Protein AF-0000000074121408 (afdb_homodimer)

Nearest PDB structures (foldseek):
  2aj8-assembly1_A  TM=9.398E-01  e=2.317E-75  Sus scrofa
  4a5s-assembly1_B  TM=9.335E-01  e=4.468E-75  Homo sapiens
  3qbj-assembly1_B  TM=9.316E-01  e=4.468E-75  Homo sapiens
  4g1f-assembly4_D  TM=9.341E-01  e=7.287E-74  Homo sapiens
  1u8e-assembly1_B  TM=9.246E-01  e=4.452E-74  Homo sapiens

InterPro domains:
  IPR001375 Peptidase S9, prolyl oligopeptidase, catalytic domain [PF00326] (550-747)
  IPR002469 Dipeptidylpeptidase IV, N-terminal domain [PF00930] (106-460)
  IPR029058 Alpha/Beta hydrolase fold [G3DSA:3.40.50.1820] (516-751)
  IPR029058 Alpha/Beta hydrolase fold [SSF53474] (517-737)
  IPR050278 Serine protease S9B/DPPIV [PTHR11731] (12-753)

Secondary structure (DSSP, 8-state):
-------PEEPPGGGGTTTTT-------EESSSSEEEEE-TTS-EEEEEEETTEEEEEE----HHHHSSS--EEEEEE-TTSSEEEEEEEE--SSSGGG-EEEEEEEEEETTEEEEE---TT--SSSEEEEEE-SSTT-EEEEETTEEEEEETTTTEEEE-----BTTTEEESB--HHIIIII-S-SB-EEE-TTSSEEEEEEEE-TT--EEEEEE-TT-SSPEEEEEE-PPTTSPPPEEEEEEEETTTTEEEE---STTTSTT-GGGTT-EEEEEEEEETTTEEEEEEEETTSSEEEEEEEETTTTEEEE-GGG-EE-SSS------GGG-B-BS-TTEEEEEEEETTEEEEEEEEE-SSTT-EEEEE---SS--EEEEEEEETTTTEEEEEE-B-SSSTT-B-TT-BEEEEEETTSS----EESSTTHHHHSTTSBSBEEEEE-TTSSEEEEEE-BBBTBPPEEEEEEE-TTS-EEEEEEEE--HHHHHHHHTEE--EEEEEE-TT-SSS--EEEEEE-TT--TTS-EEEEEEE---TT------SB---HHHHHHHHH--EEEEEE-TT-SSS-HHHHGGGTT-TTTSHHHHHHHHHHHHHHH-TTEEEEEEEEEEETHHHHHHHHHHHH-TT-S-SEEEEES----GGGS-HHHHHHHH--GGG-HHHHHHH-SS--HHHHTTSEEEEEEETT-SSS-THHHHHHHHHHHHTT--EEEEEETT--TTS-SSTTHHHHHHHHHHHHHHHHHT-/-------PEEPPGGGTTTTTT-------EESSSSEEEEE-TTS-EEEEEEETTEEEEEEE--HHHHTSSS--EEEEEE-TTS-EEEEEEEE--SSSGGG-EEEEEEEEEETTEEEEE---TT--SSSEEEEEE-SSTT-EEEEETTEEEEEETTTTEEEE-----BTTTEEESB--HHIIIII-S-SB-EEE-TTSSEEEEEEEE-TT--EEEEEE-TT-SSPEEEEEE-PPTTSPPPEEEEEEEETTTTEEEE---SSSS-TT-GGGTT-EEEEEEEEETTTEEEEEEEETTSSEEEEEEEETTTTEEEE-GGG-EE-SSS-S--SSGGG-B-BS-TTEEEEEEEETTEEEEEEEEE-SSTT-EEEEE---SS--EEEEEEEETTTTEEEEEE-B-TTSTT-B-TT-BEEEEEETTSS----EESSTTHHHHSTTSBSBEEEEE-TTSSEEEEEE-BBBTBPPEEEEEEE-TTS-EEEEEEEE--HHHHHHHHTEE--EEEEEE-TT-SSS--EEEEEE-TT--TTS-EEEEEEE---TT------SB---HHHHHHHHH--EEEEEE-TT-SSS-HHHHGGGTT-TTTSHHHHHHHHHHHHHHH-TTEEEEEEEEEEETHHHHHHHHHHHH-TT-S-SEEEEES----GGGS-HHHHHHHH--GGG-HHHHHHH-SS--HHHHTTSEEEEEEETT-SSS-THHHHHHHHHHHHTT--EEEEEETT--TTS-SSTTHHHHHHHHHHHHHHHHHT-

Structure (mmCIF, N/CA/C/O backbone):
data_AF-0000000074121408-model_v1
#
loop_
_entity.id
_entity.type
_entity.pdbx_description
1 polymer 'Uncharacterized protein'
#
loop_
_atom_site.group_PDB
_atom_site.id
_atom_site.type_symbol
_atom_site.label_atom_id
_atom_site.label_alt_id
_atom_site.label_comp_id
_atom_site.label_asym_id
_atom_site.label_entity_id
_atom_site.label_seq_id
_atom_site.pdbx_PDB_ins_code
_atom_site.Cartn_x
_atom_site.Cartn_y
_atom_site.Cartn_z
_atom_site.occupancy
_atom_site.B_iso_or_equiv
_atom_site.auth_seq_id
_atom_site.auth_comp_id
_atom_site.auth_asym_id
_atom_site.auth_atom_id
_atom_site.pdbx_PDB_model_num
ATOM 1 N N . GLU A 1 1 ? 37.719 24.562 45.062 1 24.34 1 GLU A N 1
ATOM 2 C CA . GLU A 1 1 ? 37.188 23.328 44.5 1 24.34 1 GLU A CA 1
ATOM 3 C C . GLU A 1 1 ? 36.594 23.562 43.094 1 24.34 1 GLU A C 1
ATOM 5 O O . GLU A 1 1 ? 35.656 24.328 42.969 1 24.34 1 GLU A O 1
ATOM 10 N N . HIS A 1 2 ? 37.406 23.656 42.094 1 28.25 2 HIS A N 1
ATOM 11 C CA . HIS A 1 2 ? 37.094 23.812 40.656 1 28.25 2 HIS A CA 1
ATOM 12 C C . HIS A 1 2 ? 36.094 22.75 40.219 1 28.25 2 HIS A C 1
ATOM 14 O O . HIS A 1 2 ? 36.375 21.547 40.312 1 28.25 2 HIS A O 1
ATOM 20 N N . LEU A 1 3 ? 34.812 22.922 40.531 1 31.55 3 LEU A N 1
ATOM 21 C CA . LEU A 1 3 ? 33.812 22 40 1 31.55 3 LEU A CA 1
ATOM 22 C C . LEU A 1 3 ? 34.125 21.609 38.562 1 31.55 3 LEU A C 1
ATOM 24 O O . LEU A 1 3 ? 34.25 22.469 37.688 1 31.55 3 LEU A O 1
ATOM 28 N N . ALA A 1 4 ? 34.75 20.516 38.438 1 38.69 4 ALA A N 1
ATOM 29 C CA . ALA A 1 4 ? 35.062 19.859 37.156 1 38.69 4 ALA A CA 1
ATOM 30 C C . ALA A 1 4 ? 33.875 20 36.188 1 38.69 4 ALA A C 1
ATOM 32 O O . ALA A 1 4 ? 32.75 19.656 36.531 1 38.69 4 ALA A O 1
ATOM 33 N N . MET A 1 5 ? 33.781 21.062 35.406 1 41.41 5 MET A N 1
ATOM 34 C CA . MET A 1 5 ? 32.75 21.156 34.375 1 41.41 5 MET A CA 1
ATOM 35 C C . MET A 1 5 ? 32.469 19.781 33.781 1 41.41 5 MET A C 1
ATOM 37 O O . MET A 1 5 ? 33.406 19.062 33.375 1 41.41 5 MET A O 1
ATOM 41 N N . PRO A 1 6 ? 31.391 19.172 34.125 1 53.12 6 PRO A N 1
ATOM 42 C CA . PRO A 1 6 ? 31.141 17.812 33.625 1 53.12 6 PRO A CA 1
ATOM 43 C C . PRO A 1 6 ? 31.453 17.688 32.125 1 53.12 6 PRO A C 1
ATOM 45 O O . PRO A 1 6 ? 31.344 18.672 31.391 1 53.12 6 PRO A O 1
ATOM 48 N N . SER A 1 7 ? 32.281 16.75 31.656 1 73.5 7 SER A N 1
ATOM 49 C CA . SER A 1 7 ? 32.625 16.406 30.281 1 73.5 7 SER A CA 1
ATOM 50 C C . SER A 1 7 ? 31.406 16.25 29.406 1 73.5 7 SER A C 1
ATOM 52 O O . SER A 1 7 ? 30.438 15.594 29.797 1 73.5 7 SER A O 1
ATOM 54 N N . LYS A 1 8 ? 31.109 17.078 28.312 1 87.56 8 LYS A N 1
ATOM 55 C CA . LYS A 1 8 ? 30 17.047 27.375 1 87.56 8 LYS A CA 1
ATOM 56 C C . LYS A 1 8 ? 29.891 15.695 26.688 1 87.56 8 LYS A C 1
ATOM 58 O O . LYS A 1 8 ? 30.891 15 26.5 1 87.56 8 LYS A O 1
ATOM 63 N N . GLN A 1 9 ? 28.719 15.312 26.578 1 92.19 9 GLN A N 1
ATOM 64 C CA . GLN A 1 9 ? 28.422 14.07 25.875 1 92.19 9 GLN A CA 1
ATOM 65 C C . GLN A 1 9 ? 27.875 14.336 24.484 1 92.19 9 GLN A C 1
ATOM 67 O O . GLN A 1 9 ? 27.328 15.414 24.219 1 92.19 9 GLN A O 1
ATOM 72 N N . TRP A 1 10 ? 28.141 13.398 23.625 1 91.5 10 TRP A N 1
ATOM 73 C CA . TRP A 1 10 ? 27.594 13.484 22.281 1 91.5 10 TRP A CA 1
ATOM 74 C C . TRP A 1 10 ? 26.094 13.211 22.297 1 91.5 10 TRP A C 1
ATOM 76 O O . TRP A 1 10 ? 25.609 12.398 23.078 1 91.5 10 TRP A O 1
ATOM 86 N N . MET A 1 11 ? 25.406 13.922 21.375 1 93.75 11 MET A N 1
ATOM 87 C CA . MET A 1 11 ? 23.984 13.656 21.219 1 93.75 11 MET A CA 1
ATOM 88 C C . MET A 1 11 ? 23.75 12.219 20.766 1 93.75 11 MET A C 1
ATOM 90 O O . MET A 1 11 ? 24.453 11.719 19.891 1 93.75 11 MET A O 1
ATOM 94 N N . GLU A 1 12 ? 22.812 11.555 21.359 1 94.44 12 GLU A N 1
ATOM 95 C CA . GLU A 1 12 ? 22.406 10.219 20.953 1 94.44 12 GLU A CA 1
ATOM 96 C C . GLU A 1 12 ? 21.141 10.273 20.094 1 94.44 12 GLU A C 1
ATOM 98 O O . GLU A 1 12 ? 20.375 11.234 20.156 1 94.44 12 GLU A O 1
ATOM 103 N N . PHE A 1 13 ? 20.969 9.227 19.328 1 94.19 13 PHE A N 1
ATOM 104 C CA . PHE A 1 13 ? 19.844 9.164 18.406 1 94.19 13 PHE A CA 1
ATOM 105 C C . PHE A 1 13 ? 18.531 9.383 19.125 1 94.19 13 PHE A C 1
ATOM 107 O O . PHE A 1 13 ? 17.656 10.109 18.641 1 94.19 13 PHE A O 1
ATOM 114 N N . ASN A 1 14 ? 18.375 8.883 20.266 1 93.56 14 ASN A N 1
ATOM 115 C CA . ASN A 1 14 ? 17.109 8.938 20.984 1 93.56 14 ASN A CA 1
ATOM 116 C C . ASN A 1 14 ? 16.891 10.289 21.656 1 93.56 14 ASN A C 1
ATOM 118 O O . ASN A 1 14 ? 15.781 10.609 22.078 1 93.56 14 ASN A O 1
ATOM 122 N N . ASP A 1 15 ? 17.906 11.117 21.688 1 93.38 15 ASP A N 1
ATOM 123 C CA . ASP A 1 15 ? 17.812 12.375 22.438 1 93.38 15 ASP A CA 1
ATOM 124 C C . ASP A 1 15 ? 16.797 13.312 21.797 1 93.38 15 ASP A C 1
ATOM 126 O O . ASP A 1 15 ? 16.031 13.977 22.516 1 93.38 15 ASP A O 1
ATOM 130 N N . PHE A 1 16 ? 16.766 13.398 20.469 1 91.19 16 PHE A N 1
ATOM 131 C CA . PHE A 1 16 ? 15.844 14.328 19.828 1 91.19 16 PHE A CA 1
ATOM 132 C C . PHE A 1 16 ? 14.445 13.742 19.766 1 91.19 16 PHE A C 1
ATOM 134 O O . PHE A 1 16 ? 13.477 14.469 19.516 1 91.19 16 PHE A O 1
ATOM 141 N N . LEU A 1 17 ? 14.297 12.438 20.094 1 91.25 17 LEU A N 1
ATOM 142 C CA . LEU A 1 17 ? 13.016 11.75 20 1 91.25 17 LEU A CA 1
ATOM 143 C C . LEU A 1 17 ? 12.312 11.711 21.344 1 91.25 17 LEU A C 1
ATOM 145 O O . LEU A 1 17 ? 11.078 11.672 21.406 1 91.25 17 LEU A O 1
ATOM 149 N N . GLU A 1 18 ? 13.039 11.57 22.484 1 87.81 18 GLU A N 1
ATOM 150 C CA . GLU A 1 18 ? 12.469 11.266 23.781 1 87.81 18 GLU A CA 1
ATOM 151 C C . GLU A 1 18 ? 12.305 12.523 24.625 1 87.81 18 GLU A C 1
ATOM 153 O O . GLU A 1 18 ? 12.328 12.461 25.859 1 87.81 18 GLU A O 1
ATOM 158 N N . GLY A 1 19 ? 12.219 13.641 24.078 1 86.12 19 GLY A N 1
ATOM 159 C CA . GLY A 1 19 ? 11.898 14.852 24.812 1 86.12 19 GLY A CA 1
ATOM 160 C C . GLY A 1 19 ? 13.062 15.383 25.625 1 86.12 19 GLY A C 1
ATOM 161 O O . GLY A 1 19 ? 12.883 16.25 26.484 1 86.12 19 GLY A O 1
ATOM 162 N N . THR A 1 20 ? 14.281 14.867 25.438 1 90.19 20 THR A N 1
ATOM 163 C CA . THR A 1 20 ? 15.477 15.328 26.141 1 90.19 20 THR A CA 1
ATOM 164 C C . THR A 1 20 ? 15.641 16.844 26.016 1 90.19 20 THR A C 1
ATOM 166 O O . THR A 1 20 ? 16.062 17.5 26.953 1 90.19 20 THR A O 1
ATOM 169 N N . PHE A 1 21 ? 15.242 17.375 24.938 1 94.38 21 PHE A N 1
ATOM 170 C CA . PHE A 1 21 ? 15.438 18.781 24.672 1 94.38 21 PHE A CA 1
ATOM 171 C C . PHE A 1 21 ? 14.102 19.516 24.562 1 94.38 21 PHE A C 1
ATOM 173 O O . PHE A 1 21 ? 14.016 20.562 23.922 1 94.38 21 PHE A O 1
ATOM 180 N N . GLN A 1 22 ? 13.086 18.922 25.078 1 92.94 22 GLN A N 1
ATOM 181 C CA . GLN A 1 22 ? 11.766 19.531 24.984 1 92.94 22 GLN A CA 1
ATOM 182 C C . GLN A 1 22 ? 11.695 20.828 25.781 1 92.94 22 GLN A C 1
ATOM 184 O O . GLN A 1 22 ? 12.016 20.844 26.984 1 92.94 22 GLN A O 1
ATOM 189 N N . ALA A 1 23 ? 11.352 21.875 25.094 1 94.62 23 ALA A N 1
ATOM 190 C CA . ALA A 1 23 ? 11.148 23.156 25.75 1 94.62 23 ALA A CA 1
ATOM 191 C C . ALA A 1 23 ? 9.703 23.312 26.219 1 94.62 23 ALA A C 1
ATOM 193 O O . ALA A 1 23 ? 8.781 22.781 25.594 1 94.62 23 ALA A O 1
ATOM 194 N N . ARG A 1 24 ? 9.539 24 27.281 1 92.31 24 ARG A N 1
ATOM 195 C CA . ARG A 1 24 ? 8.203 24.312 27.797 1 92.31 24 ARG A CA 1
ATOM 196 C C . ARG A 1 24 ? 7.863 25.781 27.578 1 92.31 24 ARG A C 1
ATOM 198 O O . ARG A 1 24 ? 8.75 26.641 27.578 1 92.31 24 ARG A O 1
ATOM 205 N N . SER A 1 25 ? 6.691 26.047 27.219 1 93.5 25 SER A N 1
ATOM 206 C CA . SER A 1 25 ? 6.102 27.391 27.156 1 93.5 25 SER A CA 1
ATOM 207 C C . SER A 1 25 ? 4.887 27.5 28.078 1 93.5 25 SER A C 1
ATOM 209 O O . SER A 1 25 ? 4.395 26.484 28.578 1 93.5 25 SER A O 1
ATOM 211 N N . PHE A 1 26 ? 4.551 28.672 28.359 1 92.81 26 PHE A N 1
ATOM 212 C CA . PHE A 1 26 ? 3.447 28.875 29.281 1 92.81 26 PHE A CA 1
ATOM 213 C C . PHE A 1 26 ? 2.312 29.641 28.609 1 92.81 26 PHE A C 1
ATOM 215 O O . PHE A 1 26 ? 2.441 30.828 28.328 1 92.81 26 PHE A O 1
ATOM 222 N N . TYR A 1 27 ? 1.289 28.984 28.359 1 91.56 27 TYR A N 1
ATOM 223 C CA . TYR A 1 27 ? 0.065 29.578 27.844 1 91.56 27 TYR A CA 1
ATOM 224 C C . TYR A 1 27 ? -1.08 29.438 28.844 1 91.56 27 TYR A C 1
ATOM 226 O O . TYR A 1 27 ? -1.818 28.453 28.812 1 91.56 27 TYR A O 1
ATOM 234 N N . PRO A 1 28 ? -1.26 30.406 29.656 1 90.31 28 PRO A N 1
ATOM 235 C CA . PRO A 1 28 ? -2.326 30.297 30.656 1 90.31 28 PRO A CA 1
ATOM 236 C C . PRO A 1 28 ? -3.721 30.422 30.047 1 90.31 28 PRO A C 1
ATOM 238 O O . PRO A 1 28 ? -3.891 31.078 29.016 1 90.31 28 PRO A O 1
ATOM 241 N N . TYR A 1 29 ? -4.66 29.781 30.734 1 90.5 29 TYR A N 1
ATOM 242 C CA . TYR A 1 29 ? -6.07 29.984 30.422 1 90.5 29 TYR A CA 1
ATOM 243 C C . TYR A 1 29 ? -6.629 31.172 31.188 1 90.5 29 TYR A C 1
ATOM 245 O O . TYR A 1 29 ? -7.027 31.047 32.344 1 90.5 29 TYR A O 1
ATOM 253 N N . TRP A 1 30 ? -6.684 32.312 30.438 1 92.31 30 TRP A N 1
ATOM 254 C CA . TRP A 1 30 ? -7.117 33.531 31.094 1 92.31 30 TRP A CA 1
ATOM 255 C C . TRP A 1 30 ? -8.625 33.531 31.328 1 92.31 30 TRP A C 1
ATOM 257 O O . TRP A 1 30 ? -9.398 33.344 30.391 1 92.31 30 TRP A O 1
ATOM 267 N N . VAL A 1 31 ? -9.031 33.75 32.562 1 88.94 31 VAL A N 1
ATOM 268 C CA . VAL A 1 31 ? -10.453 33.75 32.906 1 88.94 31 VAL A CA 1
ATOM 269 C C . VAL A 1 31 ? -10.906 35.188 33.219 1 88.94 31 VAL A C 1
ATOM 271 O O . VAL A 1 31 ? -12.102 35.469 33.281 1 88.94 31 VAL A O 1
ATOM 274 N N . SER A 1 32 ? -9.977 36.031 33.5 1 89.5 32 SER A N 1
ATOM 275 C CA . SER A 1 32 ? -10.219 37.469 33.688 1 89.5 32 SER A CA 1
ATOM 276 C C . SER A 1 32 ? -8.984 38.281 33.312 1 89.5 32 SER A C 1
ATOM 278 O O . SER A 1 32 ? -8.07 37.781 32.688 1 89.5 32 SER A O 1
ATOM 280 N N . GLY A 1 33 ? -9.055 39.531 33.656 1 91.12 33 GLY A N 1
ATOM 281 C CA . GLY A 1 33 ? -7.914 40.406 33.375 1 91.12 33 GLY A CA 1
ATOM 282 C C . GLY A 1 33 ? -6.723 40.094 34.281 1 91.12 33 GLY A C 1
ATOM 283 O O . GLY A 1 33 ? -5.586 40.406 33.938 1 91.12 33 GLY A O 1
ATOM 284 N N . ASN A 1 34 ? -6.961 39.438 35.375 1 92.38 34 ASN A N 1
ATOM 285 C CA . ASN A 1 34 ? -5.859 39.188 36.281 1 92.38 34 ASN A CA 1
ATOM 286 C C . ASN A 1 34 ? -5.93 37.812 36.906 1 92.38 34 ASN A C 1
ATOM 288 O O . ASN A 1 34 ? -5.352 37.562 37.938 1 92.38 34 ASN A O 1
ATOM 292 N N . GLU A 1 35 ? -6.707 36.938 36.281 1 89.62 35 GLU A N 1
ATOM 293 C CA . GLU A 1 35 ? -6.793 35.562 36.719 1 89.62 35 GLU A CA 1
ATOM 294 C C . GLU A 1 35 ? -6.555 34.594 35.562 1 89.62 35 GLU A C 1
ATOM 296 O O . GLU A 1 35 ? -7.012 34.844 34.438 1 89.62 35 GLU A O 1
ATOM 301 N N . TYR A 1 36 ? -5.836 33.531 35.844 1 89.81 36 TYR A N 1
ATOM 302 C CA . TYR A 1 36 ? -5.688 32.469 34.875 1 89.81 36 TYR A CA 1
ATOM 303 C C . TYR A 1 36 ? -5.703 31.078 35.531 1 89.81 36 TYR A C 1
ATOM 305 O O . TYR A 1 36 ? -5.543 30.969 36.75 1 89.81 36 TYR A O 1
ATOM 313 N N . VAL A 1 37 ? -6.051 30.094 34.719 1 84.44 37 VAL A N 1
ATOM 314 C CA . VAL A 1 37 ? -6.09 28.703 35.125 1 84.44 37 VAL A CA 1
ATOM 315 C C . VAL A 1 37 ? -5.074 27.891 34.344 1 84.44 37 VAL A C 1
ATOM 317 O O . VAL A 1 37 ? -4.82 28.172 33.156 1 84.44 37 VAL A O 1
ATOM 320 N N . TYR A 1 38 ? -4.418 26.953 34.938 1 81.62 38 TYR A N 1
ATOM 321 C CA . TYR A 1 38 ? -3.496 26.062 34.25 1 81.62 38 TYR A CA 1
ATOM 322 C C . TYR A 1 38 ? -3.475 24.688 34.906 1 81.62 38 TYR A C 1
ATOM 324 O O . TYR A 1 38 ? -3.893 24.531 36.062 1 81.62 38 TYR A O 1
ATOM 332 N N . MET A 1 39 ? -3.168 23.734 34.156 1 77.56 39 MET A N 1
ATOM 333 C CA . MET A 1 39 ? -2.959 22.375 34.656 1 77.56 39 MET A CA 1
ATOM 334 C C . MET A 1 39 ? -1.482 22.125 34.938 1 77.56 39 MET A C 1
ATOM 336 O O . MET A 1 39 ? -0.632 22.375 34.094 1 77.56 39 MET A O 1
ATOM 340 N N . ASN A 1 40 ? -1.21 21.625 36.062 1 70.56 40 ASN A N 1
ATOM 341 C CA . ASN A 1 40 ? 0.19 21.391 36.406 1 70.56 40 ASN A CA 1
ATOM 342 C C . ASN A 1 40 ? 0.618 19.969 36.031 1 70.56 40 ASN A C 1
ATOM 344 O O . ASN A 1 40 ? -0.13 19.25 35.375 1 70.56 40 ASN A O 1
ATOM 348 N N . SER A 1 41 ? 1.855 19.641 36.281 1 68 41 SER A N 1
ATOM 349 C CA . SER A 1 41 ? 2.461 18.375 35.875 1 68 41 SER A CA 1
ATOM 350 C C . SER A 1 41 ? 1.767 17.188 36.531 1 68 41 SER A C 1
ATOM 352 O O . SER A 1 41 ? 1.831 16.078 36.031 1 68 41 SER A O 1
ATOM 354 N N . THR A 1 42 ? 1.067 17.344 37.688 1 64.56 42 THR A N 1
ATOM 355 C CA . THR A 1 42 ? 0.358 16.266 38.344 1 64.56 42 THR A CA 1
ATOM 356 C C . THR A 1 42 ? -1.09 16.188 37.875 1 64.56 42 THR A C 1
ATOM 358 O O . THR A 1 42 ? -1.92 15.531 38.5 1 64.56 42 THR A O 1
ATOM 361 N N . ALA A 1 43 ? -1.378 17.047 36.812 1 68.5 43 ALA A N 1
ATOM 362 C CA . ALA A 1 43 ? -2.703 17.078 36.188 1 68.5 43 ALA A CA 1
ATOM 363 C C . ALA A 1 43 ? -3.719 17.75 37.094 1 68.5 43 ALA A C 1
ATOM 365 O O . ALA A 1 43 ? -4.914 17.453 37.031 1 68.5 43 ALA A O 1
ATOM 366 N N . ALA A 1 44 ? -3.166 18.531 38 1 72.06 44 ALA A N 1
ATOM 367 C CA . ALA A 1 44 ? -4.059 19.344 38.812 1 72.06 44 ALA A CA 1
ATOM 368 C C . ALA A 1 44 ? -4.359 20.672 38.156 1 72.06 44 ALA A C 1
ATOM 370 O O . ALA A 1 44 ? -3.473 21.297 37.562 1 72.06 44 ALA A O 1
ATOM 371 N N . ILE A 1 45 ? -5.605 21.094 38.156 1 78.12 45 ILE A N 1
ATOM 372 C CA . ILE A 1 45 ? -6.016 22.375 37.594 1 78.12 45 ILE A CA 1
ATOM 373 C C . ILE A 1 45 ? -5.984 23.438 38.688 1 78.12 45 ILE A C 1
ATOM 375 O O . ILE A 1 45 ? -6.656 23.312 39.719 1 78.12 45 ILE A O 1
ATOM 379 N N . ASN A 1 46 ? -5.18 24.469 38.531 1 79.31 46 ASN A N 1
ATOM 380 C CA . ASN A 1 46 ? -5 25.562 39.469 1 79.31 46 ASN A CA 1
ATOM 381 C C . ASN A 1 46 ? -5.457 26.891 38.906 1 79.31 46 ASN A C 1
ATOM 383 O O . ASN A 1 46 ? -5.258 27.172 37.719 1 79.31 46 ASN A O 1
ATOM 387 N N . LYS A 1 47 ? -6.125 27.594 39.719 1 85.12 47 LYS A N 1
ATOM 388 C CA . LYS A 1 47 ? -6.465 28.969 39.375 1 85.12 47 LYS A CA 1
ATOM 389 C C . LYS A 1 47 ? -5.574 29.953 40.125 1 85.12 47 LYS A C 1
ATOM 391 O O . LYS A 1 47 ? -5.289 29.75 41.312 1 85.12 47 LYS A O 1
ATOM 396 N N . VAL A 1 48 ? -5.102 30.969 39.469 1 85.69 48 VAL A N 1
ATOM 397 C CA . VAL A 1 48 ? -4.176 31.953 40 1 85.69 48 VAL A CA 1
ATOM 398 C C . VAL A 1 48 ? -4.754 33.344 39.875 1 85.69 48 VAL A C 1
ATOM 400 O O . VAL A 1 48 ? -5.332 33.688 38.844 1 85.69 48 VAL A O 1
ATOM 403 N N . LEU A 1 49 ? -4.707 34.094 40.938 1 88.19 49 LEU A N 1
ATOM 404 C CA . LEU A 1 49 ? -5.047 35.5 40.906 1 88.19 49 LEU A CA 1
ATOM 405 C C . LEU A 1 49 ? -3.789 36.375 40.969 1 88.19 49 LEU A C 1
ATOM 407 O O . LEU A 1 49 ? -2.936 36.188 41.844 1 88.19 49 LEU A O 1
ATOM 411 N N . LEU A 1 50 ? -3.695 37.25 40 1 89.56 50 LEU A N 1
ATOM 412 C CA . LEU A 1 50 ? -2.551 38.156 39.938 1 89.56 50 LEU A CA 1
ATOM 413 C C . LEU A 1 50 ? -2.895 39.5 40.562 1 89.56 50 LEU A C 1
ATOM 415 O O . LEU A 1 50 ? -3.969 40.062 40.312 1 89.56 50 LEU A O 1
ATOM 419 N N . SER A 1 51 ? -2.227 39.812 41.531 1 83.94 51 SER A N 1
ATOM 420 C CA . SER A 1 51 ? -2.307 41.156 42.094 1 83.94 51 SER A CA 1
ATOM 421 C C . SER A 1 51 ? -0.944 41.844 42.094 1 83.94 51 SER A C 1
ATOM 423 O O . SER A 1 51 ? -0.154 41.688 43.031 1 83.94 51 SER A O 1
ATOM 425 N N . GLY A 1 52 ? -0.832 42.562 41.25 1 70.56 52 GLY A N 1
ATOM 426 C CA . GLY A 1 52 ? 0.515 43.094 41.094 1 70.56 52 GLY A CA 1
ATOM 427 C C . GLY A 1 52 ? 1.534 42.031 40.75 1 70.56 52 GLY A C 1
ATOM 428 O O . GLY A 1 52 ? 1.357 41.281 39.781 1 70.56 52 GLY A O 1
ATOM 429 N N . ASN A 1 53 ? 2.451 41.938 41.625 1 67.5 53 ASN A N 1
ATOM 430 C CA . ASN A 1 53 ? 3.51 40.969 41.375 1 67.5 53 ASN A CA 1
ATOM 431 C C . ASN A 1 53 ? 3.283 39.688 42.188 1 67.5 53 ASN A C 1
ATOM 433 O O . ASN A 1 53 ? 4.172 38.844 42.281 1 67.5 53 ASN A O 1
ATOM 437 N N . LYS A 1 54 ? 2.094 39.688 42.719 1 71.94 54 LYS A N 1
ATOM 438 C CA . LYS A 1 54 ? 1.816 38.531 43.594 1 71.94 54 LYS A CA 1
ATOM 439 C C . LYS A 1 54 ? 0.812 37.594 42.938 1 71.94 54 LYS A C 1
ATOM 441 O O . LYS A 1 54 ? -0.112 38.031 42.25 1 71.94 54 LYS A O 1
ATOM 446 N N . GLU A 1 55 ? 1.116 36.25 43.031 1 71 55 GLU A N 1
ATOM 447 C CA . GLU A 1 55 ? 0.225 35.188 42.594 1 71 55 GLU A CA 1
ATOM 448 C C . GLU A 1 55 ? -0.449 34.5 43.781 1 71 55 GLU A C 1
ATOM 450 O O . GLU A 1 55 ? 0.214 34.125 44.75 1 71 55 GLU A O 1
ATOM 455 N N . LEU A 1 56 ? -1.822 34.625 43.812 1 64.38 56 LEU A N 1
ATOM 456 C CA . LEU A 1 56 ? -2.59 33.906 44.812 1 64.38 56 LEU A CA 1
ATOM 457 C C . LEU A 1 56 ? -3.207 32.656 44.219 1 64.38 56 LEU A C 1
ATOM 459 O O . LEU A 1 56 ? -3.943 32.719 43.219 1 64.38 56 LEU A O 1
ATOM 463 N N . MET A 1 57 ? -2.764 31.453 44.719 1 60.34 57 MET A N 1
ATOM 464 C CA . MET A 1 57 ? -3.293 30.188 44.219 1 60.34 57 MET A CA 1
ATOM 465 C C . MET A 1 57 ? -4.695 29.938 44.781 1 60.34 57 MET A C 1
ATOM 467 O O . MET A 1 57 ? -4.926 30.047 45.969 1 60.34 57 MET A O 1
ATOM 471 N N . LEU A 1 58 ? -5.633 29.969 44 1 54.84 58 LEU A N 1
ATOM 472 C CA . LEU A 1 58 ? -6.992 29.578 44.375 1 54.84 58 LEU A CA 1
ATOM 473 C C . LEU A 1 58 ? -7.27 28.141 43.969 1 54.84 58 LEU A C 1
ATOM 475 O O . LEU A 1 58 ? -6.738 27.656 42.969 1 54.84 58 LEU A O 1
ATOM 479 N N . ILE A 1 59 ? -7.461 27.172 44.969 1 51.75 59 ILE A N 1
ATOM 480 C CA . ILE A 1 59 ? -7.426 25.719 44.844 1 51.75 59 ILE A CA 1
ATOM 481 C C . ILE A 1 59 ? -8.453 25.281 43.781 1 51.75 59 ILE A C 1
ATOM 483 O O . ILE A 1 59 ? -9.625 25.641 43.875 1 51.75 59 ILE A O 1
ATOM 487 N N . ILE A 1 60 ? -8.305 25 42.469 1 53.28 60 ILE A N 1
ATOM 488 C CA . ILE A 1 60 ? -8.93 24.047 41.594 1 53.28 60 ILE A CA 1
ATOM 489 C C . ILE A 1 60 ? -8.367 22.656 41.844 1 53.28 60 ILE A C 1
ATOM 491 O O . ILE A 1 60 ? -7.168 22.406 41.656 1 53.28 60 ILE A O 1
ATOM 495 N N . THR A 1 61 ? -8.75 21.609 42.875 1 49.94 61 THR A N 1
ATOM 496 C CA . THR A 1 61 ? -8.141 20.328 43.188 1 49.94 61 THR A CA 1
ATOM 497 C C . THR A 1 61 ? -8.609 19.25 42.219 1 49.94 61 THR A C 1
ATOM 499 O O . THR A 1 61 ? -9.805 18.953 42.125 1 49.94 61 THR A O 1
ATOM 502 N N . LEU A 1 62 ? -8.516 19.109 41.031 1 50.03 62 LEU A N 1
ATOM 503 C CA . LEU A 1 62 ? -8.859 17.906 40.281 1 50.03 62 LEU A CA 1
ATOM 504 C C . LEU A 1 62 ? -7.953 16.734 40.688 1 50.03 62 LEU A C 1
ATOM 506 O O . LEU A 1 62 ? -7.078 16.344 39.906 1 50.03 62 LEU A O 1
ATOM 510 N N . TYR A 1 63 ? -7.258 16.734 41.812 1 43.38 63 TYR A N 1
ATOM 511 C CA . TYR A 1 63 ? -6.41 15.578 42.062 1 43.38 63 TYR A CA 1
ATOM 512 C C . TYR A 1 63 ? -7.195 14.281 41.875 1 43.38 63 TYR A C 1
ATOM 514 O O . TYR A 1 63 ? -6.699 13.32 41.281 1 43.38 63 TYR A O 1
ATOM 522 N N . GLN A 1 64 ? -8.086 14.211 42.875 1 43.38 64 GLN A N 1
ATOM 523 C CA . GLN A 1 64 ? -8.633 12.922 43.25 1 43.38 64 GLN A CA 1
ATOM 524 C C . GLN A 1 64 ? -9.367 12.25 42.094 1 43.38 64 GLN A C 1
ATOM 526 O O . GLN A 1 64 ? -9.789 11.102 42.219 1 43.38 64 GLN A O 1
ATOM 531 N N . LEU A 1 65 ? -9.789 13.008 41.25 1 43.91 65 LEU A N 1
ATOM 532 C CA . LEU A 1 65 ? -10.57 12.289 40.25 1 43.91 65 LEU A CA 1
ATOM 533 C C . LEU A 1 65 ? -9.688 11.352 39.438 1 43.91 65 LEU A C 1
ATOM 535 O O . LEU A 1 65 ? -10.18 10.375 38.844 1 43.91 65 LEU A O 1
ATOM 539 N N . ILE A 1 66 ? -8.453 11.742 39.281 1 44.97 66 ILE A N 1
ATOM 540 C CA . ILE A 1 66 ? -7.578 10.938 38.438 1 44.97 66 ILE A CA 1
ATOM 541 C C . ILE A 1 66 ? -7.145 9.68 39.188 1 44.97 66 ILE A C 1
ATOM 543 O O . ILE A 1 66 ? -6.523 8.789 38.625 1 44.97 66 ILE A O 1
ATOM 547 N N . THR A 1 67 ? -7.004 9.844 40.438 1 41.75 67 THR A N 1
ATOM 548 C CA . THR A 1 67 ? -6.457 8.648 41.094 1 41.75 67 THR A CA 1
ATOM 549 C C . THR A 1 67 ? -7.34 7.434 40.812 1 41.75 67 THR A C 1
ATOM 551 O O . THR A 1 67 ? -6.973 6.305 41.125 1 41.75 67 THR A O 1
ATOM 554 N N . SER A 1 68 ? -8.68 7.68 41.062 1 40.88 68 SER A N 1
ATOM 555 C CA . SER A 1 68 ? -9.25 6.363 40.812 1 40.88 68 SER A CA 1
ATOM 556 C C . SER A 1 68 ? -8.906 5.875 39.406 1 40.88 68 SER A C 1
ATOM 558 O O . SER A 1 68 ? -8.164 6.535 38.656 1 40.88 68 SER A O 1
ATOM 560 N N . ASN A 1 69 ? -10.125 5.484 38.625 1 41.66 69 ASN A N 1
ATOM 561 C CA . ASN A 1 69 ? -10.055 4.645 37.406 1 41.66 69 ASN A CA 1
ATOM 562 C C . ASN A 1 69 ? -9.156 5.258 36.344 1 41.66 69 ASN A C 1
ATOM 564 O O . ASN A 1 69 ? -8.758 6.418 36.469 1 41.66 69 ASN A O 1
ATOM 568 N N . THR A 1 70 ? -9.648 5.176 34.875 1 49.5 70 THR A N 1
ATOM 569 C CA . THR A 1 70 ? -9.305 4.742 33.531 1 49.5 70 THR A CA 1
ATOM 570 C C . THR A 1 70 ? -8.641 5.875 32.75 1 49.5 70 THR A C 1
ATOM 572 O O . THR A 1 70 ? -7.531 5.715 32.219 1 49.5 70 THR A O 1
ATOM 575 N N . GLU A 1 71 ? -9.312 6.824 32.031 1 62.62 71 GLU A N 1
ATOM 576 C CA . GLU A 1 71 ? -8.875 7.531 30.844 1 62.62 71 GLU A CA 1
ATOM 577 C C . GLU A 1 71 ? -8.336 8.922 31.188 1 62.62 71 GLU A C 1
ATOM 579 O O . GLU A 1 71 ? -9.008 9.695 31.859 1 62.62 71 GLU A O 1
ATOM 584 N N . LYS A 1 72 ? -7.07 9.383 31.188 1 70.38 72 LYS A N 1
ATOM 585 C CA . LYS A 1 72 ? -6.449 10.695 31.328 1 70.38 72 LYS A CA 1
ATOM 586 C C . LYS A 1 72 ? -7.129 11.727 30.422 1 70.38 72 LYS A C 1
ATOM 588 O O . LYS A 1 72 ? -7.305 11.5 29.234 1 70.38 72 LYS A O 1
ATOM 593 N N . PRO A 1 73 ? -7.523 12.961 31.156 1 78.69 73 PRO A N 1
ATOM 594 C CA . PRO A 1 73 ? -8.117 14 30.328 1 78.69 73 PRO A CA 1
ATOM 595 C C . PRO A 1 73 ? -7.133 14.594 29.328 1 78.69 73 PRO A C 1
ATOM 597 O O . PRO A 1 73 ? -5.945 14.734 29.625 1 78.69 73 PRO A O 1
ATOM 600 N N . PHE A 1 74 ? -7.598 14.906 28.172 1 79.69 74 PHE A N 1
ATOM 601 C CA . PHE A 1 74 ? -6.723 15.531 27.188 1 79.69 74 PHE A CA 1
ATOM 602 C C . PHE A 1 74 ? -6.945 17.031 27.141 1 79.69 74 PHE A C 1
ATOM 604 O O . PHE A 1 74 ? -6.109 17.781 26.625 1 79.69 74 PHE A O 1
ATOM 611 N N . SER A 1 75 ? -8.094 17.516 27.719 1 85.38 75 SER A N 1
ATOM 612 C CA . SER A 1 75 ? -8.398 18.938 27.719 1 85.38 75 SER A CA 1
ATOM 613 C C . SER A 1 75 ? -9.508 19.266 28.703 1 85.38 75 SER A C 1
ATOM 615 O O . SER A 1 75 ? -10.078 18.375 29.328 1 85.38 75 SER A O 1
ATOM 617 N N . TRP A 1 76 ? -9.727 20.531 28.984 1 86.25 76 TRP A N 1
ATOM 618 C CA . TRP A 1 76 ? -10.773 21.047 29.859 1 86.25 76 TRP A CA 1
ATOM 619 C C . TRP A 1 76 ? -11.156 22.469 29.484 1 86.25 76 TRP A C 1
ATOM 621 O O . TRP A 1 76 ? -10.398 23.156 28.797 1 86.25 76 TRP A O 1
ATOM 631 N N . LYS A 1 77 ? -12.367 22.906 29.906 1 89.88 77 LYS A N 1
ATOM 632 C CA . LYS A 1 77 ? -12.859 24.266 29.719 1 89.88 77 LYS A CA 1
ATOM 633 C C . LYS A 1 77 ? -13.703 24.719 30.906 1 89.88 77 LYS A C 1
ATOM 635 O O . LYS A 1 77 ? -14.469 23.938 31.469 1 89.88 77 LYS A O 1
ATOM 640 N N . ILE A 1 78 ? -13.5 25.938 31.25 1 89.44 78 ILE A N 1
ATOM 641 C CA . ILE A 1 78 ? -14.273 26.516 32.344 1 89.44 78 ILE A CA 1
ATOM 642 C C . ILE A 1 78 ? -15.359 27.438 31.781 1 89.44 78 ILE A C 1
ATOM 644 O O . ILE A 1 78 ? -15.125 28.156 30.812 1 89.44 78 ILE A O 1
ATOM 648 N N . SER A 1 79 ? -16.547 27.375 32.5 1 92.31 79 SER A N 1
ATOM 649 C CA . SER A 1 79 ? -17.625 28.25 32.062 1 92.31 79 SER A CA 1
ATOM 650 C C . SER A 1 79 ? -17.297 29.719 32.312 1 92.31 79 SER A C 1
ATOM 652 O O . SER A 1 79 ? -16.438 30.031 33.156 1 92.31 79 SER A O 1
ATOM 654 N N . ALA A 1 80 ? -17.984 30.625 31.609 1 92.19 80 ALA A N 1
ATOM 655 C CA . ALA A 1 80 ? -17.688 32.062 31.688 1 92.19 80 ALA A CA 1
ATOM 656 C C . ALA A 1 80 ? -17.859 32.594 33.094 1 92.19 80 ALA A C 1
ATOM 658 O O . ALA A 1 80 ? -17.109 33.469 33.531 1 92.19 80 ALA A O 1
ATOM 659 N N . ASP A 1 81 ? -18.844 32.125 33.844 1 90.81 81 ASP A N 1
ATOM 660 C CA . ASP A 1 81 ? -19.078 32.562 35.188 1 90.81 81 ASP A CA 1
ATOM 661 C C . ASP A 1 81 ? -18.203 31.797 36.188 1 90.81 81 ASP A C 1
ATOM 663 O O . ASP A 1 81 ? -18.297 32.031 37.406 1 90.81 81 ASP A O 1
ATOM 667 N N . GLN A 1 82 ? -17.438 30.781 35.688 1 88.31 82 GLN A N 1
ATOM 668 C CA . GLN A 1 82 ? -16.469 29.984 36.438 1 88.31 82 GLN A CA 1
ATOM 669 C C . GLN A 1 82 ? -17.156 29.078 37.438 1 88.31 82 GLN A C 1
ATOM 671 O O . GLN A 1 82 ? -16.562 28.703 38.469 1 88.31 82 GLN A O 1
ATOM 676 N N . ASN A 1 83 ? -18.391 28.766 37.156 1 89.25 83 ASN A N 1
ATOM 677 C CA . ASN A 1 83 ? -19.125 27.906 38.094 1 89.25 83 ASN A CA 1
ATOM 678 C C . ASN A 1 83 ? -19.047 26.438 37.688 1 89.25 83 ASN A C 1
ATOM 680 O O . ASN A 1 83 ? -19.359 25.562 38.469 1 89.25 83 ASN A O 1
ATOM 684 N N . TYR A 1 84 ? -18.688 26.234 36.469 1 89.44 84 TYR A N 1
ATOM 685 C CA . TYR A 1 84 ? -18.656 24.859 35.969 1 89.44 84 TYR A CA 1
ATOM 686 C C . TYR A 1 84 ? -17.375 24.578 35.188 1 89.44 84 TYR A C 1
ATOM 688 O O . TYR A 1 84 ? -16.812 25.484 34.562 1 89.44 84 TYR A O 1
ATOM 696 N N . LEU A 1 85 ? -16.922 23.312 35.281 1 88.19 85 LEU A N 1
ATOM 697 C CA . LEU A 1 85 ? -15.734 22.844 34.562 1 88.19 85 LEU A CA 1
ATOM 698 C C . LEU A 1 85 ? -16.062 21.609 33.719 1 88.19 85 LEU A C 1
ATOM 700 O O . LEU A 1 85 ? -16.594 20.625 34.219 1 88.19 85 LEU A O 1
ATOM 704 N N . ALA A 1 86 ? -15.859 21.719 32.406 1 90 86 ALA A N 1
ATOM 705 C CA . ALA A 1 86 ? -15.969 20.578 31.516 1 90 86 ALA A CA 1
ATOM 706 C C . ALA A 1 86 ? -14.617 19.891 31.328 1 90 86 ALA A C 1
ATOM 708 O O . ALA A 1 86 ? -13.625 20.547 31.016 1 90 86 ALA A O 1
ATOM 709 N N . ILE A 1 87 ? -14.555 18.594 31.484 1 86.44 87 ILE A N 1
ATOM 710 C CA . ILE A 1 87 ? -13.344 17.812 31.312 1 86.44 87 ILE A CA 1
ATOM 711 C C . ILE A 1 87 ? -13.531 16.828 30.141 1 86.44 87 ILE A C 1
ATOM 713 O O . ILE A 1 87 ? -14.547 16.125 30.078 1 86.44 87 ILE A O 1
ATOM 717 N N . PHE A 1 88 ? -12.578 16.75 29.266 1 87.5 88 PHE A N 1
ATOM 718 C CA . PHE A 1 88 ? -12.688 15.953 28.047 1 87.5 88 PHE A CA 1
ATOM 719 C C . PHE A 1 88 ? -11.719 14.781 28.078 1 87.5 88 PHE A C 1
ATOM 721 O O . PHE A 1 88 ? -10.57 14.93 28.516 1 87.5 88 PHE A O 1
ATOM 728 N N . TYR A 1 89 ? -12.172 13.578 27.578 1 83.56 89 TYR A N 1
ATOM 729 C CA . TYR A 1 89 ? -11.375 12.359 27.516 1 83.56 89 TYR A CA 1
ATOM 730 C C . TYR A 1 89 ? -11.352 11.805 26.094 1 83.56 89 TYR A C 1
ATOM 732 O O . TYR A 1 89 ? -12.398 11.609 25.469 1 83.56 89 TYR A O 1
ATOM 740 N N . MET A 1 90 ? -10.086 11.68 25.625 1 77 90 MET A N 1
ATOM 741 C CA . MET A 1 90 ? -9.977 11.289 24.234 1 77 90 MET A CA 1
ATOM 742 C C . MET A 1 90 ? -10.383 9.828 24.031 1 77 90 MET A C 1
ATOM 744 O O . MET A 1 90 ? -10.008 8.961 24.828 1 77 90 MET A O 1
ATOM 748 N N . LYS A 1 91 ? -11.375 9.547 23.234 1 67.88 91 LYS A N 1
ATOM 749 C CA . LYS A 1 91 ? -11.656 8.219 22.688 1 67.88 91 LYS A CA 1
ATOM 750 C C . LYS A 1 91 ? -11.523 8.211 21.172 1 67.88 91 LYS A C 1
ATOM 752 O O . LYS A 1 91 ? -12.117 9.047 20.484 1 67.88 91 LYS A O 1
ATOM 757 N N . THR A 1 92 ? -10.328 7.906 20.688 1 61.28 92 THR A N 1
ATOM 758 C CA . THR A 1 92 ? -10.102 7.996 19.25 1 61.28 92 THR A CA 1
ATOM 759 C C . THR A 1 92 ? -10.984 7.008 18.5 1 61.28 92 THR A C 1
ATOM 761 O O . THR A 1 92 ? -10.711 5.805 18.484 1 61.28 92 THR A O 1
ATOM 764 N N . ASP A 1 93 ? -12.297 7.484 18.375 1 64.75 93 ASP A N 1
ATOM 765 C CA . ASP A 1 93 ? -13.164 6.723 17.484 1 64.75 93 ASP A CA 1
ATOM 766 C C . ASP A 1 93 ? -13.5 7.527 16.219 1 64.75 93 ASP A C 1
ATOM 768 O O . ASP A 1 93 ? -13.305 8.742 16.188 1 64.75 93 ASP A O 1
ATOM 772 N N . GLY A 1 94 ? -13.617 6.953 14.984 1 65.69 94 GLY A N 1
ATOM 773 C CA . GLY A 1 94 ? -14.016 7.516 13.703 1 65.69 94 GLY A CA 1
ATOM 774 C C . GLY A 1 94 ? -13.172 7.023 12.547 1 65.69 94 GLY A C 1
ATOM 775 O O . GLY A 1 94 ? -12.156 6.355 12.75 1 65.69 94 GLY A O 1
ATOM 776 N N . TYR A 1 95 ? -13.719 7.453 11.352 1 77.25 95 TYR A N 1
ATOM 777 C CA . TYR A 1 95 ? -13.062 6.969 10.141 1 77.25 95 TYR A CA 1
ATOM 778 C C . TYR A 1 95 ? -11.906 7.875 9.75 1 77.25 95 TYR A C 1
ATOM 780 O O . TYR A 1 95 ? -11.078 7.512 8.906 1 77.25 95 TYR A O 1
ATOM 788 N N . ALA A 1 96 ? -11.898 9.141 10.438 1 84.25 96 ALA A N 1
ATOM 789 C CA . ALA A 1 96 ? -10.844 10.102 10.141 1 84.25 96 ALA A CA 1
ATOM 790 C C . ALA A 1 96 ? -10.57 11.008 11.336 1 84.25 96 ALA A C 1
ATOM 792 O O . ALA A 1 96 ? -11.406 11.125 12.242 1 84.25 96 ALA A O 1
ATOM 793 N N . ASP A 1 97 ? -9.516 11.688 11.32 1 81.12 97 ASP A N 1
ATOM 794 C CA . ASP A 1 97 ? -9.102 12.523 12.445 1 81.12 97 ASP A CA 1
ATOM 795 C C . ASP A 1 97 ? -10.047 13.711 12.633 1 81.12 97 ASP A C 1
ATOM 797 O O . ASP A 1 97 ? -10.305 14.133 13.758 1 81.12 97 ASP A O 1
ATOM 801 N N . TYR A 1 98 ? -10.578 14.195 11.562 1 87.31 98 TYR A N 1
ATOM 802 C CA . TYR A 1 98 ? -11.367 15.422 11.648 1 87.31 98 TYR A CA 1
ATOM 803 C C . TYR A 1 98 ? -12.766 15.125 12.188 1 87.31 98 TYR A C 1
ATOM 805 O O . TYR A 1 98 ? -13.523 16.047 12.492 1 87.31 98 TYR A O 1
ATOM 813 N N . VAL A 1 99 ? -13.133 13.844 12.406 1 88.94 99 VAL A N 1
ATOM 814 C CA . VAL A 1 99 ? -14.445 13.508 12.953 1 88.94 99 VAL A CA 1
ATOM 815 C C . VAL A 1 99 ? -14.281 12.734 14.258 1 88.94 99 VAL A C 1
ATOM 817 O O . VAL A 1 99 ? -15.148 11.945 14.633 1 88.94 99 VAL A O 1
ATOM 820 N N . ARG A 1 100 ? -13.195 12.914 14.898 1 85.75 100 ARG A N 1
ATOM 821 C CA . ARG A 1 100 ? -12.945 12.227 16.156 1 85.75 100 ARG A CA 1
ATOM 822 C C . ARG A 1 100 ? -13.945 12.656 17.234 1 85.75 100 ARG A C 1
ATOM 824 O O . ARG A 1 100 ? -14.484 13.766 17.172 1 85.75 100 ARG A O 1
ATOM 831 N N . THR A 1 101 ? -14.164 11.75 18.188 1 90.94 101 THR A N 1
ATOM 832 C CA . THR A 1 101 ? -15.102 12.008 19.266 1 90.94 101 THR A CA 1
ATOM 833 C C . THR A 1 101 ? -14.406 11.922 20.625 1 90.94 101 THR A C 1
ATOM 835 O O . THR A 1 101 ? -13.25 11.492 20.703 1 90.94 101 THR A O 1
ATOM 838 N N . PHE A 1 102 ? -15 12.461 21.594 1 89.88 102 PHE A N 1
ATOM 839 C CA . PHE A 1 102 ? -14.469 12.422 22.938 1 89.88 102 PHE A CA 1
ATOM 840 C C . PHE A 1 102 ? -15.602 12.297 23.969 1 89.88 102 PHE A C 1
ATOM 842 O O . PHE A 1 102 ? -16.766 12.453 23.625 1 89.88 102 PHE A O 1
ATOM 849 N N . SER A 1 103 ? -15.219 11.93 25.156 1 90.5 103 SER A N 1
ATOM 850 C CA . SER A 1 103 ? -16.125 11.93 26.281 1 90.5 103 SER A CA 1
ATOM 851 C C . SER A 1 103 ? -15.977 13.203 27.109 1 90.5 103 SER A C 1
ATOM 853 O O . SER A 1 103 ? -14.938 13.859 27.062 1 90.5 103 SER A O 1
ATOM 855 N N . CYS A 1 104 ? -17.016 13.594 27.828 1 90.69 104 CYS A N 1
ATOM 856 C CA . CYS A 1 104 ? -17.031 14.859 28.562 1 90.69 104 CYS A CA 1
ATOM 857 C C . CYS A 1 104 ? -17.75 14.711 29.891 1 90.69 104 CYS A C 1
ATOM 859 O O . CYS A 1 104 ? -18.844 14.141 29.953 1 90.69 104 CYS A O 1
ATOM 861 N N . ASP A 1 105 ? -17.141 15.148 30.922 1 87.19 105 ASP A N 1
ATOM 862 C CA . ASP A 1 105 ? -17.781 15.32 32.219 1 87.19 105 ASP A CA 1
ATOM 863 C C . ASP A 1 105 ? -17.844 16.797 32.625 1 87.19 105 ASP A C 1
ATOM 865 O O . ASP A 1 105 ? -16.906 17.547 32.375 1 87.19 105 ASP A O 1
ATOM 869 N N . ILE A 1 106 ? -18.969 17.203 33.188 1 89.75 106 ILE A N 1
ATOM 870 C CA . ILE A 1 106 ? -19.125 18.578 33.656 1 89.75 106 ILE A CA 1
ATOM 871 C C . ILE A 1 106 ? -19.219 18.578 35.188 1 89.75 106 ILE A C 1
ATOM 873 O O . ILE A 1 106 ? -19.984 17.812 35.781 1 89.75 106 ILE A O 1
ATOM 877 N N . TYR A 1 107 ? -18.453 19.406 35.781 1 85.94 107 TYR A N 1
ATOM 878 C CA . TYR A 1 107 ? -18.406 19.516 37.219 1 85.94 107 TYR A CA 1
ATOM 879 C C . TYR A 1 107 ? -18.828 20.906 37.688 1 85.94 107 TYR A C 1
ATOM 881 O O . TYR A 1 107 ? -18.531 21.906 37.031 1 85.94 107 TYR A O 1
ATOM 889 N N . ASN A 1 108 ? -19.484 20.922 38.844 1 87.19 108 ASN A N 1
ATOM 890 C CA . ASN A 1 108 ? -19.766 22.203 39.5 1 87.19 108 ASN A CA 1
ATOM 891 C C . ASN A 1 108 ? -18.578 22.672 40.344 1 87.19 108 ASN A C 1
ATOM 893 O O . ASN A 1 108 ? -17.891 21.859 40.969 1 87.19 108 ASN A O 1
ATOM 897 N N . LEU A 1 109 ? -18.422 24 40.188 1 82 109 LEU A N 1
ATOM 898 C CA . LEU A 1 109 ? -17.375 24.609 40.969 1 82 109 LEU A CA 1
ATOM 899 C C . LEU A 1 109 ? -17.969 25.5 42.062 1 82 109 LEU A C 1
ATOM 901 O O . LEU A 1 109 ? -18.953 26.203 41.844 1 82 109 LEU A O 1
ATOM 905 N N . LEU A 1 110 ? -17.562 25.25 43.312 1 74.19 110 LEU A N 1
ATOM 906 C CA . LEU A 1 110 ? -17.938 26.141 44.406 1 74.19 110 LEU A CA 1
ATOM 907 C C . LEU A 1 110 ? -16.703 26.781 45.031 1 74.19 110 LEU A C 1
ATOM 909 O O . LEU A 1 110 ? -15.828 26.078 45.531 1 74.19 110 LEU A O 1
ATOM 913 N N . ASN A 1 111 ? -16.734 28 45 1 65.31 111 ASN A N 1
ATOM 914 C CA . ASN A 1 111 ? -15.609 28.766 45.531 1 65.31 111 ASN A CA 1
ATOM 915 C C . ASN A 1 111 ? -14.281 28.297 44.938 1 65.31 111 ASN A C 1
ATOM 917 O O . ASN A 1 111 ? -13.297 28.172 45.656 1 65.31 111 ASN A O 1
ATOM 921 N N . GLY A 1 112 ? -14.43 27.875 43.719 1 64 112 GLY A N 1
ATOM 922 C CA . GLY A 1 112 ? -13.203 27.484 43 1 64 112 GLY A CA 1
ATOM 923 C C . GLY A 1 112 ? -12.836 26.031 43.219 1 64 112 GLY A C 1
ATOM 924 O O . GLY A 1 112 ? -11.836 25.562 42.656 1 64 112 GLY A O 1
ATOM 925 N N . PHE A 1 113 ? -13.648 25.359 43.969 1 67.44 113 PHE A N 1
ATOM 926 C CA . PHE A 1 113 ? -13.344 23.969 44.25 1 67.44 113 PHE A CA 1
ATOM 927 C C . PHE A 1 113 ? -14.305 23.047 43.5 1 67.44 113 PHE A C 1
ATOM 929 O O . PHE A 1 113 ? -15.5 23.328 43.406 1 67.44 113 PHE A O 1
ATOM 936 N N . LEU A 1 114 ? -13.617 22 42.969 1 71.06 114 LEU A N 1
ATOM 937 C CA . LEU A 1 114 ? -14.43 20.984 42.312 1 71.06 114 LEU A CA 1
ATOM 938 C C . LEU A 1 114 ? -15.359 20.312 43.312 1 71.06 114 LEU A C 1
ATOM 940 O O . LEU A 1 114 ? -14.93 19.906 44.406 1 71.06 114 LEU A O 1
ATOM 944 N N . ARG A 1 115 ? -16.562 20.25 42.938 1 73.12 115 ARG A N 1
ATOM 945 C CA . ARG A 1 115 ? -17.516 19.641 43.844 1 73.12 115 ARG A CA 1
ATOM 946 C C . ARG A 1 115 ? -18.078 18.344 43.281 1 73.12 115 ARG A C 1
ATOM 948 O O . ARG A 1 115 ? -17.438 17.297 43.406 1 73.12 115 ARG A O 1
ATOM 955 N N . THR A 1 116 ? -19.281 18.453 42.594 1 77.25 116 THR A N 1
ATOM 956 C CA . THR A 1 116 ? -19.969 17.25 42.156 1 77.25 116 THR A CA 1
ATOM 957 C C . THR A 1 116 ? -20.109 17.234 40.625 1 77.25 116 THR A C 1
ATOM 959 O O . THR A 1 116 ? -20.172 18.297 40 1 77.25 116 THR A O 1
ATOM 962 N N . LYS A 1 117 ? -19.953 16.031 40.156 1 84.19 117 LYS A N 1
ATOM 963 C CA . LYS A 1 117 ? -20.266 15.836 38.75 1 84.19 117 LYS A CA 1
ATOM 964 C C . LYS A 1 117 ? -21.734 16.188 38.438 1 84.19 117 LYS A C 1
ATOM 966 O O . LYS A 1 117 ? -22.625 15.758 39.156 1 84.19 117 LYS A O 1
ATOM 971 N N . GLN A 1 118 ? -21.875 17.109 37.531 1 84.06 118 GLN A N 1
ATOM 972 C CA . GLN A 1 118 ? -23.219 17.531 37.125 1 84.06 118 GLN A CA 1
ATOM 973 C C . GLN A 1 118 ? -23.844 16.484 36.188 1 84.06 118 GLN A C 1
ATOM 975 O O . GLN A 1 118 ? -23.266 16.125 35.156 1 84.06 118 GLN A O 1
ATOM 980 N N . ILE A 1 119 ? -24.953 16.031 36.594 1 86 119 ILE A N 1
ATOM 981 C CA . ILE A 1 119 ? -25.688 15.094 35.75 1 86 119 ILE A CA 1
ATOM 982 C C . ILE A 1 119 ? -26.719 15.844 34.906 1 86 119 ILE A C 1
ATOM 984 O O . ILE A 1 119 ? -27.625 16.469 35.469 1 86 119 ILE A O 1
ATOM 988 N N . LEU A 1 120 ? -26.469 15.844 33.688 1 88.62 120 LEU A N 1
ATOM 989 C CA . LEU A 1 120 ? -27.391 16.516 32.781 1 88.62 120 LEU A CA 1
ATOM 990 C C . LEU A 1 120 ? -28.25 15.5 32.031 1 88.62 120 LEU A C 1
ATOM 992 O O . LEU A 1 120 ? -27.734 14.562 31.422 1 88.62 120 LEU A O 1
ATOM 996 N N . PRO A 1 121 ? -29.531 15.734 32.125 1 83.56 121 PRO A N 1
ATOM 997 C CA . PRO A 1 121 ? -30.422 14.812 31.406 1 83.56 121 PRO A CA 1
ATOM 998 C C . PRO A 1 121 ? -30.156 14.812 29.891 1 83.56 121 PRO A C 1
ATOM 1000 O O . PRO A 1 121 ? -29.922 15.867 29.312 1 83.56 121 PRO A O 1
ATOM 1003 N N . ASP A 1 122 ? -30.062 13.68 29.203 1 87.5 122 ASP A N 1
ATOM 1004 C CA . ASP A 1 122 ? -30 13.445 27.766 1 87.5 122 ASP A CA 1
ATOM 1005 C C . ASP A 1 122 ? -28.656 13.875 27.203 1 87.5 122 ASP A C 1
ATOM 1007 O O . ASP A 1 122 ? -28.469 13.883 25.984 1 87.5 122 ASP A O 1
ATOM 1011 N N . PHE A 1 123 ? -27.75 14.422 28.031 1 91.25 123 PHE A N 1
ATOM 1012 C CA . PHE A 1 123 ? -26.422 14.766 27.562 1 91.25 123 PHE A CA 1
ATOM 1013 C C . PHE A 1 123 ? -25.609 13.508 27.266 1 91.25 123 PHE A C 1
ATOM 1015 O O . PHE A 1 123 ? -25.438 12.656 28.156 1 91.25 123 PHE A O 1
ATOM 1022 N N . PRO A 1 124 ? -25.203 13.391 25.984 1 88.69 124 PRO A N 1
ATOM 1023 C CA . PRO A 1 124 ? -24.359 12.227 25.703 1 88.69 124 PRO A CA 1
ATOM 1024 C C . PRO A 1 124 ? -22.969 12.344 26.312 1 88.69 124 PRO A C 1
ATOM 1026 O O . PRO A 1 124 ? -22.234 13.289 26 1 88.69 124 PRO A O 1
ATOM 1029 N N . THR A 1 125 ? -22.609 11.555 27.25 1 82.62 125 THR A N 1
ATOM 1030 C CA . THR A 1 125 ? -21.312 11.648 27.891 1 82.62 125 THR A CA 1
ATOM 1031 C C . THR A 1 125 ? -20.234 11 27.031 1 82.62 125 THR A C 1
ATOM 1033 O O . THR A 1 125 ? -19.047 11.18 27.266 1 82.62 125 THR A O 1
ATOM 1036 N N . GLU A 1 126 ? -20.688 10.398 25.969 1 87.69 126 GLU A N 1
ATOM 1037 C CA . GLU A 1 126 ? -19.75 9.773 25.062 1 87.69 126 GLU A CA 1
ATOM 1038 C C . GLU A 1 126 ? -20.016 10.203 23.609 1 87.69 126 GLU A C 1
ATOM 1040 O O . GLU A 1 126 ? -21.125 10.617 23.281 1 87.69 126 GLU A O 1
ATOM 1045 N N . ASN A 1 127 ? -18.953 10.156 22.781 1 90.31 127 ASN A N 1
ATOM 1046 C CA . ASN A 1 127 ? -19 10.344 21.328 1 90.31 127 ASN A CA 1
ATOM 1047 C C . ASN A 1 127 ? -19.375 11.781 20.969 1 90.31 127 ASN A C 1
ATOM 1049 O O . ASN A 1 127 ? -20.047 12.016 19.953 1 90.31 127 ASN A O 1
ATOM 1053 N N . LEU A 1 128 ? -19 12.742 21.859 1 92.88 128 LEU A N 1
ATOM 1054 C CA . LEU A 1 128 ? -19.141 14.156 21.516 1 92.88 128 LEU A CA 1
ATOM 1055 C C . LEU A 1 128 ? -18.109 14.555 20.453 1 92.88 128 LEU A C 1
ATOM 1057 O O . LEU A 1 128 ? -17 14.023 20.438 1 92.88 128 LEU A O 1
ATOM 1061 N N . GLN A 1 129 ? -18.547 15.391 19.656 1 93.88 129 GLN A N 1
ATOM 1062 C CA . GLN A 1 129 ? -17.641 15.82 18.609 1 93.88 129 GLN A CA 1
ATOM 1063 C C . GLN A 1 129 ? 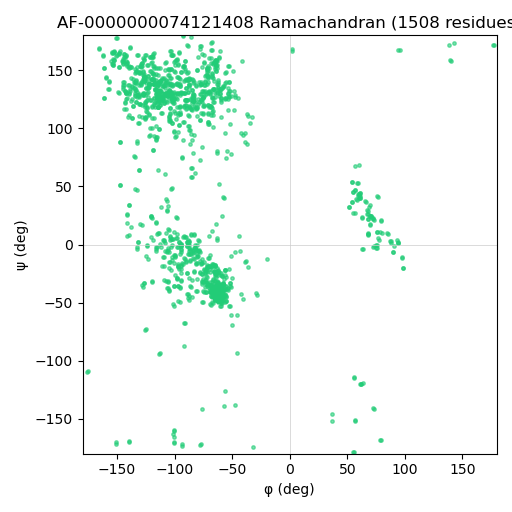-17.109 17.219 18.891 1 93.88 129 GLN A C 1
ATOM 1065 O O . GLN A 1 129 ? -15.938 17.516 18.594 1 93.88 129 GLN A O 1
ATOM 1070 N N . LYS A 1 130 ? -17.969 18.125 19.391 1 95 130 LYS A N 1
ATOM 1071 C CA . LYS A 1 130 ? -17.562 19.484 19.797 1 95 130 LYS A CA 1
ATOM 1072 C C . LYS A 1 130 ? -18.297 19.906 21.062 1 95 130 LYS A C 1
ATOM 1074 O O . LYS A 1 130 ? -19.359 19.375 21.375 1 95 130 LYS A O 1
ATOM 1079 N N . PHE A 1 131 ? -17.703 20.828 21.781 1 95.38 131 PHE A N 1
ATOM 1080 C CA . PHE A 1 131 ? -18.281 21.422 22.984 1 95.38 131 PHE A CA 1
ATOM 1081 C C . PHE A 1 131 ? -17.828 22.859 23.156 1 95.38 131 PHE A C 1
ATOM 1083 O O . PHE A 1 131 ? -16.641 23.156 23.062 1 95.38 131 PHE A O 1
ATOM 1090 N N . GLN A 1 132 ? -18.812 23.828 23.422 1 96.12 132 GLN A N 1
ATOM 1091 C CA . GLN A 1 132 ? -18.469 25.219 23.641 1 96.12 132 GLN A CA 1
ATOM 1092 C C . GLN A 1 132 ? -19.359 25.844 24.734 1 96.12 132 GLN A C 1
ATOM 1094 O O . GLN A 1 132 ? -20.578 25.828 24.625 1 96.12 132 GLN A O 1
ATOM 1099 N N . TRP A 1 133 ? -18.688 26.422 25.75 1 96 133 TRP A N 1
ATOM 1100 C CA . TRP A 1 133 ? -19.422 27.25 26.688 1 96 133 TRP A CA 1
ATOM 1101 C C . TRP A 1 133 ? -19.859 28.562 26.047 1 96 133 TRP A C 1
ATOM 1103 O O . TRP A 1 133 ? -19.172 29.094 25.156 1 96 133 TRP A O 1
ATOM 1113 N N . SER A 1 134 ? -21.016 29.062 26.531 1 96.69 134 SER A N 1
ATOM 1114 C CA . SER A 1 134 ? -21.391 30.406 26.141 1 96.69 134 SER A CA 1
ATOM 1115 C C . SER A 1 134 ? -20.438 31.438 26.75 1 96.69 134 SER A C 1
ATOM 1117 O O . SER A 1 134 ? -19.781 31.188 27.766 1 96.69 134 SER A O 1
ATOM 1119 N N . PRO A 1 135 ? -20.344 32.656 26.078 1 93.94 135 PRO A N 1
ATOM 1120 C CA . PRO A 1 135 ? -19.422 33.688 26.578 1 93.94 135 PRO A CA 1
ATOM 1121 C C . PRO A 1 135 ? -19.875 34.281 27.891 1 93.94 135 PRO A C 1
ATOM 1123 O O . PRO A 1 135 ? -19.094 34.969 28.562 1 93.94 135 PRO A O 1
ATOM 1126 N N . THR A 1 136 ? -21.172 34.156 28.219 1 94.44 136 THR A N 1
ATOM 1127 C CA . THR A 1 136 ? -21.703 34.562 29.5 1 94.44 136 THR A CA 1
ATOM 1128 C C . THR A 1 136 ? -22.453 33.438 30.188 1 94.44 136 THR A C 1
ATOM 1130 O O . THR A 1 136 ? -23.109 32.625 29.516 1 94.44 136 THR A O 1
ATOM 1133 N N . GLY A 1 137 ? -22.281 33.406 31.422 1 94.31 137 GLY A N 1
ATOM 1134 C CA . GLY A 1 137 ? -22.984 32.375 32.156 1 94.31 137 GLY A CA 1
ATOM 1135 C C . GLY A 1 137 ? -22.391 31 31.938 1 94.31 137 GLY A C 1
ATOM 1136 O O . GLY A 1 137 ? -21.172 30.812 32.031 1 94.31 137 GLY A O 1
ATOM 1137 N N . HIS A 1 138 ? -23.406 29.969 31.844 1 95.31 138 HIS A N 1
ATOM 1138 C CA . HIS A 1 138 ? -22.938 28.609 31.688 1 95.31 138 HIS A CA 1
ATOM 1139 C C . HIS A 1 138 ? -23.812 27.812 30.734 1 95.31 138 HIS A C 1
ATOM 1141 O O . HIS A 1 138 ? -23.891 26.594 30.828 1 95.31 138 HIS A O 1
ATOM 1147 N N . ASP A 1 139 ? -24.5 28.531 29.812 1 96 139 ASP A N 1
ATOM 1148 C CA . ASP A 1 139 ? -25.078 27.812 28.688 1 96 139 ASP A CA 1
ATOM 1149 C C . ASP A 1 139 ? -23.984 27.203 27.797 1 96 139 ASP A C 1
ATOM 1151 O O . ASP A 1 139 ? -22.812 27.609 27.875 1 96 139 ASP A O 1
ATOM 1155 N N . PHE A 1 140 ? -24.328 26.172 27.062 1 96.69 140 PHE A N 1
ATOM 1156 C CA . PHE A 1 140 ? -23.312 25.625 26.172 1 96.69 140 PHE A CA 1
ATOM 1157 C C . PHE A 1 140 ? -23.938 24.938 24.969 1 96.69 140 PHE A C 1
ATOM 1159 O O . PHE A 1 140 ? -25.109 24.578 25 1 96.69 140 PHE A O 1
ATOM 1166 N N . SER A 1 141 ? -23.219 24.844 23.922 1 97.5 141 SER A N 1
ATOM 1167 C CA . SER A 1 141 ? -23.562 24.109 22.703 1 97.5 141 SER A CA 1
ATOM 1168 C C . SER A 1 141 ? -22.609 22.922 22.5 1 97.5 141 SER A C 1
ATOM 1170 O O . SER A 1 141 ? -21.5 22.922 23.031 1 97.5 141 SER A O 1
ATOM 1172 N N . TYR A 1 142 ? -23.062 21.938 21.875 1 96.62 142 TYR A N 1
ATOM 1173 C CA . TYR A 1 142 ? -22.219 20.812 21.516 1 96.62 142 TYR A CA 1
ATOM 1174 C C . TYR A 1 142 ? -22.719 20.141 20.234 1 96.62 142 TYR A C 1
ATOM 1176 O O . TYR A 1 142 ? -23.797 20.453 19.75 1 96.62 142 TYR A O 1
ATOM 1184 N N . VAL A 1 143 ? -21.844 19.375 19.656 1 97 143 VAL A N 1
ATOM 1185 C CA . VAL A 1 143 ? -22.188 18.594 18.469 1 97 143 VAL A CA 1
ATOM 1186 C C . VAL A 1 143 ? -22.141 17.094 18.781 1 97 143 VAL A C 1
ATOM 1188 O O . VAL A 1 143 ? -21.172 16.625 19.375 1 97 143 VAL A O 1
ATOM 1191 N N . TYR A 1 144 ? -23.203 16.469 18.453 1 95.94 144 TYR A N 1
ATOM 1192 C CA . TYR A 1 144 ? -23.344 15.023 18.609 1 95.94 144 TYR A CA 1
ATOM 1193 C C . TYR A 1 144 ? -24.016 14.398 17.391 1 95.94 144 TYR A C 1
ATOM 1195 O O . TYR A 1 144 ? -25.062 14.852 16.953 1 95.94 144 TYR A O 1
ATOM 1203 N N . GLU A 1 145 ? -23.328 13.375 16.797 1 95.06 145 GLU A N 1
ATOM 1204 C CA . GLU A 1 145 ? -23.797 12.727 15.578 1 95.06 145 GLU A CA 1
ATOM 1205 C C . GLU A 1 145 ? -24.062 13.742 14.477 1 95.06 145 GLU A C 1
ATOM 1207 O O . GLU A 1 145 ? -25.109 13.695 13.82 1 95.06 145 GLU A O 1
ATOM 1212 N N . PHE A 1 146 ? -23.266 14.695 14.445 1 96.75 146 PHE A N 1
ATOM 1213 C CA . PHE A 1 146 ? -23.203 15.711 13.406 1 96.75 146 PHE A CA 1
ATOM 1214 C C . PHE A 1 146 ? -24.406 16.656 13.508 1 96.75 146 PHE A C 1
ATOM 1216 O O . PHE A 1 146 ? -24.797 17.266 12.516 1 96.75 146 PHE A O 1
ATOM 1223 N N . ASN A 1 147 ? -25.016 16.75 14.664 1 98.25 147 ASN A N 1
ATOM 1224 C CA . ASN A 1 147 ? -26.094 17.688 14.945 1 98.25 147 ASN A CA 1
ATOM 1225 C C . ASN A 1 147 ? -25.719 18.641 16.078 1 98.25 147 ASN A C 1
ATOM 1227 O O . ASN A 1 147 ? -25.016 18.266 17 1 98.25 147 ASN A O 1
ATOM 1231 N N . VAL A 1 148 ? -26.25 19.844 15.969 1 98.38 148 VAL A N 1
ATOM 1232 C CA . VAL A 1 148 ? -25.984 20.875 16.969 1 98.38 148 VAL A CA 1
ATOM 1233 C C . VAL A 1 148 ? -27.047 20.797 18.078 1 98.38 148 VAL A C 1
ATOM 1235 O O . VAL A 1 148 ? -28.234 20.656 17.797 1 98.38 148 VAL A O 1
ATOM 1238 N N . TYR A 1 149 ? -26.609 20.859 19.297 1 97.81 149 TYR A N 1
ATOM 1239 C CA . TYR A 1 149 ? -27.469 20.891 20.484 1 97.81 149 TYR A CA 1
ATOM 1240 C C . TYR A 1 149 ? -27.141 22.078 21.375 1 97.81 149 TYR A C 1
ATOM 1242 O O . TYR A 1 149 ? -26.047 22.656 21.266 1 97.81 149 TYR A O 1
ATOM 1250 N N . LEU A 1 150 ? -28.156 22.438 22.25 1 96.75 150 LEU A N 1
ATOM 1251 C CA . LEU A 1 150 ? -28 23.594 23.141 1 96.75 150 LEU A CA 1
ATOM 1252 C C . LEU A 1 150 ? -28.562 23.297 24.516 1 96.75 150 LEU A C 1
ATOM 1254 O O . LEU A 1 150 ? -29.656 22.719 24.641 1 96.75 150 LEU A O 1
ATOM 1258 N N . TYR A 1 151 ? -27.828 23.547 25.531 1 95.19 151 TYR A N 1
ATOM 1259 C CA . TYR A 1 151 ? -28.328 23.641 26.891 1 95.19 151 TYR A CA 1
ATOM 1260 C C . TYR A 1 151 ? -28.406 25.094 27.344 1 95.19 151 TYR A C 1
ATOM 1262 O O . TYR A 1 151 ? -27.453 25.859 27.188 1 95.19 151 TYR A O 1
ATOM 1270 N N . LYS A 1 152 ? -29.5 25.438 27.875 1 93.25 152 LYS A N 1
ATOM 1271 C CA . LYS A 1 152 ? -29.672 26.797 28.375 1 93.25 152 LYS A CA 1
ATOM 1272 C C . LYS A 1 152 ? -30.406 26.812 29.703 1 93.25 152 LYS A C 1
ATOM 1274 O O . LYS A 1 152 ? -30.781 25.75 30.219 1 93.25 152 LYS A O 1
ATOM 1279 N N . ASN A 1 153 ? -30.438 27.938 30.375 1 88.5 153 ASN A N 1
ATOM 1280 C CA . ASN A 1 153 ? -31.141 28.156 31.625 1 88.5 153 ASN A CA 1
ATOM 1281 C C . ASN A 1 153 ? -30.656 27.203 32.719 1 88.5 153 ASN A C 1
ATOM 1283 O O . ASN A 1 153 ? -31.469 26.484 33.312 1 88.5 153 ASN A O 1
ATOM 1287 N N . THR A 1 154 ? -29.391 27.172 32.938 1 83.19 154 THR A N 1
ATOM 1288 C CA . THR A 1 154 ? -28.75 26.344 33.938 1 83.19 154 THR A CA 1
ATOM 1289 C C . THR A 1 154 ? -29.078 24.859 33.719 1 83.19 154 THR A C 1
ATOM 1291 O O . THR A 1 154 ? -29.5 24.172 34.625 1 83.19 154 THR A O 1
ATOM 1294 N N . PHE A 1 155 ? -29.109 24.5 32.469 1 85.44 155 PHE A N 1
ATOM 1295 C CA . PHE A 1 155 ? -29.188 23.125 32 1 85.44 155 PHE A CA 1
ATOM 1296 C C . PHE A 1 155 ? -30.625 22.594 32.062 1 85.44 155 PHE A C 1
ATOM 1298 O O . PHE A 1 155 ? -30.859 21.406 31.938 1 85.44 155 PHE A O 1
ATOM 1305 N N . LEU A 1 156 ? -31.578 23.484 32.312 1 84.94 156 LEU A N 1
ATOM 1306 C CA . LEU A 1 156 ? -32.969 23.047 32.438 1 84.94 156 LEU A CA 1
ATOM 1307 C C . LEU A 1 156 ? -33.562 22.797 31.047 1 84.94 156 LEU A C 1
ATOM 1309 O O . LEU A 1 156 ? -34.531 22.062 30.906 1 84.94 156 LEU A O 1
ATOM 1313 N N . ASN A 1 157 ? -32.969 23.453 30.109 1 89.94 157 ASN A N 1
ATOM 1314 C CA . ASN A 1 157 ? -33.5 23.312 28.75 1 89.94 157 ASN A CA 1
ATOM 1315 C C . ASN A 1 157 ? -32.469 22.688 27.812 1 89.94 157 ASN A C 1
ATOM 1317 O O . ASN A 1 157 ? -31.375 23.25 27.641 1 89.94 157 ASN A O 1
ATOM 1321 N N . HIS A 1 158 ? -32.844 21.609 27.297 1 94 158 HIS A N 1
ATOM 1322 C CA . HIS A 1 158 ? -32.031 20.906 26.312 1 94 158 HIS A CA 1
ATOM 1323 C C . HIS A 1 158 ? -32.719 20.891 24.953 1 94 158 HIS A C 1
ATOM 1325 O O . HIS A 1 158 ? -33.844 20.422 24.828 1 94 158 HIS A O 1
ATOM 1331 N N . HIS A 1 159 ? -32.062 21.391 23.953 1 95.94 159 HIS A N 1
ATOM 1332 C CA . HIS A 1 159 ? -32.688 21.516 22.641 1 95.94 159 HIS A CA 1
ATOM 1333 C C . HIS A 1 159 ? -31.781 20.953 21.547 1 95.94 159 HIS A C 1
ATOM 1335 O O . HIS A 1 159 ? -30.578 21.25 21.5 1 95.94 159 HIS A O 1
ATOM 1341 N N . GLN A 1 160 ? -32.344 20.094 20.734 1 96.88 160 GLN A N 1
ATOM 1342 C CA . GLN A 1 160 ? -31.703 19.734 19.484 1 96.88 160 GLN A CA 1
ATOM 1343 C C . GLN A 1 160 ? -31.984 20.75 18.391 1 96.88 160 GLN A C 1
ATOM 1345 O O . GLN A 1 160 ? -33.156 20.969 18.031 1 96.88 160 GLN A O 1
ATOM 1350 N N . ILE A 1 161 ? -31.016 21.375 17.891 1 98.19 161 ILE A N 1
ATOM 1351 C CA . ILE A 1 161 ? -31.172 22.484 16.969 1 98.19 161 ILE A CA 1
ATOM 1352 C C . ILE A 1 161 ? -31.25 21.969 15.531 1 98.19 161 ILE A C 1
ATOM 1354 O O . ILE A 1 161 ? -32.031 22.469 14.727 1 98.19 161 ILE A O 1
ATOM 1358 N N . THR A 1 162 ? -30.391 20.984 15.164 1 98.25 162 THR A N 1
ATOM 1359 C CA . THR A 1 162 ? -30.422 20.375 13.844 1 98.25 162 THR A CA 1
ATOM 1360 C C . THR A 1 162 ? -30.672 18.875 13.953 1 98.25 162 THR A C 1
ATOM 1362 O O . THR A 1 162 ? -30.375 18.25 14.984 1 98.25 162 THR A O 1
ATOM 1365 N N . ASN A 1 163 ? -31.203 18.234 12.891 1 97.75 163 ASN A N 1
ATOM 1366 C CA . ASN A 1 163 ? -31.547 16.812 12.922 1 97.75 163 ASN A CA 1
ATOM 1367 C C . ASN A 1 163 ? -31.188 16.109 11.609 1 97.75 163 ASN A C 1
ATOM 1369 O O . ASN A 1 163 ? -31.609 14.984 11.375 1 97.75 163 ASN A O 1
ATOM 1373 N N . ASP A 1 164 ? -30.516 16.797 10.758 1 97.62 164 ASP A N 1
ATOM 1374 C CA . ASP A 1 164 ? -30.203 16.25 9.445 1 97.62 164 ASP A CA 1
ATOM 1375 C C . ASP A 1 164 ? -28.734 15.828 9.352 1 97.62 164 ASP A C 1
ATOM 1377 O O . ASP A 1 164 ? -28.234 15.57 8.266 1 97.62 164 ASP A O 1
ATOM 1381 N N . GLY A 1 165 ? -28.062 15.766 10.469 1 97.69 165 GLY A N 1
ATOM 1382 C CA . GLY A 1 165 ? -26.656 15.383 10.477 1 97.69 165 GLY A CA 1
ATOM 1383 C C . GLY A 1 165 ? -26.406 14.016 9.859 1 97.69 165 GLY A C 1
ATOM 1384 O O . GLY A 1 165 ? -27.203 13.094 10.039 1 97.69 165 GLY A O 1
ATOM 1385 N N . ASP A 1 166 ? -25.359 13.961 9.023 1 96.31 166 ASP A N 1
ATOM 1386 C CA . ASP A 1 166 ? -24.922 12.727 8.375 1 96.31 166 ASP A CA 1
ATOM 1387 C C . ASP A 1 166 ? -23.406 12.555 8.453 1 96.31 166 ASP A C 1
ATOM 1389 O O . ASP A 1 166 ? -22.672 13.523 8.289 1 96.31 166 ASP A O 1
ATOM 1393 N N . GLU A 1 167 ? -22.984 11.367 8.688 1 92.75 167 GLU A N 1
ATOM 1394 C CA . GLU A 1 167 ? -21.594 11.086 8.977 1 92.75 167 GLU A CA 1
ATOM 1395 C C . GLU A 1 167 ? -20.703 11.406 7.777 1 92.75 167 GLU A C 1
ATOM 1397 O O . GLU A 1 167 ? -19.484 11.578 7.922 1 92.75 167 GLU A O 1
ATOM 1402 N N . GLN A 1 168 ? -21.266 11.523 6.625 1 92.62 168 GLN A N 1
ATOM 1403 C CA . GLN A 1 168 ? -20.438 11.797 5.449 1 92.62 168 GLN A CA 1
ATOM 1404 C C . GLN A 1 168 ? -20.953 13.031 4.703 1 92.62 168 GLN A C 1
ATOM 1406 O O . GLN A 1 168 ? -20.156 13.836 4.215 1 92.62 168 GLN A O 1
ATOM 1411 N N . MET A 1 169 ? -22.281 13.266 4.715 1 95.31 169 MET A N 1
ATOM 1412 C CA . MET A 1 169 ? -22.859 14.141 3.705 1 95.31 169 MET A CA 1
ATOM 1413 C C . MET A 1 169 ? -23.219 15.492 4.305 1 95.31 169 MET A C 1
ATOM 1415 O O . MET A 1 169 ? -23.219 16.516 3.609 1 95.31 169 MET A O 1
ATOM 1419 N N . VAL A 1 170 ? -23.594 15.508 5.559 1 98.06 170 VAL A N 1
ATOM 1420 C CA . VAL A 1 170 ? -24.062 16.75 6.148 1 98.06 170 VAL A CA 1
ATOM 1421 C C . VAL A 1 170 ? -23.453 16.938 7.531 1 98.06 170 VAL A C 1
ATOM 1423 O O . VAL A 1 170 ? -23.703 16.141 8.445 1 98.06 170 VAL A O 1
ATOM 1426 N N . PHE A 1 171 ? -22.719 17.984 7.719 1 97.75 171 PHE A N 1
ATOM 1427 C CA . PHE A 1 171 ? -22.094 18.359 8.977 1 97.75 171 PHE A CA 1
ATOM 1428 C C . PHE A 1 171 ? -22.672 19.656 9.516 1 97.75 171 PHE A C 1
ATOM 1430 O O . PHE A 1 171 ? -22.672 20.672 8.812 1 97.75 171 PHE A O 1
ATOM 1437 N N . ASN A 1 172 ? -23.125 19.641 10.734 1 98.38 172 ASN A N 1
ATOM 1438 C CA . ASN A 1 172 ? -23.594 20.844 11.406 1 98.38 172 ASN A CA 1
ATOM 1439 C C . ASN A 1 172 ? -22.688 21.234 12.57 1 98.38 172 ASN A C 1
ATOM 1441 O O . ASN A 1 172 ? -22.5 20.453 13.508 1 98.38 172 ASN A O 1
ATOM 1445 N N . GLY A 1 173 ? -22.141 22.422 12.461 1 97.88 173 GLY A N 1
ATOM 1446 C CA . GLY A 1 173 ? -21.375 22.969 13.57 1 97.88 173 GLY A CA 1
ATOM 1447 C C . GLY A 1 173 ? -19.984 22.375 13.695 1 97.88 173 GLY A C 1
ATOM 1448 O O . GLY A 1 173 ? -19.281 22.641 14.664 1 97.88 173 GLY A O 1
ATOM 1449 N N . ILE A 1 174 ? -19.594 21.531 12.805 1 96.62 174 ILE A N 1
ATOM 1450 C CA . ILE A 1 174 ? -18.281 20.875 12.836 1 96.62 174 ILE A CA 1
ATOM 1451 C C . ILE A 1 174 ? -17.641 20.953 11.461 1 96.62 174 ILE A C 1
ATOM 1453 O O . ILE A 1 174 ? -18.328 21.016 10.445 1 96.62 174 ILE A O 1
ATOM 1457 N N . ALA A 1 175 ? -16.375 20.938 11.445 1 95.81 175 ALA A N 1
ATOM 1458 C CA . ALA A 1 175 ? -15.594 21.125 10.219 1 95.81 175 ALA A CA 1
ATOM 1459 C C . ALA A 1 175 ? -15.57 19.828 9.398 1 95.81 175 ALA A C 1
ATOM 1461 O O . ALA A 1 175 ? -15.531 18.734 9.953 1 95.81 175 ALA A O 1
ATOM 1462 N N . ASP A 1 176 ? -15.68 19.953 8.047 1 95.12 176 ASP A N 1
ATOM 1463 C CA . ASP A 1 176 ? -15.289 18.875 7.137 1 95.12 176 ASP A CA 1
ATOM 1464 C C . ASP A 1 176 ? -13.773 18.797 6.98 1 95.12 176 ASP A C 1
ATOM 1466 O O . ASP A 1 176 ? -13.039 19.438 7.738 1 95.12 176 ASP A O 1
ATOM 1470 N N . PHE A 1 177 ? -13.273 18.016 6.098 1 94.12 177 PHE A N 1
ATOM 1471 C CA . PHE A 1 177 ? -11.844 17.828 5.906 1 94.12 177 PHE A CA 1
ATOM 1472 C C . PHE A 1 177 ? -11.18 19.141 5.516 1 94.12 177 PHE A C 1
ATOM 1474 O O . PHE A 1 177 ? -10.133 19.5 6.059 1 94.12 177 PHE A O 1
ATOM 1481 N N . LEU A 1 178 ? -11.766 19.875 4.562 1 94.38 178 LEU A N 1
ATOM 1482 C CA . LEU A 1 178 ? -11.164 21.109 4.043 1 94.38 178 LEU A CA 1
ATOM 1483 C C . LEU A 1 178 ? -11.055 22.156 5.137 1 94.38 178 LEU A C 1
ATOM 1485 O O . LEU A 1 178 ? -10.023 22.828 5.266 1 94.38 178 LEU A O 1
ATOM 1489 N N . HIS A 1 179 ? -12.141 22.344 5.871 1 93.5 179 HIS A N 1
ATOM 1490 C CA . HIS A 1 179 ? -12.117 23.328 6.949 1 93.5 179 HIS A CA 1
ATOM 1491 C C . HIS A 1 179 ? -11.109 22.938 8.031 1 93.5 179 HIS A C 1
ATOM 1493 O O . HIS A 1 179 ? -10.375 23.781 8.539 1 93.5 179 HIS A O 1
ATOM 1499 N N . TRP A 1 180 ? -11.031 21.703 8.305 1 91.81 180 TRP A N 1
ATOM 1500 C CA . TRP A 1 180 ? -10.164 21.203 9.359 1 91.81 180 TRP A CA 1
ATOM 1501 C C . TRP A 1 180 ? -8.695 21.359 8.977 1 91.81 180 TRP A C 1
ATOM 1503 O O . TRP A 1 180 ? -7.887 21.844 9.781 1 91.81 180 TRP A O 1
ATOM 1513 N N . ILE A 1 181 ? -8.359 21.094 7.781 1 90.31 181 ILE A N 1
ATOM 1514 C CA . ILE A 1 181 ? -6.953 20.984 7.418 1 90.31 181 ILE A CA 1
ATOM 1515 C C . ILE A 1 181 ? -6.445 22.328 6.887 1 90.31 181 ILE A C 1
ATOM 1517 O O . ILE A 1 181 ? -5.266 22.656 7.035 1 90.31 181 ILE A O 1
ATOM 1521 N N . GLU A 1 182 ? -7.309 23.094 6.273 1 90.06 182 GLU A N 1
ATOM 1522 C CA . GLU A 1 182 ? -6.785 24.188 5.457 1 90.06 182 GLU A CA 1
ATOM 1523 C C . GLU A 1 182 ? -7.441 25.516 5.824 1 90.06 182 GLU A C 1
ATOM 1525 O O . GLU A 1 182 ? -6.801 26.562 5.766 1 90.06 182 GLU A O 1
ATOM 1530 N N . ILE A 1 183 ? -8.656 25.531 6.168 1 88.88 183 ILE A N 1
ATOM 1531 C CA . ILE A 1 183 ? -9.414 26.781 6.164 1 88.88 183 ILE A CA 1
ATOM 1532 C C . ILE A 1 183 ? -9.438 27.375 7.566 1 88.88 183 ILE A C 1
ATOM 1534 O O . ILE A 1 183 ? -9.141 28.562 7.75 1 88.88 183 ILE A O 1
ATOM 1538 N N . THR A 1 184 ? -9.766 26.484 8.477 1 83.19 184 THR A N 1
ATOM 1539 C CA . THR A 1 184 ? -9.945 27.047 9.805 1 83.19 184 THR A CA 1
ATOM 1540 C C . THR A 1 184 ? -8.945 26.438 10.789 1 83.19 184 THR A C 1
ATOM 1542 O O . THR A 1 184 ? -8.383 25.375 10.531 1 83.19 184 THR A O 1
ATOM 1545 N N . GLU A 1 185 ? -8.648 27.141 11.758 1 72.06 185 GLU A N 1
ATOM 1546 C CA . GLU A 1 185 ? -7.832 26.609 12.852 1 72.06 185 GLU A CA 1
ATOM 1547 C C . GLU A 1 185 ? -8.695 25.922 13.898 1 72.06 185 GLU A C 1
ATOM 1549 O O . GLU A 1 185 ? -8.219 25.031 14.617 1 72.06 185 GLU A O 1
ATOM 1554 N N . ASP A 1 186 ? -9.906 26.375 14.016 1 74.06 186 ASP A N 1
ATOM 1555 C CA . ASP A 1 186 ? -10.875 25.797 14.953 1 74.06 186 ASP A CA 1
ATOM 1556 C C . ASP A 1 186 ? -11.875 24.906 14.227 1 74.06 186 ASP A C 1
ATOM 1558 O O . ASP A 1 186 ? -12.578 25.359 13.32 1 74.06 186 ASP A O 1
ATOM 1562 N N . ASP A 1 187 ? -11.953 23.703 14.711 1 80.88 187 ASP A N 1
ATOM 1563 C CA . ASP A 1 187 ? -12.781 22.75 13.969 1 80.88 187 ASP A CA 1
ATOM 1564 C C . ASP A 1 187 ? -14.227 22.797 14.453 1 80.88 187 ASP A C 1
ATOM 1566 O O . ASP A 1 187 ? -15.062 22 14.008 1 80.88 187 ASP A O 1
ATOM 1570 N N . SER A 1 188 ? -14.438 23.719 15.398 1 90.31 188 SER A N 1
ATOM 1571 C CA . SER A 1 188 ? -15.828 24.031 15.734 1 90.31 188 SER A CA 1
ATOM 1572 C C . SER A 1 188 ? -16.359 25.172 14.875 1 90.31 188 SER A C 1
ATOM 1574 O O . SER A 1 188 ? -15.828 26.281 14.914 1 90.31 188 SER A O 1
ATOM 1576 N N . LEU A 1 189 ? -17.359 24.891 14.156 1 96.31 189 LEU A N 1
ATOM 1577 C CA . LEU A 1 189 ? -17.953 25.922 13.312 1 96.31 189 LEU A CA 1
ATOM 1578 C C . LEU A 1 189 ? -19.234 26.469 13.938 1 96.31 189 LEU A C 1
ATOM 1580 O O . LEU A 1 189 ? -20.281 26.484 13.297 1 96.31 189 LEU A O 1
ATOM 1584 N N . MET A 1 190 ? -19.094 26.781 15.188 1 97.44 190 MET A N 1
ATOM 1585 C CA . MET A 1 190 ? -20.109 27.453 16 1 97.44 190 MET A CA 1
ATOM 1586 C C . MET A 1 190 ? -19.562 28.75 16.594 1 97.44 190 MET A C 1
ATOM 1588 O O . MET A 1 190 ? -18.406 28.797 17.047 1 97.44 190 MET A O 1
ATOM 1592 N N . TRP A 1 191 ? -20.453 29.844 16.562 1 95.94 191 TRP A N 1
ATOM 1593 C CA . TRP A 1 191 ? -20 31.141 17.031 1 95.94 191 TRP A CA 1
ATOM 1594 C C . TRP A 1 191 ? -21.078 31.812 17.891 1 95.94 191 TRP A C 1
ATOM 1596 O O . TRP A 1 191 ? -22.094 32.281 17.359 1 95.94 191 TRP A O 1
ATOM 1606 N N . TRP A 1 192 ? -20.812 31.891 19.219 1 96.5 192 TRP A N 1
ATOM 1607 C CA . TRP A 1 192 ? -21.703 32.562 20.156 1 96.5 192 TRP A CA 1
ATOM 1608 C C . TRP A 1 192 ? -21.547 34.062 20.047 1 96.5 192 TRP A C 1
ATOM 1610 O O . TRP A 1 192 ? -20.438 34.594 19.906 1 96.5 192 TRP A O 1
ATOM 1620 N N . SER A 1 193 ? -22.719 34.75 20.078 1 95.81 193 SER A N 1
ATOM 1621 C CA . SER A 1 193 ? -22.594 36.219 20.266 1 95.81 193 SER A CA 1
ATOM 1622 C C . SER A 1 193 ? -22 36.531 21.625 1 95.81 193 SER A C 1
ATOM 1624 O O . SER A 1 193 ? -22.188 35.781 22.594 1 95.81 193 SER A O 1
ATOM 1626 N N . PRO A 1 194 ? -21.312 37.688 21.734 1 94.06 194 PRO A N 1
ATOM 1627 C CA . PRO A 1 194 ? -20.656 38 23 1 94.06 194 PRO A CA 1
ATOM 1628 C C . PRO A 1 194 ? -21.609 38.062 24.172 1 94.06 194 PRO A C 1
ATOM 1630 O O . PRO A 1 194 ? -21.219 37.75 25.312 1 94.06 194 PRO A O 1
ATOM 1633 N N . ASP A 1 195 ? -22.875 38.375 24 1 94.81 195 ASP A N 1
ATOM 1634 C CA . ASP A 1 195 ? -23.859 38.469 25.094 1 94.81 195 ASP A CA 1
ATOM 1635 C C . ASP A 1 195 ? -24.625 37.188 25.234 1 94.81 195 ASP A C 1
ATOM 1637 O O . ASP A 1 195 ? -25.594 37.094 26.016 1 94.81 195 ASP A O 1
ATOM 1641 N N . SER A 1 196 ? -24.359 36.188 24.438 1 96.38 196 SER A N 1
ATOM 1642 C CA . SER A 1 196 ? -24.906 34.812 24.5 1 96.38 196 SER A CA 1
ATOM 1643 C C . SER A 1 196 ? -26.375 34.812 24.094 1 96.38 196 SER A C 1
ATOM 1645 O O . SER A 1 196 ? -27.109 33.906 24.469 1 96.38 196 SER A O 1
ATOM 1647 N N . GLN A 1 197 ? -26.75 35.781 23.328 1 96.69 197 GLN A N 1
ATOM 1648 C CA . GLN A 1 197 ? -28.141 35.812 22.891 1 96.69 197 GLN A CA 1
ATOM 1649 C C . GLN A 1 197 ? -28.344 35.031 21.594 1 96.69 197 GLN A C 1
ATOM 1651 O O . GLN A 1 197 ? -29.453 34.625 21.281 1 96.69 197 GLN A O 1
ATOM 1656 N N . TYR A 1 198 ? -27.266 34.906 20.844 1 97.5 198 TYR A N 1
ATOM 1657 C CA . TYR A 1 198 ? -27.328 34.25 19.562 1 97.5 198 TYR A CA 1
ATOM 1658 C C . TYR A 1 198 ? -26.219 33.219 19.422 1 97.5 198 TYR A C 1
ATOM 1660 O O . TYR A 1 198 ? -25.141 33.375 20 1 97.5 198 TYR A O 1
ATOM 1668 N N . LEU A 1 199 ? -26.438 32.156 18.734 1 98 199 LEU A N 1
ATOM 1669 C CA . LEU A 1 199 ? -25.469 31.156 18.297 1 98 199 LEU A CA 1
ATOM 1670 C C . LEU A 1 199 ? -25.516 30.969 16.781 1 98 199 LEU A C 1
ATOM 1672 O O . LEU A 1 199 ? -26.547 30.578 16.25 1 98 199 LEU A O 1
ATOM 1676 N N . ALA A 1 200 ? -24.453 31.328 16.109 1 97.75 200 ALA A N 1
ATOM 1677 C CA . ALA A 1 200 ? -24.328 31.016 14.688 1 97.75 200 ALA A CA 1
ATOM 1678 C C . ALA A 1 200 ? -23.625 29.672 14.484 1 97.75 200 ALA A C 1
ATOM 1680 O O . ALA A 1 200 ? -22.719 29.328 15.258 1 97.75 200 ALA A O 1
ATOM 1681 N N . TYR A 1 201 ? -24.047 28.906 13.539 1 98.19 201 TYR A N 1
ATOM 1682 C CA . TYR A 1 201 ? -23.344 27.688 13.172 1 98.19 201 TYR A CA 1
ATOM 1683 C C . TYR A 1 201 ? -23.344 27.484 11.664 1 98.19 201 TYR A C 1
ATOM 1685 O O . TYR A 1 201 ? -24.234 27.984 10.969 1 98.19 201 TYR A O 1
ATOM 1693 N N . ALA A 1 202 ? -22.375 26.797 11.156 1 97.44 202 ALA A N 1
ATOM 1694 C CA . ALA A 1 202 ? -22.297 26.484 9.734 1 97.44 202 ALA A CA 1
ATOM 1695 C C . ALA A 1 202 ? -22.844 25.078 9.453 1 97.44 202 ALA A C 1
ATOM 1697 O O . ALA A 1 202 ? -22.703 24.188 10.289 1 97.44 202 ALA A O 1
ATOM 1698 N N . THR A 1 203 ? -23.484 24.906 8.367 1 97.88 203 THR A N 1
ATOM 1699 C CA . THR A 1 203 ? -23.844 23.609 7.793 1 97.88 203 THR A CA 1
ATOM 1700 C C . THR A 1 203 ? -23.062 23.359 6.508 1 97.88 203 THR A C 1
ATOM 1702 O O . THR A 1 203 ? -23.094 24.172 5.582 1 97.88 203 THR A O 1
ATOM 1705 N N . ILE A 1 204 ? -22.359 22.25 6.488 1 97.31 204 ILE A N 1
ATOM 1706 C CA . ILE A 1 204 ? -21.594 21.859 5.305 1 97.31 204 ILE A CA 1
ATOM 1707 C C . ILE A 1 204 ? -22.25 20.656 4.629 1 97.31 204 ILE A C 1
ATOM 1709 O O . ILE A 1 204 ? -22.453 19.625 5.258 1 97.31 204 ILE A O 1
ATOM 1713 N N . LYS A 1 205 ? -22.625 20.75 3.416 1 97.44 205 LYS A N 1
ATOM 1714 C CA . LYS A 1 205 ? -23.188 19.672 2.615 1 97.44 205 LYS A CA 1
ATOM 1715 C C . LYS A 1 205 ? -22.172 19.172 1.591 1 97.44 205 LYS A C 1
ATOM 1717 O O . LYS A 1 205 ? -21.641 19.953 0.798 1 97.44 205 LYS A O 1
ATOM 1722 N N . GLN A 1 206 ? -21.969 17.875 1.593 1 96.94 206 GLN A N 1
ATOM 1723 C CA . GLN A 1 206 ? -20.938 17.25 0.764 1 96.94 206 GLN A CA 1
ATOM 1724 C C . GLN A 1 206 ? -21.547 16.25 -0.206 1 96.94 206 GLN A C 1
ATOM 1726 O O . GLN A 1 206 ? -20.859 15.344 -0.68 1 96.94 206 GLN A O 1
ATOM 1731 N N . THR A 1 207 ? -22.734 16.281 -0.584 1 93.06 207 THR A N 1
ATOM 1732 C CA . THR A 1 207 ? -23.453 15.289 -1.363 1 93.06 207 THR A CA 1
ATOM 1733 C C . THR A 1 207 ? -22.844 15.125 -2.746 1 93.06 207 THR A C 1
ATOM 1735 O O . THR A 1 207 ? -22.828 14.016 -3.299 1 93.06 207 THR A O 1
ATOM 1738 N N . ASN A 1 208 ? -22.281 16.125 -3.33 1 93.12 208 ASN A N 1
ATOM 1739 C CA . ASN A 1 208 ? -21.734 16.047 -4.68 1 93.12 208 ASN A CA 1
ATOM 1740 C C . ASN A 1 208 ? -20.203 15.906 -4.66 1 93.12 208 ASN A C 1
ATOM 1742 O O . ASN A 1 208 ? -19.562 15.898 -5.715 1 93.12 208 ASN A O 1
ATOM 1746 N N . VAL A 1 209 ? -19.672 15.789 -3.494 1 96.88 209 VAL A N 1
ATOM 1747 C CA . VAL A 1 209 ? -18.219 15.719 -3.367 1 96.88 209 VAL A CA 1
ATOM 1748 C C . VAL A 1 209 ? -17.75 14.281 -3.578 1 96.88 209 VAL A C 1
ATOM 1750 O O . VAL A 1 209 ? -18.328 13.344 -3.023 1 96.88 209 VAL A O 1
ATOM 1753 N N . PHE A 1 210 ? -16.734 14.094 -4.473 1 96.31 210 PHE A N 1
ATOM 1754 C CA . PHE A 1 210 ? -16.172 12.766 -4.684 1 96.31 210 PHE A CA 1
ATOM 1755 C C . PHE A 1 210 ? -15.43 12.281 -3.445 1 96.31 210 PHE A C 1
ATOM 1757 O O . PHE A 1 210 ? -14.867 13.086 -2.703 1 96.31 210 PHE A O 1
ATOM 1764 N N . ALA A 1 211 ? -15.484 10.977 -3.225 1 94.75 211 ALA A N 1
ATOM 1765 C CA . ALA A 1 211 ? -14.875 10.398 -2.029 1 94.75 211 ALA A CA 1
ATOM 1766 C C . ALA A 1 211 ? -13.57 9.68 -2.367 1 94.75 211 ALA A C 1
ATOM 1768 O O . ALA A 1 211 ? -13.398 9.188 -3.484 1 94.75 211 ALA A O 1
ATOM 1769 N N . VAL A 1 212 ? -12.633 9.719 -1.484 1 94.06 212 VAL A N 1
ATOM 1770 C CA . VAL A 1 212 ? -11.445 8.867 -1.536 1 94.06 212 VAL A CA 1
ATOM 1771 C C . VAL A 1 212 ? -11.672 7.617 -0.69 1 94.06 212 VAL A C 1
ATOM 1773 O O . VAL A 1 212 ? -12.461 7.633 0.259 1 94.06 212 VAL A O 1
ATOM 1776 N N . GLU A 1 213 ? -11.086 6.555 -1.089 1 92.06 213 GLU A N 1
ATOM 1777 C CA . GLU A 1 213 ? -11.18 5.289 -0.367 1 92.06 213 GLU A CA 1
ATOM 1778 C C . GLU A 1 213 ? -9.82 4.598 -0.287 1 92.06 213 GLU A C 1
ATOM 1780 O O . GLU A 1 213 ? -9.062 4.594 -1.258 1 92.06 213 GLU A O 1
ATOM 1785 N N . PHE A 1 214 ? -9.414 4.043 0.845 1 90.25 214 PHE A N 1
ATOM 1786 C CA . PHE A 1 214 ? -8.188 3.262 0.973 1 90.25 214 PHE A CA 1
ATOM 1787 C C . PHE A 1 214 ? -8.297 2.256 2.111 1 90.25 214 PHE A C 1
ATOM 1789 O O . PHE A 1 214 ? -9.211 2.344 2.936 1 90.25 214 PHE A O 1
ATOM 1796 N N . SER A 1 215 ? -7.441 1.329 2.16 1 89.88 215 SER A N 1
ATOM 1797 C CA . SER A 1 215 ? -7.484 0.22 3.105 1 89.88 215 SER A CA 1
ATOM 1798 C C . SER A 1 215 ? -6.746 0.564 4.395 1 89.88 215 SER A C 1
ATOM 1800 O O . SER A 1 215 ? -5.715 1.236 4.367 1 89.88 215 SER A O 1
ATOM 1802 N N . VAL A 1 216 ? -7.277 0.137 5.445 1 92.12 216 VAL A N 1
ATOM 1803 C CA . VAL A 1 216 ? -6.602 0.073 6.738 1 92.12 216 VAL A CA 1
ATOM 1804 C C . VAL A 1 216 ? -6.57 -1.371 7.234 1 92.12 216 VAL A C 1
ATOM 1806 O O . VAL A 1 216 ? -7.613 -2.021 7.34 1 92.12 216 VAL A O 1
ATOM 1809 N N . TYR A 1 217 ? -5.398 -1.902 7.527 1 92.69 217 TYR A N 1
ATOM 1810 C CA . TYR A 1 217 ? -5.203 -3.328 7.762 1 92.69 217 TYR A CA 1
ATOM 1811 C C . TYR A 1 217 ? -5.48 -3.684 9.219 1 92.69 217 TYR A C 1
ATOM 1813 O O . TYR A 1 217 ? -6.109 -4.703 9.508 1 92.69 217 TYR A O 1
ATOM 1821 N N . ASN A 1 218 ? -5.129 -2.801 10.086 1 85.44 218 ASN A N 1
ATOM 1822 C CA . ASN A 1 218 ? -5.262 -3.125 11.508 1 85.44 218 ASN A CA 1
ATOM 1823 C C . ASN A 1 218 ? -4.938 -4.59 11.781 1 85.44 218 ASN A C 1
ATOM 1825 O O . ASN A 1 218 ? -4.012 -5.145 11.18 1 85.44 218 ASN A O 1
ATOM 1829 N N . ASN A 1 219 ? -5.402 -5.387 12.594 1 82.5 219 ASN A N 1
ATOM 1830 C CA . ASN A 1 219 ? -5.141 -6.805 12.82 1 82.5 219 ASN A CA 1
ATOM 1831 C C . ASN A 1 219 ? -6.34 -7.664 12.445 1 82.5 219 ASN A C 1
ATOM 1833 O O . ASN A 1 219 ? -6.527 -8.75 13 1 82.5 219 ASN A O 1
ATOM 1837 N N . TYR A 1 220 ? -7.086 -7.152 11.391 1 88.81 220 TYR A N 1
ATOM 1838 C CA . TYR A 1 220 ? -8.297 -7.859 10.984 1 88.81 220 TYR A CA 1
ATOM 1839 C C . TYR A 1 220 ? -7.992 -8.875 9.883 1 88.81 220 TYR A C 1
ATOM 1841 O O . TYR A 1 220 ? -7.012 -8.727 9.156 1 88.81 220 TYR A O 1
ATOM 1849 N N . GLN A 1 221 ? -8.812 -9.914 9.797 1 96 221 GLN A N 1
ATOM 1850 C CA . GLN A 1 221 ? -8.664 -10.914 8.75 1 96 221 GLN A CA 1
ATOM 1851 C C . GLN A 1 221 ? -8.906 -10.312 7.371 1 96 221 GLN A C 1
ATOM 1853 O O . GLN A 1 221 ? -8.227 -10.672 6.406 1 96 221 GLN A O 1
ATOM 1858 N N . TYR A 1 222 ? -9.891 -9.391 7.316 1 96.25 222 TYR A N 1
ATOM 1859 C CA . TYR A 1 222 ? -10.133 -8.57 6.133 1 96.25 222 TYR A CA 1
ATOM 1860 C C . TYR A 1 222 ? -9.844 -7.105 6.418 1 96.25 222 TYR A C 1
ATOM 1862 O O . TYR A 1 222 ? -10.312 -6.555 7.418 1 96.25 222 TYR A O 1
ATOM 1870 N N . PRO A 1 223 ? -9.016 -6.434 5.605 1 93.31 223 PRO A N 1
ATOM 1871 C CA . PRO A 1 223 ? -8.789 -5.004 5.824 1 93.31 223 PRO A CA 1
ATOM 1872 C C . PRO A 1 223 ? -10.086 -4.191 5.828 1 93.31 223 PRO A C 1
ATOM 1874 O O . PRO A 1 223 ? -11.055 -4.574 5.176 1 93.31 223 PRO A O 1
ATOM 1877 N N . GLU A 1 224 ? -10.07 -3.158 6.586 1 89.94 224 GLU A N 1
ATOM 1878 C CA . GLU A 1 224 ? -11.18 -2.217 6.594 1 89.94 224 GLU A CA 1
ATOM 1879 C C . GLU A 1 224 ? -10.992 -1.133 5.535 1 89.94 224 GLU A C 1
ATOM 1881 O O . GLU A 1 224 ? -9.875 -0.682 5.289 1 89.94 224 GLU A O 1
ATOM 1886 N N . MET A 1 225 ? -12.102 -0.753 4.93 1 89.81 225 MET A N 1
ATOM 1887 C CA . MET A 1 225 ? -12.047 0.335 3.959 1 89.81 225 MET A CA 1
ATOM 1888 C C . MET A 1 225 ? -12.547 1.639 4.574 1 89.81 225 MET A C 1
ATOM 1890 O O . MET A 1 225 ? -13.617 1.672 5.184 1 89.81 225 MET A O 1
ATOM 1894 N N . ILE A 1 226 ? -11.703 2.625 4.508 1 89.94 226 ILE A N 1
ATOM 1895 C CA . ILE A 1 226 ? -12.086 3.969 4.918 1 89.94 226 ILE A CA 1
ATOM 1896 C C . ILE A 1 226 ? -12.484 4.793 3.695 1 89.94 226 ILE A C 1
ATOM 1898 O O . ILE A 1 226 ? -11.789 4.773 2.676 1 89.94 226 ILE A O 1
ATOM 1902 N N . ARG A 1 227 ? -13.625 5.426 3.795 1 92 227 ARG A N 1
ATOM 1903 C CA . ARG A 1 227 ? -14.148 6.25 2.711 1 92 227 ARG A CA 1
ATOM 1904 C C . ARG A 1 227 ? -14.672 7.582 3.238 1 92 227 ARG A C 1
ATOM 1906 O O . ARG A 1 227 ? -15.422 7.617 4.215 1 92 227 ARG A O 1
ATOM 1913 N N . TYR A 1 228 ? -14.281 8.656 2.717 1 93.12 228 TYR A N 1
ATOM 1914 C CA . TYR A 1 228 ? -14.805 9.961 3.105 1 93.12 228 TYR A CA 1
ATOM 1915 C C . TYR A 1 228 ? -14.68 10.961 1.961 1 93.12 228 TYR A C 1
ATOM 1917 O O . TYR A 1 228 ? -13.836 10.797 1.077 1 93.12 228 TYR A O 1
ATOM 1925 N N . PRO A 1 229 ? -15.539 11.992 1.947 1 95.62 229 PRO A N 1
ATOM 1926 C CA . PRO A 1 229 ? -15.453 13.023 0.912 1 95.62 229 PRO A CA 1
ATOM 1927 C C . PRO A 1 229 ? -14.117 13.758 0.926 1 95.62 229 PRO A C 1
ATOM 1929 O O . PRO A 1 229 ? -13.641 14.164 1.99 1 95.62 229 PRO A O 1
ATOM 1932 N N . TYR A 1 230 ? -13.516 13.859 -0.163 1 96.31 230 TYR A N 1
ATOM 1933 C CA . TYR A 1 230 ? -12.227 14.516 -0.35 1 96.31 230 TYR A CA 1
ATOM 1934 C C . TYR A 1 230 ? -12.141 15.164 -1.727 1 96.31 230 TYR A C 1
ATOM 1936 O O . TYR A 1 230 ? -11.672 14.547 -2.684 1 96.31 230 TYR A O 1
ATOM 1944 N N . PRO A 1 231 ? -12.594 16.422 -1.846 1 97.19 231 PRO A N 1
ATOM 1945 C CA . PRO A 1 231 ? -12.57 17.062 -3.16 1 97.19 231 PRO A CA 1
ATOM 1946 C C . PRO A 1 231 ? -11.148 17.328 -3.662 1 97.19 231 PRO A C 1
ATOM 1948 O O . PRO A 1 231 ? -10.336 17.906 -2.943 1 97.19 231 PRO A O 1
ATOM 1951 N N . LYS A 1 232 ? -10.859 16.859 -4.855 1 98.06 232 LYS A N 1
ATOM 1952 C CA . LYS A 1 232 ? -9.594 17.125 -5.539 1 98.06 232 LYS A CA 1
ATOM 1953 C C . LYS A 1 232 ? -9.75 18.188 -6.609 1 98.06 232 LYS A C 1
ATOM 1955 O O . LYS A 1 232 ? -10.875 18.578 -6.941 1 98.06 232 LYS A O 1
ATOM 1960 N N . PRO A 1 233 ? -8.672 18.812 -7.105 1 98.12 233 PRO A N 1
ATOM 1961 C CA . PRO A 1 233 ? -8.758 19.938 -8.039 1 98.12 233 PRO A CA 1
ATOM 1962 C C . PRO A 1 233 ? -9.641 19.625 -9.25 1 98.12 233 PRO A C 1
ATOM 1964 O O . PRO A 1 233 ? -9.516 18.562 -9.852 1 98.12 233 PRO A O 1
ATOM 1967 N N . GLY A 1 234 ? -10.508 20.516 -9.547 1 97.19 234 GLY A N 1
ATOM 1968 C CA . GLY A 1 234 ? -11.375 20.391 -10.703 1 97.19 234 GLY A CA 1
ATOM 1969 C C . GLY A 1 234 ? -12.68 19.672 -10.391 1 97.19 234 GLY A C 1
ATOM 1970 O O . GLY A 1 234 ? -13.578 19.625 -11.234 1 97.19 234 GLY A O 1
ATOM 1971 N N . THR A 1 235 ? -12.859 19.125 -9.188 1 97.44 235 THR A N 1
ATOM 1972 C CA . THR A 1 235 ? -14.07 18.406 -8.812 1 97.44 235 THR A CA 1
ATOM 1973 C C . THR A 1 235 ? -14.953 19.266 -7.914 1 97.44 235 THR A C 1
ATOM 1975 O O . THR A 1 235 ? -14.508 20.297 -7.406 1 97.44 235 THR A O 1
ATOM 1978 N N . PRO A 1 236 ? -16.188 18.922 -7.68 1 96.56 236 PRO A N 1
ATOM 1979 C CA . PRO A 1 236 ? -17.109 19.734 -6.871 1 96.56 236 PRO A CA 1
ATOM 1980 C C . PRO A 1 236 ? -16.641 19.891 -5.426 1 96.56 236 PRO A C 1
ATOM 1982 O O . PRO A 1 236 ? -16.109 18.938 -4.84 1 96.56 236 PRO A O 1
ATOM 1985 N N . ILE A 1 237 ? -16.812 21.094 -4.871 1 96.38 237 ILE A N 1
ATOM 1986 C CA . ILE A 1 237 ? -16.484 21.359 -3.473 1 96.38 237 ILE A CA 1
ATOM 1987 C C . ILE A 1 237 ? -17.766 21.375 -2.639 1 96.38 237 ILE A C 1
ATOM 1989 O O . ILE A 1 237 ? -18.859 21.531 -3.178 1 96.38 237 ILE A O 1
ATOM 1993 N N . PRO A 1 238 ? -17.688 21.266 -1.338 1 96.19 238 PRO A N 1
ATOM 1994 C CA . PRO A 1 238 ? -18.875 21.328 -0.473 1 96.19 238 PRO A CA 1
ATOM 1995 C C . PRO A 1 238 ? -19.547 22.703 -0.501 1 96.19 238 PRO A C 1
ATOM 1997 O O . PRO A 1 238 ? -18.922 23.703 -0.824 1 96.19 238 PRO A O 1
ATOM 2000 N N . THR A 1 239 ? -20.812 22.688 -0.156 1 93.94 239 THR A N 1
ATOM 2001 C CA . THR A 1 239 ? -21.562 23.938 0.035 1 93.94 239 THR A CA 1
ATOM 2002 C C . THR A 1 239 ? -21.75 24.234 1.521 1 93.94 239 THR A C 1
ATOM 2004 O O . THR A 1 239 ? -22.016 23.328 2.311 1 93.94 239 THR A O 1
ATOM 2007 N N . THR A 1 240 ? -21.578 25.484 1.877 1 94.06 240 THR A N 1
ATOM 2008 C CA . THR A 1 240 ? -21.688 25.875 3.279 1 94.06 240 THR A CA 1
ATOM 2009 C C . THR A 1 240 ? -22.75 26.969 3.459 1 94.06 240 THR A C 1
ATOM 2011 O O . THR A 1 240 ? -22.859 27.875 2.631 1 94.06 240 THR A O 1
ATOM 2014 N N . THR A 1 241 ? -23.562 26.812 4.449 1 95.12 241 THR A N 1
ATOM 2015 C CA . THR A 1 241 ? -24.5 27.844 4.875 1 95.12 241 THR A CA 1
ATOM 2016 C C . THR A 1 241 ? -24.281 28.188 6.348 1 95.12 241 THR A C 1
ATOM 2018 O O . THR A 1 241 ? -23.703 27.391 7.102 1 95.12 241 THR A O 1
ATOM 2021 N N . VAL A 1 242 ? -24.656 29.406 6.695 1 96.62 242 VAL A N 1
ATOM 2022 C CA . VAL A 1 242 ? -24.594 29.828 8.086 1 96.62 242 VAL A CA 1
ATOM 2023 C C . VAL A 1 242 ? -26 30.109 8.602 1 96.62 242 VAL A C 1
ATOM 2025 O O . VAL A 1 242 ? -26.797 30.781 7.945 1 96.62 242 VAL A O 1
ATOM 2028 N N . THR A 1 243 ? -26.344 29.516 9.711 1 97.81 243 THR A N 1
ATOM 2029 C CA . THR A 1 243 ? -27.641 29.703 10.367 1 97.81 243 THR A CA 1
ATOM 2030 C C . THR A 1 243 ? -27.453 30.281 11.766 1 97.81 243 THR A C 1
ATOM 2032 O O . THR A 1 243 ? -26.5 29.922 12.469 1 97.81 243 THR A O 1
ATOM 2035 N N . VAL A 1 244 ? -28.375 31.188 12.18 1 98.12 244 VAL A N 1
ATOM 2036 C CA . VAL A 1 244 ? -28.312 31.797 13.508 1 98.12 244 VAL A CA 1
ATOM 2037 C C . VAL A 1 244 ? -29.516 31.344 14.336 1 98.12 244 VAL A C 1
ATOM 2039 O O . VAL A 1 244 ? -30.641 31.359 13.859 1 98.12 244 VAL A O 1
ATOM 2042 N N . VAL A 1 245 ? -29.219 30.938 15.5 1 98.06 245 VAL A N 1
ATOM 2043 C CA . VAL A 1 245 ? -30.234 30.594 16.484 1 98.06 245 VAL A CA 1
ATOM 2044 C C . VAL A 1 245 ? -30.438 31.766 17.453 1 98.06 245 VAL A C 1
ATOM 2046 O O . VAL A 1 245 ? -29.484 32.25 18.062 1 98.06 245 VAL A O 1
ATOM 2049 N N . ASP A 1 246 ? -31.656 32.188 17.578 1 97.38 246 ASP A N 1
ATOM 2050 C CA . ASP A 1 246 ? -32.031 33.125 18.641 1 97.38 246 ASP A CA 1
ATOM 2051 C C . ASP A 1 246 ? -32.375 32.375 19.922 1 97.38 246 ASP A C 1
ATOM 2053 O O . ASP A 1 246 ? -33.375 31.672 19.969 1 97.38 246 ASP A O 1
ATOM 2057 N N . LEU A 1 247 ? -31.672 32.594 20.953 1 96.06 247 LEU A N 1
ATOM 2058 C CA . LEU A 1 247 ? -31.828 31.766 22.156 1 96.06 247 LEU A CA 1
ATOM 2059 C C . LEU A 1 247 ? -33.062 32.188 22.938 1 96.06 247 LEU A C 1
ATOM 2061 O O . LEU A 1 247 ? -33.5 31.453 23.828 1 96.06 247 LEU A O 1
ATOM 2065 N N . SER A 1 248 ? -33.625 33.281 22.672 1 93.69 248 SER A N 1
ATOM 2066 C CA . SER A 1 248 ? -34.812 33.75 23.375 1 93.69 248 SER A CA 1
ATOM 2067 C C . SER A 1 248 ? -36.031 32.969 22.953 1 93.69 248 SER A C 1
ATOM 2069 O O . SER A 1 248 ? -36.906 32.656 23.781 1 93.69 248 SER A O 1
ATOM 2071 N N . ASN A 1 249 ? -36.125 32.594 21.688 1 94.12 249 ASN A N 1
ATOM 2072 C CA . ASN A 1 249 ? -37.281 31.875 21.203 1 94.12 249 ASN A CA 1
ATOM 2073 C C . ASN A 1 249 ? -36.906 30.656 20.359 1 94.12 249 ASN A C 1
ATOM 2075 O O . ASN A 1 249 ? -37.781 29.953 19.844 1 94.12 249 ASN A O 1
ATOM 2079 N N . LEU A 1 250 ? -35.656 30.453 20.156 1 94.62 250 LEU A N 1
ATOM 2080 C CA . LEU A 1 250 ? -35.094 29.312 19.438 1 94.62 250 LEU A CA 1
ATOM 2081 C C . LEU A 1 250 ? -35.438 29.359 17.969 1 94.62 250 LEU A C 1
ATOM 2083 O O . LEU A 1 250 ? -35.5 28.312 17.297 1 94.62 250 LEU A O 1
ATOM 2087 N N . SER A 1 251 ? -35.75 30.516 17.484 1 96 251 SER A N 1
ATOM 2088 C CA . SER A 1 251 ? -35.969 30.656 16.047 1 96 251 SER A CA 1
ATOM 2089 C C . SER A 1 251 ? -34.688 30.547 15.266 1 96 251 SER A C 1
ATOM 2091 O O . SER A 1 251 ? -33.625 30.969 15.742 1 96 251 SER A O 1
ATOM 2093 N N . LEU A 1 252 ? -34.781 29.922 14.109 1 96.62 252 LEU A N 1
ATOM 2094 C CA . LEU A 1 252 ? -33.625 29.719 13.227 1 96.62 252 LEU A CA 1
ATOM 2095 C C . LEU A 1 252 ? -33.719 30.656 12.023 1 96.62 252 LEU A C 1
ATOM 2097 O O . LEU A 1 252 ? -34.75 30.781 11.391 1 96.62 252 LEU A O 1
ATOM 2101 N N . THR A 1 253 ? -32.625 31.344 11.758 1 96.38 253 THR A N 1
ATOM 2102 C CA . THR A 1 253 ? -32.5 32.188 10.57 1 96.38 253 THR A CA 1
ATOM 2103 C C . THR A 1 253 ? -31.266 31.812 9.758 1 96.38 253 THR A C 1
ATOM 2105 O O . THR A 1 253 ? -30.141 32.031 10.188 1 96.38 253 THR A O 1
ATOM 2108 N N . GLN A 1 254 ? -31.453 31.234 8.609 1 94.81 254 GLN A N 1
ATOM 2109 C CA . GLN A 1 254 ? -30.344 30.969 7.695 1 94.81 254 GLN A CA 1
ATOM 2110 C C . GLN A 1 254 ? -29.953 32.219 6.926 1 94.81 254 GLN A C 1
ATOM 2112 O O . GLN A 1 254 ? -30.797 32.875 6.312 1 94.81 254 GLN A O 1
ATOM 2117 N N . LEU A 1 255 ? -28.688 32.562 7.023 1 94.25 255 LEU A N 1
ATOM 2118 C CA . LEU A 1 255 ? -28.219 33.781 6.336 1 94.25 255 LEU A CA 1
ATOM 2119 C C . LEU A 1 255 ? -28.344 33.625 4.824 1 94.25 255 LEU A C 1
ATOM 2121 O O . LEU A 1 255 ? -28.047 32.531 4.281 1 94.25 255 LEU A O 1
ATOM 2125 N N . LYS A 1 256 ? -28.922 34.562 4.184 1 82.75 256 LYS A N 1
ATOM 2126 C CA . LYS A 1 256 ? -28.984 34.594 2.725 1 82.75 256 LYS A CA 1
ATOM 2127 C C . LYS A 1 256 ? -27.734 35.219 2.131 1 82.75 256 LYS A C 1
ATOM 2129 O O . LYS A 1 256 ? -27.422 36.375 2.408 1 82.75 256 LYS A O 1
ATOM 2134 N N . THR A 1 257 ? -26.766 34.406 1.867 1 68.56 257 THR A N 1
ATOM 2135 C CA . THR A 1 257 ? -25.516 34.906 1.332 1 68.56 257 THR A CA 1
ATOM 2136 C C . THR A 1 257 ? -25.75 35.781 0.094 1 68.56 257 THR A C 1
ATOM 2138 O O . THR A 1 257 ? -26.391 35.312 -0.858 1 68.56 257 THR A O 1
ATOM 2141 N N . LEU A 1 258 ? -25.656 37.031 0.211 1 57.16 258 LEU A N 1
ATOM 2142 C CA . LEU A 1 258 ? -25.859 37.938 -0.911 1 57.16 258 LEU A CA 1
ATOM 2143 C C . LEU A 1 258 ? -24.875 37.656 -2.035 1 57.16 258 LEU A C 1
ATOM 2145 O O . LEU A 1 258 ? -25.125 38 -3.193 1 57.16 258 LEU A O 1
ATOM 2149 N N . MET A 1 259 ? -23.688 37.531 -1.705 1 51.53 259 MET A N 1
ATOM 2150 C CA . MET A 1 259 ? -22.641 37.469 -2.715 1 51.53 259 MET A CA 1
ATOM 2151 C C . MET A 1 259 ? -22.984 36.438 -3.795 1 51.53 259 MET A C 1
ATOM 2153 O O . MET A 1 259 ? -22.25 36.281 -4.762 1 51.53 259 MET A O 1
ATOM 2157 N N . LEU A 1 260 ? -23.688 35.5 -3.402 1 49.34 260 LEU A N 1
ATOM 2158 C CA . LEU A 1 260 ? -23.859 34.656 -4.582 1 49.34 260 LEU A CA 1
ATOM 2159 C C . LEU A 1 260 ? -24.219 35.5 -5.801 1 49.34 260 LEU A C 1
ATOM 2161 O O . LEU A 1 260 ? -23.578 35.406 -6.848 1 49.34 260 LEU A O 1
ATOM 2165 N N . PHE A 1 261 ? -25.641 35.594 -5.996 1 47.72 261 PHE A N 1
ATOM 2166 C CA . PHE A 1 261 ? -26.359 35.688 -7.258 1 47.72 261 PHE A CA 1
ATOM 2167 C C . PHE A 1 261 ? -26.125 37 -7.945 1 47.72 261 PHE A C 1
ATOM 2169 O O . PHE A 1 261 ? -26.656 37.25 -9.031 1 47.72 261 PHE A O 1
ATOM 2176 N N . SER A 1 262 ? -25.516 37.781 -7.199 1 46.88 262 SER A N 1
ATOM 2177 C CA . SER A 1 262 ? -25.5 38.969 -8.055 1 46.88 262 SER A CA 1
ATOM 2178 C C . SER A 1 262 ? -24.516 38.812 -9.203 1 46.88 262 SER A C 1
ATOM 2180 O O . SER A 1 262 ? -23.516 38.094 -9.07 1 46.88 262 SER A O 1
ATOM 2182 N N . ARG A 1 263 ? -24.859 39.344 -10.297 1 52.97 263 ARG A N 1
ATOM 2183 C CA . ARG A 1 263 ? -24.219 39.562 -11.594 1 52.97 263 ARG A CA 1
ATOM 2184 C C . ARG A 1 263 ? -22.781 40.031 -11.422 1 52.97 263 ARG A C 1
ATOM 2186 O O . ARG A 1 263 ? -22 40.031 -12.383 1 52.97 263 ARG A O 1
ATOM 2193 N N . ASN A 1 264 ? -22.375 40.281 -10.094 1 51.97 264 ASN A N 1
ATOM 2194 C CA . ASN A 1 264 ? -21.109 41 -9.969 1 51.97 264 ASN A CA 1
ATOM 2195 C C . ASN A 1 264 ? -19.953 40.031 -9.719 1 51.97 264 ASN A C 1
ATOM 2197 O O . ASN A 1 264 ? -18.797 40.469 -9.711 1 51.97 264 ASN A O 1
ATOM 2201 N N . PHE A 1 265 ? -20.172 38.781 -9.258 1 63.22 265 PHE A N 1
ATOM 2202 C CA . PHE A 1 265 ? -19 37.969 -9 1 63.22 265 PHE A CA 1
ATOM 2203 C C . PHE A 1 265 ? -18.969 36.781 -9.961 1 63.22 265 PHE A C 1
ATOM 2205 O O . PHE A 1 265 ? -19.031 35.625 -9.531 1 63.22 265 PHE A O 1
ATOM 2212 N N . SER A 1 266 ? -18.844 37 -11.18 1 60.84 266 SER A N 1
ATOM 2213 C CA . SER A 1 266 ? -18.75 35.969 -12.203 1 60.84 266 SER A CA 1
ATOM 2214 C C . SER A 1 266 ? -17.609 35 -11.922 1 60.84 266 SER A C 1
ATOM 2216 O O . SER A 1 266 ? -17.688 33.812 -12.242 1 60.84 266 SER A O 1
ATOM 2218 N N . SER A 1 267 ? -16.688 35.5 -11.133 1 66.75 267 SER A N 1
ATOM 2219 C CA . SER A 1 267 ? -15.484 34.688 -10.891 1 66.75 267 SER A CA 1
ATOM 2220 C C . SER A 1 267 ? -15.742 33.625 -9.836 1 66.75 267 SER A C 1
ATOM 2222 O O . SER A 1 267 ? -14.906 32.75 -9.617 1 66.75 267 SER A O 1
ATOM 2224 N N . TRP A 1 268 ? -16.891 33.625 -9.242 1 84.12 268 TRP A N 1
ATOM 2225 C CA . TRP A 1 268 ? -17.188 32.719 -8.156 1 84.12 268 TRP A CA 1
ATOM 2226 C C . TRP A 1 268 ? -18.094 31.578 -8.641 1 84.12 268 TRP A C 1
ATOM 2228 O O . TRP A 1 268 ? -18.562 30.75 -7.84 1 84.12 268 TRP A O 1
ATOM 2238 N N . SER A 1 269 ? -18.312 31.531 -9.977 1 80.5 269 SER A N 1
ATOM 2239 C CA . SER A 1 269 ? -19.234 30.562 -10.539 1 80.5 269 SER A CA 1
ATOM 2240 C C . SER A 1 269 ? -18.75 29.125 -10.312 1 80.5 269 SER A C 1
ATOM 2242 O O . SER A 1 269 ? -19.562 28.203 -10.234 1 80.5 269 SER A O 1
ATOM 2244 N N . ASP A 1 270 ? -17.484 29.062 -10.164 1 87.06 270 ASP A N 1
ATOM 2245 C CA . ASP A 1 270 ? -16.938 27.719 -9.992 1 87.06 270 ASP A CA 1
ATOM 2246 C C . ASP A 1 270 ? -17.047 27.266 -8.539 1 87.06 270 ASP A C 1
ATOM 2248 O O . ASP A 1 270 ? -16.812 26.094 -8.234 1 87.06 270 ASP A O 1
ATOM 2252 N N . GLY A 1 271 ? -17.359 28.219 -7.664 1 89.75 271 GLY A N 1
ATOM 2253 C CA . GLY A 1 271 ? -17.531 27.828 -6.273 1 89.75 271 GLY A CA 1
ATOM 2254 C C . GLY A 1 271 ? -16.938 28.828 -5.297 1 89.75 271 GLY A C 1
ATOM 2255 O O . GLY A 1 271 ? -16.094 29.641 -5.672 1 89.75 271 GLY A O 1
ATOM 2256 N N . TYR A 1 272 ? -17.375 28.828 -4.117 1 90.81 272 TYR A N 1
ATOM 2257 C CA . TYR A 1 272 ? -16.875 29.625 -2.996 1 90.81 272 TYR A CA 1
ATOM 2258 C C . TYR A 1 272 ? -17.047 28.875 -1.681 1 90.81 272 TYR A C 1
ATOM 2260 O O . TYR A 1 272 ? -17.719 27.844 -1.629 1 90.81 272 TYR A O 1
ATOM 2268 N N . TYR A 1 273 ? -16.406 29.297 -0.674 1 91.31 273 TYR A N 1
ATOM 2269 C CA . TYR A 1 273 ? -16.5 28.625 0.617 1 91.31 273 TYR A CA 1
ATOM 2270 C C . TYR A 1 273 ? -16.422 29.641 1.761 1 91.31 273 TYR A C 1
ATOM 2272 O O . TYR A 1 273 ? -15.945 30.766 1.578 1 91.31 273 TYR A O 1
ATOM 2280 N N . LEU A 1 274 ? -16.938 29.219 2.912 1 91.69 274 LEU A N 1
ATOM 2281 C CA . LEU A 1 274 ? -16.875 30.016 4.133 1 91.69 274 LEU A CA 1
ATOM 2282 C C . LEU A 1 274 ? -15.469 29.969 4.727 1 91.69 274 LEU A C 1
ATOM 2284 O O . LEU A 1 274 ? -14.945 28.891 5.035 1 91.69 274 LEU A O 1
ATOM 2288 N N . ASN A 1 275 ? -14.906 31.109 4.809 1 90.19 275 ASN A N 1
ATOM 2289 C CA . ASN A 1 275 ? -13.562 31.188 5.367 1 90.19 275 ASN A CA 1
ATOM 2290 C C . ASN A 1 275 ? -13.594 31.344 6.883 1 90.19 275 ASN A C 1
ATOM 2292 O O . ASN A 1 275 ? -12.836 30.688 7.602 1 90.19 275 ASN A O 1
ATOM 2296 N N . SER A 1 276 ? -14.43 32.281 7.355 1 89.56 276 SER A N 1
ATOM 2297 C CA . SER A 1 276 ? -14.516 32.531 8.789 1 89.56 276 SER A CA 1
ATOM 2298 C C . SER A 1 276 ? -15.797 33.281 9.133 1 89.56 276 SER A C 1
ATOM 2300 O O . SER A 1 276 ? -16.484 33.812 8.242 1 89.56 276 SER A O 1
ATOM 2302 N N . VAL A 1 277 ? -16.141 33.25 10.391 1 91.5 277 VAL A N 1
ATOM 2303 C CA . VAL A 1 277 ? -17.234 34.031 10.938 1 91.5 277 VAL A CA 1
ATOM 2304 C C . VAL A 1 277 ? -16.797 34.719 12.219 1 91.5 277 VAL A C 1
ATOM 2306 O O . VAL A 1 277 ? -16.094 34.156 13.039 1 91.5 277 VAL A O 1
ATOM 2309 N N . THR A 1 278 ? -17.109 36 12.305 1 90.25 278 THR A N 1
ATOM 2310 C CA . THR A 1 278 ? -16.781 36.719 13.539 1 90.25 278 THR A CA 1
ATOM 2311 C C . THR A 1 278 ? -17.938 37.625 13.945 1 90.25 278 THR A C 1
ATOM 2313 O O . THR A 1 278 ? -18.672 38.125 13.094 1 90.25 278 THR A O 1
ATOM 2316 N N . TRP A 1 279 ? -18.188 37.75 15.242 1 92.5 279 TRP A N 1
ATOM 2317 C CA . TRP A 1 279 ? -19.109 38.75 15.781 1 92.5 279 TRP A CA 1
ATOM 2318 C C . TRP A 1 279 ? -18.422 40.094 16 1 92.5 279 TRP A C 1
ATOM 2320 O O . TRP A 1 279 ? -17.281 40.125 16.484 1 92.5 279 TRP A O 1
ATOM 2330 N N . ARG A 1 280 ? -19.031 41.156 15.578 1 89.69 280 ARG A N 1
ATOM 2331 C CA . ARG A 1 280 ? -18.672 42.5 15.961 1 89.69 280 ARG A CA 1
ATOM 2332 C C . ARG A 1 280 ? -19.672 43.062 16.969 1 89.69 280 ARG A C 1
ATOM 2334 O O . ARG A 1 280 ? -20.812 43.375 16.625 1 89.69 280 ARG A O 1
ATOM 2341 N N . GLY A 1 281 ? -19.125 43.188 18.109 1 90.44 281 GLY A N 1
ATOM 2342 C CA . GLY A 1 281 ? -20.078 43.5 19.156 1 90.44 281 GLY A CA 1
ATOM 2343 C C . GLY A 1 281 ? -21.188 42.5 19.297 1 90.44 281 GLY A C 1
ATOM 2344 O O . GLY A 1 281 ? -20.969 41.312 19.047 1 90.44 281 GLY A O 1
ATOM 2345 N N . ASN A 1 282 ? -22.359 42.969 19.781 1 93.31 282 ASN A N 1
ATOM 2346 C CA . ASN A 1 282 ? -23.469 42.062 20.031 1 93.31 282 ASN A CA 1
ATOM 2347 C C . ASN A 1 282 ? -24.453 42.062 18.875 1 93.31 282 ASN A C 1
ATOM 2349 O O . ASN A 1 282 ? -25.344 41.188 18.812 1 93.31 282 ASN A O 1
ATOM 2353 N N . HIS A 1 283 ? -24.188 42.906 17.859 1 92.88 283 HIS A N 1
ATOM 2354 C CA . HIS A 1 283 ? -25.312 43.125 16.953 1 92.88 283 HIS A CA 1
ATOM 2355 C C . HIS A 1 283 ? -24.953 42.781 15.516 1 92.88 283 HIS A C 1
ATOM 2357 O O . HIS A 1 283 ? -25.828 42.688 14.656 1 92.88 283 HIS A O 1
ATOM 2363 N N . ILE A 1 284 ? -23.688 42.594 15.219 1 92.25 284 ILE A N 1
ATOM 2364 C CA . ILE A 1 284 ? -23.312 42.344 13.828 1 92.25 284 ILE A CA 1
ATOM 2365 C C . ILE A 1 284 ? -22.547 41.031 13.719 1 92.25 284 ILE A C 1
ATOM 2367 O O . ILE A 1 284 ? -21.547 40.812 14.422 1 92.25 284 ILE A O 1
ATOM 2371 N N . LEU A 1 285 ? -23 40.125 12.898 1 93.44 285 LEU A N 1
ATOM 2372 C CA . LEU A 1 285 ? -22.281 38.938 12.5 1 93.44 285 LEU A CA 1
ATOM 2373 C C . LEU A 1 285 ? -21.641 39.125 11.125 1 93.44 285 LEU A C 1
ATOM 2375 O O . LEU A 1 285 ? -22.297 39.531 10.172 1 93.44 285 LEU A O 1
ATOM 2379 N N . SER A 1 286 ? -20.344 38.812 11.039 1 90.5 286 SER A N 1
ATOM 2380 C CA . SER A 1 286 ? -19.625 39.031 9.789 1 90.5 286 SER A CA 1
ATOM 2381 C C . SER A 1 286 ? -19.016 37.75 9.258 1 90.5 286 SER A C 1
ATOM 2383 O O . SER A 1 286 ? -17.859 37.406 9.57 1 90.5 286 SER A O 1
ATOM 2385 N N . PRO A 1 287 ? -19.734 37.062 8.391 1 90.75 287 PRO A N 1
ATOM 2386 C CA . PRO A 1 287 ? -19.094 35.969 7.645 1 90.75 287 PRO A CA 1
ATOM 2387 C C . PRO A 1 287 ? -18.156 36.469 6.555 1 90.75 287 PRO A C 1
ATOM 2389 O O . PRO A 1 287 ? -18.438 37.469 5.898 1 90.75 287 PRO A O 1
ATOM 2392 N N . THR A 1 288 ? -17.016 35.844 6.453 1 88.81 288 THR A N 1
ATOM 2393 C CA . THR A 1 288 ? -16.094 36.094 5.355 1 88.81 288 THR A CA 1
ATOM 2394 C C . THR A 1 288 ? -16.094 34.906 4.387 1 88.81 288 THR A C 1
ATOM 2396 O O . THR A 1 288 ? -15.938 33.75 4.801 1 88.81 288 THR A O 1
ATOM 2399 N N . TRP A 1 289 ? -16.266 35.188 3.135 1 88.62 289 TRP A N 1
ATOM 2400 C CA . TRP A 1 289 ? -16.281 34.188 2.084 1 88.62 289 TRP A CA 1
ATOM 2401 C C . TRP A 1 289 ? -15.117 34.344 1.126 1 88.62 289 TRP A C 1
ATOM 2403 O O . TRP A 1 289 ? -14.711 35.469 0.836 1 88.62 289 TRP A O 1
ATOM 2413 N N . LYS A 1 290 ? -14.617 33.281 0.625 1 89.5 290 LYS A N 1
ATOM 2414 C CA . LYS A 1 290 ? -13.586 33.281 -0.408 1 89.5 290 LYS A CA 1
ATOM 2415 C C . LYS A 1 290 ? -14.031 32.5 -1.645 1 89.5 290 LYS A C 1
ATOM 2417 O O . LYS A 1 290 ? -14.797 31.547 -1.538 1 89.5 290 LYS A O 1
ATOM 2422 N N . ASN A 1 291 ? -13.555 33.062 -2.785 1 90.12 291 ASN A N 1
ATOM 2423 C CA . ASN A 1 291 ? -13.789 32.25 -3.98 1 90.12 291 ASN A CA 1
ATOM 2424 C C . ASN A 1 291 ? -12.969 30.969 -3.963 1 90.12 291 ASN A C 1
ATOM 2426 O O . ASN A 1 291 ? -12.031 30.844 -3.172 1 90.12 291 ASN A O 1
ATOM 2430 N N . ARG A 1 292 ? -13.258 30.109 -4.793 1 92.12 292 ARG A N 1
ATOM 2431 C CA . ARG A 1 292 ? -12.711 28.766 -4.809 1 92.12 292 ARG A CA 1
ATOM 2432 C C . ARG A 1 292 ? -11.188 28.797 -4.922 1 92.12 292 ARG A C 1
ATOM 2434 O O . ARG A 1 292 ? -10.492 28 -4.277 1 92.12 292 ARG A O 1
ATOM 2441 N N . ILE A 1 293 ? -10.602 29.688 -5.77 1 93.19 293 ILE A N 1
ATOM 2442 C CA . ILE A 1 293 ? -9.164 29.703 -6.012 1 93.19 293 ILE A CA 1
ATOM 2443 C C . ILE A 1 293 ? -8.477 30.609 -4.992 1 93.19 293 ILE A C 1
ATOM 2445 O O . ILE A 1 293 ? -7.27 30.859 -5.082 1 93.19 293 ILE A O 1
ATOM 2449 N N . SER A 1 294 ? -9.227 31.281 -4.047 1 90.88 294 SER A N 1
ATOM 2450 C CA . SER A 1 294 ? -8.75 31.984 -2.855 1 90.88 294 SER A CA 1
ATOM 2451 C C . SER A 1 294 ? -7.977 33.25 -3.219 1 90.88 294 SER A C 1
ATOM 2453 O O . SER A 1 294 ? -6.957 33.562 -2.596 1 90.88 294 SER A O 1
ATOM 2455 N N . ASN A 1 295 ? -8.336 33.938 -4.32 1 90.69 295 ASN A N 1
ATOM 2456 C CA . ASN A 1 295 ? -7.676 35.219 -4.629 1 90.69 295 ASN A CA 1
ATOM 2457 C C . ASN A 1 295 ? -8.609 36.406 -4.426 1 90.69 295 ASN A C 1
ATOM 2459 O O . ASN A 1 295 ? -8.242 37.531 -4.699 1 90.69 295 ASN A O 1
ATOM 2463 N N . GLU A 1 296 ? -9.805 36.094 -3.938 1 87.94 296 GLU A N 1
ATOM 2464 C CA . GLU A 1 296 ? -10.773 37.125 -3.6 1 87.94 296 GLU A CA 1
ATOM 2465 C C . GLU A 1 296 ? -11.578 36.75 -2.357 1 87.94 296 GLU A C 1
ATOM 2467 O O . GLU A 1 296 ? -11.969 35.594 -2.193 1 87.94 296 GLU A O 1
ATOM 2472 N N . ALA A 1 297 ? -11.797 37.719 -1.446 1 87.75 297 ALA A N 1
ATOM 2473 C CA . ALA A 1 297 ? -12.586 37.5 -0.233 1 87.75 297 ALA A CA 1
ATOM 2474 C C . ALA A 1 297 ? -13.586 38.656 -0.023 1 87.75 297 ALA A C 1
ATOM 2476 O O . ALA A 1 297 ? -13.273 39.812 -0.289 1 87.75 297 ALA A O 1
ATOM 2477 N N . VAL A 1 298 ? -14.711 38.281 0.41 1 85.56 298 VAL A N 1
ATOM 2478 C CA . VAL A 1 298 ? -15.766 39.25 0.688 1 85.56 298 VAL A CA 1
ATOM 2479 C C . VAL A 1 298 ? -16.281 39.062 2.111 1 85.56 298 VAL A C 1
ATOM 2481 O O . VAL A 1 298 ? -16.359 37.938 2.602 1 85.56 298 VAL A O 1
ATOM 2484 N N . VAL A 1 299 ? -16.625 40.156 2.748 1 87.25 299 VAL A N 1
ATOM 2485 C CA . VAL A 1 299 ? -17.156 40.156 4.105 1 87.25 299 VAL A CA 1
ATOM 2486 C C . VAL A 1 299 ? -18.609 40.656 4.086 1 87.25 299 VAL A C 1
ATOM 2488 O O . VAL A 1 299 ? -18.938 41.594 3.373 1 87.25 299 VAL A O 1
ATOM 2491 N N . GLU A 1 300 ? -19.406 39.969 4.832 1 86.81 300 GLU A N 1
ATOM 2492 C CA . GLU A 1 300 ? -20.797 40.375 4.977 1 86.81 300 GLU A CA 1
ATOM 2493 C C . GLU A 1 300 ? -21.062 41 6.352 1 86.81 300 GLU A C 1
ATOM 2495 O O . GLU A 1 300 ? -20.359 40.688 7.316 1 86.81 300 GLU A O 1
ATOM 2500 N N . ASN A 1 301 ? -22.016 41.875 6.336 1 88.19 301 ASN A N 1
ATOM 2501 C CA . ASN A 1 301 ? -22.578 42.406 7.574 1 88.19 301 ASN A CA 1
ATOM 2502 C C . ASN A 1 301 ? -24.016 41.938 7.793 1 88.19 301 ASN A C 1
ATOM 2504 O O . ASN A 1 301 ? -24.922 42.312 7.043 1 88.19 301 ASN A O 1
ATOM 2508 N N . CYS A 1 302 ? -24.188 41.156 8.797 1 92.12 302 CYS A N 1
ATOM 2509 C CA . CYS A 1 302 ? -25.516 40.656 9.133 1 92.12 302 CYS A CA 1
ATOM 2510 C C . CYS A 1 302 ? -25.984 41.188 10.477 1 92.12 302 CYS A C 1
ATOM 2512 O O . CYS A 1 302 ? -25.469 40.812 11.523 1 92.12 302 CYS A O 1
ATOM 2514 N N . GLU A 1 303 ? -27.031 41.906 10.5 1 91.44 303 GLU A N 1
ATOM 2515 C CA . GLU A 1 303 ? -27.422 42.656 11.688 1 91.44 303 GLU A CA 1
ATOM 2516 C C . GLU A 1 303 ? -28.578 42 12.414 1 91.44 303 GLU A C 1
ATOM 2518 O O . GLU A 1 303 ? -29.516 41.5 11.781 1 91.44 303 GLU A O 1
ATOM 2523 N N . THR A 1 304 ? -28.453 41.875 13.695 1 92.56 304 THR A N 1
ATOM 2524 C CA . THR A 1 304 ? -29.531 41.344 14.523 1 92.56 304 THR A CA 1
ATOM 2525 C C . THR A 1 304 ? -30.75 42.281 14.469 1 92.56 304 THR A C 1
ATOM 2527 O O . THR A 1 304 ? -30.609 43.5 14.234 1 92.56 304 THR A O 1
ATOM 2530 N N . PRO A 1 305 ? -31.984 41.938 14.664 1 93.25 305 PRO A N 1
ATOM 2531 C CA . PRO A 1 305 ? -32.312 40.531 14.914 1 93.25 305 PRO A CA 1
ATOM 2532 C C . PRO A 1 305 ? -32.719 39.781 13.633 1 93.25 305 PRO A C 1
ATOM 2534 O O . PRO A 1 305 ? -32.938 38.562 13.672 1 93.25 305 PRO A O 1
ATOM 2537 N N . MET A 1 306 ? -32.844 40.562 12.539 1 91.25 306 MET A N 1
ATOM 2538 C CA . MET A 1 306 ? -33.375 39.938 11.32 1 91.25 306 MET A CA 1
ATOM 2539 C C . MET A 1 306 ? -32.281 39.219 10.555 1 91.25 306 MET A C 1
ATOM 2541 O O . MET A 1 306 ? -32.562 38.312 9.758 1 91.25 306 MET A O 1
ATOM 2545 N N . PHE A 1 307 ? -31.016 39.688 10.805 1 93.69 307 PHE A N 1
ATOM 2546 C CA . PHE A 1 307 ? -29.844 39.125 10.148 1 93.69 307 PHE A CA 1
ATOM 2547 C C . PHE A 1 307 ? -29.938 39.281 8.633 1 93.69 307 PHE A C 1
ATOM 2549 O O . PHE A 1 307 ? -29.656 38.344 7.891 1 93.69 307 PHE A O 1
ATOM 2556 N N . A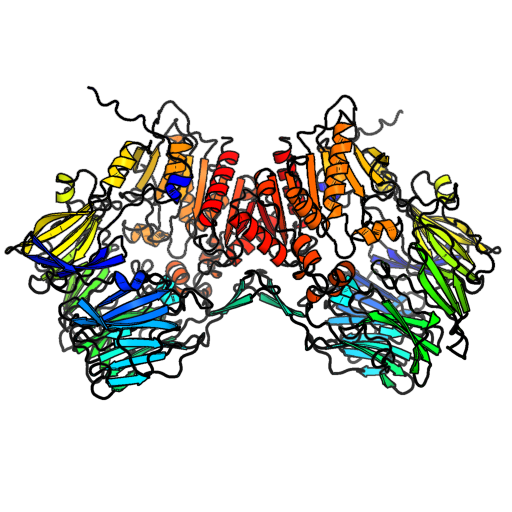SN A 1 308 ? -30.438 40.438 8.219 1 87.81 308 ASN A N 1
ATOM 2557 C CA . ASN A 1 308 ? -30.281 40.875 6.832 1 87.81 308 ASN A CA 1
ATOM 2558 C C . ASN A 1 308 ? -28.812 41.188 6.508 1 87.81 308 ASN A C 1
ATOM 2560 O O . ASN A 1 308 ? -28.219 42.062 7.121 1 87.81 308 ASN A O 1
ATOM 2564 N N . CYS A 1 309 ? -28.312 40.438 5.602 1 88.56 309 CYS A N 1
ATOM 2565 C CA . CYS A 1 309 ? -26.891 40.562 5.309 1 88.56 309 CYS A CA 1
ATOM 2566 C C . CYS A 1 309 ? -26.656 41.469 4.117 1 88.56 309 CYS A C 1
ATOM 2568 O O . CYS A 1 309 ? -27.438 41.469 3.168 1 88.56 309 CYS A O 1
ATOM 2570 N N . SER A 1 310 ? -25.672 42.312 4.242 1 81.88 310 SER A N 1
ATOM 2571 C CA . SER A 1 310 ? -25.266 43.188 3.156 1 81.88 310 SER A CA 1
ATOM 2572 C C . SER A 1 310 ? -23.766 43.062 2.879 1 81.88 310 SER A C 1
ATOM 2574 O O . SER A 1 310 ? -22.984 42.844 3.797 1 81.88 310 SER A O 1
ATOM 2576 N N . TYR A 1 311 ? -23.469 43.25 1.633 1 79.12 311 TYR A N 1
ATOM 2577 C CA . TYR A 1 311 ? -22.078 43.25 1.184 1 79.12 311 TYR A CA 1
ATOM 2578 C C . TYR A 1 311 ? -21.391 44.562 1.542 1 79.12 311 TYR A C 1
ATOM 2580 O O . TYR A 1 311 ? -21.938 45.656 1.311 1 79.12 311 TYR A O 1
ATOM 2588 N N . VAL A 1 312 ? -20.281 44.375 2.146 1 77.31 312 VAL A N 1
ATOM 2589 C CA . VAL A 1 312 ? -19.5 45.594 2.451 1 77.31 312 VAL A CA 1
ATOM 2590 C C . VAL A 1 312 ? -18.391 45.75 1.417 1 77.31 312 VAL A C 1
ATOM 2592 O O . VAL A 1 312 ? -17.281 45.219 1.592 1 77.31 312 VAL A O 1
ATOM 2595 N N . SER A 1 313 ? -18.516 46.5 0.419 1 70.88 313 SER A N 1
ATOM 2596 C CA . SER A 1 313 ? -17.625 46.594 -0.735 1 70.88 313 SER A CA 1
ATOM 2597 C C . SER A 1 313 ? -16.219 47.031 -0.318 1 70.88 313 SER A C 1
ATOM 2599 O O . SER A 1 313 ? -15.234 46.531 -0.857 1 70.88 313 SER A O 1
ATOM 2601 N N . GLY A 1 314 ? -16.141 47.844 0.624 1 74.62 314 GLY A N 1
ATOM 2602 C CA . GLY A 1 314 ? -14.836 48.375 1.043 1 74.62 314 GLY A CA 1
ATOM 2603 C C . GLY A 1 314 ? -13.984 47.312 1.74 1 74.62 314 GLY A C 1
ATOM 2604 O O . GLY A 1 314 ? -12.773 47.5 1.883 1 74.62 314 GLY A O 1
ATOM 2605 N N . MET A 1 315 ? -14.578 46.25 2.049 1 80.81 315 MET A N 1
ATOM 2606 C CA . MET A 1 315 ? -13.859 45.219 2.805 1 80.81 315 MET A CA 1
ATOM 2607 C C . MET A 1 315 ? -13.461 44.062 1.903 1 80.81 315 MET A C 1
ATOM 2609 O O . MET A 1 315 ? -12.891 43.062 2.371 1 80.81 315 MET A O 1
ATOM 2613 N N . THR A 1 316 ? -13.719 44.188 0.662 1 81.62 316 THR A N 1
ATOM 2614 C CA . THR A 1 316 ? -13.305 43.156 -0.296 1 81.62 316 THR A CA 1
ATOM 2615 C C . THR A 1 316 ? -11.781 43.125 -0.426 1 81.62 316 THR A C 1
ATOM 2617 O O . THR A 1 316 ? -11.133 44.188 -0.483 1 81.62 316 THR A O 1
ATOM 2620 N N . SER A 1 317 ? -11.234 41.969 -0.353 1 83.06 317 SER A N 1
ATOM 2621 C CA . SER A 1 317 ? -9.805 41.75 -0.586 1 83.06 317 SER A CA 1
ATOM 2622 C C . SER A 1 317 ? -9.57 40.938 -1.856 1 83.06 317 SER A C 1
ATOM 2624 O O . SER A 1 317 ? -10.242 39.938 -2.094 1 83.06 317 SER A O 1
ATOM 2626 N N . LYS A 1 318 ? -8.641 41.438 -2.682 1 84.81 318 LYS A N 1
ATOM 2627 C CA . LYS A 1 318 ? -8.32 40.75 -3.936 1 84.81 318 LYS A CA 1
ATOM 2628 C C . LYS A 1 318 ? -6.812 40.75 -4.184 1 84.81 318 LYS A C 1
ATOM 2630 O O . LYS A 1 318 ? -6.133 41.75 -3.924 1 84.81 318 LYS A O 1
ATOM 2635 N N . SER A 1 319 ? -6.336 39.625 -4.531 1 88.69 319 SER A N 1
ATOM 2636 C CA . SER A 1 319 ? -4.965 39.531 -5.023 1 88.69 319 SER A CA 1
ATOM 2637 C C . SER A 1 319 ? -4.926 39.438 -6.543 1 88.69 319 SER A C 1
ATOM 2639 O O . SER A 1 319 ? -5.609 38.594 -7.129 1 88.69 319 SER A O 1
ATOM 2641 N N . THR A 1 320 ? -4.078 40.281 -7.164 1 87.75 320 THR A N 1
ATOM 2642 C CA . THR A 1 320 ? -3.977 40.25 -8.617 1 87.75 320 THR A CA 1
ATOM 2643 C C . THR A 1 320 ? -2.723 39.5 -9.062 1 87.75 320 THR A C 1
ATOM 2645 O O . THR A 1 320 ? -2.57 39.188 -10.242 1 87.75 320 THR A O 1
ATOM 2648 N N . THR A 1 321 ? -1.891 39.219 -8.172 1 92.12 321 THR A N 1
ATOM 2649 C CA . THR A 1 321 ? -0.616 38.625 -8.547 1 92.12 321 THR A CA 1
ATOM 2650 C C . THR A 1 321 ? -0.55 37.156 -8.094 1 92.12 321 THR A C 1
ATOM 2652 O O . THR A 1 321 ? 0.359 36.406 -8.477 1 92.12 321 THR A O 1
ATOM 2655 N N . GLY A 1 322 ? -1.514 36.75 -7.273 1 93.12 322 GLY A N 1
ATOM 2656 C CA . GLY A 1 322 ? -1.476 35.375 -6.766 1 93.12 322 GLY A CA 1
ATOM 2657 C C . GLY A 1 322 ? -2.684 35.031 -5.918 1 93.12 322 GLY A C 1
ATOM 2658 O O . GLY A 1 322 ? -3.812 35 -6.414 1 93.12 322 GLY A O 1
ATOM 2659 N N . TRP A 1 323 ? -2.445 34.875 -4.602 1 91.25 323 TRP A N 1
ATOM 2660 C CA . TRP A 1 323 ? -3.467 34.406 -3.664 1 91.25 323 TRP A CA 1
ATOM 2661 C C . TRP A 1 323 ? -3.576 35.375 -2.479 1 91.25 323 TRP A C 1
ATOM 2663 O O . TRP A 1 323 ? -2.748 36.25 -2.316 1 91.25 323 TRP A O 1
ATOM 2673 N N . LEU A 1 324 ? -4.684 35.25 -1.861 1 84.38 324 LEU A N 1
ATOM 2674 C CA . LEU A 1 324 ? -4.848 36.031 -0.646 1 84.38 324 LEU A CA 1
ATOM 2675 C C . LEU A 1 324 ? -4.148 35.375 0.534 1 84.38 324 LEU A C 1
ATOM 2677 O O . LEU A 1 324 ? -4.309 34.156 0.762 1 84.38 324 LEU A O 1
ATOM 2681 N N . GLY A 1 325 ? -3.201 36.188 1.093 1 65.88 325 GLY A N 1
ATOM 2682 C CA . GLY A 1 325 ? -2.406 35.875 2.275 1 65.88 325 GLY A CA 1
ATOM 2683 C C . GLY A 1 325 ? -2.682 34.5 2.859 1 65.88 325 GLY A C 1
ATOM 2684 O O . GLY A 1 325 ? -3.498 33.75 2.326 1 65.88 325 GLY A O 1
ATOM 2685 N N . HIS A 1 326 ? -1.852 34.031 3.785 1 55.31 326 HIS A N 1
ATOM 2686 C CA . HIS A 1 326 ? -2.039 32.844 4.633 1 55.31 326 HIS A CA 1
ATOM 2687 C C . HIS A 1 326 ? -3.305 32.969 5.473 1 55.31 326 HIS A C 1
ATOM 2689 O O . HIS A 1 326 ? -3.289 32.688 6.672 1 55.31 326 HIS A O 1
ATOM 2695 N N . TYR A 1 327 ? -4.328 33.688 5.176 1 50.12 327 TYR A N 1
ATOM 2696 C CA . TYR A 1 327 ? -5.277 34.156 6.172 1 50.12 327 TYR A CA 1
ATOM 2697 C C . TYR A 1 327 ? -5.961 33 6.879 1 50.12 327 TYR A C 1
ATOM 2699 O O . TYR A 1 327 ? -6.902 32.406 6.344 1 50.12 327 TYR A O 1
ATOM 2707 N N . LYS A 1 328 ? -5.199 32.094 7.395 1 53.84 328 LYS A N 1
ATOM 2708 C CA . LYS A 1 328 ? -6.004 31.422 8.414 1 53.84 328 LYS A CA 1
ATOM 2709 C C . LYS A 1 328 ? -6.684 32.438 9.328 1 53.84 328 LYS A C 1
ATOM 2711 O O . LYS A 1 328 ? -6.277 33.594 9.375 1 53.84 328 LYS A O 1
ATOM 2716 N N . VAL A 1 329 ? -7.781 32.344 9.922 1 46.28 329 VAL A N 1
ATOM 2717 C CA . VAL A 1 329 ? -8.688 33.094 10.766 1 46.28 329 VAL A CA 1
ATOM 2718 C C . VAL A 1 329 ? -7.883 33.969 11.719 1 46.28 329 VAL A C 1
ATOM 2720 O O . VAL A 1 329 ? -8.305 35.094 12.055 1 46.28 329 VAL A O 1
ATOM 2723 N N . ALA A 1 330 ? -6.672 33.656 11.914 1 49.41 330 ALA A N 1
ATOM 2724 C CA . ALA A 1 330 ? -5.953 34.375 12.969 1 49.41 330 ALA A CA 1
ATOM 2725 C C . ALA A 1 330 ? -5.746 35.844 12.594 1 49.41 330 ALA A C 1
ATOM 2727 O O . ALA A 1 330 ? -5.27 36.625 13.406 1 49.41 330 ALA A O 1
ATOM 2728 N N . HIS A 1 331 ? -6.449 36.219 11.555 1 63.44 331 HIS A N 1
ATOM 2729 C CA . HIS A 1 331 ? -6.164 37.594 11.094 1 63.44 331 HIS A CA 1
ATOM 2730 C C . HIS A 1 331 ? -7.367 38.5 11.297 1 63.44 331 HIS A C 1
ATOM 2732 O O . HIS A 1 331 ? -7.367 39.656 10.836 1 63.44 331 HIS A O 1
ATOM 2738 N N . ILE A 1 332 ? -8.352 37.875 12.07 1 68 332 ILE A N 1
ATOM 2739 C CA . ILE A 1 332 ? -9.508 38.688 12.422 1 68 332 ILE A CA 1
ATOM 2740 C C . ILE A 1 332 ? -9.672 38.719 13.945 1 68 332 ILE A C 1
ATOM 2742 O O . ILE A 1 332 ? -9.641 37.656 14.594 1 68 332 ILE A O 1
ATOM 2746 N N . ILE A 1 333 ? -9.758 39.875 14.5 1 71.06 333 ILE A N 1
ATOM 2747 C CA . ILE A 1 333 ? -9.922 39.969 15.945 1 71.06 333 ILE A CA 1
ATOM 2748 C C . ILE A 1 333 ? -11.328 40.5 16.266 1 71.06 333 ILE A C 1
ATOM 2750 O O . ILE A 1 333 ? -11.781 41.469 15.68 1 71.06 333 ILE A O 1
ATOM 2754 N N . PRO A 1 334 ? -11.977 39.719 17.094 1 71.12 334 PRO A N 1
ATOM 2755 C CA . PRO A 1 334 ? -13.273 40.219 17.547 1 71.12 334 PRO A CA 1
ATOM 2756 C C . PRO A 1 334 ? -13.164 41.531 18.328 1 71.12 334 PRO A C 1
ATOM 2758 O O . PRO A 1 334 ? -12.195 41.719 19.078 1 71.12 334 PRO A O 1
ATOM 2761 N N . THR A 1 335 ? -14.094 42.375 18 1 78.12 335 THR A N 1
ATOM 2762 C CA . THR A 1 335 ? -14.172 43.656 18.719 1 78.12 335 THR A CA 1
ATOM 2763 C C . THR A 1 335 ? -15.492 43.75 19.484 1 78.12 335 THR A C 1
ATOM 2765 O O . THR A 1 335 ? -16.453 43.062 19.141 1 78.12 335 THR A O 1
ATOM 2768 N N . ASN A 1 336 ? -15.484 44.469 20.547 1 79.94 336 ASN A N 1
ATOM 2769 C CA . ASN A 1 336 ? -16.719 44.719 21.281 1 79.94 336 ASN A CA 1
ATOM 2770 C C . ASN A 1 336 ? -17.516 45.875 20.672 1 79.94 336 ASN A C 1
ATOM 2772 O O . ASN A 1 336 ? -18.516 46.312 21.25 1 79.94 336 ASN A O 1
ATOM 2776 N N . ASN A 1 337 ? -17.047 46.281 19.578 1 85.5 337 ASN A N 1
ATOM 2777 C CA . ASN A 1 337 ? -17.656 47.375 18.859 1 85.5 337 ASN A CA 1
ATOM 2778 C C . ASN A 1 337 ? -18.266 46.938 17.531 1 85.5 337 ASN A C 1
ATOM 2780 O O . ASN A 1 337 ? -17.562 46.469 16.656 1 85.5 337 ASN A O 1
ATOM 2784 N N . ASP A 1 338 ? -19.516 47.219 17.359 1 87.88 338 ASP A N 1
ATOM 2785 C CA . ASP A 1 338 ? -20.25 46.781 16.188 1 87.88 338 ASP A CA 1
ATOM 2786 C C . ASP A 1 338 ? -19.688 47.438 14.914 1 87.88 338 ASP A C 1
ATOM 2788 O O . ASP A 1 338 ? -19.875 46.875 13.82 1 87.88 338 ASP A O 1
ATOM 2792 N N . ASN A 1 339 ? -18.984 48.469 15.086 1 86.31 339 ASN A N 1
ATOM 2793 C CA . ASN A 1 339 ? -18.609 49.25 13.922 1 86.31 339 ASN A CA 1
ATOM 2794 C C . ASN A 1 339 ? -17.156 49 13.516 1 86.31 339 ASN A C 1
ATOM 2796 O O . ASN A 1 339 ? -16.688 49.531 12.5 1 86.31 339 ASN A O 1
ATOM 2800 N N . VAL A 1 340 ? -16.5 48.219 14.227 1 87.31 340 VAL A N 1
ATOM 2801 C CA . VAL A 1 340 ? -15.062 48.094 13.977 1 87.31 340 VAL A CA 1
ATOM 2802 C C . VAL A 1 340 ? -14.773 46.656 13.477 1 87.31 340 VAL A C 1
ATOM 2804 O O . VAL A 1 340 ? -15.25 45.688 14.055 1 87.31 340 VAL A O 1
ATOM 2807 N N . TYR A 1 341 ? -14.055 46.625 12.383 1 87.31 341 TYR A N 1
ATOM 2808 C CA . TYR A 1 341 ? -13.539 45.375 11.82 1 87.31 341 TYR A CA 1
ATOM 2809 C C . TYR A 1 341 ? -12.047 45.5 11.531 1 87.31 341 TYR A C 1
ATOM 2811 O O . TYR A 1 341 ? -11.617 46.406 10.805 1 87.31 341 TYR A O 1
ATOM 2819 N N . ILE A 1 342 ? -11.227 44.625 12.156 1 86.75 342 ILE A N 1
ATOM 2820 C CA . ILE A 1 342 ? -9.781 44.656 11.984 1 86.75 342 ILE A CA 1
ATOM 2821 C C . ILE A 1 342 ? -9.305 43.406 11.289 1 86.75 342 ILE A C 1
ATOM 2823 O O . ILE A 1 342 ? -9.633 42.281 11.719 1 86.75 342 ILE A O 1
ATOM 2827 N N . THR A 1 343 ? -8.523 43.562 10.227 1 83.94 343 THR A N 1
ATOM 2828 C CA . THR A 1 343 ? -7.988 42.406 9.492 1 83.94 343 THR A CA 1
ATOM 2829 C C . THR A 1 343 ? -6.645 42.781 8.852 1 83.94 343 THR A C 1
ATOM 2831 O O . THR A 1 343 ? -6.105 43.844 9.086 1 83.94 343 THR A O 1
ATOM 2834 N N . VAL A 1 344 ? -6.059 41.781 8.195 1 82.19 344 VAL A N 1
ATOM 2835 C CA . VAL A 1 344 ? -4.832 41.969 7.434 1 82.19 344 VAL A CA 1
ATOM 2836 C C . VAL A 1 344 ? -5.137 41.906 5.941 1 82.19 344 VAL A C 1
ATOM 2838 O O . VAL A 1 344 ? -5.836 41 5.48 1 82.19 344 VAL A O 1
ATOM 2841 N N . ARG A 1 345 ? -4.688 42.875 5.195 1 79.25 345 ARG A N 1
ATOM 2842 C CA . ARG A 1 345 ? -4.906 42.938 3.754 1 79.25 345 ARG A CA 1
ATOM 2843 C C . ARG A 1 345 ? -3.59 43.125 3.006 1 79.25 345 ARG A C 1
ATOM 2845 O O . ARG A 1 345 ? -2.645 43.719 3.527 1 79.25 345 ARG A O 1
ATOM 2852 N N . SER A 1 346 ? -3.607 42.5 1.856 1 77.44 346 SER A N 1
ATOM 2853 C CA . SER A 1 346 ? -2.459 42.719 0.978 1 77.44 346 SER A CA 1
ATOM 2854 C C . SER A 1 346 ? -2.576 44 0.205 1 77.44 346 SER A C 1
ATOM 2856 O O . SER A 1 346 ? -3.553 44.219 -0.514 1 77.44 346 SER A O 1
ATOM 2858 N N . LEU A 1 347 ? -1.671 44.875 0.432 1 75.75 347 LEU A N 1
ATOM 2859 C CA . LEU A 1 347 ? -1.588 46.156 -0.283 1 75.75 347 LEU A CA 1
ATOM 2860 C C . LEU A 1 347 ? -0.156 46.438 -0.727 1 75.75 347 LEU A C 1
ATOM 2862 O O . LEU A 1 347 ? 0.782 46.281 0.06 1 75.75 347 LEU A O 1
ATOM 2866 N N . ASP A 1 348 ? -0 46.781 -1.959 1 78 348 ASP A N 1
ATOM 2867 C CA . ASP A 1 348 ? 1.287 47.125 -2.555 1 78 348 ASP A CA 1
ATOM 2868 C C . ASP A 1 348 ? 2.291 46 -2.389 1 78 348 ASP A C 1
ATOM 2870 O O . ASP A 1 348 ? 3.471 46.25 -2.125 1 78 348 ASP A O 1
ATOM 2874 N N . GLY A 1 349 ? 1.784 44.812 -2.287 1 80.44 349 GLY A N 1
ATOM 2875 C CA . GLY A 1 349 ? 2.645 43.656 -2.285 1 80.44 349 GLY A CA 1
ATOM 2876 C C . GLY A 1 349 ? 3.031 43.188 -0.89 1 80.44 349 GLY A C 1
ATOM 2877 O O . GLY A 1 349 ? 3.854 42.281 -0.731 1 80.44 349 GLY A O 1
ATOM 2878 N N . TYR A 1 350 ? 2.504 43.844 0.102 1 81.94 350 TYR A N 1
ATOM 2879 C CA . TYR A 1 350 ? 2.787 43.469 1.484 1 81.94 350 TYR A CA 1
ATOM 2880 C C . TYR A 1 350 ? 1.501 43.375 2.299 1 81.94 350 TYR A C 1
ATOM 2882 O O . TYR A 1 350 ? 0.459 43.875 1.887 1 81.94 350 TYR A O 1
ATOM 2890 N N . GLN A 1 351 ? 1.574 42.719 3.436 1 81.44 351 GLN A N 1
ATOM 2891 C CA . GLN A 1 351 ? 0.438 42.594 4.34 1 81.44 351 GLN A CA 1
ATOM 2892 C C . GLN A 1 351 ? 0.374 43.75 5.312 1 81.44 351 GLN A C 1
ATOM 2894 O O . GLN A 1 351 ? 1.391 44.156 5.891 1 81.44 351 GLN A O 1
ATOM 2899 N N . HIS A 1 352 ? -0.806 44.312 5.398 1 82.19 352 HIS A N 1
ATOM 2900 C CA . HIS A 1 352 ? -1.021 45.438 6.289 1 82.19 352 HIS A CA 1
ATOM 2901 C C . HIS A 1 352 ? -2.246 45.219 7.168 1 82.19 352 HIS A C 1
ATOM 2903 O O . HIS A 1 352 ? -3.258 44.688 6.711 1 82.19 352 HIS A O 1
ATOM 2909 N N . ILE A 1 353 ? -2.084 45.594 8.406 1 86.25 353 ILE A N 1
ATOM 2910 C CA . ILE A 1 353 ? -3.252 45.625 9.281 1 86.25 353 ILE A CA 1
ATOM 2911 C C . ILE A 1 353 ? -4.188 46.75 8.859 1 86.25 353 ILE A C 1
ATOM 2913 O O . ILE A 1 353 ? -3.75 47.906 8.688 1 86.25 353 ILE A O 1
ATOM 2917 N N . THR A 1 354 ? -5.375 46.469 8.719 1 85.69 354 THR A N 1
ATOM 2918 C CA . THR A 1 354 ? -6.387 47.406 8.281 1 85.69 354 THR A CA 1
ATOM 2919 C C . THR A 1 354 ? -7.566 47.438 9.25 1 85.69 354 THR A C 1
ATOM 2921 O O . THR A 1 354 ? -8.102 46.375 9.602 1 85.69 354 THR A O 1
ATOM 2924 N N . VAL A 1 355 ? -7.934 48.625 9.641 1 89.25 355 VAL A N 1
ATOM 2925 C CA . VAL A 1 355 ? -9.086 48.844 10.508 1 89.25 355 VAL A CA 1
ATOM 2926 C C . VAL A 1 355 ? -10.227 49.5 9.719 1 89.25 355 VAL A C 1
ATOM 2928 O O . VAL A 1 355 ? -10.031 50.531 9.086 1 89.25 355 VAL A O 1
ATOM 2931 N N . PHE A 1 356 ? -11.328 48.812 9.773 1 87.88 356 PHE A N 1
ATOM 2932 C CA . PHE A 1 356 ? -12.523 49.344 9.117 1 87.88 356 PHE A CA 1
ATOM 2933 C C . PHE A 1 356 ? -13.531 49.844 10.141 1 87.88 356 PHE A C 1
ATOM 2935 O O . PHE A 1 356 ? -13.805 49.188 11.141 1 87.88 356 PHE A O 1
ATOM 2942 N N . TYR A 1 357 ? -13.938 51 9.891 1 86.12 357 TYR A N 1
ATOM 2943 C CA . TYR A 1 357 ? -15.078 51.562 10.617 1 86.12 357 TYR A CA 1
ATOM 2944 C C . TYR A 1 357 ? -16.328 51.562 9.742 1 86.12 357 TYR A C 1
ATOM 2946 O O . TYR A 1 357 ? -16.438 52.344 8.82 1 86.12 357 TYR A O 1
ATOM 2954 N N . VAL A 1 358 ? -17.234 50.625 10.086 1 80.44 358 VAL A N 1
ATOM 2955 C CA . VAL A 1 358 ? -18.422 50.406 9.266 1 80.44 358 VAL A CA 1
ATOM 2956 C C . VAL A 1 358 ? -19.609 51.125 9.883 1 80.44 358 VAL A C 1
ATOM 2958 O O . VAL A 1 358 ? -20.062 50.75 10.969 1 80.44 358 VAL A O 1
ATOM 2961 N N . LYS A 1 359 ? -19.875 52.344 9.453 1 67.19 359 LYS A N 1
ATOM 2962 C CA . LYS A 1 359 ? -21 53.094 10 1 67.19 359 LYS A CA 1
ATOM 2963 C C . LYS A 1 359 ? -22.312 52.625 9.406 1 67.19 359 LYS A C 1
ATOM 2965 O O . LYS A 1 359 ? -22.344 51.875 8.43 1 67.19 359 LYS A O 1
ATOM 2970 N N . GLU A 1 360 ? -23.453 53.031 9.969 1 57 360 GLU A N 1
ATOM 2971 C CA . GLU A 1 360 ? -24.844 52.688 9.672 1 57 360 GLU A CA 1
ATOM 2972 C C . GLU A 1 360 ? -25.094 52.656 8.164 1 57 360 GLU A C 1
ATOM 2974 O O . GLU A 1 360 ? -25.875 51.844 7.672 1 57 360 GLU A O 1
ATOM 2979 N N . ASN A 1 361 ? -24.578 53.594 7.402 1 52.16 361 ASN A N 1
ATOM 2980 C CA . ASN A 1 361 ? -24.781 53.438 5.965 1 52.16 361 ASN A CA 1
ATOM 2981 C C . ASN A 1 361 ? -23.609 52.688 5.324 1 52.16 361 ASN A C 1
ATOM 2983 O O . ASN A 1 361 ? -22.547 53.281 5.086 1 52.16 361 ASN A O 1
ATOM 2987 N N . PRO A 1 362 ? -23.75 51.281 5.277 1 55.22 362 PRO A N 1
ATOM 2988 C CA . PRO A 1 362 ? -22.656 50.375 4.906 1 55.22 362 PRO A CA 1
ATOM 2989 C C . PRO A 1 362 ? -21.922 50.812 3.645 1 55.22 362 PRO A C 1
ATOM 2991 O O . PRO A 1 362 ? -20.922 50.219 3.27 1 55.22 362 PRO A O 1
ATOM 2994 N N . LYS A 1 363 ? -22.469 51.875 2.979 1 55.47 363 LYS A N 1
ATOM 2995 C CA . LYS A 1 363 ? -21.844 52.312 1.744 1 55.47 363 LYS A CA 1
ATOM 2996 C C . LYS A 1 363 ? -20.609 53.188 2.037 1 55.47 363 LYS A C 1
ATOM 2998 O O . LYS A 1 363 ? -19.766 53.375 1.158 1 55.47 363 LYS A O 1
ATOM 3003 N N . LYS A 1 364 ? -20.484 53.656 3.205 1 63 364 LYS A N 1
ATOM 3004 C CA . LYS A 1 364 ? -19.281 54.469 3.482 1 63 364 LYS A CA 1
ATOM 3005 C C . LYS A 1 364 ? -18.438 53.812 4.566 1 63 364 LYS A C 1
ATOM 3007 O O . LYS A 1 364 ? -18.828 53.781 5.734 1 63 364 LYS A O 1
ATOM 3012 N N . VAL A 1 365 ? -17.516 53.062 4.367 1 76.81 365 VAL A N 1
ATOM 3013 C CA . VAL A 1 365 ? -16.562 52.406 5.262 1 76.81 365 VAL A CA 1
ATOM 3014 C C . VAL A 1 365 ? -15.289 53.25 5.348 1 76.81 365 VAL A C 1
ATOM 3016 O O . VAL A 1 365 ? -14.719 53.625 4.324 1 76.81 365 VAL A O 1
ATOM 3019 N N . MET A 1 366 ? -15.07 53.781 6.566 1 80.38 366 MET A N 1
ATOM 3020 C CA . MET A 1 366 ? -13.766 54.406 6.793 1 80.38 366 MET A CA 1
ATOM 3021 C C . MET A 1 366 ? -12.688 53.375 7.012 1 80.38 366 MET A C 1
ATOM 3023 O O . MET A 1 366 ? -12.867 52.438 7.809 1 80.38 366 MET A O 1
ATOM 3027 N N . THR A 1 367 ? -11.664 53.5 6.203 1 84.69 367 THR A N 1
ATOM 3028 C CA . THR A 1 367 ? -10.602 52.5 6.242 1 84.69 367 THR A CA 1
ATOM 3029 C C . THR A 1 367 ? -9.289 53.125 6.691 1 84.69 367 THR A C 1
ATOM 3031 O O . THR A 1 367 ? -8.883 54.188 6.176 1 84.69 367 THR A O 1
ATOM 3034 N N . PHE A 1 368 ? -8.672 52.5 7.664 1 85.25 368 PHE A N 1
ATOM 3035 C CA . PHE A 1 368 ? -7.352 52.938 8.125 1 85.25 368 PHE A CA 1
ATOM 3036 C C . PHE A 1 368 ? -6.332 51.812 7.941 1 85.25 368 PHE A C 1
ATOM 3038 O O . PHE A 1 368 ? -6.469 50.719 8.516 1 85.25 368 PHE A O 1
ATOM 3045 N N . ILE A 1 369 ? -5.293 52.062 7.129 1 85.44 369 ILE A N 1
ATOM 3046 C CA . ILE A 1 369 ? -4.129 51.188 7.047 1 85.44 369 ILE A CA 1
ATOM 3047 C C . ILE A 1 369 ? -3.104 51.594 8.102 1 85.44 369 ILE A C 1
ATOM 3049 O O . ILE A 1 369 ? -2.445 52.625 7.969 1 85.44 369 ILE A O 1
ATOM 3053 N N . VAL A 1 370 ? -2.936 50.781 9.062 1 83.81 370 VAL A N 1
ATOM 3054 C CA . VAL A 1 370 ? -2.25 51.281 10.242 1 83.81 370 VAL A CA 1
ATOM 3055 C C . VAL A 1 370 ? -0.789 50.844 10.227 1 83.81 370 VAL A C 1
ATOM 3057 O O . VAL A 1 370 ? 0.007 51.281 11.062 1 83.81 370 VAL A O 1
ATOM 3060 N N . THR A 1 371 ? -0.416 49.969 9.312 1 81.56 371 THR A N 1
ATOM 3061 C CA . THR A 1 371 ? 0.987 49.594 9.18 1 81.56 371 THR A CA 1
ATOM 3062 C C . THR A 1 371 ? 1.539 50 7.82 1 81.56 371 THR A C 1
ATOM 3064 O O . THR A 1 371 ? 0.797 50.094 6.84 1 81.56 371 THR A O 1
ATOM 3067 N N . ASP A 1 372 ? 2.814 50.531 7.734 1 68.19 372 ASP A N 1
ATOM 3068 C CA . ASP A 1 372 ? 3.369 51.094 6.5 1 68.19 372 ASP A CA 1
ATOM 3069 C C . ASP A 1 372 ? 4.617 50.312 6.066 1 68.19 372 ASP A C 1
ATOM 3071 O O . ASP A 1 372 ? 5.332 50.75 5.164 1 68.19 372 ASP A O 1
ATOM 3075 N N . THR A 1 373 ? 4.918 49.406 6.66 1 61.41 373 THR A N 1
ATOM 3076 C CA . THR A 1 373 ? 6.254 48.875 6.375 1 61.41 373 THR A CA 1
ATOM 3077 C C . THR A 1 373 ? 6.188 47.75 5.371 1 61.41 373 THR A C 1
ATOM 3079 O O . THR A 1 373 ? 5.145 47.094 5.215 1 61.41 373 THR A O 1
ATOM 3082 N N . ASN A 1 374 ? 7.199 47.812 4.406 1 61.62 374 ASN A N 1
ATOM 3083 C CA . ASN A 1 374 ? 7.512 46.688 3.508 1 61.62 374 ASN A CA 1
ATOM 3084 C C . ASN A 1 374 ? 7.859 45.406 4.277 1 61.62 374 ASN A C 1
ATOM 3086 O O . ASN A 1 374 ? 8.922 44.844 4.07 1 61.62 374 ASN A O 1
ATOM 3090 N N . GLU A 1 375 ? 7.012 45.344 5.312 1 60.97 375 GLU A N 1
ATOM 3091 C CA . GLU A 1 375 ? 7.371 44.281 6.234 1 60.97 375 GLU A CA 1
ATOM 3092 C C . GLU A 1 375 ? 6.332 43.156 6.211 1 60.97 375 GLU A C 1
ATOM 3094 O O . GLU A 1 375 ? 5.207 43.344 5.75 1 60.97 375 GLU A O 1
ATOM 3099 N N . GLY A 1 376 ? 6.91 41.938 6.309 1 58.62 376 GLY A N 1
ATOM 3100 C CA . GLY A 1 376 ? 5.996 40.812 6.465 1 58.62 376 GLY A CA 1
ATOM 3101 C C . GLY A 1 376 ? 5.344 40.781 7.832 1 58.62 376 GLY A C 1
ATOM 3102 O O . GLY A 1 376 ? 6.027 40.875 8.852 1 58.62 376 GLY A O 1
ATOM 3103 N N . TYR A 1 377 ? 4.039 41.156 7.875 1 62 377 TYR A N 1
ATOM 3104 C CA . TYR A 1 377 ? 3.311 41.094 9.141 1 62 377 TYR A CA 1
ATOM 3105 C C . TYR A 1 377 ? 2.703 39.719 9.367 1 62 377 TYR A C 1
ATOM 3107 O O . TYR A 1 377 ? 2.439 39 8.414 1 62 377 TYR A O 1
ATOM 3115 N N . SER A 1 378 ? 2.814 39.406 10.773 1 68.38 378 SER A N 1
ATOM 3116 C CA . SER A 1 378 ? 2.271 38.156 11.266 1 68.38 378 SER A CA 1
ATOM 3117 C C . SER A 1 378 ? 0.911 38.375 11.922 1 68.38 378 SER A C 1
ATOM 3119 O O . SER A 1 378 ? 0.365 39.469 11.898 1 68.38 378 SER A O 1
ATOM 3121 N N . PRO A 1 379 ? 0.365 37.469 12.664 1 77.88 379 PRO A N 1
ATOM 3122 C CA . PRO A 1 379 ? -0.951 37.375 13.305 1 77.88 379 PRO A CA 1
ATOM 3123 C C . PRO A 1 379 ? -1.195 38.531 14.297 1 77.88 379 PRO A C 1
ATOM 3125 O O . PRO A 1 379 ? -0.247 39.031 14.898 1 77.88 379 PRO A O 1
ATOM 3128 N N . ILE A 1 380 ? -2.418 39.219 14.266 1 87.44 380 ILE A N 1
ATOM 3129 C CA . ILE A 1 380 ? -2.902 40.125 15.312 1 87.44 380 ILE A CA 1
ATOM 3130 C C . ILE A 1 380 ? -3.283 39.312 16.547 1 87.44 380 ILE A C 1
ATOM 3132 O O . ILE A 1 380 ? -4.02 38.312 16.453 1 87.44 380 ILE A O 1
ATOM 3136 N N . TYR A 1 381 ? -2.811 39.719 17.703 1 89.56 381 TYR A N 1
ATOM 3137 C CA . TYR A 1 381 ? -3.037 38.906 18.891 1 89.56 381 TYR A CA 1
ATOM 3138 C C . TYR A 1 381 ? -4.047 39.594 19.828 1 89.56 381 TYR A C 1
ATOM 3140 O O . TYR A 1 381 ? -4.742 38.906 20.578 1 89.56 381 TYR A O 1
ATOM 3148 N N . PHE A 1 382 ? -4.051 40.969 19.797 1 90.88 382 PHE A N 1
ATOM 3149 C CA . PHE A 1 382 ? -4.891 41.625 20.766 1 90.88 382 PHE A CA 1
ATOM 3150 C C . PHE A 1 382 ? -5.211 43.062 20.328 1 90.88 382 PHE A C 1
ATOM 3152 O O . PHE A 1 382 ? -4.363 43.75 19.734 1 90.88 382 PHE A O 1
ATOM 3159 N N . TYR A 1 383 ? -6.434 43.531 20.609 1 89.75 383 TYR A N 1
ATOM 3160 C CA . TYR A 1 383 ? -6.867 44.906 20.406 1 89.75 383 TYR A CA 1
ATOM 3161 C C . TYR A 1 383 ? -7.359 45.5 21.719 1 89.75 383 TYR A C 1
ATOM 3163 O O . TYR A 1 383 ? -8.383 45.094 22.266 1 89.75 383 TYR A O 1
ATOM 3171 N N . ASP A 1 384 ? -6.598 46.438 22.188 1 88.5 384 ASP A N 1
ATOM 3172 C CA . ASP A 1 384 ? -6.98 47.25 23.344 1 88.5 384 ASP A CA 1
ATOM 3173 C C . ASP A 1 384 ? -7.879 48.406 22.953 1 88.5 384 ASP A C 1
ATOM 3175 O O . ASP A 1 384 ? -7.395 49.5 22.641 1 88.5 384 ASP A O 1
ATOM 3179 N N . GLU A 1 385 ? -9.102 48.156 23.062 1 84.31 385 GLU A N 1
ATOM 3180 C CA . GLU A 1 385 ? -10.062 49.125 22.578 1 84.31 385 GLU A CA 1
ATOM 3181 C C . GLU A 1 385 ? -10.008 50.406 23.406 1 84.31 385 GLU A C 1
ATOM 3183 O O . GLU A 1 385 ? -10.219 51.5 22.875 1 84.31 385 GLU A O 1
ATOM 3188 N N . ILE A 1 386 ? -9.797 50.281 24.625 1 83.38 386 ILE A N 1
ATOM 3189 C CA . ILE A 1 386 ? -9.797 51.406 25.547 1 83.38 386 ILE A CA 1
ATOM 3190 C C . ILE A 1 386 ? -8.656 52.375 25.188 1 83.38 386 ILE A C 1
ATOM 3192 O O . ILE A 1 386 ? -8.852 53.594 25.125 1 83.38 386 ILE A O 1
ATOM 3196 N N . ASN A 1 387 ? -7.562 51.781 24.859 1 83.62 387 ASN A N 1
ATOM 3197 C CA . ASN A 1 387 ? -6.402 52.625 24.562 1 83.62 387 ASN A CA 1
ATOM 3198 C C . ASN A 1 387 ? -6.109 52.688 23.078 1 83.62 387 ASN A C 1
ATOM 3200 O O . ASN A 1 387 ? -5.172 53.375 22.641 1 83.62 387 ASN A O 1
ATOM 3204 N N . ASP A 1 388 ? -6.848 51.969 22.312 1 87.94 388 ASP A N 1
ATOM 3205 C CA . ASP A 1 388 ? -6.793 51.938 20.844 1 87.94 388 ASP A CA 1
ATOM 3206 C C . ASP A 1 388 ? -5.461 51.375 20.359 1 87.94 388 ASP A C 1
ATOM 3208 O O . ASP A 1 388 ? -4.863 51.906 19.422 1 87.94 388 ASP A O 1
ATOM 3212 N N . TRP A 1 389 ? -4.934 50.375 21.062 1 90.44 389 TRP A N 1
ATOM 3213 C CA . TRP A 1 389 ? -3.695 49.719 20.656 1 90.44 389 TRP A CA 1
ATOM 3214 C C . TRP A 1 389 ? -3.98 48.375 20.016 1 90.44 389 TRP A C 1
ATOM 3216 O O . TRP A 1 389 ? -4.742 47.562 20.562 1 90.44 389 TRP A O 1
ATOM 3226 N N . ILE A 1 390 ? -3.398 48.156 18.844 1 90.25 390 ILE A N 1
ATOM 3227 C CA . ILE A 1 390 ? -3.402 46.844 18.203 1 90.25 390 ILE A CA 1
ATOM 3228 C C . ILE A 1 390 ? -2.055 46.156 18.422 1 90.25 390 ILE A C 1
ATOM 3230 O O . ILE A 1 390 ? -1.008 46.719 18.094 1 90.25 390 ILE A O 1
ATOM 3234 N N . TYR A 1 391 ? -2.041 45 19.016 1 91.75 391 TYR A N 1
ATOM 3235 C CA . TYR A 1 391 ? -0.824 44.219 19.266 1 91.75 391 TYR A CA 1
ATOM 3236 C C . TYR A 1 391 ? -0.667 43.125 18.25 1 91.75 391 TYR A C 1
ATOM 3238 O O . TYR A 1 391 ? -1.593 42.312 18.031 1 91.75 391 TYR A O 1
ATOM 3246 N N . PHE A 1 392 ? 0.467 43.094 17.594 1 88.81 392 PHE A N 1
ATOM 3247 C CA . PHE A 1 392 ? 0.738 42.125 16.531 1 88.81 392 PHE A CA 1
ATOM 3248 C C . PHE A 1 392 ? 2.215 41.75 16.5 1 88.81 392 PHE A C 1
ATOM 3250 O O . PHE A 1 392 ? 3.027 42.375 17.203 1 88.81 392 PHE A O 1
ATOM 3257 N N . THR A 1 393 ? 2.57 40.719 15.805 1 90.56 393 THR A N 1
ATOM 3258 C CA . THR A 1 393 ? 3.975 40.375 15.633 1 90.56 393 THR A CA 1
ATOM 3259 C C . THR A 1 393 ? 4.484 40.844 14.273 1 90.56 393 THR A C 1
ATOM 3261 O O . THR A 1 393 ? 3.729 40.875 13.305 1 90.56 393 THR A O 1
ATOM 3264 N N . SER A 1 394 ? 5.75 41.156 14.266 1 88.69 394 SER A N 1
ATOM 3265 C CA . SER A 1 394 ? 6.375 41.688 13.055 1 88.69 394 SER A CA 1
ATOM 3266 C C . SER A 1 394 ? 7.816 41.188 12.922 1 88.69 394 SER A C 1
ATOM 3268 O O . SER A 1 394 ? 8.43 40.781 13.914 1 88.69 394 SER A O 1
ATOM 3270 N N . THR A 1 395 ? 8.305 41.219 11.688 1 89.25 395 THR A N 1
ATOM 3271 C CA . THR A 1 395 ? 9.695 40.906 11.391 1 89.25 395 THR A CA 1
ATOM 3272 C C . THR A 1 395 ? 10.578 42.125 11.43 1 89.25 395 THR A C 1
ATOM 3274 O O . THR A 1 395 ? 11.773 42.062 11.156 1 89.25 395 THR A O 1
ATOM 3277 N N . GLU A 1 396 ? 10.031 43.219 11.828 1 87.88 396 GLU A N 1
ATOM 3278 C CA . GLU A 1 396 ? 10.742 44.5 11.789 1 87.88 396 GLU A CA 1
ATOM 3279 C C . GLU A 1 396 ? 11.836 44.562 12.844 1 87.88 396 GLU A C 1
ATOM 3281 O O . GLU A 1 396 ? 11.648 44.094 13.969 1 87.88 396 GLU A O 1
ATOM 3286 N N . LEU A 1 397 ? 12.984 45.125 12.406 1 87.88 397 LEU A N 1
ATOM 3287 C CA . LEU A 1 397 ? 14.078 45.406 13.336 1 87.88 397 LEU A CA 1
ATOM 3288 C C . LEU A 1 397 ? 13.859 46.719 14.086 1 87.88 397 LEU A C 1
ATOM 3290 O O . LEU A 1 397 ? 13.648 47.75 13.461 1 87.88 397 LEU A O 1
ATOM 3294 N N . GLU A 1 398 ? 13.859 46.562 15.328 1 86.44 398 GLU A N 1
ATOM 3295 C CA . GLU A 1 398 ? 13.688 47.781 16.109 1 86.44 398 GLU A CA 1
ATOM 3296 C C . GLU A 1 398 ? 14.82 48.781 15.844 1 86.44 398 GLU A C 1
ATOM 3298 O O . GLU A 1 398 ? 14.609 49.969 15.82 1 86.44 398 GLU A O 1
ATOM 3303 N N . SER A 1 399 ? 16.031 48.281 15.617 1 86.31 399 SER A N 1
ATOM 3304 C CA . SER A 1 399 ? 17.219 49.125 15.43 1 86.31 399 SER A CA 1
ATOM 3305 C C . SER A 1 399 ? 17.203 49.781 14.062 1 86.31 399 SER A C 1
ATOM 3307 O O . SER A 1 399 ? 17.891 50.812 13.859 1 86.31 399 SER A O 1
ATOM 3309 N N . LYS A 1 400 ? 16.484 49.25 13.117 1 85.12 400 LYS A N 1
ATOM 3310 C CA . LYS A 1 400 ? 16.375 49.812 11.773 1 85.12 400 LYS A CA 1
ATOM 3311 C C . LYS A 1 400 ? 14.922 49.812 11.297 1 85.12 400 LYS A C 1
ATOM 3313 O O . LYS A 1 400 ? 14.555 49 10.422 1 85.12 400 LYS A O 1
ATOM 3318 N N . PRO A 1 401 ? 14.172 50.781 11.844 1 75.19 401 PRO A N 1
ATOM 3319 C CA . PRO A 1 401 ? 12.758 50.781 11.461 1 75.19 401 PRO A CA 1
ATOM 3320 C C . PRO A 1 401 ? 12.562 50.781 9.945 1 75.19 401 PRO A C 1
ATOM 3322 O O . PRO A 1 401 ? 13.297 51.469 9.219 1 75.19 401 PRO A O 1
ATOM 3325 N N . GLY A 1 402 ? 11.688 49.969 9.531 1 74.12 402 GLY A N 1
ATOM 3326 C CA . GLY A 1 402 ? 11.43 49.844 8.102 1 74.12 402 GLY A CA 1
ATOM 3327 C C . GLY A 1 402 ? 12.156 48.688 7.461 1 74.12 402 GLY A C 1
ATOM 3328 O O . GLY A 1 402 ? 11.867 48.312 6.32 1 74.12 402 GLY A O 1
ATOM 3329 N N . THR A 1 403 ? 13.055 48.156 8.266 1 81.75 403 THR A N 1
ATOM 3330 C CA . THR A 1 403 ? 13.789 47 7.773 1 81.75 403 THR A CA 1
ATOM 3331 C C . THR A 1 403 ? 13.273 45.719 8.43 1 81.75 403 THR A C 1
ATOM 3333 O O . THR A 1 403 ? 13.102 45.656 9.648 1 81.75 403 THR A O 1
ATOM 3336 N N . ALA A 1 404 ? 13.008 44.781 7.527 1 83.94 404 ALA A N 1
ATOM 3337 C CA . ALA A 1 404 ? 12.484 43.5 8.023 1 83.94 404 ALA A CA 1
ATOM 3338 C C . ALA A 1 404 ? 13.57 42.438 8.062 1 83.94 404 ALA A C 1
ATOM 3340 O O . ALA A 1 404 ? 14.461 42.406 7.203 1 83.94 404 ALA A O 1
ATOM 3341 N N . LEU A 1 405 ? 13.648 41.656 9.07 1 85.81 405 LEU A N 1
ATOM 3342 C CA . LEU A 1 405 ? 14.422 40.438 9.188 1 85.81 405 LEU A CA 1
ATOM 3343 C C . LEU A 1 405 ? 13.5 39.219 9.312 1 85.81 405 LEU A C 1
ATOM 3345 O O . LEU A 1 405 ? 13.086 38.875 10.422 1 85.81 405 LEU A O 1
ATOM 3349 N N . PRO A 1 406 ? 13.289 38.5 8.211 1 85.75 406 PRO A N 1
ATOM 3350 C CA . PRO A 1 406 ? 12.25 37.469 8.172 1 85.75 406 PRO A CA 1
ATOM 3351 C C . PRO A 1 406 ? 12.414 36.406 9.266 1 85.75 406 PRO A C 1
ATOM 3353 O O . PRO A 1 406 ? 11.43 35.844 9.734 1 85.75 406 PRO A O 1
ATOM 3356 N N . ARG A 1 407 ? 13.562 36.125 9.797 1 89.62 407 ARG A N 1
ATOM 3357 C CA . ARG A 1 407 ? 13.812 35 10.688 1 89.62 407 ARG A CA 1
ATOM 3358 C C . ARG A 1 407 ? 13.414 35.344 12.125 1 89.62 407 ARG A C 1
ATOM 3360 O O . ARG A 1 407 ? 13.484 34.5 13.008 1 89.62 407 ARG A O 1
ATOM 3367 N N . ILE A 1 408 ? 12.961 36.594 12.453 1 91.31 408 ILE A N 1
ATOM 3368 C CA . ILE A 1 408 ? 12.625 36.938 13.828 1 91.31 408 ILE A CA 1
ATOM 3369 C C . ILE A 1 408 ? 11.148 37.312 13.914 1 91.31 408 ILE A C 1
ATOM 3371 O O . ILE A 1 408 ? 10.5 37.562 12.891 1 91.31 408 ILE A O 1
ATOM 3375 N N . ARG A 1 409 ? 10.586 37.344 15.133 1 93.12 409 ARG A N 1
ATOM 3376 C CA . ARG A 1 409 ? 9.242 37.812 15.477 1 93.12 409 ARG A CA 1
ATOM 3377 C C . ARG A 1 409 ? 9.242 38.531 16.812 1 93.12 409 ARG A C 1
ATOM 3379 O O . ARG A 1 409 ? 9.719 38 17.812 1 93.12 409 ARG A O 1
ATOM 3386 N N . HIS A 1 410 ? 8.805 39.719 16.781 1 93.38 410 HIS A N 1
ATOM 3387 C CA . HIS A 1 410 ? 8.617 40.469 18.016 1 93.38 410 HIS A CA 1
ATOM 3388 C C . HIS A 1 410 ? 7.211 41.062 18.094 1 93.38 410 HIS A C 1
ATOM 3390 O O . HIS A 1 410 ? 6.547 41.25 17.078 1 93.38 410 HIS A O 1
ATOM 3396 N N . ILE A 1 411 ? 6.793 41.312 19.297 1 94.38 411 ILE A N 1
ATOM 3397 C CA . ILE A 1 411 ? 5.48 41.906 19.5 1 94.38 411 ILE A CA 1
ATOM 3398 C C . ILE A 1 411 ? 5.586 43.438 19.359 1 94.38 411 ILE A C 1
ATOM 3400 O O . ILE A 1 411 ? 6.41 44.062 20.016 1 94.38 411 ILE A O 1
ATOM 3404 N N . TRP A 1 412 ? 4.77 43.938 18.5 1 91.44 412 TRP A N 1
ATOM 3405 C CA . TRP A 1 412 ? 4.66 45.375 18.281 1 91.44 412 TRP A CA 1
ATOM 3406 C C . TRP A 1 412 ? 3.256 45.875 18.609 1 91.44 412 TRP A C 1
ATOM 3408 O O . TRP A 1 412 ? 2.322 45.094 18.719 1 91.44 412 TRP A O 1
ATOM 3418 N N . ARG A 1 413 ? 3.119 47.156 18.812 1 91.75 413 ARG A N 1
ATOM 3419 C CA . ARG A 1 413 ? 1.798 47.75 18.938 1 91.75 413 ARG A CA 1
ATOM 3420 C C . ARG A 1 413 ? 1.697 49 18.062 1 91.75 413 ARG A C 1
ATOM 3422 O O . ARG A 1 413 ? 2.701 49.688 17.812 1 91.75 413 ARG A O 1
ATOM 3429 N N . VAL A 1 414 ? 0.51 49.281 17.578 1 90.12 414 VAL A N 1
ATOM 3430 C CA . VAL A 1 414 ? 0.19 50.469 16.781 1 90.12 414 VAL A CA 1
ATOM 3431 C C . VAL A 1 414 ? -1.225 50.938 17.109 1 90.12 414 VAL A C 1
ATOM 3433 O O . VAL A 1 414 ? -2.055 50.156 17.578 1 90.12 414 VAL A O 1
ATOM 3436 N N . LYS A 1 415 ? -1.48 52.219 16.891 1 90.25 415 LYS A N 1
ATOM 3437 C CA . LYS A 1 415 ? -2.811 52.75 17.156 1 90.25 415 LYS A CA 1
ATOM 3438 C C . LYS A 1 415 ? -3.793 52.375 16.047 1 90.25 415 LYS A C 1
AT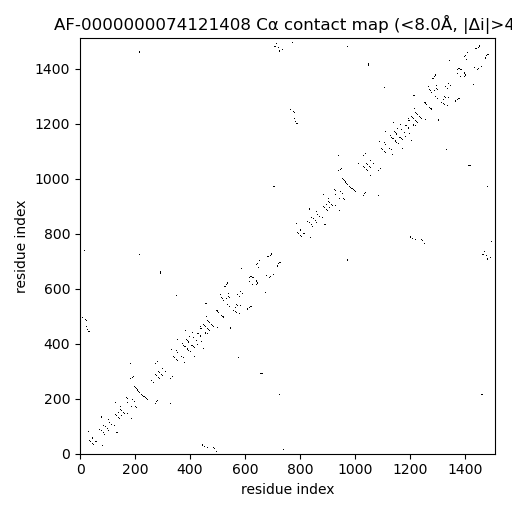OM 3440 O O . LYS A 1 415 ? -3.459 52.406 14.867 1 90.25 415 LYS A O 1
ATOM 3445 N N . GLY A 1 416 ? -4.996 52 16.422 1 86.38 416 GLY A N 1
ATOM 3446 C CA . GLY A 1 416 ? -6.027 51.562 15.5 1 86.38 416 GLY A CA 1
ATOM 3447 C C . GLY A 1 416 ? -6.617 52.688 14.672 1 86.38 416 GLY A C 1
ATOM 3448 O O . GLY A 1 416 ? -7.094 52.469 13.555 1 86.38 416 GLY A O 1
ATOM 3449 N N . SER A 1 417 ? -6.648 53.906 15.117 1 79.38 417 SER A N 1
ATOM 3450 C CA . SER A 1 417 ? -7.281 55.031 14.461 1 79.38 417 SER A CA 1
ATOM 3451 C C . SER A 1 417 ? -6.41 55.562 13.336 1 79.38 417 SER A C 1
ATOM 3453 O O . SER A 1 417 ? -6.832 56.438 12.578 1 79.38 417 SER A O 1
ATOM 3455 N N . GLY A 1 418 ? -5.328 54.969 13.07 1 69.5 418 GLY A N 1
ATOM 3456 C CA . GLY A 1 418 ? -4.438 55.438 12.023 1 69.5 418 GLY A CA 1
ATOM 3457 C C . GLY A 1 418 ? -3.873 56.812 12.297 1 69.5 418 GLY A C 1
ATOM 3458 O O . GLY A 1 418 ? -3.195 57.375 11.453 1 69.5 418 GLY A O 1
ATOM 3459 N N . SER A 1 419 ? -4.246 57.438 13.297 1 65.94 419 SER A N 1
ATOM 3460 C CA . SER A 1 419 ? -3.805 58.781 13.633 1 65.94 419 SER A CA 1
ATOM 3461 C C . SER A 1 419 ? -2.291 58.844 13.812 1 65.94 419 SER A C 1
ATOM 3463 O O . SER A 1 419 ? -1.661 59.844 13.492 1 65.94 419 SER A O 1
ATOM 3465 N N . ASP A 1 420 ? -1.79 57.812 14.383 1 73.19 420 ASP A N 1
ATOM 3466 C CA . ASP A 1 420 ? -0.361 57.688 14.648 1 73.19 420 ASP A CA 1
ATOM 3467 C C . ASP A 1 420 ? 0.166 56.344 14.164 1 73.19 420 ASP A C 1
ATOM 3469 O O . ASP A 1 420 ? -0.193 55.312 14.703 1 73.19 420 ASP A O 1
ATOM 3473 N N . LYS A 1 421 ? 0.955 56.438 13.133 1 77.81 421 LYS A N 1
ATOM 3474 C CA . LYS A 1 421 ? 1.481 55.219 12.547 1 77.81 421 LYS A CA 1
ATOM 3475 C C . LYS A 1 421 ? 2.777 54.781 13.234 1 77.81 421 LYS A C 1
ATOM 3477 O O . LYS A 1 421 ? 3.412 53.812 12.828 1 77.81 421 LYS A O 1
ATOM 3482 N N . ASN A 1 422 ? 3.049 55.656 14.258 1 80.88 422 ASN A N 1
ATOM 3483 C CA . ASN A 1 422 ? 4.238 55.25 15.008 1 80.88 422 ASN A CA 1
ATOM 3484 C C . ASN A 1 422 ? 4.004 53.969 15.805 1 80.88 422 ASN A C 1
ATOM 3486 O O . ASN A 1 422 ? 3.016 53.875 16.531 1 80.88 422 ASN A O 1
ATOM 3490 N N . ARG A 1 423 ? 4.75 52.969 15.508 1 86.81 423 ARG A N 1
ATOM 3491 C CA . ARG A 1 423 ? 4.645 51.688 16.219 1 86.81 423 ARG A CA 1
ATOM 3492 C C . ARG A 1 423 ? 5.809 51.5 17.188 1 86.81 423 ARG A C 1
ATOM 3494 O O . ARG A 1 423 ? 6.855 52.125 17.031 1 86.81 423 ARG A O 1
ATOM 3501 N N . SER A 1 424 ? 5.645 50.812 18.219 1 88.94 424 SER A N 1
ATOM 3502 C CA . SER A 1 424 ? 6.668 50.531 19.219 1 88.94 424 SER A CA 1
ATOM 3503 C C . SER A 1 424 ? 6.762 49.031 19.5 1 88.94 424 SER A C 1
ATOM 3505 O O . SER A 1 424 ? 5.746 48.312 19.516 1 88.94 424 SER A O 1
ATOM 3507 N N . CYS A 1 425 ? 7.969 48.562 19.672 1 92.38 425 CYS A N 1
ATOM 3508 C CA . CYS A 1 425 ? 8.203 47.156 20 1 92.38 425 CYS A CA 1
ATOM 3509 C C . CYS A 1 425 ? 8.047 46.938 21.5 1 92.38 425 CYS A C 1
ATOM 3511 O O . CYS A 1 425 ? 8.688 47.625 22.312 1 92.38 425 CYS A O 1
ATOM 3513 N N . ILE A 1 426 ? 7.258 45.969 21.828 1 92.5 426 ILE A N 1
ATOM 3514 C CA . ILE A 1 426 ? 6.949 45.719 23.234 1 92.5 426 ILE A CA 1
ATOM 3515 C C . ILE A 1 426 ? 7.883 44.625 23.781 1 92.5 426 ILE A C 1
ATOM 3517 O O . ILE A 1 426 ? 8.125 44.562 24.984 1 92.5 426 ILE A O 1
ATOM 3521 N N . SER A 1 427 ? 8.438 43.844 22.922 1 94.38 427 SER A N 1
ATOM 3522 C CA . SER A 1 427 ? 9.188 42.688 23.406 1 94.38 427 SER A CA 1
ATOM 3523 C C . SER A 1 427 ? 10.664 42.781 23.047 1 94.38 427 SER A C 1
ATOM 3525 O O . SER A 1 427 ? 11.477 41.969 23.469 1 94.38 427 SER A O 1
ATOM 3527 N N . CYS A 1 428 ? 11.133 43.781 22.297 1 93.38 428 CYS A N 1
ATOM 3528 C CA . CYS A 1 428 ? 12.492 43.844 21.781 1 93.38 428 CYS A CA 1
ATOM 3529 C C . CYS A 1 428 ? 13.5 44 22.906 1 93.38 428 CYS A C 1
ATOM 3531 O O . CYS A 1 428 ? 14.602 43.469 22.844 1 93.38 428 CYS A O 1
ATOM 3533 N N . HIS A 1 429 ? 13.125 44.625 23.984 1 92.5 429 HIS A N 1
ATOM 3534 C CA . HIS A 1 429 ? 14.031 44.875 25.094 1 92.5 429 HIS A CA 1
ATOM 3535 C C . HIS A 1 429 ? 14.344 43.594 25.859 1 92.5 429 HIS A C 1
ATOM 3537 O O . HIS A 1 429 ? 15.312 43.531 26.625 1 92.5 429 HIS A O 1
ATOM 3543 N N . LEU A 1 430 ? 13.547 42.625 25.672 1 95.06 430 LEU A N 1
ATOM 3544 C CA . LEU A 1 430 ? 13.719 41.375 26.422 1 95.06 430 LEU A CA 1
ATOM 3545 C C . LEU A 1 430 ? 15.031 40.688 26.047 1 95.06 430 LEU A C 1
ATOM 3547 O O . LEU A 1 430 ? 15.578 39.906 26.844 1 95.06 430 LEU A O 1
ATOM 3551 N N . ASN A 1 431 ? 15.539 40.938 24.891 1 92.31 431 ASN A N 1
ATOM 3552 C CA . ASN A 1 431 ? 16.828 40.375 24.5 1 92.31 431 ASN A CA 1
ATOM 3553 C C . ASN A 1 431 ? 17.969 41 25.297 1 92.31 431 ASN A C 1
ATOM 3555 O O . ASN A 1 431 ? 19.062 40.438 25.375 1 92.31 431 ASN A O 1
ATOM 3559 N N . GLU A 1 432 ? 17.75 42.125 25.891 1 91.06 432 GLU A N 1
ATOM 3560 C CA . GLU A 1 432 ? 18.734 42.719 26.781 1 91.06 432 GLU A CA 1
ATOM 3561 C C . GLU A 1 432 ? 18.766 42 28.125 1 91.06 432 GLU A C 1
ATOM 3563 O O . GLU A 1 432 ? 19.812 41.906 28.766 1 91.06 432 GLU A O 1
ATOM 3568 N N . ILE A 1 433 ? 17.672 41.531 28.5 1 92.75 433 ILE A N 1
ATOM 3569 C CA . ILE A 1 433 ? 17.531 40.812 29.766 1 92.75 433 ILE A CA 1
ATOM 3570 C C . ILE A 1 433 ? 17.906 39.344 29.578 1 92.75 433 ILE A C 1
ATOM 3572 O O . ILE A 1 433 ? 18.578 38.75 30.422 1 92.75 433 ILE A O 1
ATOM 3576 N N . PHE A 1 434 ? 17.422 38.781 28.531 1 94.88 434 PHE A N 1
ATOM 3577 C CA . PHE A 1 434 ? 17.688 37.375 28.172 1 94.88 434 PHE A CA 1
ATOM 3578 C C . PHE A 1 434 ? 18.406 37.281 26.828 1 94.88 434 PHE A C 1
ATOM 3580 O O . PHE A 1 434 ? 17.797 36.969 25.812 1 94.88 434 PHE A O 1
ATOM 3587 N N . PRO A 1 435 ? 19.672 37.469 26.859 1 91.06 435 PRO A N 1
ATOM 3588 C CA . PRO A 1 435 ? 20.422 37.531 25.594 1 91.06 435 PRO A CA 1
ATOM 3589 C C . PRO A 1 435 ? 20.188 36.312 24.703 1 91.06 435 PRO A C 1
ATOM 3591 O O . PRO A 1 435 ? 20.422 35.188 25.141 1 91.06 435 PRO A O 1
ATOM 3594 N N . ASP A 1 436 ? 19.781 36.625 23.5 1 88.88 436 ASP A N 1
ATOM 3595 C CA . ASP A 1 436 ? 19.609 35.688 22.406 1 88.88 436 ASP A CA 1
ATOM 3596 C C . ASP A 1 436 ? 18.531 34.656 22.734 1 88.88 436 ASP A C 1
ATOM 3598 O O . ASP A 1 436 ? 18.578 33.531 22.25 1 88.88 436 ASP A O 1
ATOM 3602 N N . ARG A 1 437 ? 17.609 34.938 23.625 1 95.69 437 ARG A N 1
ATOM 3603 C CA . ARG A 1 437 ? 16.562 34 23.953 1 95.69 437 ARG A CA 1
ATOM 3604 C C . ARG A 1 437 ? 15.203 34.469 23.484 1 95.69 437 ARG A C 1
ATOM 3606 O O . ARG A 1 437 ? 14.211 33.75 23.578 1 95.69 437 ARG A O 1
ATOM 3613 N N . CYS A 1 438 ? 15.156 35.656 22.891 1 96 438 CYS A N 1
ATOM 3614 C CA . CYS A 1 438 ? 13.844 36.219 22.625 1 96 438 CYS A CA 1
ATOM 3615 C C . CYS A 1 438 ? 13.766 36.75 21.188 1 96 438 CYS A C 1
ATOM 3617 O O . CYS A 1 438 ? 13.328 37.906 20.984 1 96 438 CYS A O 1
ATOM 3619 N N . ASN A 1 439 ? 14.188 36.031 20.25 1 93.19 439 ASN A N 1
ATOM 3620 C CA . ASN A 1 439 ? 14.156 36.438 18.859 1 93.19 439 ASN A CA 1
ATOM 3621 C C . ASN A 1 439 ? 12.906 35.938 18.156 1 93.19 439 ASN A C 1
ATOM 3623 O O . ASN A 1 439 ? 12.672 36.25 16.984 1 93.19 439 ASN A O 1
ATOM 3627 N N . TRP A 1 440 ? 12.07 35.156 18.797 1 94.75 440 TRP A N 1
ATOM 3628 C CA . TRP A 1 440 ? 10.797 34.625 18.297 1 94.75 440 TRP A CA 1
ATOM 3629 C C . TRP A 1 440 ? 9.75 34.656 19.406 1 94.75 440 TRP A C 1
ATOM 3631 O O . TRP A 1 440 ? 9.789 33.812 20.312 1 94.75 440 TRP A O 1
ATOM 3641 N N . VAL A 1 441 ? 8.773 35.5 19.234 1 95.31 441 VAL A N 1
ATOM 3642 C CA . VAL A 1 441 ? 7.914 35.719 20.391 1 95.31 441 VAL A CA 1
ATOM 3643 C C . VAL A 1 441 ? 6.465 35.438 20.016 1 95.31 441 VAL A C 1
ATOM 3645 O O . VAL A 1 441 ? 6.023 35.75 18.906 1 95.31 441 VAL A O 1
ATOM 3648 N N . THR A 1 442 ? 5.754 34.781 20.938 1 94.94 442 THR A N 1
ATOM 3649 C CA . THR A 1 442 ? 4.309 34.594 20.875 1 94.94 442 THR A CA 1
ATOM 3650 C C . THR A 1 442 ? 3.652 35.062 22.172 1 94.94 442 THR A C 1
ATOM 3652 O O . THR A 1 442 ? 4.043 34.656 23.266 1 94.94 442 THR A O 1
ATOM 3655 N N . PRO A 1 443 ? 2.67 35.875 22.062 1 95.38 443 PRO A N 1
ATOM 3656 C CA . PRO A 1 443 ? 2.045 36.438 23.266 1 95.38 443 PRO A CA 1
ATOM 3657 C C . PRO A 1 443 ? 0.752 35.719 23.641 1 95.38 443 PRO A C 1
ATOM 3659 O O . PRO A 1 443 ? 0.156 35.031 22.797 1 95.38 443 PRO A O 1
ATOM 3662 N N . SER A 1 444 ? 0.411 35.781 24.906 1 95.56 444 SER A N 1
ATOM 3663 C CA . SER A 1 444 ? -0.893 35.438 25.453 1 95.56 444 SER A CA 1
ATOM 3664 C C . SER A 1 444 ? -1.429 36.531 26.375 1 95.56 444 SER A C 1
ATOM 3666 O O . SER A 1 444 ? -1.009 36.656 27.531 1 95.56 444 SER A O 1
ATOM 3668 N N . PHE A 1 445 ? -2.4 37.281 25.812 1 94.69 445 PHE A N 1
ATOM 3669 C CA . PHE A 1 445 ? -2.941 38.406 26.547 1 94.69 445 PHE A CA 1
ATOM 3670 C C . PHE A 1 445 ? -4.098 38 27.438 1 94.69 445 PHE A C 1
ATOM 3672 O O . PHE A 1 445 ? -4.906 37.125 27.047 1 94.69 445 PHE A O 1
ATOM 3679 N N . SER A 1 446 ? -4.117 38.625 28.641 1 94.62 446 SER A N 1
ATOM 3680 C CA . SER A 1 446 ? -5.305 38.438 29.469 1 94.62 446 SER A CA 1
ATOM 3681 C C . SER A 1 446 ? -6.527 39.094 28.844 1 94.62 446 SER A C 1
ATOM 3683 O O . SER A 1 446 ? -6.402 39.844 27.859 1 94.62 446 SER A O 1
ATOM 3685 N N . ARG A 1 447 ? -7.684 38.938 29.375 1 89.81 447 ARG A N 1
ATOM 3686 C CA . ARG A 1 447 ? -8.945 39.281 28.734 1 89.81 447 ARG A CA 1
ATOM 3687 C C . ARG A 1 447 ? -9.008 40.781 28.438 1 89.81 447 ARG A C 1
ATOM 3689 O O . ARG A 1 447 ? -9.57 41.188 27.422 1 89.81 447 ARG A O 1
ATOM 3696 N N . ASP A 1 448 ? -8.484 41.594 29.359 1 89.69 448 ASP A N 1
ATOM 3697 C CA . ASP A 1 448 ? -8.555 43.031 29.141 1 89.69 448 ASP A CA 1
ATOM 3698 C C . ASP A 1 448 ? -7.176 43.594 28.812 1 89.69 448 ASP A C 1
ATOM 3700 O O . ASP A 1 448 ? -7 44.812 28.781 1 89.69 448 ASP A O 1
ATOM 3704 N N . GLY A 1 449 ? -6.191 42.75 28.75 1 92.81 449 GLY A N 1
ATOM 3705 C CA . GLY A 1 449 ? -4.852 43.156 28.391 1 92.81 449 GLY A CA 1
ATOM 3706 C C . GLY A 1 449 ? -4.055 43.688 29.562 1 92.81 449 GLY A C 1
ATOM 3707 O O . GLY A 1 449 ? -2.947 44.219 29.406 1 92.81 449 GLY A O 1
ATOM 3708 N N . SER A 1 450 ? -4.574 43.531 30.75 1 93.62 450 SER A N 1
ATOM 3709 C CA . SER A 1 450 ? -3.852 44 31.938 1 93.62 450 SER A CA 1
ATOM 3710 C C . SER A 1 450 ? -2.545 43.219 32.125 1 93.62 450 SER A C 1
ATOM 3712 O O . SER A 1 450 ? -1.587 43.75 32.688 1 93.62 450 SER A O 1
ATOM 3714 N N . TYR A 1 451 ? -2.629 42.031 31.703 1 95.06 451 TYR A N 1
ATOM 3715 C CA . TYR A 1 451 ? -1.436 41.188 31.75 1 95.06 451 TYR A CA 1
ATOM 3716 C C . TYR A 1 451 ? -1.177 40.531 30.406 1 95.06 451 TYR A C 1
ATOM 3718 O O . TYR A 1 451 ? -2.092 40.375 29.594 1 95.06 451 TYR A O 1
ATOM 3726 N N . VAL A 1 452 ? 0.031 40.219 30.125 1 96.19 452 VAL A N 1
ATOM 3727 C CA . VAL A 1 452 ? 0.406 39.438 28.953 1 96.19 452 VAL A CA 1
ATOM 3728 C C . VAL A 1 452 ? 1.571 38.5 29.312 1 96.19 452 VAL A C 1
ATOM 3730 O O . VAL A 1 452 ? 2.48 38.906 30.047 1 96.19 452 VAL A O 1
ATOM 3733 N N . VAL A 1 453 ? 1.456 37.25 28.938 1 96.75 453 VAL A N 1
ATOM 3734 C CA . VAL A 1 453 ? 2.602 36.344 28.938 1 96.75 453 VAL A CA 1
ATOM 3735 C C . VAL A 1 453 ? 3.314 36.406 27.594 1 96.75 453 VAL A C 1
ATOM 3737 O O . VAL A 1 453 ? 2.682 36.25 26.547 1 96.75 453 VAL A O 1
ATOM 3740 N N . ILE A 1 454 ? 4.57 36.688 27.625 1 97.69 454 ILE A N 1
ATOM 3741 C CA . ILE A 1 454 ? 5.391 36.719 26.406 1 97.69 454 ILE A CA 1
ATOM 3742 C C . ILE A 1 454 ? 6.254 35.438 26.375 1 97.69 454 ILE A C 1
ATOM 3744 O O . ILE A 1 454 ? 7.16 35.281 27.188 1 97.69 454 ILE A O 1
ATOM 3748 N N . ASN A 1 455 ? 5.953 34.656 25.453 1 97.56 455 ASN A N 1
ATOM 3749 C CA . ASN A 1 455 ? 6.754 33.438 25.234 1 97.56 455 ASN A CA 1
ATOM 3750 C C . ASN A 1 455 ? 7.871 33.688 24.219 1 97.56 455 ASN A C 1
ATOM 3752 O O . ASN A 1 455 ? 7.617 33.781 23.016 1 97.56 455 ASN A O 1
ATOM 3756 N N . CYS A 1 456 ? 9.07 33.781 24.766 1 97.75 456 CYS A N 1
ATOM 3757 C CA . CYS A 1 456 ? 10.258 33.875 23.922 1 97.75 456 CYS A CA 1
ATOM 3758 C C . CYS A 1 456 ? 10.711 32.469 23.484 1 97.75 456 CYS A C 1
ATOM 3760 O O . CYS A 1 456 ? 10.992 31.625 24.312 1 97.75 456 CYS A O 1
ATOM 3762 N N . GLY A 1 457 ? 10.789 32.312 22.219 1 96.25 457 GLY A N 1
ATOM 3763 C CA . GLY A 1 457 ? 11.039 31 21.656 1 96.25 457 GLY A CA 1
ATOM 3764 C C . GLY A 1 457 ? 12.516 30.656 21.578 1 96.25 457 GLY A C 1
ATOM 3765 O O . GLY A 1 457 ? 12.891 29.656 20.969 1 96.25 457 GLY A O 1
ATOM 3766 N N . GLY A 1 458 ? 13.445 31.438 22.141 1 93.81 458 GLY A N 1
ATOM 3767 C CA . GLY A 1 458 ? 14.875 31.172 22.109 1 93.81 458 GLY A CA 1
ATOM 3768 C C . GLY A 1 458 ? 15.523 31.562 20.781 1 93.81 458 GLY A C 1
ATOM 3769 O O . GLY A 1 458 ? 14.977 32.375 20.031 1 93.81 458 GLY A O 1
ATOM 3770 N N . SER A 1 459 ? 16.766 31.125 20.594 1 90.62 459 SER A N 1
ATOM 3771 C CA . SER A 1 459 ? 17.578 31.297 19.391 1 90.62 459 SER A CA 1
ATOM 3772 C C . SER A 1 459 ? 18.734 30.297 19.359 1 90.62 459 SER A C 1
ATOM 3774 O O . SER A 1 459 ? 19.5 30.188 20.328 1 90.62 459 SER A O 1
ATOM 3776 N N . GLY A 1 460 ? 18.781 29.578 18.234 1 90.62 460 GLY A N 1
ATOM 3777 C CA . GLY A 1 460 ? 19.828 28.578 18.188 1 90.62 460 GLY A CA 1
ATOM 3778 C C . GLY A 1 460 ? 19.781 27.609 19.359 1 90.62 460 GLY A C 1
ATOM 3779 O O . GLY A 1 460 ? 18.766 26.938 19.578 1 90.62 460 GLY A O 1
ATOM 3780 N N . ASN A 1 461 ? 20.891 27.719 20.203 1 92.81 461 ASN A N 1
ATOM 3781 C CA . ASN A 1 461 ? 20.969 26.812 21.344 1 92.81 461 ASN A CA 1
ATOM 3782 C C . ASN A 1 461 ? 20.5 27.484 22.641 1 92.81 461 ASN A C 1
ATOM 3784 O O . ASN A 1 461 ? 20.609 26.906 23.719 1 92.81 461 ASN A O 1
ATOM 3788 N N . ALA A 1 462 ? 20 28.688 22.516 1 95.12 462 ALA A N 1
ATOM 3789 C CA . ALA A 1 462 ? 19.469 29.391 23.688 1 95.12 462 ALA A CA 1
ATOM 3790 C C . ALA A 1 462 ? 18.031 28.969 23.969 1 95.12 462 ALA A C 1
ATOM 3792 O O . ALA A 1 462 ? 17.156 29.094 23.094 1 95.12 462 ALA A O 1
ATOM 3793 N N . ALA A 1 463 ? 17.797 28.547 25.172 1 96.56 463 ALA A N 1
ATOM 3794 C CA . ALA A 1 463 ? 16.5 27.984 25.547 1 96.56 463 ALA A CA 1
ATOM 3795 C C . ALA A 1 463 ? 15.414 29.047 25.594 1 96.56 463 ALA A C 1
ATOM 3797 O O . ALA A 1 463 ? 15.695 30.219 25.906 1 96.56 463 ALA A O 1
ATOM 3798 N N . PRO A 1 464 ? 14.172 28.703 25.359 1 97.5 464 PRO A N 1
ATOM 3799 C CA . PRO A 1 464 ? 13.031 29.609 25.484 1 97.5 464 PRO A CA 1
ATOM 3800 C C . PRO A 1 464 ? 12.844 30.109 26.922 1 97.5 464 PRO A C 1
ATOM 3802 O O . PRO A 1 464 ? 13.336 29.484 27.859 1 97.5 464 PRO A O 1
ATOM 3805 N N . VAL A 1 465 ? 12.188 31.188 27.047 1 97.75 465 VAL A N 1
ATOM 3806 C CA . VAL A 1 465 ? 11.805 31.734 28.344 1 97.75 465 VAL A CA 1
ATOM 3807 C C . VAL A 1 465 ? 10.43 32.406 28.234 1 97.75 465 VAL A C 1
ATOM 3809 O O . VAL A 1 465 ? 10.117 33.031 27.234 1 97.75 465 VAL A O 1
ATOM 3812 N N . SER A 1 466 ? 9.555 32.125 29.188 1 97.31 466 SER A N 1
ATOM 3813 C CA . SER A 1 466 ? 8.25 32.781 29.281 1 97.31 466 SER A CA 1
ATOM 3814 C C . SER A 1 466 ? 8.211 33.781 30.438 1 97.31 466 SER A C 1
ATOM 3816 O O . SER A 1 466 ? 8.578 33.438 31.562 1 97.31 466 SER A O 1
ATOM 3818 N N . THR A 1 467 ? 7.773 34.969 30.125 1 96.94 467 THR A N 1
ATOM 3819 C CA . THR A 1 467 ? 7.762 36.031 31.125 1 96.94 467 THR A CA 1
ATOM 3820 C C . THR A 1 467 ? 6.371 36.625 31.234 1 96.94 467 THR A C 1
ATOM 3822 O O . THR A 1 467 ? 5.629 36.719 30.266 1 96.94 467 THR A O 1
ATOM 3825 N N . LEU A 1 468 ? 6.051 36.969 32.438 1 95.62 468 LEU A N 1
ATOM 3826 C CA . LEU A 1 468 ? 4.805 37.688 32.719 1 95.62 468 LEU A CA 1
ATOM 3827 C C . LEU A 1 468 ? 5.027 39.188 32.781 1 95.62 468 LEU A C 1
ATOM 3829 O O . LEU A 1 468 ? 6.02 39.656 33.344 1 95.62 468 LEU A O 1
ATOM 3833 N N . HIS A 1 469 ? 4.148 39.938 32.188 1 96.06 469 HIS A N 1
ATOM 3834 C CA . HIS A 1 469 ? 4.199 41.375 32.156 1 96.06 469 HIS A CA 1
ATOM 3835 C C . HIS A 1 469 ? 2.854 42 32.562 1 96.06 469 HIS A C 1
ATOM 3837 O O . HIS A 1 469 ? 1.804 41.406 32.281 1 96.06 469 HIS A O 1
ATOM 3843 N N . MET A 1 470 ? 2.902 43.125 33.156 1 95.12 470 MET A N 1
ATOM 3844 C CA . MET A 1 470 ? 1.703 43.844 33.562 1 95.12 470 MET A CA 1
ATOM 3845 C C . MET A 1 470 ? 1.659 45.219 32.938 1 95.12 470 MET A C 1
ATOM 3847 O O . MET A 1 470 ? 2.684 45.906 32.844 1 95.12 470 MET A O 1
ATOM 3851 N N . ARG A 1 471 ? 0.482 45.562 32.5 1 93.12 471 ARG A N 1
ATOM 3852 C CA . ARG A 1 471 ? 0.308 46.906 31.938 1 93.12 471 ARG A CA 1
ATOM 3853 C C . ARG A 1 471 ? 0.277 47.938 33.031 1 93.12 471 ARG A C 1
ATOM 3855 O O . ARG A 1 471 ? -0.504 47.844 33.969 1 93.12 471 ARG A O 1
ATOM 3862 N N . ASN A 1 472 ? 1.025 48.969 32.844 1 89.38 472 ASN A N 1
ATOM 3863 C CA . ASN A 1 472 ? 1.039 50.031 33.844 1 89.38 472 ASN A CA 1
ATOM 3864 C C . ASN A 1 472 ? 0.042 51.125 33.5 1 89.38 472 ASN A C 1
ATOM 3866 O O . ASN A 1 472 ? -0.73 51 32.531 1 89.38 472 ASN A O 1
ATOM 3870 N N . SER A 1 473 ? 0.105 52.219 34.25 1 83.88 473 SER A N 1
ATOM 3871 C CA . SER A 1 473 ? -0.871 53.281 34.125 1 83.88 473 SER A CA 1
ATOM 3872 C C . SER A 1 473 ? -0.663 54.031 32.812 1 83.88 473 SER A C 1
ATOM 3874 O O . SER A 1 473 ? -1.601 54.656 32.281 1 83.88 473 SER A O 1
ATOM 3876 N N . SER A 1 474 ? 0.488 54 32.25 1 79.75 474 SER A N 1
ATOM 3877 C CA . SER A 1 474 ? 0.787 54.688 31.016 1 79.75 474 SER A CA 1
ATOM 3878 C C . SER A 1 474 ? 0.45 53.812 29.812 1 79.75 474 SER A C 1
ATOM 3880 O O . SER A 1 474 ? 0.558 54.25 28.656 1 79.75 474 SER A O 1
ATOM 3882 N N . GLY A 1 475 ? 0.073 52.594 30.094 1 81 475 GLY A N 1
ATOM 3883 C CA . GLY A 1 475 ? -0.291 51.688 29.016 1 81 475 GLY A CA 1
ATOM 3884 C C . GLY A 1 475 ? 0.859 50.812 28.562 1 81 475 GLY A C 1
ATOM 3885 O O . GLY A 1 475 ? 0.7 50 27.656 1 81 475 GLY A O 1
ATOM 3886 N N . ASP A 1 476 ? 1.997 50.969 29.219 1 87.38 476 ASP A N 1
ATOM 3887 C CA . ASP A 1 476 ? 3.168 50.188 28.875 1 87.38 476 ASP A CA 1
ATOM 3888 C C . ASP A 1 476 ? 3.211 48.906 29.688 1 87.38 476 ASP A C 1
ATOM 3890 O O . ASP A 1 476 ? 2.646 48.812 30.781 1 87.38 476 ASP A O 1
ATOM 3894 N N . TYR A 1 477 ? 3.775 47.906 29.109 1 93 477 TYR A N 1
ATOM 3895 C CA . TYR A 1 477 ? 3.902 46.656 29.828 1 93 477 TYR A CA 1
ATOM 3896 C C . TYR A 1 477 ? 5.223 46.594 30.594 1 93 477 TYR A C 1
ATOM 3898 O O . TYR A 1 477 ? 6.281 46.875 30.031 1 93 477 TYR A O 1
ATOM 3906 N N . GLU A 1 478 ? 5.137 46.25 31.875 1 92.44 478 GLU A N 1
ATOM 3907 C CA . GLU A 1 478 ? 6.297 46.125 32.75 1 92.44 478 GLU A CA 1
ATOM 3908 C C . GLU A 1 478 ? 6.547 44.656 33.094 1 92.44 478 GLU A C 1
ATOM 3910 O O . GLU A 1 478 ? 5.602 43.875 33.312 1 92.44 478 GLU A O 1
ATOM 3915 N N . PHE A 1 479 ? 7.793 44.344 33.156 1 93.38 479 PHE A N 1
ATOM 3916 C CA . PHE A 1 479 ? 8.219 43 33.5 1 93.38 479 PHE A CA 1
ATOM 3917 C C . PHE A 1 479 ? 7.816 42.656 34.938 1 93.38 479 PHE A C 1
ATOM 3919 O O . PHE A 1 479 ? 8.125 43.406 35.875 1 93.38 479 PHE A O 1
ATOM 3926 N N . VAL A 1 480 ? 7.113 41.531 35.125 1 92.69 480 VAL A N 1
ATOM 3927 C CA . VAL A 1 480 ? 6.695 41.062 36.438 1 92.69 480 VAL A CA 1
ATOM 3928 C C . VAL A 1 480 ? 7.617 39.969 36.906 1 92.69 480 VAL A C 1
ATOM 3930 O O . VAL A 1 480 ? 8.07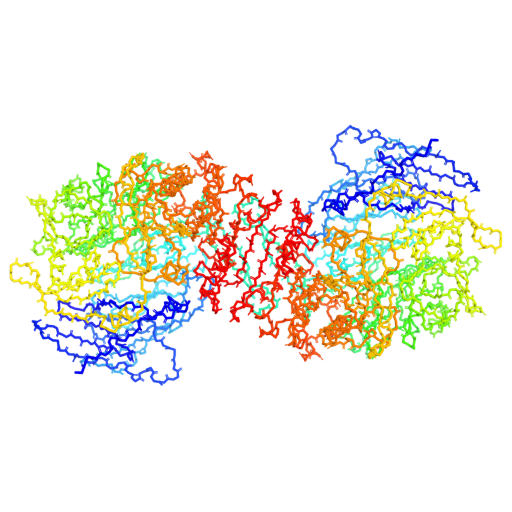 39.969 38.062 1 92.69 480 VAL A O 1
ATOM 3933 N N . GLY A 1 481 ? 7.801 38.938 36.062 1 92.75 481 GLY A N 1
ATOM 3934 C CA . GLY A 1 481 ? 8.664 37.812 36.406 1 92.75 481 GLY A CA 1
ATOM 3935 C C . GLY A 1 481 ? 8.703 36.719 35.375 1 92.75 481 GLY A C 1
ATOM 3936 O O . GLY A 1 481 ? 8 36.812 34.375 1 92.75 481 GLY A O 1
ATOM 3937 N N . VAL A 1 482 ? 9.625 35.781 35.625 1 95.06 482 VAL A N 1
ATOM 3938 C CA . VAL A 1 482 ? 9.75 34.594 34.781 1 95.06 482 VAL A CA 1
ATOM 3939 C C . VAL A 1 482 ? 8.75 33.531 35.219 1 95.06 482 VAL A C 1
ATOM 3941 O O . VAL A 1 482 ? 8.719 33.156 36.406 1 95.06 482 VAL A O 1
ATOM 3944 N N . VAL A 1 483 ? 7.906 33.094 34.312 1 92.81 483 VAL A N 1
ATOM 3945 C CA . VAL A 1 483 ? 6.93 32.062 34.656 1 92.81 483 VAL A CA 1
ATOM 3946 C C . VAL A 1 483 ? 7.434 30.688 34.219 1 92.81 483 VAL A C 1
ATOM 3948 O O . VAL A 1 483 ? 7.004 29.672 34.75 1 92.81 483 VAL A O 1
ATOM 3951 N N . GLU A 1 484 ? 8.234 30.641 33.188 1 94.69 484 GLU A N 1
ATOM 3952 C CA . GLU A 1 484 ? 8.914 29.438 32.75 1 94.69 484 GLU A CA 1
ATOM 3953 C C . GLU A 1 484 ? 10.32 29.75 32.25 1 94.69 484 GLU A C 1
ATOM 3955 O O . GLU A 1 484 ? 10.492 30.359 31.188 1 94.69 484 GLU A O 1
ATOM 3960 N N . GLY A 1 485 ? 11.32 29.25 32.875 1 95.88 485 GLY A N 1
ATOM 3961 C CA . GLY A 1 485 ? 12.695 29.594 32.562 1 95.88 485 GLY A CA 1
ATOM 3962 C C . GLY A 1 485 ? 13.414 28.5 31.812 1 95.88 485 GLY A C 1
ATOM 3963 O O . GLY A 1 485 ? 14.445 28.734 31.172 1 95.88 485 GLY A O 1
ATOM 3964 N N . ASN A 1 486 ? 12.852 27.328 31.812 1 97 486 ASN A N 1
ATOM 3965 C CA . ASN A 1 486 ? 13.453 26.156 31.203 1 97 486 ASN A CA 1
ATOM 3966 C C . ASN A 1 486 ? 14.844 25.875 31.781 1 97 486 ASN A C 1
ATOM 3968 O O . ASN A 1 486 ? 15.781 25.594 31.031 1 97 486 ASN A O 1
ATOM 3972 N N . GLU A 1 487 ? 14.961 25.906 33.094 1 95.69 487 GLU A N 1
ATOM 3973 C CA . GLU A 1 487 ? 16.25 25.719 33.75 1 95.69 487 GLU A CA 1
ATOM 3974 C C . GLU A 1 487 ? 16.781 24.312 33.531 1 95.69 487 GLU A C 1
ATOM 3976 O O . GLU A 1 487 ? 17.984 24.125 33.344 1 95.69 487 GLU A O 1
ATOM 3981 N N . GLU A 1 488 ? 15.906 23.359 33.625 1 94.75 488 GLU A N 1
ATOM 3982 C CA . GLU A 1 488 ? 16.328 21.984 33.406 1 94.75 488 GLU A CA 1
ATOM 3983 C C . GLU A 1 488 ? 16.875 21.797 31.984 1 94.75 488 GLU A C 1
ATOM 3985 O O . GLU A 1 488 ? 17.859 21.094 31.781 1 94.75 488 GLU A O 1
ATOM 3990 N N . LEU A 1 489 ? 16.172 22.359 31.047 1 95.81 489 LEU A N 1
ATOM 3991 C CA . LEU A 1 489 ? 16.609 22.297 29.656 1 95.81 489 LEU A CA 1
ATOM 3992 C C . LEU A 1 489 ? 17.984 22.938 29.5 1 95.81 489 LEU A C 1
ATOM 3994 O O . LEU A 1 489 ? 18.859 22.406 28.812 1 95.81 489 LEU A O 1
ATOM 3998 N N . ILE A 1 490 ? 18.25 24.062 30.141 1 95.75 490 ILE A N 1
ATOM 3999 C CA . ILE A 1 490 ? 19.516 24.766 30.062 1 95.75 490 ILE A CA 1
ATOM 4000 C C . ILE A 1 490 ? 20.641 23.875 30.594 1 95.75 490 ILE A C 1
ATOM 4002 O O . ILE A 1 490 ? 21.719 23.812 30 1 95.75 490 ILE A O 1
ATOM 4006 N N . GLN A 1 491 ? 20.375 23.188 31.703 1 95.25 491 GLN A N 1
ATOM 4007 C CA . GLN A 1 491 ? 21.359 22.266 32.25 1 95.25 491 GLN A CA 1
ATOM 4008 C C . GLN A 1 491 ? 21.688 21.141 31.281 1 95.25 491 GLN A C 1
ATOM 4010 O O . GLN A 1 491 ? 22.859 20.766 31.125 1 95.25 491 GLN A O 1
ATOM 4015 N N . THR A 1 492 ? 20.656 20.672 30.641 1 94.56 492 THR A N 1
ATOM 4016 C CA . THR A 1 492 ? 20.828 19.609 29.656 1 94.56 492 THR A CA 1
ATOM 4017 C C . THR A 1 492 ? 21.656 20.094 28.469 1 94.56 492 THR A C 1
ATOM 4019 O O . THR A 1 492 ? 22.562 19.406 28.016 1 94.56 492 THR A O 1
ATOM 4022 N N . LEU A 1 493 ? 21.344 21.281 28 1 94.88 493 LEU A N 1
ATOM 4023 C CA . LEU A 1 493 ? 22.016 21.844 26.844 1 94.88 493 LEU A CA 1
ATOM 4024 C C . LEU A 1 493 ? 23.5 22.078 27.125 1 94.88 493 LEU A C 1
ATOM 4026 O O . LEU A 1 493 ? 24.344 21.984 26.234 1 94.88 493 LEU A O 1
ATOM 4030 N N . ASN A 1 494 ? 23.812 22.297 28.375 1 93.69 494 ASN A N 1
ATOM 4031 C CA . ASN A 1 494 ? 25.172 22.625 28.766 1 93.69 494 ASN A CA 1
ATOM 4032 C C . ASN A 1 494 ? 26.078 21.391 28.781 1 93.69 494 ASN A C 1
ATOM 4034 O O . ASN A 1 494 ? 27.297 21.516 28.766 1 93.69 494 ASN A O 1
ATOM 4038 N N . VAL A 1 495 ? 25.469 20.219 28.766 1 94.31 495 VAL A N 1
ATOM 4039 C CA . VAL A 1 495 ? 26.297 19.016 28.922 1 94.31 495 VAL A CA 1
ATOM 4040 C C . VAL A 1 495 ? 26.25 18.188 27.656 1 94.31 495 VAL A C 1
ATOM 4042 O O . VAL A 1 495 ? 26.703 17.031 27.641 1 94.31 495 VAL A O 1
ATOM 4045 N N . VAL A 1 496 ? 25.703 18.656 26.578 1 94.75 496 VAL A N 1
ATOM 4046 C CA . VAL A 1 496 ? 25.609 17.938 25.312 1 94.75 496 VAL A CA 1
ATOM 4047 C C . VAL A 1 496 ? 26.281 18.766 24.219 1 94.75 496 VAL A C 1
ATOM 4049 O O . VAL A 1 496 ? 26.156 19.984 24.188 1 94.75 496 VAL A O 1
ATOM 4052 N N . PHE A 1 497 ? 27.078 18.094 23.406 1 94.5 497 PHE A N 1
ATOM 4053 C CA . PHE A 1 497 ? 27.625 18.766 22.234 1 94.5 497 PHE A CA 1
ATOM 4054 C C . PHE A 1 497 ? 26.516 19.078 21.219 1 94.5 497 PHE A C 1
ATOM 4056 O O . PHE A 1 497 ? 25.906 18.156 20.672 1 94.5 497 PHE A O 1
ATOM 4063 N N . LEU A 1 498 ? 26.234 20.359 21.062 1 94.94 498 LEU A N 1
ATOM 4064 C CA . LEU A 1 498 ? 25.219 20.797 20.109 1 94.94 498 LEU A CA 1
ATOM 4065 C C . LEU A 1 498 ? 25.875 21.453 18.891 1 94.94 498 LEU A C 1
ATOM 4067 O O . LEU A 1 498 ? 27.016 21.938 18.969 1 94.94 498 LEU A O 1
ATOM 4071 N N . PRO A 1 499 ? 25.172 21.469 17.781 1 95.25 499 PRO A N 1
ATOM 4072 C CA . PRO A 1 499 ? 25.703 22.156 16.609 1 95.25 499 PRO A CA 1
ATOM 4073 C C . PRO A 1 499 ? 25.844 23.672 16.828 1 95.25 499 PRO A C 1
ATOM 4075 O O . PRO A 1 499 ? 25.172 24.234 17.703 1 95.25 499 PRO A O 1
ATOM 4078 N N . ASN A 1 500 ? 26.734 24.203 15.984 1 93.25 500 ASN A N 1
ATOM 4079 C CA . ASN A 1 500 ? 26.797 25.641 15.836 1 93.25 500 ASN A CA 1
ATOM 4080 C C . ASN A 1 500 ? 25.922 26.141 14.695 1 93.25 500 ASN A C 1
ATOM 4082 O O . ASN A 1 500 ? 25.609 25.375 13.773 1 93.25 500 ASN A O 1
ATOM 4086 N N . PHE A 1 501 ? 25.469 27.438 14.828 1 91.75 501 PHE A N 1
ATOM 4087 C CA . PHE A 1 501 ? 24.578 27.953 13.797 1 91.75 501 PHE A CA 1
ATOM 4088 C C . PHE A 1 501 ? 25.203 29.156 13.102 1 91.75 501 PHE A C 1
ATOM 4090 O O . PHE A 1 501 ? 25.875 29.969 13.734 1 91.75 501 PHE A O 1
ATOM 4097 N N . MET A 1 502 ? 25.031 29.141 11.836 1 87.12 502 MET A N 1
ATOM 4098 C CA . MET A 1 502 ? 25.438 30.297 11.031 1 87.12 502 MET A CA 1
ATOM 4099 C C . MET A 1 502 ? 24.328 30.719 10.086 1 87.12 502 MET A C 1
ATOM 4101 O O . MET A 1 502 ? 23.734 29.891 9.398 1 87.12 502 MET A O 1
ATOM 4105 N N . PHE A 1 503 ? 23.984 32.031 10.164 1 82.19 503 PHE A N 1
ATOM 4106 C CA . PHE A 1 503 ? 23.031 32.625 9.234 1 82.19 503 PHE A CA 1
ATOM 4107 C C . PHE A 1 503 ? 23.75 33.469 8.188 1 82.19 503 PHE A C 1
ATOM 4109 O O . PHE A 1 503 ? 24.688 34.188 8.508 1 82.19 503 PHE A O 1
ATOM 4116 N N . PHE A 1 504 ? 23.453 33.219 7.004 1 75.94 504 PHE A N 1
ATOM 4117 C CA . PHE A 1 504 ? 24.078 34.094 6.039 1 75.94 504 PHE A CA 1
ATOM 4118 C C . PHE A 1 504 ? 23.234 34.219 4.773 1 75.94 504 PHE A C 1
ATOM 4120 O O . PHE A 1 504 ? 22.312 33.438 4.57 1 75.94 504 PHE A O 1
ATOM 4127 N N . PHE A 1 505 ? 23.516 35.344 4.039 1 72.88 505 PHE A N 1
ATOM 4128 C CA . PHE A 1 505 ? 22.875 35.625 2.76 1 72.88 505 PHE A CA 1
ATOM 4129 C C . PHE A 1 505 ? 23.734 35.156 1.602 1 72.88 505 PHE A C 1
ATOM 4131 O O . PHE A 1 505 ? 24.969 35.281 1.638 1 72.88 505 PHE A O 1
ATOM 4138 N N . LEU A 1 506 ? 23.094 34.375 0.704 1 70.25 506 LEU A N 1
ATOM 4139 C CA . LEU A 1 506 ? 23.828 34.031 -0.506 1 70.25 506 LEU A CA 1
ATOM 4140 C C . LEU A 1 506 ? 23.875 35.219 -1.464 1 70.25 506 LEU A C 1
ATOM 4142 O O . LEU A 1 506 ? 22.844 35.719 -1.909 1 70.25 506 LEU A O 1
ATOM 4146 N N . SER A 1 507 ? 25.062 35.719 -1.636 1 62.91 507 SER A N 1
ATOM 4147 C CA . SER A 1 507 ? 25.25 36.875 -2.523 1 62.91 507 SER A CA 1
ATOM 4148 C C . SER A 1 507 ? 24.984 36.5 -3.977 1 62.91 507 SER A C 1
ATOM 4150 O O . SER A 1 507 ? 25.234 35.344 -4.387 1 62.91 507 SER A O 1
ATOM 4152 N N . HIS A 1 508 ? 24.375 37.438 -4.812 1 54.56 508 HIS A N 1
ATOM 4153 C CA . HIS A 1 508 ? 24.203 37.344 -6.258 1 54.56 508 HIS A CA 1
ATOM 4154 C C . HIS A 1 508 ? 23.234 36.25 -6.637 1 54.56 508 HIS A C 1
ATOM 4156 O O . HIS A 1 508 ? 23.484 35.469 -7.574 1 54.56 508 HIS A O 1
ATOM 4162 N N . PHE A 1 509 ? 22.406 36 -5.742 1 57.38 509 PHE A N 1
ATOM 4163 C CA . PHE A 1 509 ? 21.375 35.031 -6.082 1 57.38 509 PHE A CA 1
ATOM 4164 C C . PHE A 1 509 ? 20.156 35.719 -6.684 1 57.38 509 PHE A C 1
ATOM 4166 O O . PHE A 1 509 ? 19.859 36.875 -6.352 1 57.38 509 PHE A O 1
ATOM 4173 N N . SER A 1 510 ? 19.797 35.5 -7.863 1 50.06 510 SER A N 1
ATOM 4174 C CA . SER A 1 510 ? 18.688 36.156 -8.555 1 50.06 510 SER A CA 1
ATOM 4175 C C . SER A 1 510 ? 17.609 36.594 -7.574 1 50.06 510 SER A C 1
ATOM 4177 O O . SER A 1 510 ? 16.906 37.562 -7.809 1 50.06 510 SER A O 1
ATOM 4179 N N . ALA A 1 511 ? 17.297 35.75 -6.672 1 51.31 511 ALA A N 1
ATOM 4180 C CA . ALA A 1 511 ? 16.188 36.156 -5.805 1 51.31 511 ALA A CA 1
ATOM 4181 C C . ALA A 1 511 ? 16.688 37.031 -4.652 1 51.31 511 ALA A C 1
ATOM 4183 O O . ALA A 1 511 ? 17.781 36.812 -4.129 1 51.31 511 ALA A O 1
ATOM 4184 N N . ARG A 1 512 ? 16.266 38.25 -4.613 1 51.22 512 ARG A N 1
ATOM 4185 C CA . ARG A 1 512 ? 16.578 39.188 -3.539 1 51.22 512 ARG A CA 1
ATOM 4186 C C . ARG A 1 512 ? 16.625 38.5 -2.189 1 51.22 512 ARG A C 1
ATOM 4188 O O . ARG A 1 512 ? 15.594 38.062 -1.667 1 51.22 512 ARG A O 1
ATOM 4195 N N . TYR A 1 513 ? 17.781 38.375 -1.605 1 55.09 513 TYR A N 1
ATOM 4196 C CA . TYR A 1 513 ? 18.328 38.156 -0.269 1 55.09 513 TYR A CA 1
ATOM 4197 C C . TYR A 1 513 ? 17.828 36.812 0.302 1 55.09 513 TYR A C 1
ATOM 4199 O O . TYR A 1 513 ? 16.984 36.812 1.208 1 55.09 513 TYR A O 1
ATOM 4207 N N . PRO A 1 514 ? 18.297 35.562 -0.298 1 65 514 PRO A N 1
ATOM 4208 C CA . PRO A 1 514 ? 17.844 34.312 0.307 1 65 514 PRO A CA 1
ATOM 4209 C C . PRO A 1 514 ? 18.516 34.031 1.652 1 65 514 PRO A C 1
ATOM 4211 O O . PRO A 1 514 ? 19.672 34.406 1.864 1 65 514 PRO A O 1
ATOM 4214 N N . PHE A 1 515 ? 17.656 33.719 2.674 1 74.75 515 PHE A N 1
ATOM 4215 C CA . PHE A 1 515 ? 18.109 33.406 4.02 1 74.75 515 PHE A CA 1
ATOM 4216 C C . PHE A 1 515 ? 18.469 31.922 4.148 1 74.75 515 PHE A C 1
ATOM 4218 O O . PHE A 1 515 ? 17.781 31.062 3.607 1 74.75 515 PHE A O 1
ATOM 4225 N N . GLN A 1 516 ? 19.719 31.75 4.59 1 81.44 516 GLN A N 1
ATOM 4226 C CA . GLN A 1 516 ? 20.188 30.406 4.859 1 81.44 516 GLN A CA 1
ATOM 4227 C C . GLN A 1 516 ? 20.609 30.234 6.316 1 81.44 516 GLN A C 1
ATOM 4229 O O . GLN A 1 516 ? 20.938 31.219 6.984 1 81.44 516 GLN A O 1
ATOM 4234 N N . ARG A 1 517 ? 20.406 29.031 6.719 1 89.75 517 ARG A N 1
ATOM 4235 C CA . ARG A 1 517 ? 20.922 28.625 8.023 1 89.75 517 ARG A CA 1
ATOM 4236 C C . ARG A 1 517 ? 21.75 27.344 7.906 1 89.75 517 ARG A C 1
ATOM 4238 O O . ARG A 1 517 ? 21.312 26.375 7.27 1 89.75 517 ARG A O 1
ATOM 4245 N N . LEU A 1 518 ? 22.953 27.344 8.461 1 94.44 518 LEU A N 1
ATOM 4246 C CA . LEU A 1 518 ? 23.781 26.141 8.523 1 94.44 518 LEU A CA 1
ATOM 4247 C C . LEU A 1 518 ? 23.859 25.609 9.953 1 94.44 518 LEU A C 1
ATOM 4249 O O . LEU A 1 518 ? 24.031 26.391 10.898 1 94.44 518 LEU A O 1
ATOM 4253 N N . HIS A 1 519 ? 23.625 24.375 10.125 1 95.81 519 HIS A N 1
ATOM 4254 C CA . HIS A 1 519 ? 24.078 23.641 11.305 1 95.81 519 HIS A CA 1
ATOM 4255 C C . HIS A 1 519 ? 25.484 23.094 11.102 1 95.81 519 HIS A C 1
ATOM 4257 O O . HIS A 1 519 ? 25.719 22.297 10.188 1 95.81 519 HIS A O 1
ATOM 4263 N N . LEU A 1 520 ? 26.375 23.516 11.922 1 96.94 520 LEU A N 1
ATOM 4264 C CA . LEU A 1 520 ? 27.766 23.062 11.844 1 96.94 520 LEU A CA 1
ATOM 4265 C C . LEU A 1 520 ? 28.094 22.109 12.984 1 96.94 520 LEU A C 1
ATOM 4267 O O . LEU A 1 520 ? 27.625 22.312 14.109 1 96.94 520 LEU A O 1
ATOM 4271 N N . PRO A 1 521 ? 28.859 21.109 12.672 1 97 521 PRO A N 1
ATOM 4272 C CA . PRO A 1 521 ? 29.266 20.219 13.758 1 97 521 PRO A CA 1
ATOM 4273 C C . PRO A 1 521 ? 29.906 20.953 14.938 1 97 521 PRO A C 1
ATOM 4275 O O . PRO A 1 521 ? 30.484 22.016 14.75 1 97 521 PRO A O 1
ATOM 4278 N N . PRO A 1 522 ? 29.812 20.359 16.156 1 95.44 522 PRO A N 1
ATOM 4279 C CA . PRO A 1 522 ? 30.312 21.031 17.359 1 95.44 522 PRO A CA 1
ATOM 4280 C C . PRO A 1 522 ? 31.797 21.375 17.25 1 95.44 522 PRO A C 1
ATOM 4282 O O . PRO A 1 522 ? 32.219 22.438 17.719 1 95.44 522 PRO A O 1
ATOM 4285 N N . ASN A 1 523 ? 32.562 20.562 16.609 1 95.06 523 ASN A N 1
ATOM 4286 C CA . ASN A 1 523 ? 34 20.766 16.453 1 95.06 523 ASN A CA 1
ATOM 4287 C C . ASN A 1 523 ? 34.344 21.203 15.023 1 95.06 523 ASN A C 1
ATOM 4289 O O . ASN A 1 523 ? 35.344 20.766 14.477 1 95.06 523 ASN A O 1
ATOM 4293 N N . PHE A 1 524 ? 33.5 21.984 14.523 1 96.44 524 PHE A N 1
ATOM 4294 C CA . PHE A 1 524 ? 33.688 22.438 13.148 1 96.44 524 PHE A CA 1
ATOM 4295 C C . PHE A 1 524 ? 35.062 23.047 12.945 1 96.44 524 PHE A C 1
ATOM 4297 O O . PHE A 1 524 ? 35.531 23.844 13.773 1 96.44 524 PHE A O 1
ATOM 4304 N N . ASN A 1 525 ? 35.688 22.547 11.891 1 96 525 ASN A N 1
ATOM 4305 C CA . ASN A 1 525 ? 37 23 11.422 1 96 525 ASN A CA 1
ATOM 4306 C C . ASN A 1 525 ? 36.969 23.281 9.922 1 96 525 ASN A C 1
ATOM 4308 O O . ASN A 1 525 ? 36.75 22.375 9.117 1 96 525 ASN A O 1
ATOM 4312 N N . GLU A 1 526 ? 37.281 24.516 9.562 1 94.56 526 GLU A N 1
ATOM 4313 C CA . GLU A 1 526 ? 37.188 24.953 8.172 1 94.56 526 GLU A CA 1
ATOM 4314 C C . GLU A 1 526 ? 38.188 24.203 7.289 1 94.56 526 GLU A C 1
ATOM 4316 O O . GLU A 1 526 ? 38.031 24.172 6.066 1 94.56 526 GLU A O 1
ATOM 4321 N N . SER A 1 527 ? 39.188 23.609 7.887 1 95.5 527 SER A N 1
ATOM 4322 C CA . SER A 1 527 ? 40.219 22.922 7.125 1 95.5 527 SER A CA 1
ATOM 4323 C C . SER A 1 527 ? 39.812 21.484 6.809 1 95.5 527 SER A C 1
ATOM 4325 O O . SER A 1 527 ? 40.469 20.812 6.012 1 95.5 527 SER A O 1
ATOM 4327 N N . LYS A 1 528 ? 38.719 21.062 7.398 1 96.12 528 LYS A N 1
ATOM 4328 C CA . LYS A 1 528 ? 38.219 19.719 7.145 1 96.12 528 LYS A CA 1
ATOM 4329 C C . LYS A 1 528 ? 37.094 19.75 6.113 1 96.12 528 LYS A C 1
ATOM 4331 O O . LYS A 1 528 ? 36.5 20.812 5.852 1 96.12 528 LYS A O 1
ATOM 4336 N N . LYS A 1 529 ? 36.906 18.547 5.504 1 96.81 529 LYS A N 1
ATOM 4337 C CA . LYS A 1 529 ? 35.781 18.406 4.586 1 96.81 529 LYS A CA 1
ATOM 4338 C C . LYS A 1 529 ? 34.625 17.625 5.234 1 96.81 529 LYS A C 1
ATOM 4340 O O . LYS A 1 529 ? 34.844 16.594 5.863 1 96.81 529 LYS A O 1
ATOM 4345 N N . TYR A 1 530 ? 33.469 18.188 5.117 1 97.94 530 TYR A N 1
ATOM 4346 C CA . TYR A 1 530 ? 32.281 17.578 5.695 1 97.94 530 TYR A CA 1
ATOM 4347 C C . TYR A 1 530 ? 31.25 17.266 4.621 1 97.94 530 TYR A C 1
ATOM 4349 O O . TYR A 1 530 ? 31.109 18 3.639 1 97.94 530 TYR A O 1
ATOM 4357 N N . PRO A 1 531 ? 30.516 16.078 4.773 1 98.38 531 PRO A N 1
ATOM 4358 C CA . PRO A 1 531 ? 29.297 15.938 3.971 1 98.38 531 PRO A CA 1
ATOM 4359 C C . PRO A 1 531 ? 28.266 17.016 4.289 1 98.38 531 PRO A C 1
ATOM 4361 O O . PRO A 1 531 ? 28.344 17.656 5.34 1 98.38 531 PRO A O 1
ATOM 4364 N N . MET A 1 532 ? 27.328 17.25 3.4 1 98.19 532 MET A N 1
ATOM 4365 C CA . MET A 1 532 ? 26.266 18.234 3.619 1 98.19 532 MET A CA 1
ATOM 4366 C C . MET A 1 532 ? 24.891 17.656 3.316 1 98.19 532 MET A C 1
ATOM 4368 O O . MET A 1 532 ? 24.719 16.984 2.295 1 98.19 532 MET A O 1
ATOM 4372 N N . LEU A 1 533 ? 24.047 17.781 4.188 1 98.19 533 LEU A N 1
ATOM 4373 C CA . LEU A 1 533 ? 22.641 17.422 4.027 1 98.19 533 LEU A CA 1
ATOM 4374 C C . LEU A 1 533 ? 21.766 18.672 3.908 1 98.19 533 LEU A C 1
ATOM 4376 O O . LEU A 1 533 ? 21.812 19.547 4.777 1 98.19 533 LEU A O 1
ATOM 4380 N N . VAL A 1 534 ? 21.016 18.797 2.84 1 97.56 534 VAL A N 1
ATOM 4381 C CA . VAL A 1 534 ? 20.094 19.906 2.656 1 97.56 534 VAL A CA 1
ATOM 4382 C C . VAL A 1 534 ? 18.688 19.484 3.111 1 97.56 534 VAL A C 1
ATOM 4384 O O . VAL A 1 534 ? 18.125 18.516 2.613 1 97.56 534 VAL A O 1
ATOM 4387 N N . GLN A 1 535 ? 18.188 20.172 4.086 1 96.81 535 GLN A N 1
ATOM 4388 C CA . GLN A 1 535 ? 16.781 20.016 4.465 1 96.81 535 GLN A CA 1
ATOM 4389 C C . GLN A 1 535 ? 15.906 21.016 3.703 1 96.81 535 GLN A C 1
ATOM 4391 O O . GLN A 1 535 ? 16.062 22.219 3.83 1 96.81 535 GLN A O 1
ATOM 4396 N N . VAL A 1 536 ? 14.898 20.453 3.002 1 96.44 536 VAL A N 1
ATOM 4397 C CA . VAL A 1 536 ? 14.133 21.344 2.143 1 96.44 536 VAL A CA 1
ATOM 4398 C C . VAL A 1 536 ? 12.648 21.234 2.475 1 96.44 536 VAL A C 1
ATOM 4400 O O . VAL A 1 536 ? 12.164 20.156 2.838 1 96.44 536 VAL A O 1
ATOM 4403 N N . TYR A 1 537 ? 11.945 22.266 2.471 1 95.06 537 TYR A N 1
ATOM 4404 C CA . TYR A 1 537 ? 10.492 22.359 2.373 1 95.06 537 TYR A CA 1
ATOM 4405 C C . TYR A 1 537 ? 10.086 23.266 1.221 1 95.06 537 TYR A C 1
ATOM 4407 O O . TYR A 1 537 ? 9.836 22.797 0.108 1 95.06 537 TYR A O 1
ATOM 4415 N N . SER A 1 538 ? 10.234 24.562 1.316 1 91.38 538 SER A N 1
ATOM 4416 C CA . SER A 1 538 ? 10.148 25.547 0.235 1 91.38 538 SER A CA 1
ATOM 4417 C C . SER A 1 538 ? 8.711 25.688 -0.262 1 91.38 538 SER A C 1
ATOM 4419 O O . SER A 1 538 ? 8.484 26.141 -1.389 1 91.38 538 SER A O 1
ATOM 4421 N N . GLY A 1 539 ? 7.688 25.266 0.453 1 93.81 539 GLY A N 1
ATOM 4422 C CA . GLY A 1 539 ? 6.305 25.453 0.044 1 93.81 539 GLY A CA 1
ATOM 4423 C C . GLY A 1 539 ? 5.891 26.906 -0.001 1 93.81 539 GLY A C 1
ATOM 4424 O O . GLY A 1 539 ? 6.539 27.766 0.602 1 93.81 539 GLY A O 1
ATOM 4425 N N . PRO A 1 540 ? 4.832 27.156 -0.763 1 93.94 540 PRO A N 1
ATOM 4426 C CA . PRO A 1 540 ? 4.371 28.547 -0.846 1 93.94 540 PRO A CA 1
ATOM 4427 C C . PRO A 1 540 ? 4.062 29.156 0.522 1 93.94 540 PRO A C 1
ATOM 4429 O O . PRO A 1 540 ? 3.32 28.562 1.309 1 93.94 540 PRO A O 1
ATOM 4432 N N . ALA A 1 541 ? 4.664 30.25 0.795 1 89.62 541 ALA A N 1
ATOM 4433 C CA . ALA A 1 541 ? 4.453 31.078 1.989 1 89.62 541 ALA A CA 1
ATOM 4434 C C . ALA A 1 541 ? 5.121 30.438 3.209 1 89.62 541 ALA A C 1
ATOM 4436 O O . ALA A 1 541 ? 5.121 31.016 4.297 1 89.62 541 ALA A O 1
ATOM 4437 N N . TYR A 1 542 ? 5.703 29.266 3.043 1 91.12 542 TYR A N 1
ATOM 4438 C CA . TYR A 1 542 ? 6.375 28.578 4.148 1 91.12 542 TYR A CA 1
ATOM 4439 C C . TYR A 1 542 ? 7.707 29.25 4.465 1 91.12 542 TYR A C 1
ATOM 4441 O O . TYR A 1 542 ? 8.258 29.984 3.637 1 91.12 542 TYR A O 1
ATOM 4449 N N . GLN A 1 543 ? 8.18 29.078 5.656 1 90.56 543 GLN A N 1
ATOM 4450 C CA . GLN A 1 543 ? 9.492 29.547 6.086 1 90.56 543 GLN A CA 1
ATOM 4451 C C . GLN A 1 543 ? 10.25 28.469 6.84 1 90.56 543 GLN A C 1
ATOM 4453 O O . GLN A 1 543 ? 9.75 27.922 7.836 1 90.56 543 GLN A O 1
ATOM 4458 N N . GLN A 1 544 ? 11.398 28.172 6.328 1 91.56 544 GLN A N 1
ATOM 4459 C CA . GLN A 1 544 ? 12.242 27.156 6.957 1 91.56 544 GLN A CA 1
ATOM 4460 C C . GLN A 1 544 ? 13.266 27.797 7.891 1 91.56 544 GLN A C 1
ATOM 4462 O O . GLN A 1 544 ? 13.57 27.266 8.953 1 91.56 544 GLN A O 1
ATOM 4467 N N . VAL A 1 545 ? 13.789 28.922 7.531 1 92.12 545 VAL A N 1
ATOM 4468 C CA . VAL A 1 545 ? 14.852 29.594 8.273 1 92.12 545 VAL A CA 1
ATOM 4469 C C . VAL A 1 545 ? 14.242 30.5 9.344 1 92.12 545 VAL A C 1
ATOM 4471 O O . VAL A 1 545 ? 13.82 31.609 9.047 1 92.12 545 VAL A O 1
ATOM 4474 N N . ARG A 1 546 ? 14.242 30.078 10.555 1 92.75 546 ARG A N 1
ATOM 4475 C CA . ARG A 1 546 ? 13.711 30.797 11.711 1 92.75 546 ARG A CA 1
ATOM 4476 C C . ARG A 1 546 ? 14.758 30.906 12.812 1 92.75 546 ARG A C 1
ATOM 4478 O O . ARG A 1 546 ? 15.578 30 13 1 92.75 546 ARG A O 1
ATOM 4485 N N . ASP A 1 547 ? 14.719 32 13.438 1 92.12 547 ASP A N 1
ATOM 4486 C CA . ASP A 1 547 ? 15.625 32.219 14.562 1 92.12 547 ASP A CA 1
ATOM 4487 C C . ASP A 1 547 ? 14.945 31.844 15.883 1 92.12 547 ASP A C 1
ATOM 4489 O O . ASP A 1 547 ? 14.609 32.719 16.688 1 92.12 547 ASP A O 1
ATOM 4493 N N . ARG A 1 548 ? 14.812 30.578 16.109 1 93.88 548 ARG A N 1
ATOM 4494 C CA . ARG A 1 548 ? 14.18 30.031 17.297 1 93.88 548 ARG A CA 1
ATOM 4495 C C . ARG A 1 548 ? 14.883 28.75 17.75 1 93.88 548 ARG A C 1
ATOM 4497 O O . ARG A 1 548 ? 15.656 28.156 16.984 1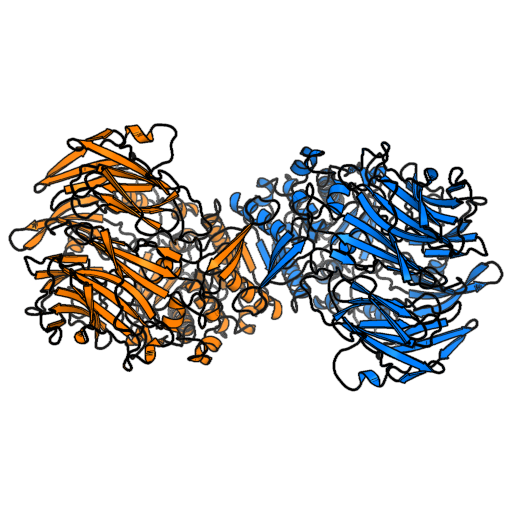 93.88 548 ARG A O 1
ATOM 4504 N N . PHE A 1 549 ? 14.672 28.391 18.969 1 95.25 549 PHE A N 1
ATOM 4505 C CA . PHE A 1 549 ? 15.203 27.141 19.5 1 95.25 549 PHE A CA 1
ATOM 4506 C C . PHE A 1 549 ? 14.406 25.953 19 1 95.25 549 PHE A C 1
ATOM 4508 O O . PHE A 1 549 ? 13.172 25.953 19.078 1 95.25 549 PHE A O 1
ATOM 4515 N N . GLU A 1 550 ? 15.109 25.062 18.469 1 92.75 550 GLU A N 1
ATOM 4516 C CA . GLU A 1 550 ? 14.531 23.781 18.078 1 92.75 550 GLU A CA 1
ATOM 4517 C C . GLU A 1 550 ? 15.602 22.703 17.984 1 92.75 550 GLU A C 1
ATOM 4519 O O . GLU A 1 550 ? 16.719 22.953 17.516 1 92.75 550 GLU A O 1
ATOM 4524 N N . VAL A 1 551 ? 15.344 21.531 18.547 1 94.31 551 VAL A N 1
ATOM 4525 C CA . VAL A 1 551 ? 16.219 20.375 18.344 1 94.31 551 VAL A CA 1
ATOM 4526 C C . VAL A 1 551 ? 15.461 19.281 17.594 1 94.31 551 VAL A C 1
ATOM 4528 O O . VAL A 1 551 ? 14.383 18.859 18 1 94.31 551 VAL A O 1
ATOM 4531 N N . SER A 1 552 ? 15.977 18.906 16.516 1 94.19 552 SER A N 1
ATOM 4532 C CA . SER A 1 552 ? 15.375 17.875 15.664 1 94.19 552 SER A CA 1
ATOM 4533 C C . SER A 1 552 ? 16.438 16.953 15.086 1 94.19 552 SER A C 1
ATOM 4535 O O . SER A 1 552 ? 17.578 16.938 15.555 1 94.19 552 SER A O 1
ATOM 4537 N N . TRP A 1 553 ? 16.062 16.094 14.117 1 96.25 553 TRP A N 1
ATOM 4538 C CA . TRP A 1 553 ? 16.953 15.133 13.484 1 96.25 553 TRP A CA 1
ATOM 4539 C C . TRP A 1 553 ? 18.188 15.828 12.898 1 96.25 553 TRP A C 1
ATOM 4541 O O . TRP A 1 553 ? 19.281 15.273 12.93 1 96.25 553 TRP A O 1
ATOM 4551 N N . LYS A 1 554 ? 18.047 17.031 12.367 1 95.12 554 LYS A N 1
ATOM 4552 C CA . LYS A 1 554 ? 19.156 17.75 11.766 1 95.12 554 LYS A CA 1
ATOM 4553 C C . LYS A 1 554 ? 20.25 18.031 12.805 1 95.12 554 LYS A C 1
ATOM 4555 O O . LYS A 1 554 ? 21.438 18.031 12.477 1 95.12 554 LYS A O 1
ATOM 4560 N N . ASP A 1 555 ? 19.797 18.281 14.039 1 95.56 555 ASP A N 1
ATOM 4561 C CA . ASP A 1 555 ? 20.766 18.547 15.109 1 95.56 555 ASP A CA 1
ATOM 4562 C C . ASP A 1 555 ? 21.547 17.281 15.453 1 95.56 555 ASP A C 1
ATOM 4564 O O . ASP A 1 555 ? 22.766 17.344 15.688 1 95.56 555 ASP A O 1
ATOM 4568 N N . TYR A 1 556 ? 20.859 16.172 15.477 1 96.38 556 TYR A N 1
ATOM 4569 C CA . TYR A 1 556 ? 21.547 14.898 15.695 1 96.38 556 TYR A CA 1
ATOM 4570 C C . TYR A 1 556 ? 22.547 14.617 14.578 1 96.38 556 TYR A C 1
ATOM 4572 O O . TYR A 1 556 ? 23.688 14.234 14.844 1 96.38 556 TYR A O 1
ATOM 4580 N N . VAL A 1 557 ? 22.141 14.82 13.359 1 97.19 557 VAL A N 1
ATOM 4581 C CA . VAL A 1 557 ? 22.969 14.555 12.188 1 97.19 557 VAL A CA 1
ATOM 4582 C C . VAL A 1 557 ? 24.234 15.406 12.242 1 97.19 557 VAL A C 1
ATOM 4584 O O . VAL A 1 557 ? 25.328 14.914 12 1 97.19 557 VAL A O 1
ATOM 4587 N N . SER A 1 558 ? 24.031 16.656 12.586 1 96.81 558 SER A N 1
ATOM 4588 C CA . SER A 1 558 ? 25.172 17.562 12.625 1 96.81 558 SER A CA 1
ATOM 4589 C C . SER A 1 558 ? 26.062 17.266 13.82 1 96.81 558 SER A C 1
ATOM 4591 O O . SER A 1 558 ? 27.297 17.297 13.695 1 96.81 558 SER A O 1
ATOM 4593 N N . SER A 1 559 ? 25.5 17 14.922 1 95.12 559 SER A N 1
ATOM 4594 C CA . SER A 1 559 ? 26.25 16.812 16.156 1 95.12 559 SER A CA 1
ATOM 4595 C C . SER A 1 559 ? 26.938 15.445 16.172 1 95.12 559 SER A C 1
ATOM 4597 O O . SER A 1 559 ? 28.156 15.367 16.391 1 95.12 559 SER A O 1
ATOM 4599 N N . ALA A 1 560 ? 26.203 14.422 15.875 1 94.44 560 ALA A N 1
ATOM 4600 C CA . ALA A 1 560 ? 26.688 13.062 16.109 1 94.44 560 ALA A CA 1
ATOM 4601 C C . ALA A 1 560 ? 27.281 12.469 14.836 1 94.44 560 ALA A C 1
ATOM 4603 O O . ALA A 1 560 ? 28.094 11.531 14.906 1 94.44 560 ALA A O 1
ATOM 4604 N N . ARG A 1 561 ? 27 12.977 13.68 1 94.75 561 ARG A N 1
ATOM 4605 C CA . ARG A 1 561 ? 27.453 12.344 12.445 1 94.75 561 ARG A CA 1
ATOM 4606 C C . ARG A 1 561 ? 28.438 13.242 11.695 1 94.75 561 ARG A C 1
ATOM 4608 O O . ARG A 1 561 ? 28.891 12.898 10.602 1 94.75 561 ARG A O 1
ATOM 4615 N N . ASP A 1 562 ? 28.703 14.469 12.227 1 96.06 562 ASP A N 1
ATOM 4616 C CA . ASP A 1 562 ? 29.656 15.398 11.641 1 96.06 562 ASP A CA 1
ATOM 4617 C C . ASP A 1 562 ? 29.25 15.789 10.219 1 96.06 562 ASP A C 1
ATOM 4619 O O . ASP A 1 562 ? 30.062 15.719 9.297 1 96.06 562 ASP A O 1
ATOM 4623 N N . VAL A 1 563 ? 27.984 16.031 10.023 1 97.94 563 VAL A N 1
ATOM 4624 C CA . VAL A 1 563 ? 27.422 16.453 8.742 1 97.94 563 VAL A CA 1
ATOM 4625 C C . VAL A 1 563 ? 26.922 17.891 8.844 1 97.94 563 VAL A C 1
ATOM 4627 O O . VAL A 1 563 ? 26.281 18.266 9.828 1 97.94 563 VAL A O 1
ATOM 4630 N N . ILE A 1 564 ? 27.25 18.734 7.922 1 97.62 564 ILE A N 1
ATOM 4631 C CA . ILE A 1 564 ? 26.688 20.078 7.84 1 97.62 564 ILE A CA 1
ATOM 4632 C C . ILE A 1 564 ? 25.25 20 7.32 1 97.62 564 ILE A C 1
ATOM 4634 O O . ILE A 1 564 ? 24.969 19.281 6.367 1 97.62 564 ILE A O 1
ATOM 4638 N N . VAL A 1 565 ? 24.328 20.656 7.977 1 97.56 565 VAL A N 1
ATOM 4639 C CA . VAL A 1 565 ? 22.953 20.703 7.492 1 97.56 565 VAL A CA 1
ATOM 4640 C C . VAL A 1 565 ? 22.594 22.109 7.027 1 97.56 565 VAL A C 1
ATOM 4642 O O . VAL A 1 565 ? 22.766 23.078 7.777 1 97.56 565 VAL A O 1
ATOM 4645 N N . MET A 1 566 ? 22.109 22.203 5.836 1 96.06 566 MET A N 1
ATOM 4646 C CA . MET A 1 566 ? 21.734 23.484 5.25 1 96.06 566 MET A CA 1
ATOM 4647 C C . MET A 1 566 ? 20.219 23.594 5.121 1 96.06 566 MET A C 1
ATOM 4649 O O . MET A 1 566 ? 19.547 22.625 4.75 1 96.06 566 MET A O 1
ATOM 4653 N N . SER A 1 567 ? 19.672 24.734 5.477 1 94.56 567 SER A N 1
ATOM 4654 C CA . SER A 1 567 ? 18.297 25.156 5.18 1 94.56 567 SER A CA 1
ATOM 4655 C C . SER A 1 567 ? 18.281 26.453 4.383 1 94.56 567 SER A C 1
ATOM 4657 O O . SER A 1 567 ? 19.062 27.359 4.637 1 94.56 567 SER A O 1
ATOM 4659 N N . PHE A 1 568 ? 17.375 26.469 3.391 1 92.5 568 PHE A N 1
ATOM 4660 C CA . PHE A 1 568 ? 17.375 27.594 2.469 1 92.5 568 PHE A CA 1
ATOM 4661 C C . PHE A 1 568 ? 15.953 27.984 2.082 1 92.5 568 PHE A C 1
ATOM 4663 O O . PHE A 1 568 ? 15.133 27.125 1.757 1 92.5 568 PHE A O 1
ATOM 4670 N N . ASP A 1 569 ? 15.609 29.312 2.174 1 91.94 569 ASP A N 1
ATOM 4671 C CA . ASP A 1 569 ? 14.336 29.859 1.71 1 91.94 569 ASP A CA 1
ATOM 4672 C C . ASP A 1 569 ? 14.508 30.609 0.393 1 91.94 569 ASP A C 1
ATOM 4674 O O . ASP A 1 569 ? 15.086 31.703 0.366 1 91.94 569 ASP A O 1
ATOM 4678 N N . GLY A 1 570 ? 14.008 29.984 -0.663 1 90.75 570 GLY A N 1
ATOM 4679 C CA . GLY A 1 570 ? 14.07 30.578 -1.988 1 90.75 570 GLY A CA 1
ATOM 4680 C C . GLY A 1 570 ? 12.766 31.234 -2.414 1 90.75 570 GLY A C 1
ATOM 4681 O O . GLY A 1 570 ? 12.039 31.766 -1.584 1 90.75 570 GLY A O 1
ATOM 4682 N N . ARG A 1 571 ? 12.602 31.438 -3.721 1 92.69 571 ARG A N 1
ATOM 4683 C CA . ARG A 1 571 ? 11.375 32 -4.273 1 92.69 571 ARG A CA 1
ATOM 4684 C C . ARG A 1 571 ? 10.148 31.219 -3.805 1 92.69 571 ARG A C 1
ATOM 4686 O O . ARG A 1 571 ? 10.188 30 -3.695 1 92.69 571 ARG A O 1
ATOM 4693 N N . GLY A 1 572 ? 9.062 31.891 -3.482 1 91.31 572 GLY A N 1
ATOM 4694 C CA . GLY A 1 572 ? 7.797 31.312 -3.066 1 91.31 572 GLY A CA 1
ATOM 4695 C C . GLY A 1 572 ? 7.613 31.297 -1.562 1 91.31 572 GLY A C 1
ATOM 4696 O O . GLY A 1 572 ? 6.492 31.141 -1.069 1 91.31 572 GLY A O 1
ATOM 4697 N N . THR A 1 573 ? 8.688 31.391 -0.798 1 90.69 573 THR A N 1
ATOM 4698 C CA . THR A 1 573 ? 8.617 31.312 0.656 1 90.69 573 THR A CA 1
ATOM 4699 C C . THR A 1 573 ? 8.109 32.625 1.247 1 90.69 573 THR A C 1
ATOM 4701 O O . THR A 1 573 ? 7.969 33.625 0.531 1 90.69 573 THR A O 1
ATOM 4704 N N . GLY A 1 574 ? 7.824 32.625 2.512 1 86.44 574 GLY A N 1
ATOM 4705 C CA . GLY A 1 574 ? 7.059 33.688 3.125 1 86.44 574 GLY A CA 1
ATOM 4706 C C . GLY A 1 574 ? 7.926 34.75 3.777 1 86.44 574 GLY A C 1
ATOM 4707 O O . GLY A 1 574 ? 9.148 34.625 3.812 1 86.44 574 GLY A O 1
ATOM 4708 N N . TYR A 1 575 ? 7.266 35.906 4.074 1 85.75 575 TYR A N 1
ATOM 4709 C CA . TYR A 1 575 ? 7.715 37 4.926 1 85.75 575 TYR A CA 1
ATOM 4710 C C . TYR A 1 575 ? 8.711 37.906 4.195 1 85.75 575 TYR A C 1
ATOM 4712 O O . TYR A 1 575 ? 9.539 38.562 4.824 1 85.75 575 TYR A O 1
ATOM 4720 N N . ARG A 1 576 ? 8.703 37.844 2.84 1 83.81 576 ARG A N 1
ATOM 4721 C CA . ARG A 1 576 ? 9.547 38.719 2.045 1 83.81 576 ARG A CA 1
ATOM 4722 C C . ARG A 1 576 ? 8.727 39.438 0.977 1 83.81 576 ARG A C 1
ATOM 4724 O O . ARG A 1 576 ? 9.273 39.875 -0.044 1 83.81 576 ARG A O 1
ATOM 4731 N N . GLY A 1 577 ? 7.383 39.406 1.207 1 83.31 577 GLY A N 1
ATOM 4732 C CA . GLY A 1 577 ? 6.512 40.156 0.303 1 83.31 577 GLY A CA 1
ATOM 4733 C C . GLY A 1 577 ? 5.945 39.281 -0.808 1 83.31 577 GLY A C 1
ATOM 4734 O O . GLY A 1 577 ? 6.469 38.219 -1.093 1 83.31 577 GLY A O 1
ATOM 4735 N N . ASP A 1 578 ? 4.926 39.844 -1.529 1 87 578 ASP A N 1
ATOM 4736 C CA . ASP A 1 578 ? 4.184 39.094 -2.553 1 87 578 ASP A CA 1
ATOM 4737 C C . ASP A 1 578 ? 5.027 38.906 -3.811 1 87 578 ASP A C 1
ATOM 4739 O O . ASP A 1 578 ? 4.883 37.906 -4.512 1 87 578 ASP A O 1
ATOM 4743 N N . LYS A 1 579 ? 5.879 39.875 -4.039 1 87.44 579 LYS A N 1
ATOM 4744 C CA . LYS A 1 579 ? 6.664 39.844 -5.27 1 87.44 579 LYS A CA 1
ATOM 4745 C C . LYS A 1 579 ? 7.484 38.531 -5.344 1 87.44 579 LYS A C 1
ATOM 4747 O O . LYS A 1 579 ? 7.562 37.906 -6.402 1 87.44 579 LYS A O 1
ATOM 4752 N N . ILE A 1 580 ? 8.117 38.156 -4.23 1 87.25 580 ILE A N 1
ATOM 4753 C CA . ILE A 1 580 ? 8.914 36.938 -4.195 1 87.25 580 ILE A CA 1
ATOM 4754 C C . ILE A 1 580 ? 8.008 35.75 -3.982 1 87.25 580 ILE A C 1
ATOM 4756 O O . ILE A 1 580 ? 8.195 34.688 -4.609 1 87.25 580 ILE A O 1
ATOM 4760 N N . MET A 1 581 ? 7.035 35.875 -3.15 1 90.62 581 MET A N 1
ATOM 4761 C CA . MET A 1 581 ? 6.164 34.75 -2.756 1 90.62 581 MET A CA 1
ATOM 4762 C C . MET A 1 581 ? 5.324 34.281 -3.934 1 90.62 581 MET A C 1
ATOM 4764 O O . MET A 1 581 ? 5.184 33.094 -4.156 1 90.62 581 MET A O 1
ATOM 4768 N N . HIS A 1 582 ? 4.812 35.219 -4.789 1 93.44 582 HIS A N 1
ATOM 4769 C CA . HIS A 1 582 ? 3.852 34.875 -5.832 1 93.44 582 HIS A CA 1
ATOM 4770 C C . HIS A 1 582 ? 4.559 34.469 -7.121 1 93.44 582 HIS A C 1
ATOM 4772 O O . HIS A 1 582 ? 3.906 34.156 -8.117 1 93.44 582 HIS A O 1
ATOM 4778 N N . GLN A 1 583 ? 5.883 34.406 -7.09 1 93.62 583 GLN A N 1
ATOM 4779 C CA . GLN A 1 583 ? 6.609 33.969 -8.273 1 93.62 583 GLN A CA 1
ATOM 4780 C C . GLN A 1 583 ? 6.27 32.5 -8.602 1 93.62 583 GLN A C 1
ATOM 4782 O O . GLN A 1 583 ? 6.387 32.094 -9.758 1 93.62 583 GLN A O 1
ATOM 4787 N N . VAL A 1 584 ? 5.844 31.781 -7.625 1 96.19 584 VAL A N 1
ATOM 4788 C CA . VAL A 1 584 ? 5.59 30.359 -7.848 1 96.19 584 VAL A CA 1
ATOM 4789 C C . VAL A 1 584 ? 4.109 30.141 -8.141 1 96.19 584 VAL A C 1
ATOM 4791 O O . VAL A 1 584 ? 3.666 29 -8.328 1 96.19 584 VAL A O 1
ATOM 4794 N N . TYR A 1 585 ? 3.285 31.266 -8.195 1 97 585 TYR A N 1
ATOM 4795 C CA . TYR A 1 585 ? 1.865 31.141 -8.508 1 97 585 TYR A CA 1
ATOM 4796 C C . TYR A 1 585 ? 1.659 30.516 -9.883 1 97 585 TYR A C 1
ATOM 4798 O O . TYR A 1 585 ? 2.271 30.953 -10.867 1 97 585 TYR A O 1
ATOM 4806 N N . LYS A 1 586 ? 0.85 29.422 -9.945 1 98.06 586 LYS A N 1
ATOM 4807 C CA . LYS A 1 586 ? 0.535 28.641 -11.148 1 98.06 586 LYS A CA 1
ATOM 4808 C C . LYS A 1 586 ? 1.763 27.891 -11.656 1 98.06 586 LYS A C 1
ATOM 4810 O O . LYS A 1 586 ? 1.736 27.312 -12.75 1 98.06 586 LYS A O 1
ATOM 4815 N N . LYS A 1 587 ? 2.865 27.922 -10.828 1 98.12 587 LYS A N 1
ATOM 4816 C CA . LYS A 1 587 ? 4.133 27.391 -11.305 1 98.12 587 LYS A CA 1
ATOM 4817 C C . LYS A 1 587 ? 4.852 26.609 -10.211 1 98.12 587 LYS A C 1
ATOM 4819 O O . LYS A 1 587 ? 6.078 26.672 -10.094 1 98.12 587 LYS A O 1
ATOM 4824 N N . LEU A 1 588 ? 4.098 25.953 -9.391 1 98 588 LEU A N 1
ATOM 4825 C CA . LEU A 1 588 ? 4.738 25.188 -8.336 1 98 588 LEU A CA 1
ATOM 4826 C C . LEU A 1 588 ? 5.688 24.141 -8.922 1 98 588 LEU A C 1
ATOM 4828 O O . LEU A 1 588 ? 5.352 23.469 -9.906 1 98 588 LEU A O 1
ATOM 4832 N N . GLY A 1 589 ? 6.902 24.031 -8.352 1 96.94 589 GLY A N 1
ATOM 4833 C CA . GLY A 1 589 ? 7.875 23.016 -8.742 1 96.94 589 GLY A CA 1
ATOM 4834 C C . GLY A 1 589 ? 8.766 23.469 -9.883 1 96.94 589 GLY A C 1
ATOM 4835 O O . GLY A 1 589 ? 9.633 22.719 -10.336 1 96.94 589 GLY A O 1
ATOM 4836 N N . GLN A 1 590 ? 8.602 24.688 -10.328 1 95.94 590 GLN A N 1
ATOM 4837 C CA . GLN A 1 590 ? 9.344 25.109 -11.516 1 95.94 590 GLN A CA 1
ATOM 4838 C C . GLN A 1 590 ? 10.57 25.938 -11.133 1 95.94 590 GLN A C 1
ATOM 4840 O O . GLN A 1 590 ? 11.641 25.797 -11.727 1 95.94 590 GLN A O 1
ATOM 4845 N N . TYR A 1 591 ? 10.438 26.75 -10.078 1 94.62 591 TYR A N 1
ATOM 4846 C CA . TYR A 1 591 ? 11.531 27.656 -9.719 1 94.62 591 TYR A CA 1
ATOM 4847 C C . TYR A 1 591 ? 12.25 27.172 -8.469 1 94.62 591 TYR A C 1
ATOM 4849 O O . TYR A 1 591 ? 13.477 27.281 -8.367 1 94.62 591 TYR A O 1
ATOM 4857 N N . GLU A 1 592 ? 11.508 26.641 -7.543 1 95 592 GLU A N 1
ATOM 4858 C CA . GLU A 1 592 ? 12.023 26.266 -6.223 1 95 592 GLU A CA 1
ATOM 4859 C C . GLU A 1 592 ? 13.148 25.25 -6.332 1 95 592 GLU A C 1
ATOM 4861 O O . GLU A 1 592 ? 14.172 25.375 -5.652 1 95 592 GLU A O 1
ATOM 4866 N N . PRO A 1 593 ? 12.992 24.219 -7.227 1 95.88 593 PRO A N 1
ATOM 4867 C CA . PRO A 1 593 ? 14.07 23.25 -7.328 1 95.88 593 PRO A CA 1
ATOM 4868 C C . PRO A 1 593 ? 15.375 23.859 -7.836 1 95.88 593 PRO A C 1
ATOM 4870 O O . PRO A 1 593 ? 16.453 23.484 -7.367 1 95.88 593 PRO A O 1
ATOM 4873 N N . HIS A 1 594 ? 15.281 24.797 -8.727 1 94.38 594 HIS A N 1
ATOM 4874 C CA . HIS A 1 594 ? 16.469 25.469 -9.242 1 94.38 594 HIS A CA 1
ATOM 4875 C C . HIS A 1 594 ? 17.156 26.297 -8.156 1 94.38 594 HIS A C 1
ATOM 4877 O O . HIS A 1 594 ? 18.375 26.359 -8.109 1 94.38 594 HIS A O 1
ATOM 4883 N N . ASP A 1 595 ? 16.312 26.922 -7.348 1 93.31 595 ASP A N 1
ATOM 4884 C CA . ASP A 1 595 ? 16.859 27.703 -6.246 1 93.31 595 ASP A CA 1
ATOM 4885 C C . ASP A 1 595 ? 17.656 26.812 -5.293 1 93.31 595 ASP A C 1
ATOM 4887 O O . ASP A 1 595 ? 18.734 27.188 -4.832 1 93.31 595 ASP A O 1
ATOM 4891 N N . GLN A 1 596 ? 17.125 25.641 -4.977 1 95 596 GLN A N 1
ATOM 4892 C CA . GLN A 1 596 ? 17.797 24.703 -4.066 1 95 596 GLN A CA 1
ATOM 4893 C C . GLN A 1 596 ? 19.109 24.203 -4.66 1 95 596 GLN A C 1
ATOM 4895 O O . GLN A 1 596 ? 20.125 24.141 -3.967 1 95 596 GLN A O 1
ATOM 4900 N N . ILE A 1 597 ? 19.094 23.781 -5.941 1 96.12 597 ILE A N 1
ATOM 4901 C CA . ILE A 1 597 ? 20.281 23.266 -6.625 1 96.12 597 ILE A CA 1
ATOM 4902 C C . ILE A 1 597 ? 21.344 24.359 -6.672 1 96.12 597 ILE A C 1
ATOM 4904 O O . ILE A 1 597 ? 22.516 24.109 -6.336 1 96.12 597 ILE A O 1
ATOM 4908 N N . ALA A 1 598 ? 20.922 25.578 -7.035 1 93.12 598 ALA A N 1
ATOM 4909 C CA . ALA A 1 598 ? 21.859 26.688 -7.164 1 93.12 598 ALA A CA 1
ATOM 4910 C C . ALA A 1 598 ? 22.484 27.047 -5.812 1 93.12 598 ALA A C 1
ATOM 4912 O O . ALA A 1 598 ? 23.688 27.312 -5.723 1 93.12 598 ALA A O 1
ATOM 4913 N N . ALA A 1 599 ? 21.625 27.125 -4.781 1 92.94 599 ALA A N 1
ATOM 4914 C CA . ALA A 1 599 ? 22.109 27.469 -3.451 1 92.94 599 ALA A CA 1
ATOM 4915 C C . ALA A 1 599 ? 23.109 26.438 -2.938 1 92.94 599 ALA A C 1
ATOM 4917 O O . ALA A 1 599 ? 24.156 26.781 -2.402 1 92.94 599 ALA A O 1
ATOM 4918 N N . ALA A 1 600 ? 22.781 25.156 -3.076 1 95.31 600 ALA A N 1
ATOM 4919 C CA . ALA A 1 600 ? 23.656 24.078 -2.623 1 95.31 600 ALA A CA 1
ATOM 4920 C C . ALA A 1 600 ? 24.969 24.094 -3.391 1 95.31 600 ALA A C 1
ATOM 4922 O O . ALA A 1 600 ? 26.047 23.938 -2.797 1 95.31 600 ALA A O 1
ATOM 4923 N N . ARG A 1 601 ? 24.906 24.25 -4.699 1 94.56 601 ARG A N 1
ATOM 4924 C CA . ARG A 1 601 ? 26.094 24.312 -5.543 1 94.56 601 ARG A CA 1
ATOM 4925 C C . ARG A 1 601 ? 27 25.469 -5.145 1 94.56 601 ARG A C 1
ATOM 4927 O O . ARG A 1 601 ? 28.203 25.297 -4.992 1 94.56 601 ARG A O 1
ATOM 4934 N N . LYS A 1 602 ? 26.422 26.625 -5.004 1 91.94 602 LYS A N 1
ATOM 4935 C CA . LYS A 1 602 ? 27.188 27.812 -4.652 1 91.94 602 LYS A CA 1
ATOM 4936 C C . LYS A 1 602 ? 27.875 27.656 -3.303 1 91.94 602 LYS A C 1
ATOM 4938 O O . LYS A 1 602 ? 29.062 27.969 -3.164 1 91.94 602 LYS A O 1
ATOM 4943 N N . LEU A 1 603 ? 27.109 27.203 -2.332 1 92.69 603 LEU A N 1
ATOM 4944 C CA . LEU A 1 603 ? 27.688 26.984 -1.008 1 92.69 603 LEU A CA 1
ATOM 4945 C C . LEU A 1 603 ? 28.844 26 -1.074 1 92.69 603 LEU A C 1
ATOM 4947 O O . LEU A 1 603 ? 29.891 26.219 -0.449 1 92.69 603 LEU A O 1
ATOM 4951 N N . ALA A 1 604 ? 28.703 24.938 -1.787 1 94.5 604 ALA A N 1
ATOM 4952 C CA . ALA A 1 604 ? 29.719 23.891 -1.888 1 94.5 604 ALA A CA 1
ATOM 4953 C C . ALA A 1 604 ? 30.953 24.406 -2.637 1 94.5 604 ALA A C 1
ATOM 4955 O O . ALA A 1 604 ? 32.094 24.047 -2.297 1 94.5 604 ALA A O 1
ATOM 4956 N N . THR A 1 605 ? 30.719 25.234 -3.633 1 93.5 605 THR A N 1
ATOM 4957 C CA . THR A 1 605 ? 31.828 25.734 -4.457 1 93.5 605 THR A CA 1
ATOM 4958 C C . THR A 1 605 ? 32.625 26.812 -3.719 1 93.5 605 THR A C 1
ATOM 4960 O O . THR A 1 605 ? 33.844 26.906 -3.879 1 93.5 605 THR A O 1
ATOM 4963 N N . GLU A 1 606 ? 31.969 27.562 -2.885 1 91.31 606 GLU A N 1
ATOM 4964 C CA . GLU A 1 606 ? 32.594 28.703 -2.236 1 91.31 606 GLU A CA 1
ATOM 4965 C C . GLU A 1 606 ? 33.25 28.297 -0.913 1 91.31 606 GLU A C 1
ATOM 4967 O O . GLU A 1 606 ? 34.062 29.047 -0.354 1 91.31 606 GLU A O 1
ATOM 4972 N N . ASN A 1 607 ? 32.906 27.141 -0.435 1 93.56 607 ASN A N 1
ATOM 4973 C CA . ASN A 1 607 ? 33.406 26.703 0.858 1 93.56 607 ASN A CA 1
ATOM 4974 C C . ASN A 1 607 ? 34.125 25.359 0.749 1 93.56 607 ASN A C 1
ATOM 4976 O O . ASN A 1 607 ? 33.5 24.312 0.612 1 93.56 607 ASN A O 1
ATOM 4980 N N . GLN A 1 608 ? 35.375 25.328 1.062 1 95.62 608 GLN A N 1
ATOM 4981 C CA . GLN A 1 608 ? 36.188 24.141 0.88 1 95.62 608 GLN A CA 1
ATOM 4982 C C . GLN A 1 608 ? 35.906 23.094 1.943 1 95.62 608 GLN A C 1
ATOM 4984 O O . GLN A 1 608 ? 36.25 21.922 1.786 1 95.62 608 GLN A O 1
ATOM 4989 N N . PHE A 1 609 ? 35.219 23.484 2.957 1 96.5 609 PHE A N 1
ATOM 4990 C CA . PHE A 1 609 ? 34.906 22.531 4.023 1 96.5 609 PHE A CA 1
ATOM 4991 C C . PHE A 1 609 ? 33.719 21.656 3.656 1 96.5 609 PHE A C 1
ATOM 4993 O O . PHE A 1 609 ? 33.375 20.734 4.395 1 96.5 609 PHE A O 1
ATOM 5000 N N . ILE A 1 610 ? 33.156 21.844 2.523 1 97.5 610 ILE A N 1
ATOM 5001 C CA . ILE A 1 610 ? 32.062 21 2.062 1 97.5 610 ILE A CA 1
ATOM 5002 C C . ILE A 1 610 ? 32.562 20.016 1.025 1 97.5 610 ILE A C 1
ATOM 5004 O O . ILE A 1 610 ? 33.188 20.406 0.032 1 97.5 610 ILE A O 1
ATOM 5008 N N . ASP A 1 611 ? 32.375 18.75 1.258 1 97.88 611 ASP A N 1
ATOM 5009 C CA . ASP A 1 611 ? 32.719 17.703 0.301 1 97.88 611 ASP A CA 1
ATOM 5010 C C . ASP A 1 611 ? 31.672 17.594 -0.799 1 97.88 611 ASP A C 1
ATOM 5012 O O . ASP A 1 611 ? 30.609 17.016 -0.596 1 97.88 611 ASP A O 1
ATOM 5016 N N . GLN A 1 612 ? 31.969 18.016 -1.956 1 97.12 612 GLN A N 1
ATOM 5017 C CA . GLN A 1 612 ? 31.016 18.094 -3.062 1 97.12 612 GLN A CA 1
ATOM 5018 C C . GLN A 1 612 ? 30.562 16.703 -3.5 1 97.12 612 GLN A C 1
ATOM 5020 O O . GLN A 1 612 ? 29.547 16.547 -4.172 1 97.12 612 GLN A O 1
ATOM 5025 N N . SER A 1 613 ? 31.281 15.656 -3.16 1 97.12 613 SER A N 1
ATOM 5026 C CA . SER A 1 613 ? 30.938 14.289 -3.535 1 97.12 613 SER A CA 1
ATOM 5027 C C . SER A 1 613 ? 29.984 13.664 -2.516 1 97.12 613 SER A C 1
ATOM 5029 O O . SER A 1 613 ? 29.516 12.539 -2.711 1 97.12 613 SER A O 1
ATOM 5031 N N . LYS A 1 614 ? 29.703 14.391 -1.466 1 98.06 614 LYS A N 1
ATOM 5032 C CA . LYS A 1 614 ? 28.828 13.883 -0.408 1 98.06 614 LYS A CA 1
ATOM 5033 C C . LYS A 1 614 ? 27.75 14.898 -0.05 1 98.06 614 LYS A C 1
ATOM 5035 O O . LYS A 1 614 ? 27.672 15.359 1.093 1 98.06 614 LYS A O 1
ATOM 5040 N N . ILE A 1 615 ? 26.875 15.227 -0.951 1 98.38 615 ILE A N 1
ATOM 5041 C CA . ILE A 1 615 ? 25.75 16.141 -0.736 1 98.38 615 ILE A CA 1
ATOM 5042 C C . ILE A 1 615 ? 24.438 15.398 -0.943 1 98.38 615 ILE A C 1
ATOM 5044 O O . ILE A 1 615 ? 24.25 14.734 -1.963 1 98.38 615 ILE A O 1
ATOM 5048 N N . ALA A 1 616 ? 23.609 15.453 -0.008 1 98.44 616 ALA A N 1
ATOM 5049 C CA . ALA A 1 616 ? 22.297 14.828 -0.064 1 98.44 616 ALA A CA 1
ATOM 5050 C C . ALA A 1 616 ? 21.203 15.844 0.226 1 98.44 616 ALA A C 1
ATOM 5052 O O . ALA A 1 616 ? 21.469 16.953 0.705 1 98.44 616 ALA A O 1
ATOM 5053 N N . ILE A 1 617 ? 20 15.531 -0.115 1 98.44 617 ILE A N 1
ATOM 5054 C CA . ILE A 1 617 ? 18.844 16.375 0.146 1 98.44 617 ILE A CA 1
ATOM 5055 C C . ILE A 1 617 ? 17.703 15.516 0.712 1 98.44 617 ILE A C 1
ATOM 5057 O O . ILE A 1 617 ? 17.531 14.367 0.304 1 98.44 617 ILE A O 1
ATOM 5061 N N . TRP A 1 618 ? 17 15.992 1.687 1 98 618 TRP A N 1
ATOM 5062 C CA . TR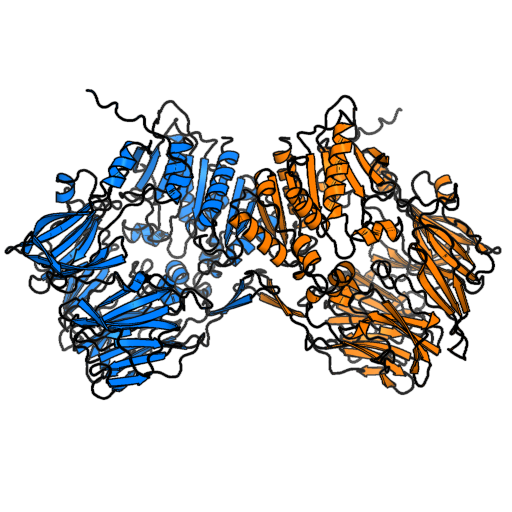P A 1 618 ? 15.844 15.281 2.219 1 98 618 TRP A CA 1
ATOM 5063 C C . TRP A 1 618 ? 14.695 16.25 2.49 1 98 618 TRP A C 1
ATOM 5065 O O . TRP A 1 618 ? 14.914 17.453 2.67 1 98 618 TRP A O 1
ATOM 5075 N N . GLY A 1 619 ? 13.492 15.805 2.438 1 98.06 619 GLY A N 1
ATOM 5076 C CA . GLY A 1 619 ? 12.305 16.609 2.674 1 98.06 619 GLY A CA 1
ATOM 5077 C C . GLY A 1 619 ? 11.078 15.781 2.992 1 98.06 619 GLY A C 1
ATOM 5078 O O . GLY A 1 619 ? 10.992 14.617 2.607 1 98.06 619 GLY A O 1
ATOM 5079 N N . TRP A 1 620 ? 10.148 16.312 3.729 1 98.12 620 TRP A N 1
ATOM 5080 C CA . TRP A 1 620 ? 8.891 15.719 4.176 1 98.12 620 TRP A CA 1
ATOM 5081 C C . TRP A 1 620 ? 7.699 16.5 3.637 1 98.12 620 TRP A C 1
ATOM 5083 O O . TRP A 1 620 ? 7.742 17.734 3.555 1 98.12 620 TRP A O 1
ATOM 5093 N N . SER A 1 621 ? 6.633 15.82 3.166 1 98.12 621 SER A N 1
ATOM 5094 C CA . SER A 1 621 ? 5.441 16.484 2.652 1 98.12 621 SER A CA 1
ATOM 5095 C C . SER A 1 621 ? 5.77 17.344 1.437 1 98.12 621 SER A C 1
ATOM 5097 O O . SER A 1 621 ? 6.367 16.859 0.473 1 98.12 621 SER A O 1
ATOM 5099 N N . TYR A 1 622 ? 5.52 18.672 1.479 1 98.06 622 TYR A N 1
ATOM 5100 C CA . TYR A 1 622 ? 5.926 19.531 0.369 1 98.06 622 TYR A CA 1
ATOM 5101 C C . TYR A 1 622 ? 7.43 19.453 0.145 1 98.06 622 TYR A C 1
ATOM 5103 O O . TYR A 1 622 ? 7.898 19.516 -0.995 1 98.06 622 TYR A O 1
ATOM 5111 N N . GLY A 1 623 ? 8.188 19.312 1.218 1 98.19 623 GLY A N 1
ATOM 5112 C CA . GLY A 1 623 ? 9.625 19.141 1.073 1 98.19 623 GLY A CA 1
ATOM 5113 C C . GLY A 1 623 ? 9.992 17.906 0.258 1 98.19 623 GLY A C 1
ATOM 5114 O O . GLY A 1 623 ? 10.977 17.938 -0.489 1 98.19 623 GLY A O 1
ATOM 5115 N N . GLY A 1 624 ? 9.195 16.828 0.475 1 98.62 624 GLY A N 1
ATOM 5116 C CA . GLY A 1 624 ? 9.375 15.656 -0.373 1 98.62 624 GLY A CA 1
ATOM 5117 C C . GLY A 1 624 ? 9.086 15.93 -1.837 1 98.62 624 GLY A C 1
ATOM 5118 O O . GLY A 1 624 ? 9.828 15.484 -2.715 1 98.62 624 GLY A O 1
ATOM 5119 N N . TYR A 1 625 ? 8.016 16.672 -2.09 1 98.62 625 TYR A N 1
ATOM 5120 C CA . TYR A 1 625 ? 7.676 17.094 -3.443 1 98.62 625 TYR A CA 1
ATOM 5121 C C . TYR A 1 625 ? 8.812 17.906 -4.059 1 98.62 625 TYR A C 1
ATOM 5123 O O . TYR A 1 625 ? 9.211 17.656 -5.199 1 98.62 625 TYR A O 1
ATOM 5131 N N . GLU A 1 626 ? 9.297 18.875 -3.277 1 98.19 626 GLU A N 1
ATOM 5132 C CA . GLU A 1 626 ? 10.383 19.719 -3.754 1 98.19 626 GLU A CA 1
ATOM 5133 C C . GLU A 1 626 ? 11.625 18.906 -4.086 1 98.19 626 GLU A C 1
ATOM 5135 O O . GLU A 1 626 ? 12.266 19.125 -5.113 1 98.19 626 GLU A O 1
ATOM 5140 N N . LEU A 1 627 ? 11.953 18.016 -3.242 1 98.12 627 LEU A N 1
ATOM 5141 C CA . LEU A 1 627 ? 13.133 17.188 -3.445 1 98.12 627 LEU A CA 1
ATOM 5142 C C . LEU A 1 627 ? 13.008 16.359 -4.715 1 98.12 627 LEU A C 1
ATOM 5144 O O . LEU A 1 627 ? 13.984 16.156 -5.441 1 98.12 627 LEU A O 1
ATOM 5148 N N . LEU A 1 628 ? 11.797 15.766 -4.969 1 98.62 628 LEU A N 1
ATOM 5149 C CA . LEU A 1 628 ? 11.578 15.008 -6.195 1 98.62 628 LEU A CA 1
ATOM 5150 C C . LEU A 1 628 ? 11.867 15.859 -7.426 1 98.62 628 LEU A C 1
ATOM 5152 O O . LEU A 1 628 ? 12.516 15.398 -8.367 1 98.62 628 LEU A O 1
ATOM 5156 N N . ASN A 1 629 ? 11.406 17.109 -7.395 1 98.44 629 ASN A N 1
ATOM 5157 C CA . ASN A 1 629 ? 11.672 18.031 -8.5 1 98.44 629 ASN A CA 1
ATOM 5158 C C . ASN A 1 629 ? 13.148 18.391 -8.586 1 98.44 629 ASN A C 1
ATOM 5160 O O . ASN A 1 629 ? 13.68 18.578 -9.688 1 98.44 629 ASN A O 1
ATOM 5164 N N . VAL A 1 630 ? 13.797 18.531 -7.453 1 98.25 630 VAL A N 1
ATOM 5165 C CA . VAL A 1 630 ? 15.234 18.812 -7.422 1 98.25 630 VAL A CA 1
ATOM 5166 C C . VAL A 1 630 ? 15.992 17.688 -8.125 1 98.25 630 VAL A C 1
ATOM 5168 O O . VAL A 1 630 ? 16.797 17.938 -9.016 1 98.25 630 VAL A O 1
ATOM 5171 N N . ILE A 1 631 ? 15.719 16.406 -7.773 1 98.19 631 ILE A N 1
ATOM 5172 C CA . ILE A 1 631 ? 16.391 15.266 -8.398 1 98.19 631 ILE A CA 1
ATOM 5173 C C . ILE A 1 631 ? 16.078 15.242 -9.891 1 98.19 631 ILE A C 1
ATOM 5175 O O . ILE A 1 631 ? 16.969 15.047 -10.719 1 98.19 631 ILE A O 1
ATOM 5179 N N . GLY A 1 632 ? 14.805 15.484 -10.234 1 97.5 632 GLY A N 1
ATOM 5180 C CA . GLY A 1 632 ? 14.383 15.477 -11.625 1 97.5 632 GLY A CA 1
ATOM 5181 C C . GLY A 1 632 ? 15.117 16.5 -12.469 1 97.5 632 GLY A C 1
ATOM 5182 O O . GLY A 1 632 ? 15.281 16.312 -13.68 1 97.5 632 GLY A O 1
ATOM 5183 N N . GLU A 1 633 ? 15.609 17.594 -11.828 1 96.81 633 GLU A N 1
ATOM 5184 C CA . GLU A 1 633 ? 16.234 18.703 -12.555 1 96.81 633 GLU A CA 1
ATOM 5185 C C . GLU A 1 633 ? 17.75 18.688 -12.367 1 96.81 633 GLU A C 1
ATOM 5187 O O . GLU A 1 633 ? 18.453 19.484 -12.992 1 96.81 633 GLU A O 1
ATOM 5192 N N . ASP A 1 634 ? 18.25 17.828 -11.547 1 97.56 634 ASP A N 1
ATOM 5193 C CA . ASP A 1 634 ? 19.656 17.859 -11.156 1 97.56 634 ASP A CA 1
ATOM 5194 C C . ASP A 1 634 ? 20.516 17.109 -12.164 1 97.56 634 ASP A C 1
ATOM 5196 O O . ASP A 1 634 ? 21.203 16.141 -11.812 1 97.56 634 ASP A O 1
ATOM 5200 N N . ALA A 1 635 ? 20.594 17.594 -13.328 1 95.44 635 ALA A N 1
ATOM 5201 C CA . ALA A 1 635 ? 21.328 16.953 -14.43 1 95.44 635 ALA A CA 1
ATOM 5202 C C . ALA A 1 635 ? 22.828 16.922 -14.148 1 95.44 635 ALA A C 1
ATOM 5204 O O . ALA A 1 635 ? 23.531 16.047 -14.648 1 95.44 635 ALA A O 1
ATOM 5205 N N . ASP A 1 636 ? 23.312 17.844 -13.273 1 95.69 636 ASP A N 1
ATOM 5206 C CA . ASP A 1 636 ? 24.734 17.938 -12.992 1 95.69 636 ASP A CA 1
ATOM 5207 C C . ASP A 1 636 ? 25.109 17.125 -11.758 1 95.69 636 ASP A C 1
ATOM 5209 O O . ASP A 1 636 ? 26.266 17.141 -11.32 1 95.69 636 ASP A O 1
ATOM 5213 N N . ASN A 1 637 ? 24.203 16.484 -11.117 1 96.69 637 ASN A N 1
ATOM 5214 C CA . ASN A 1 637 ? 24.438 15.617 -9.969 1 96.69 637 ASN A CA 1
ATOM 5215 C C . ASN A 1 637 ? 25.078 16.375 -8.812 1 96.69 637 ASN A C 1
ATOM 5217 O O . ASN A 1 637 ? 26.078 15.922 -8.258 1 96.69 637 ASN A O 1
ATOM 5221 N N . VAL A 1 638 ? 24.5 17.578 -8.641 1 98 638 VAL A N 1
ATOM 5222 C CA . VAL A 1 638 ? 24.906 18.312 -7.445 1 98 638 VAL A CA 1
ATOM 5223 C C . VAL A 1 638 ? 24.641 17.469 -6.203 1 98 638 VAL A C 1
ATOM 5225 O O . VAL A 1 638 ? 25.484 17.391 -5.309 1 98 638 VAL A O 1
ATOM 5228 N N . PHE A 1 639 ? 23.516 16.844 -6.168 1 98.5 639 PHE A N 1
ATOM 5229 C CA . PHE A 1 639 ? 23.172 15.914 -5.098 1 98.5 639 PHE A CA 1
ATOM 5230 C C . PHE A 1 639 ? 23.469 14.477 -5.508 1 98.5 639 PHE A C 1
ATOM 5232 O O . PHE A 1 639 ? 23.266 14.102 -6.66 1 98.5 639 PHE A O 1
ATOM 5239 N N . LYS A 1 640 ? 23.938 13.68 -4.547 1 97.69 640 LYS A N 1
ATOM 5240 C CA . LYS A 1 640 ? 24.203 12.266 -4.793 1 97.69 640 LYS A CA 1
ATOM 5241 C C . LYS A 1 640 ? 23.047 11.391 -4.328 1 97.69 640 LYS A C 1
ATOM 5243 O O . LYS A 1 640 ? 22.828 10.305 -4.863 1 97.69 640 LYS A O 1
ATOM 5248 N N . CYS A 1 641 ? 22.359 11.883 -3.301 1 97.12 641 CYS A N 1
ATOM 5249 C CA . CYS A 1 641 ? 21.281 11.102 -2.709 1 97.12 641 CYS A CA 1
ATOM 5250 C C . CYS A 1 641 ? 20.094 11.992 -2.371 1 97.12 641 CYS A C 1
ATOM 5252 O O . CYS A 1 641 ? 20.234 13.195 -2.168 1 97.12 641 CYS A O 1
ATOM 5254 N N . GLY A 1 642 ? 18.891 11.422 -2.375 1 98.19 642 GLY A N 1
ATOM 5255 C CA . GLY A 1 642 ? 17.656 12.078 -1.978 1 98.19 642 GLY A CA 1
ATOM 5256 C C . GLY A 1 642 ? 16.734 11.188 -1.172 1 98.19 642 GLY A C 1
ATOM 5257 O O . GLY A 1 642 ? 16.594 10 -1.479 1 98.19 642 GLY A O 1
ATOM 5258 N N . PHE A 1 643 ? 16.125 11.711 -0.106 1 98.38 643 PHE A N 1
ATOM 5259 C CA . PHE A 1 643 ? 15.211 10.984 0.756 1 98.38 643 PHE A CA 1
ATOM 5260 C C . PHE A 1 643 ? 13.883 11.727 0.884 1 98.38 643 PHE A C 1
ATOM 5262 O O . PHE A 1 643 ? 13.82 12.789 1.514 1 98.38 643 PHE A O 1
ATOM 5269 N N . ALA A 1 644 ? 12.828 11.242 0.293 1 98.69 644 ALA A N 1
ATOM 5270 C CA . ALA A 1 644 ? 11.516 11.883 0.32 1 98.69 644 ALA A CA 1
ATOM 5271 C C . ALA A 1 644 ? 10.57 11.156 1.28 1 98.69 644 ALA A C 1
ATOM 5273 O O . ALA A 1 644 ? 10.445 9.93 1.234 1 98.69 644 ALA A O 1
ATOM 5274 N N . VAL A 1 645 ? 9.945 11.891 2.184 1 98.56 645 VAL A N 1
ATOM 5275 C CA . VAL A 1 645 ? 8.969 11.32 3.102 1 98.56 645 VAL A CA 1
ATOM 5276 C C . VAL A 1 645 ? 7.586 11.898 2.812 1 98.56 645 VAL A C 1
ATOM 5278 O O . VAL A 1 645 ? 7.387 13.117 2.879 1 98.56 645 VAL A O 1
ATOM 5281 N N . ALA A 1 646 ? 6.605 11.094 2.436 1 98.56 646 ALA A N 1
ATOM 5282 C CA . ALA A 1 646 ? 5.195 11.414 2.23 1 98.56 646 ALA A CA 1
ATOM 5283 C C . ALA A 1 646 ? 5.027 12.578 1.262 1 98.56 646 ALA A C 1
ATOM 5285 O O . ALA A 1 646 ? 4.332 13.547 1.564 1 98.56 646 ALA A O 1
ATOM 5286 N N . PRO A 1 647 ? 5.609 12.5 0.095 1 98.62 647 PRO A N 1
ATOM 5287 C CA . PRO A 1 647 ? 5.574 13.625 -0.848 1 98.62 647 PRO A CA 1
ATOM 5288 C C . PRO A 1 647 ? 4.258 13.703 -1.621 1 98.62 647 PRO A C 1
ATOM 5290 O O . PRO A 1 647 ? 3.631 12.672 -1.883 1 98.62 647 PRO A O 1
ATOM 5293 N N . VAL A 1 648 ? 3.877 14.891 -1.988 1 98.44 648 VAL A N 1
ATOM 5294 C CA . VAL A 1 648 ? 2.959 15.07 -3.107 1 98.44 648 VAL A CA 1
ATOM 5295 C C . VAL A 1 648 ? 3.689 14.805 -4.422 1 98.44 648 VAL A C 1
ATOM 5297 O O . VAL A 1 648 ? 4.855 15.172 -4.578 1 98.44 648 VAL A O 1
ATOM 5300 N N . THR A 1 649 ? 3.068 14.156 -5.379 1 98.25 649 THR A N 1
ATOM 5301 C CA . THR A 1 649 ? 3.754 13.867 -6.633 1 98.25 649 THR A CA 1
ATOM 5302 C C . THR A 1 649 ? 3.027 14.508 -7.809 1 98.25 649 THR A C 1
ATOM 5304 O O . THR A 1 649 ? 3.643 14.82 -8.828 1 98.25 649 THR A O 1
ATOM 5307 N N . LYS A 1 650 ? 1.691 14.625 -7.711 1 97.88 650 LYS A N 1
ATOM 5308 C CA . LYS A 1 650 ? 0.828 15.344 -8.641 1 97.88 650 LYS A CA 1
ATOM 5309 C C . LYS A 1 650 ? -0.192 16.203 -7.898 1 97.88 650 LYS A C 1
ATOM 5311 O O . LYS A 1 650 ? -0.833 15.734 -6.957 1 97.88 650 LYS A O 1
ATOM 5316 N N . TRP A 1 651 ? -0.296 17.375 -8.383 1 98.38 651 TRP A N 1
ATOM 5317 C CA . TRP A 1 651 ? -1.184 18.297 -7.672 1 98.38 651 TRP A CA 1
ATOM 5318 C C . TRP A 1 651 ? -2.645 17.906 -7.879 1 98.38 651 TRP A C 1
ATOM 5320 O O . TRP A 1 651 ? -3.502 18.219 -7.051 1 98.38 651 TRP A O 1
ATOM 5330 N N . GLU A 1 652 ? -2.967 17.141 -8.883 1 98.06 652 GLU A N 1
ATOM 5331 C CA . GLU A 1 652 ? -4.316 16.625 -9.109 1 98.06 652 GLU A CA 1
ATOM 5332 C C . GLU A 1 652 ? -4.719 15.633 -8.023 1 98.06 652 GLU A C 1
ATOM 5334 O O . GLU A 1 652 ? -5.898 15.305 -7.883 1 98.06 652 GLU A O 1
ATOM 5339 N N . TYR A 1 653 ? -3.711 15.133 -7.281 1 97.88 653 TYR A N 1
ATOM 5340 C CA . TYR A 1 653 ? -4 14.109 -6.281 1 97.88 653 TYR A CA 1
ATOM 5341 C C . TYR A 1 653 ? -4.238 14.742 -4.914 1 97.88 653 TYR A C 1
ATOM 5343 O O . TYR A 1 653 ? -4.723 14.078 -3.994 1 97.88 653 TYR A O 1
ATOM 5351 N N . TYR A 1 654 ? -3.879 15.969 -4.66 1 98 654 TYR A N 1
ATOM 5352 C CA . TYR A 1 654 ? -4.074 16.656 -3.391 1 98 654 TYR A CA 1
ATOM 5353 C C . TYR A 1 654 ? -5.434 17.359 -3.354 1 98 654 TYR A C 1
ATOM 5355 O O . TYR A 1 654 ? -6.156 17.375 -4.352 1 98 654 TYR A O 1
ATOM 5363 N N . HIS A 1 655 ? -5.844 17.875 -2.24 1 96.94 655 HIS A N 1
ATOM 5364 C CA . HIS A 1 655 ? -7.195 18.422 -2.137 1 96.94 655 HIS A CA 1
ATOM 5365 C C . HIS A 1 655 ? -7.309 19.766 -2.846 1 96.94 655 HIS A C 1
ATOM 5367 O O . HIS A 1 655 ? -6.297 20.422 -3.098 1 96.94 655 HIS A O 1
ATOM 5373 N N . THR A 1 656 ? -8.461 20.234 -3.133 1 96.19 656 THR A N 1
ATOM 5374 C CA . THR A 1 656 ? -8.828 21.328 -4.027 1 96.19 656 THR A CA 1
ATOM 5375 C C . THR A 1 656 ? -8.375 22.672 -3.461 1 96.19 656 THR A C 1
ATOM 5377 O O . THR A 1 656 ? -7.652 23.422 -4.125 1 96.19 656 THR A O 1
ATOM 5380 N N . ILE A 1 657 ? -8.664 23.062 -2.186 1 94.19 657 ILE A N 1
ATOM 5381 C CA . ILE A 1 657 ? -8.539 24.422 -1.682 1 94.19 657 ILE A CA 1
ATOM 5382 C C . ILE A 1 657 ? -7.062 24.812 -1.641 1 94.19 657 ILE A C 1
ATOM 5384 O O . ILE A 1 657 ? -6.688 25.891 -2.119 1 94.19 657 ILE A O 1
ATOM 5388 N N . TRP A 1 658 ? -6.277 23.953 -1.169 1 95.62 658 TRP A N 1
ATOM 5389 C CA . TRP A 1 658 ? -4.852 24.266 -1.134 1 95.62 658 TRP A CA 1
ATOM 5390 C C . TRP A 1 658 ? -4.277 24.344 -2.545 1 95.62 658 TRP A C 1
ATOM 5392 O O . TRP A 1 658 ? -3.609 25.312 -2.898 1 95.62 658 TRP A O 1
ATOM 5402 N N . THR A 1 659 ? -4.535 23.359 -3.359 1 97.75 659 THR A N 1
ATOM 5403 C CA . THR A 1 659 ? -3.938 23.25 -4.684 1 97.75 659 THR A CA 1
ATOM 5404 C C . THR A 1 659 ? -4.395 24.391 -5.582 1 97.75 659 THR A C 1
ATOM 5406 O O . THR A 1 659 ? -3.574 25.062 -6.215 1 97.75 659 THR A O 1
ATOM 5409 N N . GLU A 1 660 ? -5.695 24.656 -5.605 1 97 660 GLU A N 1
ATOM 5410 C CA . GLU A 1 660 ? -6.234 25.641 -6.539 1 97 660 GLU A CA 1
ATOM 5411 C C . GLU A 1 660 ? -5.883 27.062 -6.105 1 97 660 GLU A C 1
ATOM 5413 O O . GLU A 1 660 ? -5.836 27.969 -6.934 1 97 660 GLU A O 1
ATOM 5418 N N . LYS A 1 661 ? -5.637 27.203 -4.816 1 95.31 661 LYS A N 1
ATOM 5419 C CA . LYS A 1 661 ? -5.129 28.484 -4.32 1 95.31 661 LYS A CA 1
ATOM 5420 C C . LYS A 1 661 ? -3.83 28.859 -5.027 1 95.31 661 LYS A C 1
ATOM 5422 O O . LYS A 1 661 ? -3.639 30.031 -5.395 1 95.31 661 LYS A O 1
ATOM 5427 N N . TYR A 1 662 ? -3.002 27.906 -5.27 1 97 662 TYR A N 1
ATOM 5428 C CA . TYR A 1 662 ? -1.673 28.203 -5.793 1 97 662 TYR A CA 1
ATOM 5429 C C . TYR A 1 662 ? -1.582 27.859 -7.277 1 97 662 TYR A C 1
ATOM 5431 O O . TYR A 1 662 ? -0.741 28.422 -7.992 1 97 662 TYR A O 1
ATOM 5439 N N . MET A 1 663 ? -2.484 27 -7.758 1 98.12 663 MET A N 1
ATOM 5440 C CA . MET A 1 663 ? -2.316 26.469 -9.109 1 98.12 663 MET A CA 1
ATOM 5441 C C . MET A 1 663 ? -3.555 26.75 -9.961 1 98.12 663 MET A C 1
ATOM 5443 O O . MET A 1 663 ? -3.578 26.438 -11.148 1 98.12 663 MET A O 1
ATOM 5447 N N . GLN A 1 664 ? -4.566 27.375 -9.422 1 97.12 664 GLN A N 1
ATOM 5448 C CA . GLN A 1 664 ? -5.867 27.453 -10.086 1 97.12 664 GLN A CA 1
ATOM 5449 C C . GLN A 1 664 ? -6.398 26.062 -10.43 1 97.12 664 GLN A C 1
ATOM 5451 O O . GLN A 1 664 ? -5.863 25.062 -9.969 1 97.12 664 GLN A O 1
ATOM 5456 N N . GLN A 1 665 ? -7.559 25.969 -11.062 1 97.31 665 GLN A N 1
ATOM 5457 C CA . GLN A 1 665 ? -8.117 24.688 -11.484 1 97.31 665 GLN A CA 1
ATOM 5458 C C . GLN A 1 665 ? -7.34 24.109 -12.656 1 97.31 665 GLN A C 1
ATOM 5460 O O . GLN A 1 665 ? -6.781 24.844 -13.469 1 97.31 665 GLN A O 1
ATOM 5465 N N . PRO A 1 666 ? -7.293 22.781 -12.766 1 97.75 666 PRO A N 1
ATOM 5466 C CA . PRO A 1 666 ? -6.566 22.156 -13.867 1 97.75 666 PRO A CA 1
ATOM 5467 C C . PRO A 1 666 ? -7.012 22.672 -15.234 1 97.75 666 PRO A C 1
ATOM 5469 O O . PRO A 1 666 ? -6.176 22.875 -16.125 1 97.75 666 PRO A O 1
ATOM 5472 N N . LYS A 1 667 ? -8.328 22.953 -15.492 1 96.69 667 LYS A N 1
ATOM 5473 C CA . LYS A 1 667 ? -8.844 23.438 -16.766 1 96.69 667 LYS A CA 1
ATOM 5474 C C . LYS A 1 667 ? -8.281 24.812 -17.094 1 96.69 667 LYS A C 1
ATOM 5476 O O . LYS A 1 667 ? -8.141 25.172 -18.266 1 96.69 667 LYS A O 1
ATOM 5481 N N . ASP A 1 668 ? -7.875 25.594 -16.078 1 96.5 668 ASP A N 1
ATOM 5482 C CA . ASP A 1 668 ? -7.426 26.969 -16.25 1 96.5 668 ASP A CA 1
ATOM 5483 C C . ASP A 1 668 ? -5.902 27.062 -16.266 1 96.5 668 ASP A C 1
ATOM 5485 O O . ASP A 1 668 ? -5.332 28.094 -16.609 1 96.5 668 ASP A O 1
ATOM 5489 N N . ASN A 1 669 ? -5.215 25.984 -15.922 1 98.12 669 ASN A N 1
ATOM 5490 C CA . ASN A 1 669 ? -3.76 25.969 -15.828 1 98.12 669 ASN A CA 1
ATOM 5491 C C . ASN A 1 669 ? -3.195 24.594 -16.203 1 98.12 669 ASN A C 1
ATOM 5493 O O . ASN A 1 669 ? -2.441 24 -15.43 1 98.12 669 ASN A O 1
ATOM 5497 N N . PRO A 1 670 ? -3.568 24.031 -17.328 1 97.88 670 PRO A N 1
ATOM 5498 C CA . PRO A 1 670 ? -3.094 22.703 -17.688 1 97.88 670 PRO A CA 1
ATOM 5499 C C . PRO A 1 670 ? -1.57 22.609 -17.766 1 97.88 670 PRO A C 1
ATOM 5501 O O . PRO A 1 670 ? -0.989 21.594 -17.375 1 97.88 670 PRO A O 1
ATOM 5504 N N . ASP A 1 671 ? -0.92 23.688 -18.203 1 98 671 ASP A N 1
ATOM 5505 C CA . ASP A 1 671 ? 0.536 23.688 -18.312 1 98 671 ASP A CA 1
ATOM 5506 C C . ASP A 1 671 ? 1.19 23.641 -16.938 1 98 671 ASP A C 1
ATOM 5508 O O . ASP A 1 671 ? 2.178 22.922 -16.75 1 98 671 ASP A O 1
ATOM 5512 N N . GLY A 1 672 ? 0.676 24.453 -16 1 98.31 672 GLY A N 1
ATOM 5513 C CA . GLY A 1 672 ? 1.214 24.438 -14.648 1 98.31 672 GLY A CA 1
ATOM 5514 C C . GLY A 1 672 ? 1.12 23.078 -13.984 1 98.31 672 GLY A C 1
ATOM 5515 O O . GLY A 1 672 ? 2.053 22.641 -13.297 1 98.31 672 GLY A O 1
ATOM 5516 N N . TYR A 1 673 ? -0.012 22.422 -14.227 1 98.19 673 TYR A N 1
ATOM 5517 C CA . TYR A 1 673 ? -0.199 21.094 -13.656 1 98.19 673 TYR A CA 1
ATOM 5518 C C . TYR A 1 673 ? 0.757 20.094 -14.281 1 98.19 673 TYR A C 1
ATOM 5520 O O . TYR A 1 673 ? 1.332 19.25 -13.586 1 98.19 673 TYR A O 1
ATOM 5528 N N . ALA A 1 674 ? 0.955 20.172 -15.578 1 97.75 674 ALA A N 1
ATOM 5529 C CA . ALA A 1 674 ? 1.861 19.266 -16.281 1 97.75 674 ALA A CA 1
ATOM 5530 C C . ALA A 1 674 ? 3.305 19.484 -15.836 1 97.75 674 ALA A C 1
ATOM 5532 O O . ALA A 1 674 ? 4.012 18.516 -15.516 1 97.75 674 ALA A O 1
ATOM 5533 N N . LYS A 1 675 ? 3.707 20.75 -15.75 1 97.69 675 LYS A N 1
ATOM 5534 C CA . LYS A 1 675 ? 5.086 21.078 -15.398 1 97.69 675 LYS A CA 1
ATOM 5535 C C . LYS A 1 675 ? 5.324 20.891 -13.898 1 97.69 675 LYS A C 1
ATOM 5537 O O . LYS A 1 675 ? 6.465 20.703 -13.469 1 97.69 675 LYS A O 1
ATOM 5542 N N . GLY A 1 676 ? 4.285 20.984 -13.125 1 97.88 676 GLY A N 1
ATOM 5543 C CA . GLY A 1 676 ? 4.391 20.859 -11.68 1 97.88 676 GLY A CA 1
ATOM 5544 C C . GLY A 1 676 ? 4.383 19.406 -11.219 1 97.88 676 GLY A C 1
ATOM 5545 O O . GLY A 1 676 ? 4.586 19.125 -10.031 1 97.88 676 GLY A O 1
ATOM 5546 N N . SER A 1 677 ? 4.141 18.469 -12.133 1 97.62 677 SER A N 1
ATOM 5547 C CA . SER A 1 677 ? 4.203 17.047 -11.773 1 97.62 677 SER A CA 1
ATOM 5548 C C . SER A 1 677 ? 5.621 16.641 -11.406 1 97.62 677 SER A C 1
ATOM 5550 O O . SER A 1 677 ? 6.578 17 -12.086 1 97.62 677 SER A O 1
ATOM 5552 N N . ALA A 1 678 ? 5.746 15.914 -10.297 1 97.5 678 ALA A N 1
ATOM 5553 C CA . ALA A 1 678 ? 7.062 15.438 -9.883 1 97.5 678 ALA A CA 1
ATOM 5554 C C . ALA A 1 678 ? 7.441 14.156 -10.617 1 97.5 678 ALA A C 1
ATOM 5556 O O . ALA A 1 678 ? 8.531 13.617 -10.414 1 97.5 678 ALA A O 1
ATOM 5557 N N . LEU A 1 679 ? 6.57 13.594 -11.469 1 96.81 679 LEU A N 1
ATOM 5558 C CA . LEU A 1 679 ? 6.82 12.391 -12.266 1 96.81 679 LEU A CA 1
ATOM 5559 C C . LEU A 1 679 ? 7.527 12.75 -13.57 1 96.81 679 LEU A C 1
ATOM 5561 O O . LEU A 1 679 ? 7.004 12.484 -14.656 1 96.81 679 LEU A O 1
ATOM 5565 N N . GLN A 1 680 ? 8.664 13.359 -13.461 1 95.62 680 GLN A N 1
ATOM 5566 C CA . GLN A 1 680 ? 9.484 13.789 -14.586 1 95.62 680 GLN A CA 1
ATOM 5567 C C . GLN A 1 680 ? 10.969 13.602 -14.289 1 95.62 680 GLN A C 1
ATOM 5569 O O . GLN A 1 680 ? 11.352 13.359 -13.141 1 95.62 680 GLN A O 1
ATOM 5574 N N . GLY A 1 681 ? 11.805 13.609 -15.312 1 96 681 GLY A N 1
ATOM 5575 C CA . GLY A 1 681 ? 13.25 13.547 -15.156 1 96 681 GLY A CA 1
ATOM 5576 C C . GLY A 1 681 ? 13.75 12.156 -14.812 1 96 681 GLY A C 1
ATOM 5577 O O . GLY A 1 681 ? 14.633 12 -13.969 1 96 681 GLY A O 1
ATOM 5578 N N . ILE A 1 682 ? 13.234 11.164 -15.414 1 96.38 682 ILE A N 1
ATOM 5579 C CA . ILE A 1 682 ? 13.508 9.766 -15.094 1 96.38 682 ILE A CA 1
ATOM 5580 C C . ILE A 1 682 ? 15.008 9.492 -15.211 1 96.38 682 ILE A C 1
ATOM 5582 O O . ILE A 1 682 ? 15.562 8.688 -14.461 1 96.38 682 ILE A O 1
ATOM 5586 N N . GLU A 1 683 ? 15.781 10.109 -16.109 1 96.31 683 GLU A N 1
ATOM 5587 C CA . GLU A 1 683 ? 17.203 9.883 -16.344 1 96.31 683 GLU A CA 1
ATOM 5588 C C . GLU A 1 683 ? 18.031 10.297 -15.125 1 96.31 683 GLU A C 1
ATOM 5590 O O . GLU A 1 683 ? 19.031 9.656 -14.805 1 96.31 683 GLU A O 1
ATOM 5595 N N . ASN A 1 684 ? 17.547 11.367 -14.492 1 96 684 ASN A N 1
ATOM 5596 C CA . ASN A 1 684 ? 18.266 11.836 -13.305 1 96 684 ASN A CA 1
ATOM 5597 C C . ASN A 1 684 ? 18.062 10.898 -12.125 1 96 684 ASN A C 1
ATOM 5599 O O . ASN A 1 684 ? 18.984 10.695 -11.32 1 96 684 ASN A O 1
ATOM 5603 N N . PHE A 1 685 ? 16.922 10.297 -12.008 1 96.56 685 PHE A N 1
ATOM 5604 C CA . PHE A 1 685 ? 16.672 9.359 -10.922 1 96.56 685 PHE A CA 1
ATOM 5605 C C . PHE A 1 685 ? 17.578 8.141 -11.031 1 96.56 685 PHE A C 1
ATOM 5607 O O . PHE A 1 685 ? 17.906 7.508 -10.023 1 96.56 685 PHE A O 1
ATOM 5614 N N . ARG A 1 686 ? 18.047 7.844 -12.219 1 94.06 686 ARG A N 1
ATOM 5615 C CA . ARG A 1 686 ? 18.891 6.672 -12.43 1 94.06 686 ARG A CA 1
ATOM 5616 C C . ARG A 1 686 ? 20.281 6.879 -11.844 1 94.06 686 ARG A C 1
ATOM 5618 O O . ARG A 1 686 ? 20.984 5.91 -11.531 1 94.06 686 ARG A O 1
ATOM 5625 N N . THR A 1 687 ? 20.656 8.117 -11.664 1 93.38 687 THR A N 1
ATOM 5626 C CA . THR A 1 687 ? 22.031 8.398 -11.25 1 93.38 687 THR A CA 1
ATOM 5627 C C . THR A 1 687 ? 22.078 8.836 -9.781 1 93.38 687 THR A C 1
ATOM 5629 O O . THR A 1 687 ? 23.156 9.039 -9.227 1 93.38 687 THR A O 1
ATOM 5632 N N . HIS A 1 688 ? 20.922 9.031 -9.148 1 94.31 688 HIS A N 1
ATOM 5633 C CA . HIS A 1 688 ? 20.844 9.414 -7.742 1 94.31 688 HIS A CA 1
ATOM 5634 C C . HIS A 1 688 ? 20.422 8.227 -6.879 1 94.31 688 HIS A C 1
ATOM 5636 O O . HIS A 1 688 ? 19.594 7.414 -7.289 1 94.31 688 HIS A O 1
ATOM 5642 N N . HIS A 1 689 ? 21.062 8.07 -5.711 1 93.31 689 HIS A N 1
ATOM 5643 C CA . HIS A 1 689 ? 20.547 7.156 -4.695 1 93.31 689 HIS A CA 1
ATOM 5644 C C . HIS A 1 689 ? 19.281 7.699 -4.055 1 93.31 689 HIS A C 1
ATOM 5646 O O . HIS A 1 689 ? 19.344 8.578 -3.191 1 93.31 689 HIS A O 1
ATOM 5652 N N . PHE A 1 690 ? 18.172 7.184 -4.422 1 97.19 690 PHE A N 1
ATOM 5653 C CA . PHE A 1 690 ? 16.906 7.773 -4.027 1 97.19 690 PHE A CA 1
ATOM 5654 C C . PHE A 1 690 ? 16.109 6.801 -3.164 1 97.19 690 PHE A C 1
ATOM 5656 O O . PHE A 1 690 ? 16.047 5.605 -3.455 1 97.19 690 PHE A O 1
ATOM 5663 N N . ASN A 1 691 ? 15.547 7.273 -2.057 1 97.62 691 ASN A N 1
ATOM 5664 C CA . ASN A 1 691 ? 14.648 6.5 -1.198 1 97.62 691 ASN A CA 1
ATOM 5665 C C . ASN A 1 691 ? 13.359 7.262 -0.909 1 97.62 691 ASN A C 1
ATOM 5667 O O . ASN A 1 691 ? 13.383 8.477 -0.697 1 97.62 691 ASN A O 1
ATOM 5671 N N . LEU A 1 692 ? 12.289 6.547 -0.968 1 98.19 692 LEU A N 1
ATOM 5672 C CA . LEU A 1 692 ? 10.938 7.031 -0.708 1 98.19 692 LEU A CA 1
ATOM 5673 C C . LEU A 1 692 ? 10.352 6.371 0.534 1 98.19 692 LEU A C 1
ATOM 5675 O O . LEU A 1 692 ? 10.5 5.164 0.729 1 98.19 692 LEU A O 1
ATOM 5679 N N . PHE A 1 693 ? 9.758 7.156 1.455 1 98.19 693 PHE A N 1
ATOM 5680 C CA . PHE A 1 693 ? 9.078 6.66 2.645 1 98.19 693 PHE A CA 1
ATOM 5681 C C . PHE A 1 693 ? 7.648 7.188 2.709 1 98.19 693 PHE A C 1
ATOM 5683 O O . PHE A 1 693 ? 7.406 8.367 2.457 1 98.19 693 PHE A O 1
ATOM 5690 N N . HIS A 1 694 ? 6.66 6.387 3.008 1 98.44 694 HIS A N 1
ATOM 5691 C CA . HIS A 1 694 ? 5.285 6.871 3.076 1 98.44 694 HIS A CA 1
ATOM 5692 C C . HIS A 1 694 ? 4.426 5.969 3.955 1 98.44 694 HIS A C 1
ATOM 5694 O O . HIS A 1 694 ? 4.594 4.75 3.951 1 98.44 694 HIS A O 1
ATOM 5700 N N . GLY A 1 695 ? 3.533 6.516 4.758 1 97.69 695 GLY A N 1
ATOM 5701 C CA . GLY A 1 695 ? 2.529 5.762 5.496 1 97.69 695 GLY A CA 1
ATOM 5702 C C . GLY A 1 695 ? 1.285 5.469 4.68 1 97.69 695 GLY A C 1
ATOM 5703 O O . GLY A 1 695 ? 0.805 6.332 3.939 1 97.69 695 GLY A O 1
ATOM 5704 N N . THR A 1 696 ? 0.724 4.281 4.859 1 96.38 696 THR A N 1
ATOM 5705 C CA . THR A 1 696 ? -0.374 3.873 3.988 1 96.38 696 THR A CA 1
ATOM 5706 C C . THR A 1 696 ? -1.691 4.48 4.457 1 96.38 696 THR A C 1
ATOM 5708 O O . THR A 1 696 ? -2.678 4.492 3.717 1 96.38 696 THR A O 1
ATOM 5711 N N . LYS A 1 697 ? -1.771 4.973 5.684 1 95.5 697 LYS A N 1
ATOM 5712 C CA . LYS A 1 697 ? -2.982 5.605 6.195 1 95.5 697 LYS A CA 1
ATOM 5713 C C . LYS A 1 697 ? -2.818 7.121 6.277 1 95.5 697 LYS A C 1
ATOM 5715 O O . LYS A 1 697 ? -3.334 7.758 7.203 1 95.5 697 LYS A O 1
ATOM 5720 N N . ASP A 1 698 ? -2.035 7.676 5.445 1 96.12 698 ASP A N 1
ATOM 5721 C CA . ASP A 1 698 ? -1.852 9.125 5.359 1 96.12 698 ASP A CA 1
ATOM 5722 C C . ASP A 1 698 ? -3.123 9.805 4.863 1 96.12 698 ASP A C 1
ATOM 5724 O O . ASP A 1 698 ? -3.518 9.633 3.709 1 96.12 698 ASP A O 1
ATOM 5728 N N . GLU A 1 699 ? -3.744 10.602 5.711 1 93.25 699 GLU A N 1
ATOM 5729 C CA . GLU A 1 699 ? -4.996 11.273 5.367 1 93.25 699 GLU A CA 1
ATOM 5730 C C . GLU A 1 699 ? -4.738 12.648 4.762 1 93.25 699 GLU A C 1
ATOM 5732 O O . GLU A 1 699 ? -5.648 13.266 4.207 1 93.25 699 GLU A O 1
ATOM 5737 N N . ASN A 1 700 ? -3.502 13.094 4.883 1 94.75 700 ASN A N 1
ATOM 5738 C CA . ASN A 1 700 ? -3.139 14.398 4.348 1 94.75 700 ASN A CA 1
ATOM 5739 C C . ASN A 1 700 ? -2.629 14.297 2.914 1 94.75 700 ASN A C 1
ATOM 5741 O O . ASN A 1 700 ? -3.303 14.734 1.979 1 94.75 700 ASN A O 1
ATOM 5745 N N . VAL A 1 701 ? -1.527 13.711 2.762 1 97.62 701 VAL A N 1
ATOM 5746 C CA . VAL A 1 701 ? -1.036 13.328 1.441 1 97.62 701 VAL A CA 1
ATOM 5747 C C . VAL A 1 701 ? -1.247 11.836 1.224 1 97.62 701 VAL A C 1
ATOM 5749 O O . VAL A 1 701 ? -0.472 11.016 1.72 1 97.62 701 VAL A O 1
ATOM 5752 N N . HIS A 1 702 ? -2.219 11.539 0.436 1 97 702 HIS A N 1
ATOM 5753 C CA . HIS A 1 702 ? -2.627 10.141 0.308 1 97 702 HIS A CA 1
ATOM 5754 C C . HIS A 1 702 ? -1.514 9.297 -0.303 1 97 702 HIS A C 1
ATOM 5756 O O . HIS A 1 702 ? -0.763 9.773 -1.156 1 97 702 HIS A O 1
ATOM 5762 N N . PHE A 1 703 ? -1.46 8.023 0.07 1 97.31 703 PHE A N 1
ATOM 5763 C CA . PHE A 1 703 ? -0.459 7.055 -0.362 1 97.31 703 PHE A CA 1
ATOM 5764 C C . PHE A 1 703 ? -0.428 6.949 -1.882 1 97.31 703 PHE A C 1
ATOM 5766 O O . PHE A 1 703 ? 0.579 6.535 -2.461 1 97.31 703 PHE A O 1
ATOM 5773 N N . GLN A 1 704 ? -1.511 7.324 -2.586 1 97.38 704 GLN A N 1
ATOM 5774 C CA . GLN A 1 704 ? -1.606 7.332 -4.043 1 97.38 704 GLN A CA 1
ATOM 5775 C C . GLN A 1 704 ? -0.435 8.086 -4.668 1 97.38 704 GLN A C 1
ATOM 5777 O O . GLN A 1 704 ? 0.042 7.719 -5.742 1 97.38 704 GLN A O 1
ATOM 5782 N N . ASN A 1 705 ? -0.016 9.117 -4 1 98.19 705 ASN A N 1
ATOM 5783 C CA . ASN A 1 705 ? 1.11 9.898 -4.504 1 98.19 705 ASN A CA 1
ATOM 5784 C C . ASN A 1 705 ? 2.371 9.047 -4.625 1 98.19 705 ASN A C 1
ATOM 5786 O O . ASN A 1 705 ? 2.947 8.938 -5.707 1 98.19 705 ASN A O 1
ATOM 5790 N N . SER A 1 706 ? 2.752 8.391 -3.604 1 98 706 SER A N 1
ATOM 5791 C CA . SER A 1 706 ? 3.939 7.539 -3.598 1 98 706 SER A CA 1
ATOM 5792 C C . SER A 1 706 ? 3.744 6.309 -4.477 1 98 706 SER A C 1
ATOM 5794 O O . SER A 1 706 ? 4.691 5.832 -5.105 1 98 706 SER A O 1
ATOM 5796 N N . ALA A 1 707 ? 2.51 5.816 -4.492 1 97.44 707 ALA A N 1
ATOM 5797 C CA . ALA A 1 707 ? 2.223 4.672 -5.355 1 97.44 707 ALA A CA 1
ATOM 5798 C C . ALA A 1 707 ? 2.5 5.008 -6.82 1 97.44 707 ALA A C 1
ATOM 5800 O O . ALA A 1 707 ? 3.148 4.234 -7.527 1 97.44 707 ALA A O 1
ATOM 5801 N N . GLN A 1 708 ? 2.055 6.152 -7.277 1 97.12 708 GLN A N 1
ATOM 5802 C CA . GLN A 1 708 ? 2.262 6.562 -8.664 1 97.12 708 GLN A CA 1
ATOM 5803 C C . GLN A 1 708 ? 3.74 6.82 -8.945 1 97.12 708 GLN A C 1
ATOM 5805 O O . GLN A 1 708 ? 4.23 6.527 -10.039 1 97.12 708 GLN A O 1
ATOM 5810 N N . LEU A 1 709 ? 4.402 7.387 -7.965 1 97.88 709 LEU A N 1
ATOM 5811 C CA . LEU A 1 709 ? 5.84 7.602 -8.109 1 97.88 709 LEU A CA 1
ATOM 5812 C C . LEU A 1 709 ? 6.574 6.27 -8.25 1 97.88 709 LEU A C 1
ATOM 5814 O O . LEU A 1 709 ? 7.445 6.121 -9.109 1 97.88 709 LEU A O 1
ATOM 5818 N N . SER A 1 710 ? 6.285 5.316 -7.387 1 97.06 710 SER A N 1
ATOM 5819 C CA . SER A 1 710 ? 6.895 3.99 -7.457 1 97.06 710 SER A CA 1
ATOM 5820 C C . SER A 1 710 ? 6.676 3.355 -8.828 1 97.06 710 SER A C 1
ATOM 5822 O O . SER A 1 710 ? 7.613 2.82 -9.422 1 97.06 710 SER A O 1
ATOM 5824 N N . LYS A 1 711 ? 5.441 3.369 -9.32 1 96.5 711 LYS A N 1
ATOM 5825 C CA . LYS A 1 711 ? 5.109 2.814 -10.633 1 96.5 711 LYS A CA 1
ATOM 5826 C C . LYS A 1 711 ? 5.918 3.492 -11.734 1 96.5 711 LYS A C 1
ATOM 5828 O O . LYS A 1 711 ? 6.434 2.824 -12.633 1 96.5 711 LYS A O 1
ATOM 5833 N N . TYR A 1 712 ? 6.027 4.805 -11.648 1 96.5 712 TYR A N 1
ATOM 5834 C CA . TYR A 1 712 ? 6.781 5.598 -12.609 1 96.5 712 TYR A CA 1
ATOM 5835 C C . TYR A 1 712 ? 8.25 5.199 -12.617 1 96.5 712 TYR A C 1
ATOM 5837 O O . TYR A 1 712 ? 8.844 4.996 -13.68 1 96.5 712 TYR A O 1
ATOM 5845 N N . LEU A 1 713 ? 8.852 5.082 -11.469 1 97.69 713 LEU A N 1
ATOM 5846 C CA . LEU A 1 713 ? 10.266 4.758 -11.344 1 97.69 713 LEU A CA 1
ATOM 5847 C C . LEU A 1 713 ? 10.539 3.322 -11.781 1 97.69 713 LEU A C 1
ATOM 5849 O O . LEU A 1 713 ? 11.57 3.037 -12.391 1 97.69 713 LEU A O 1
ATOM 5853 N N . ILE A 1 714 ? 9.625 2.346 -11.469 1 97.12 714 ILE A N 1
ATOM 5854 C CA . ILE A 1 714 ? 9.75 0.962 -11.914 1 97.12 714 ILE A CA 1
ATOM 5855 C C . ILE A 1 714 ? 9.664 0.899 -13.438 1 97.12 714 ILE A C 1
ATOM 5857 O O . ILE A 1 714 ? 10.469 0.219 -14.078 1 97.12 714 ILE A O 1
ATOM 5861 N N . ASP A 1 715 ? 8.711 1.659 -13.984 1 95.31 715 ASP A N 1
ATOM 5862 C CA . ASP A 1 715 ? 8.555 1.715 -15.438 1 95.31 715 ASP A CA 1
ATOM 5863 C C . ASP A 1 715 ? 9.844 2.176 -16.109 1 95.31 715 ASP A C 1
ATOM 5865 O O . ASP A 1 715 ? 10.188 1.7 -17.188 1 95.31 715 ASP A O 1
ATOM 5869 N N . GLY A 1 716 ? 10.539 3.035 -15.461 1 95.12 716 GLY A N 1
ATOM 5870 C CA . GLY A 1 716 ? 11.805 3.543 -15.977 1 95.12 716 GLY A CA 1
ATOM 5871 C C . GLY A 1 716 ? 12.992 2.686 -15.586 1 95.12 716 GLY A C 1
ATOM 5872 O O . GLY A 1 716 ? 14.133 3.012 -15.922 1 95.12 716 GLY A O 1
ATOM 5873 N N . ASP A 1 717 ? 12.781 1.601 -14.836 1 95.75 717 ASP A N 1
ATOM 5874 C CA . ASP A 1 717 ? 13.789 0.644 -14.391 1 95.75 717 ASP A CA 1
ATOM 5875 C C . ASP A 1 717 ? 14.844 1.323 -13.516 1 95.75 717 ASP A C 1
ATOM 5877 O O . ASP A 1 717 ? 16.047 1.106 -13.703 1 95.75 717 ASP A O 1
ATOM 5881 N N . VAL A 1 718 ? 14.391 2.225 -12.656 1 96.19 718 VAL A N 1
ATOM 5882 C CA . VAL A 1 718 ? 15.242 2.943 -11.719 1 96.19 718 VAL A CA 1
ATOM 5883 C C . VAL A 1 718 ? 15.508 2.074 -10.492 1 96.19 718 VAL A C 1
ATOM 5885 O O . VAL A 1 718 ? 14.609 1.383 -10.008 1 96.19 718 VAL A O 1
ATOM 5888 N N . LYS A 1 719 ? 16.781 2.059 -10.023 1 93.5 719 LYS A N 1
ATOM 5889 C CA . LYS A 1 719 ? 17.094 1.499 -8.711 1 93.5 719 LYS A CA 1
ATOM 5890 C C . LYS A 1 719 ? 16.781 2.498 -7.602 1 93.5 719 LYS A C 1
ATOM 5892 O O . LYS A 1 719 ? 17.297 3.615 -7.598 1 93.5 719 LYS A O 1
ATOM 5897 N N . PHE A 1 720 ? 15.836 2.162 -6.703 1 95.81 720 PHE A N 1
ATOM 5898 C CA . PHE A 1 720 ? 15.438 3.068 -5.633 1 95.81 720 PHE A CA 1
ATOM 5899 C C . PHE A 1 720 ? 14.883 2.291 -4.445 1 95.81 720 PHE A C 1
ATOM 5901 O O . PHE A 1 720 ? 14.688 1.076 -4.527 1 95.81 720 PHE A O 1
ATOM 5908 N N . GLY A 1 721 ? 14.766 2.926 -3.33 1 95.31 721 GLY A N 1
ATOM 5909 C CA . GLY A 1 721 ? 14.047 2.383 -2.189 1 95.31 721 GLY A CA 1
ATOM 5910 C C . GLY A 1 721 ? 12.633 2.916 -2.066 1 95.31 721 GLY A C 1
ATOM 5911 O O . GLY A 1 721 ? 12.383 4.09 -2.348 1 95.31 721 GLY A O 1
ATOM 5912 N N . ALA A 1 722 ? 11.711 2.086 -1.756 1 95.94 722 ALA A N 1
ATOM 5913 C CA . ALA A 1 722 ? 10.312 2.461 -1.548 1 95.94 722 ALA A CA 1
ATOM 5914 C C . ALA A 1 722 ? 9.758 1.839 -0.268 1 95.94 722 ALA A C 1
ATOM 5916 O O . ALA A 1 722 ? 9.125 0.783 -0.308 1 95.94 722 ALA A O 1
ATOM 5917 N N . PHE A 1 723 ? 9.922 2.564 0.786 1 97.19 723 PHE A N 1
ATOM 5918 C CA . PHE A 1 723 ? 9.539 2.064 2.102 1 97.19 723 PHE A CA 1
ATOM 5919 C C . PHE A 1 723 ? 8.102 2.439 2.432 1 97.19 723 PHE A C 1
ATOM 5921 O O . PHE A 1 723 ? 7.738 3.617 2.398 1 97.19 723 PHE A O 1
ATOM 5928 N N . PHE A 1 724 ? 7.211 1.468 2.752 1 97.38 724 PHE A N 1
ATOM 5929 C CA . PHE A 1 724 ? 5.844 1.741 3.178 1 97.38 724 PHE A CA 1
ATOM 5930 C C . PHE A 1 724 ? 5.652 1.385 4.648 1 97.38 724 PHE A C 1
ATOM 5932 O O . PHE A 1 724 ? 6.07 0.312 5.09 1 97.38 724 PHE A O 1
ATOM 5939 N N . ALA A 1 725 ? 5.164 2.287 5.426 1 97.62 725 ALA A N 1
ATOM 5940 C CA . ALA A 1 725 ? 4.742 2.07 6.805 1 97.62 725 ALA A CA 1
ATOM 5941 C C . ALA A 1 725 ? 3.238 1.826 6.887 1 97.62 725 ALA A C 1
ATOM 5943 O O . ALA A 1 725 ? 2.449 2.775 6.906 1 97.62 725 ALA A O 1
ATOM 5944 N N . ALA A 1 726 ? 2.898 0.577 7.059 1 96.19 726 ALA A N 1
ATOM 5945 C CA . ALA A 1 726 ? 1.489 0.194 7.008 1 96.19 726 ALA A CA 1
ATOM 5946 C C . ALA A 1 726 ? 0.714 0.797 8.172 1 96.19 726 ALA A C 1
ATOM 5948 O O . ALA A 1 726 ? 1.17 0.755 9.32 1 96.19 726 ALA A O 1
ATOM 5949 N N . ASP A 1 727 ? -0.465 1.377 7.906 1 95.31 727 ASP A N 1
ATOM 5950 C CA . ASP A 1 727 ? -1.437 1.932 8.844 1 95.31 727 ASP A CA 1
ATOM 5951 C C . ASP A 1 727 ? -0.887 3.18 9.531 1 95.31 727 ASP A C 1
ATOM 5953 O O . ASP A 1 727 ? -1.47 3.67 10.5 1 95.31 727 ASP A O 1
ATOM 5957 N N . ASP A 1 728 ? 0.245 3.678 9.07 1 96.12 728 ASP A N 1
ATOM 5958 C CA . ASP A 1 728 ? 0.803 4.887 9.672 1 96.12 728 ASP A CA 1
ATOM 5959 C C . ASP A 1 728 ? 0.299 6.137 8.961 1 96.12 728 ASP A C 1
ATOM 5961 O O . ASP A 1 728 ? -0.152 6.066 7.816 1 96.12 728 ASP A O 1
ATOM 5965 N N . ASP A 1 729 ? 0.342 7.223 9.633 1 95.19 729 ASP A N 1
ATOM 5966 C CA . ASP A 1 729 ? -0.247 8.453 9.117 1 95.19 729 ASP A CA 1
ATOM 5967 C C . ASP A 1 729 ? 0.825 9.367 8.531 1 95.19 729 ASP A C 1
ATOM 5969 O O . ASP A 1 729 ? 1.953 8.938 8.289 1 95.19 729 ASP A O 1
ATOM 5973 N N . HIS A 1 730 ? 0.467 10.609 8.195 1 96 730 HIS A N 1
ATOM 5974 C CA . HIS A 1 730 ? 1.338 11.578 7.539 1 96 730 HIS A CA 1
ATOM 5975 C C . HIS A 1 730 ? 2.545 11.914 8.406 1 96 730 HIS A C 1
ATOM 5977 O O . HIS A 1 730 ? 3.631 12.188 7.891 1 96 730 HIS A O 1
ATOM 5983 N N . SER A 1 731 ? 2.365 11.906 9.727 1 94.5 731 SER A N 1
ATOM 5984 C CA . SER A 1 731 ? 3.426 12.242 10.672 1 94.5 731 SER A CA 1
ATOM 5985 C C . SER A 1 731 ? 4.254 11.016 11.039 1 94.5 731 SER A C 1
ATOM 5987 O O . SER A 1 731 ? 5.281 11.125 11.703 1 94.5 731 SER A O 1
ATOM 5989 N N . MET A 1 732 ? 3.811 9.844 10.617 1 95.44 732 MET A N 1
ATOM 5990 C CA . MET A 1 732 ? 4.473 8.586 10.93 1 95.44 732 MET A CA 1
ATOM 5991 C C . MET A 1 732 ? 4.508 8.352 12.438 1 95.44 732 MET A C 1
ATOM 5993 O O . MET A 1 732 ? 5.547 7.988 12.984 1 95.44 732 MET A O 1
ATOM 5997 N N . SER A 1 733 ? 3.408 8.602 13.086 1 92.38 733 SER A N 1
ATOM 5998 C CA . SER A 1 733 ? 3.4 8.5 14.539 1 92.38 733 SER A CA 1
ATOM 5999 C C . SER A 1 733 ? 2.211 7.684 15.031 1 92.38 733 SER A C 1
ATOM 6001 O O . SER A 1 733 ? 1.998 7.551 16.234 1 92.38 733 SER A O 1
ATOM 6003 N N . ARG A 1 734 ? 1.444 7.188 14.148 1 90.19 734 ARG A N 1
ATOM 6004 C CA . ARG A 1 734 ? 0.28 6.41 14.555 1 90.19 734 ARG A CA 1
ATOM 6005 C C . ARG A 1 734 ? 0.691 5.023 15.047 1 90.19 734 ARG A C 1
ATOM 6007 O O . ARG A 1 734 ? 0.11 4.496 15.992 1 90.19 734 ARG A O 1
ATOM 6014 N N . VAL A 1 735 ? 1.63 4.441 14.367 1 93.81 735 VAL A N 1
ATOM 6015 C CA . VAL A 1 735 ? 2.135 3.121 14.727 1 93.81 735 VAL A CA 1
ATOM 6016 C C . VAL A 1 735 ? 3.266 3.264 15.742 1 93.81 735 VAL A C 1
ATOM 6018 O O . VAL A 1 735 ? 4.117 4.145 15.617 1 93.81 735 VAL A O 1
ATOM 6021 N N . ASN A 1 736 ? 3.221 2.389 16.734 1 94.81 736 ASN A N 1
ATOM 6022 C CA . ASN A 1 736 ? 4.281 2.408 17.734 1 94.81 736 ASN A CA 1
ATOM 6023 C C . ASN A 1 736 ? 5.66 2.338 17.078 1 94.81 736 ASN A C 1
ATOM 6025 O O . ASN A 1 736 ? 5.883 1.545 16.172 1 94.81 736 ASN A O 1
ATOM 6029 N N . ASN A 1 737 ? 6.543 3.283 17.438 1 95.44 737 ASN A N 1
ATOM 6030 C CA . ASN A 1 737 ? 7.926 3.398 16.984 1 95.44 737 ASN A CA 1
ATOM 6031 C C . ASN A 1 737 ? 8 3.932 15.547 1 95.44 737 ASN A C 1
ATOM 6033 O O . ASN A 1 737 ? 9.094 4.031 14.977 1 95.44 737 ASN A O 1
ATOM 6037 N N . GLY A 1 738 ? 6.812 4.188 14.961 1 95.75 738 GLY A N 1
ATOM 6038 C CA . GLY A 1 738 ? 6.812 4.621 13.57 1 95.75 738 GLY A CA 1
ATOM 6039 C C . GLY A 1 738 ? 7.723 5.805 13.312 1 95.75 738 GLY A C 1
ATOM 6040 O O . GLY A 1 738 ? 8.602 5.742 12.453 1 95.75 738 GLY A O 1
ATOM 6041 N N . TYR A 1 739 ? 7.574 6.852 14.047 1 95.81 739 TYR A N 1
ATOM 6042 C CA . TYR A 1 739 ? 8.367 8.07 13.914 1 95.81 739 TYR A CA 1
ATOM 6043 C C . TYR A 1 739 ? 9.852 7.777 14.125 1 95.81 739 TYR A C 1
ATOM 6045 O O . TYR A 1 739 ? 10.695 8.203 13.336 1 95.81 739 TYR A O 1
ATOM 6053 N N . ARG A 1 740 ? 10.195 7.066 15.148 1 95.94 740 ARG A N 1
ATOM 6054 C CA . ARG A 1 740 ? 11.562 6.672 15.453 1 95.94 740 ARG A CA 1
ATOM 6055 C C . ARG A 1 740 ? 12.156 5.832 14.32 1 95.94 740 ARG A C 1
ATOM 6057 O O . ARG A 1 740 ? 13.297 6.059 13.906 1 95.94 740 ARG A O 1
ATOM 6064 N N . ASN A 1 741 ? 11.383 4.875 13.891 1 96.44 741 ASN A N 1
ATOM 6065 C CA . ASN A 1 741 ? 11.844 3.938 12.875 1 96.44 741 ASN A CA 1
ATOM 6066 C C . ASN A 1 741 ? 12.18 4.648 11.562 1 96.44 741 ASN A C 1
ATOM 6068 O O . ASN A 1 741 ? 13.172 4.32 10.914 1 96.44 741 ASN A O 1
ATOM 6072 N N . ILE A 1 742 ? 11.391 5.598 11.133 1 96.06 742 ILE A N 1
ATOM 6073 C CA . ILE A 1 742 ? 11.617 6.305 9.883 1 96.06 742 ILE A CA 1
ATOM 6074 C C . ILE A 1 742 ? 12.93 7.078 9.945 1 96.06 742 ILE A C 1
ATOM 6076 O O . ILE A 1 742 ? 13.711 7.07 8.992 1 96.06 742 ILE A O 1
ATOM 6080 N N . TYR A 1 743 ? 13.227 7.723 11.016 1 96.56 743 TYR A N 1
ATOM 6081 C CA . TYR A 1 743 ? 14.469 8.477 11.133 1 96.56 743 TYR A CA 1
ATOM 6082 C C . TYR A 1 743 ? 15.664 7.543 11.242 1 96.56 743 TYR A C 1
ATOM 6084 O O . TYR A 1 743 ? 16.766 7.879 10.805 1 96.56 743 TYR A O 1
ATOM 6092 N N . LYS A 1 744 ? 15.414 6.434 11.883 1 95.12 744 LYS A N 1
ATOM 6093 C CA . LYS A 1 744 ? 16.469 5.426 11.867 1 95.12 744 LYS A CA 1
ATOM 6094 C C . LYS A 1 744 ? 16.812 5 10.445 1 95.12 744 LYS A C 1
ATOM 6096 O O . LYS A 1 744 ? 17.984 4.867 10.094 1 95.12 744 LYS A O 1
ATOM 6101 N N . GLN A 1 745 ? 15.797 4.789 9.688 1 94.62 745 GLN A N 1
ATOM 6102 C CA . GLN A 1 745 ? 15.992 4.406 8.297 1 94.62 745 GLN A CA 1
ATOM 6103 C C . GLN A 1 745 ? 16.641 5.535 7.5 1 94.62 745 GLN A C 1
ATOM 6105 O O . GLN A 1 745 ? 17.516 5.293 6.672 1 94.62 745 GLN A O 1
ATOM 6110 N N . LEU A 1 746 ? 16.203 6.727 7.703 1 96.25 746 LEU A N 1
ATOM 6111 C CA . LEU A 1 746 ? 16.797 7.887 7.047 1 96.25 746 LEU A CA 1
ATOM 6112 C C . LEU A 1 746 ? 18.281 7.992 7.367 1 96.25 746 LEU A C 1
ATOM 6114 O O . LEU A 1 746 ? 19.094 8.234 6.477 1 96.25 746 LEU A O 1
ATOM 6118 N N . THR A 1 747 ? 18.625 7.797 8.602 1 96.44 747 THR A N 1
ATOM 6119 C CA . THR A 1 747 ? 20.016 7.867 9.031 1 96.44 747 THR A CA 1
ATOM 6120 C C . THR A 1 747 ? 20.859 6.793 8.344 1 96.44 747 THR A C 1
ATOM 6122 O O . THR A 1 747 ? 21.953 7.062 7.875 1 96.44 747 THR A O 1
ATOM 6125 N N . ARG A 1 748 ? 20.281 5.645 8.258 1 92.88 748 ARG A N 1
ATOM 6126 C CA . ARG A 1 748 ? 20.969 4.543 7.602 1 92.88 748 ARG A CA 1
ATOM 6127 C C . ARG A 1 748 ? 21.234 4.852 6.133 1 92.88 748 ARG A C 1
ATOM 6129 O O . ARG A 1 748 ? 22.344 4.629 5.637 1 92.88 748 ARG A O 1
ATOM 6136 N N . GLN A 1 749 ? 20.234 5.293 5.438 1 94.62 749 GLN A N 1
ATOM 6137 C CA . GLN A 1 749 ? 20.391 5.602 4.016 1 94.62 749 GLN A CA 1
ATOM 6138 C C . GLN A 1 749 ? 21.375 6.734 3.797 1 94.62 749 GLN A C 1
ATOM 6140 O O . GLN A 1 749 ? 22.125 6.73 2.818 1 94.62 749 GLN A O 1
ATOM 6145 N N . MET A 1 750 ? 21.344 7.703 4.688 1 96.38 750 MET A N 1
ATOM 6146 C CA . MET A 1 750 ? 22.312 8.789 4.617 1 96.38 750 MET A CA 1
ATOM 6147 C C . MET A 1 750 ? 23.734 8.266 4.801 1 96.38 750 MET A C 1
ATOM 6149 O O . MET A 1 750 ? 24.641 8.641 4.059 1 96.38 750 MET A O 1
ATOM 6153 N N . ASP A 1 751 ? 23.938 7.375 5.762 1 95.06 751 ASP A N 1
ATOM 6154 C CA . ASP A 1 751 ? 25.234 6.781 6.016 1 95.06 751 ASP A CA 1
ATOM 6155 C C . ASP A 1 751 ? 25.734 6.012 4.793 1 95.06 751 ASP A C 1
ATOM 6157 O O . ASP A 1 751 ? 26.922 6.09 4.441 1 95.06 751 ASP A O 1
ATOM 6161 N N . LEU A 1 752 ? 24.844 5.285 4.227 1 91.06 752 LEU A N 1
ATOM 6162 C CA . LEU A 1 752 ? 25.203 4.535 3.027 1 91.06 752 LEU A CA 1
ATOM 6163 C C . LEU A 1 752 ? 25.578 5.473 1.891 1 91.06 752 LEU A C 1
ATOM 6165 O O . LEU A 1 752 ? 26.547 5.219 1.171 1 91.06 752 LEU A O 1
ATOM 6169 N N . CYS A 1 753 ? 24.797 6.531 1.765 1 93.88 753 CYS A N 1
ATOM 6170 C CA . CYS A 1 753 ? 25.047 7.512 0.712 1 93.88 753 CYS A CA 1
ATOM 6171 C C . CYS A 1 753 ? 26.422 8.156 0.874 1 93.88 753 CYS A C 1
ATOM 6173 O O . CYS A 1 753 ? 27.141 8.328 -0.106 1 93.88 753 CYS A O 1
ATOM 6175 N N . PHE A 1 754 ? 26.797 8.484 2.133 1 95.56 754 PHE A N 1
ATOM 6176 C CA . PHE A 1 754 ? 28.016 9.234 2.404 1 95.56 754 PHE A CA 1
ATOM 6177 C C . PHE A 1 754 ? 29.172 8.289 2.723 1 95.56 754 PHE A C 1
ATOM 6179 O O . PHE A 1 754 ? 30.312 8.727 2.908 1 95.56 754 PHE A O 1
ATOM 6186 N N . ASN A 1 755 ? 28.875 6.926 2.734 1 89.94 755 ASN A N 1
ATOM 6187 C CA . ASN A 1 755 ? 29.859 5.934 3.123 1 89.94 755 ASN A CA 1
ATOM 6188 C C . ASN A 1 755 ? 30.438 6.223 4.508 1 89.94 755 ASN A C 1
ATOM 6190 O O . ASN A 1 755 ? 31.656 6.332 4.672 1 89.94 755 ASN A O 1
ATOM 6194 N N . LEU A 1 756 ? 29.594 6.539 5.453 1 87.5 756 LEU A N 1
ATOM 6195 C CA . LEU A 1 756 ? 29.984 6.812 6.836 1 87.5 756 LEU A CA 1
ATOM 6196 C C . LEU A 1 756 ? 29.984 5.535 7.664 1 87.5 756 LEU A C 1
ATOM 6198 O O . LEU A 1 756 ? 29.234 4.594 7.359 1 87.5 756 LEU A O 1
ATOM 6202 N N . GLU B 1 1 ? 42.938 -24.984 -40.438 1 24.56 1 GLU B N 1
ATOM 6203 C CA . GLU B 1 1 ? 42.406 -23.719 -39.938 1 24.56 1 GLU B CA 1
ATOM 6204 C C . GLU B 1 1 ? 41.594 -23.953 -38.656 1 24.56 1 GLU B C 1
ATOM 6206 O O . GLU B 1 1 ? 40.594 -24.688 -38.656 1 24.56 1 GLU B O 1
ATOM 6211 N N . HIS B 1 2 ? 42.25 -24.047 -37.562 1 28.62 2 HIS B N 1
ATOM 6212 C CA . HIS B 1 2 ? 41.719 -24.234 -36.219 1 28.62 2 HIS B CA 1
ATOM 6213 C C . HIS B 1 2 ? 40.688 -23.156 -35.906 1 28.62 2 HIS B C 1
ATOM 6215 O O . HIS B 1 2 ? 41 -21.969 -35.906 1 28.62 2 HIS B O 1
ATOM 6221 N N . LEU B 1 3 ? 39.469 -23.359 -36.406 1 32.03 3 LEU B N 1
ATOM 6222 C CA . LEU B 1 3 ? 38.375 -22.453 -36.031 1 32.03 3 LEU B CA 1
ATOM 6223 C C . LEU B 1 3 ? 38.438 -22.094 -34.562 1 32.03 3 LEU B C 1
ATOM 6225 O O . LEU B 1 3 ? 38.438 -23 -33.719 1 32.03 3 LEU B O 1
ATOM 6229 N N . ALA B 1 4 ? 39.094 -20.953 -34.375 1 43.47 4 ALA B N 1
ATOM 6230 C CA . ALA B 1 4 ? 39.219 -20.344 -33.062 1 43.47 4 ALA B CA 1
ATOM 6231 C C . ALA B 1 4 ? 37.938 -20.516 -32.25 1 43.47 4 ALA B C 1
ATOM 6233 O O . ALA B 1 4 ? 36.875 -20.109 -32.688 1 43.47 4 ALA B O 1
ATOM 6234 N N . MET B 1 5 ? 37.656 -21.641 -31.469 1 42.41 5 MET B N 1
ATOM 6235 C CA . MET B 1 5 ? 36.5 -21.766 -30.578 1 42.41 5 MET B CA 1
ATOM 6236 C C . MET B 1 5 ? 36.125 -20.422 -29.984 1 42.41 5 MET B C 1
ATOM 6238 O O . MET B 1 5 ? 36.969 -19.703 -29.469 1 42.41 5 MET B O 1
ATOM 6242 N N . PRO B 1 6 ? 35.031 -19.859 -30.375 1 53.09 6 PRO B N 1
ATOM 6243 C CA . PRO B 1 6 ? 34.719 -18.516 -29.906 1 53.09 6 PRO B CA 1
ATOM 6244 C C . PRO B 1 6 ? 34.812 -18.391 -28.375 1 53.09 6 PRO B C 1
ATOM 6246 O O . PRO B 1 6 ? 34.594 -19.375 -27.656 1 53.09 6 PRO B O 1
ATOM 6249 N N . SER B 1 7 ? 35.531 -17.453 -27.781 1 73.5 7 SER B N 1
ATOM 6250 C CA . SER B 1 7 ? 35.75 -17.125 -26.375 1 73.5 7 SER B CA 1
ATOM 6251 C C . SER B 1 7 ? 34.406 -16.938 -25.656 1 73.5 7 SER B C 1
ATOM 6253 O O . SER B 1 7 ? 33.5 -16.281 -26.172 1 73.5 7 SER B O 1
ATOM 6255 N N . LYS B 1 8 ? 33.969 -17.781 -24.609 1 88.56 8 LYS B N 1
ATOM 6256 C CA . LYS B 1 8 ? 32.75 -17.734 -23.828 1 88.56 8 LYS B CA 1
ATOM 6257 C C . LYS B 1 8 ? 32.562 -16.375 -23.156 1 88.56 8 LYS B C 1
ATOM 6259 O O . LYS B 1 8 ? 33.562 -15.711 -22.844 1 88.56 8 LYS B O 1
ATOM 6264 N N . GLN B 1 9 ? 31.406 -15.961 -23.172 1 92.19 9 GLN B N 1
ATOM 6265 C CA . GLN B 1 9 ? 31.047 -14.711 -22.516 1 92.19 9 GLN B CA 1
ATOM 6266 C C . GLN B 1 9 ? 30.344 -14.969 -21.188 1 92.19 9 GLN B C 1
ATOM 6268 O O . GLN B 1 9 ? 29.734 -16.031 -21 1 92.19 9 GLN B O 1
ATOM 6273 N N . TRP B 1 10 ? 30.516 -14.031 -20.312 1 91.5 10 TRP B N 1
ATOM 6274 C CA . TRP B 1 10 ? 29.812 -14.109 -19.047 1 91.5 10 TRP B CA 1
ATOM 6275 C C . TRP B 1 10 ? 28.328 -13.805 -19.234 1 91.5 10 TRP B C 1
ATOM 6277 O O . TRP B 1 10 ? 27.953 -12.984 -20.078 1 91.5 10 TRP B O 1
ATOM 6287 N N . MET B 1 11 ? 27.516 -14.5 -18.406 1 93.75 11 MET B N 1
ATOM 6288 C CA . MET B 1 11 ? 26.078 -14.203 -18.422 1 93.75 11 MET B CA 1
ATOM 6289 C C . MET B 1 11 ? 25.828 -12.766 -18 1 93.75 11 MET B C 1
ATOM 6291 O O . MET B 1 11 ? 26.438 -12.273 -17.047 1 93.75 11 MET B O 1
ATOM 6295 N N . GLU B 1 12 ? 25 -12.062 -18.703 1 94.44 12 GLU B N 1
ATOM 6296 C CA . GLU B 1 12 ? 24.562 -10.719 -18.344 1 94.44 12 GLU B CA 1
ATOM 6297 C C . GLU B 1 12 ? 23.203 -10.742 -17.641 1 94.44 12 GLU B C 1
ATOM 6299 O O . GLU B 1 12 ? 22.438 -11.695 -17.797 1 94.44 12 GLU B O 1
ATOM 6304 N N . PHE B 1 13 ? 22.969 -9.68 -16.922 1 94.19 13 PHE B N 1
ATOM 6305 C CA . PHE B 1 13 ? 21.734 -9.594 -16.125 1 94.19 13 PHE B CA 1
ATOM 6306 C C . PHE B 1 13 ? 20.516 -9.789 -17.016 1 94.19 13 PHE B C 1
ATOM 6308 O O . PHE B 1 13 ? 19.578 -10.492 -16.641 1 94.19 13 PHE B O 1
ATOM 6315 N N . ASN B 1 14 ? 20.5 -9.305 -18.156 1 93.62 14 ASN B N 1
ATOM 6316 C CA . ASN B 1 14 ? 19.328 -9.328 -19.016 1 93.62 14 ASN B CA 1
ATOM 6317 C C . ASN B 1 14 ? 19.172 -10.688 -19.703 1 93.62 14 ASN B C 1
ATOM 6319 O O . ASN B 1 14 ? 18.125 -10.977 -20.281 1 93.62 14 ASN B O 1
ATOM 6323 N N . ASP B 1 15 ? 20.156 -11.531 -19.625 1 93.44 15 ASP B N 1
ATOM 6324 C CA . ASP B 1 15 ? 20.141 -12.781 -20.375 1 93.44 15 ASP B CA 1
ATOM 6325 C C . ASP B 1 15 ? 19.031 -13.703 -19.859 1 93.44 15 ASP B C 1
ATOM 6327 O O . ASP B 1 15 ? 18.344 -14.352 -20.656 1 93.44 15 ASP B O 1
ATOM 6331 N N . PHE B 1 16 ? 18.844 -13.781 -18.547 1 91.25 16 PHE B N 1
ATOM 6332 C CA . PHE B 1 16 ? 17.828 -14.695 -18.031 1 91.25 16 PHE B CA 1
ATOM 6333 C C . PHE B 1 16 ? 16.438 -14.078 -18.125 1 91.25 16 PHE B C 1
ATOM 6335 O O . PHE B 1 16 ? 15.438 -14.781 -18 1 91.25 16 PHE B O 1
ATOM 6342 N N . LEU B 1 17 ? 16.375 -12.766 -18.484 1 91.25 17 LEU B N 1
ATOM 6343 C CA . LEU B 1 17 ? 15.102 -12.047 -18.547 1 91.25 17 LEU B CA 1
ATOM 6344 C C . LEU B 1 17 ? 14.562 -12 -19.969 1 91.25 17 LEU B C 1
ATOM 6346 O O . LEU B 1 17 ? 13.352 -11.938 -20.172 1 91.25 17 LEU B O 1
ATOM 6350 N N . GLU B 1 18 ? 15.43 -11.883 -21 1 87.69 18 GLU B N 1
ATOM 6351 C CA . GLU B 1 18 ? 15.023 -11.57 -22.375 1 87.69 18 GLU B CA 1
ATOM 6352 C C . GLU B 1 18 ? 14.93 -12.836 -23.219 1 87.69 18 GLU B C 1
ATOM 6354 O O . GLU B 1 18 ? 15.094 -12.781 -24.438 1 87.69 18 GLU B O 1
ATOM 6359 N N . GLY B 1 19 ? 14.758 -13.945 -22.672 1 86 19 GLY B N 1
ATOM 6360 C CA . GLY B 1 19 ? 14.5 -15.156 -23.438 1 86 19 GLY B CA 1
ATOM 6361 C C . GLY B 1 19 ? 15.742 -15.719 -24.109 1 86 19 GLY B C 1
ATOM 6362 O O . GLY B 1 19 ? 15.648 -16.578 -24.984 1 86 19 GLY B O 1
ATOM 6363 N N . THR B 1 20 ? 16.953 -15.227 -23.781 1 90 20 THR B N 1
ATOM 6364 C CA . THR B 1 20 ? 18.219 -15.711 -24.328 1 90 20 THR B CA 1
ATOM 6365 C C . THR B 1 20 ? 18.328 -17.219 -24.188 1 90 20 THR B C 1
ATOM 6367 O O . THR B 1 20 ? 18.859 -17.906 -25.078 1 90 20 THR B O 1
ATOM 6370 N N . PHE B 1 21 ? 17.781 -17.75 -23.172 1 94.38 21 PHE B N 1
ATOM 6371 C CA . PHE B 1 21 ? 17.922 -19.172 -22.875 1 94.38 21 PHE B CA 1
ATOM 6372 C C . PHE B 1 21 ? 16.578 -19.875 -22.938 1 94.38 21 PHE B C 1
ATOM 6374 O O . PHE B 1 21 ? 16.391 -20.922 -22.328 1 94.38 21 PHE B O 1
ATOM 6381 N N . GLN B 1 22 ? 15.633 -19.266 -23.578 1 92.94 22 GLN B N 1
ATOM 6382 C CA . GLN B 1 22 ? 14.297 -19.844 -23.641 1 92.94 22 GLN B CA 1
ATOM 6383 C C . GLN B 1 22 ? 14.297 -21.141 -24.453 1 92.94 22 GLN B C 1
ATOM 6385 O O . GLN B 1 22 ? 14.758 -21.156 -25.594 1 92.94 22 GLN B O 1
ATOM 6390 N N . ALA B 1 23 ? 13.859 -22.172 -23.797 1 94.62 23 ALA B N 1
ATOM 6391 C CA . ALA B 1 23 ? 13.703 -23.453 -24.469 1 94.62 23 ALA B CA 1
ATOM 6392 C C . ALA B 1 23 ? 12.328 -23.578 -25.109 1 94.62 23 ALA B C 1
ATOM 6394 O O . ALA B 1 23 ? 11.352 -23.016 -24.594 1 94.62 23 ALA B O 1
ATOM 6395 N N . ARG B 1 24 ? 12.281 -24.281 -26.172 1 92.19 24 ARG B N 1
ATOM 6396 C CA . ARG B 1 24 ? 11.016 -24.562 -26.859 1 92.19 24 ARG B CA 1
ATOM 6397 C C . ARG B 1 24 ? 10.617 -26.031 -26.672 1 92.19 24 ARG B C 1
ATOM 6399 O O . ARG B 1 24 ? 11.477 -26.906 -26.562 1 92.19 24 ARG B O 1
ATOM 6406 N N . SER B 1 25 ? 9.398 -26.266 -26.453 1 93.5 25 SER B N 1
ATOM 6407 C CA . SER B 1 25 ? 8.781 -27.594 -26.469 1 93.5 25 SER B CA 1
ATOM 6408 C C . SER B 1 25 ? 7.684 -27.672 -27.531 1 93.5 25 SER B C 1
ATOM 6410 O O . SER B 1 25 ? 7.281 -26.656 -28.094 1 93.5 25 SER B O 1
ATOM 6412 N N . PHE B 1 26 ? 7.367 -28.844 -27.859 1 92.69 26 PHE B N 1
ATOM 6413 C CA . PHE B 1 26 ? 6.383 -29.047 -28.906 1 92.69 26 PHE B CA 1
ATOM 6414 C C . PHE B 1 26 ? 5.156 -29.766 -28.375 1 92.69 26 PHE B C 1
ATOM 6416 O O . PHE B 1 26 ? 5.223 -30.969 -28.078 1 92.69 26 PHE B O 1
ATOM 6423 N N . TYR B 1 27 ? 4.121 -29.094 -28.266 1 91.5 27 TYR B N 1
ATOM 6424 C CA . TYR B 1 27 ? 2.83 -29.656 -27.891 1 91.5 27 TYR B CA 1
ATOM 6425 C C . TYR B 1 27 ? 1.819 -29.5 -29.016 1 91.5 27 TYR B C 1
ATOM 6427 O O . TYR B 1 27 ? 1.108 -28.5 -29.078 1 91.5 27 TYR B O 1
ATOM 6435 N N . PRO B 1 28 ? 1.72 -30.469 -29.844 1 90.06 28 PRO B N 1
ATOM 6436 C CA . PRO B 1 28 ? 0.787 -30.344 -30.969 1 90.06 28 PRO B CA 1
ATOM 6437 C C . PRO B 1 28 ? -0.674 -30.438 -30.531 1 90.06 28 PRO B C 1
ATOM 6439 O O . PRO B 1 28 ? -0.987 -31.078 -29.531 1 90.06 28 PRO B O 1
ATOM 6442 N N . TYR B 1 29 ? -1.498 -29.766 -31.328 1 90.25 29 TYR B N 1
ATOM 6443 C CA . TYR B 1 29 ? -2.939 -29.938 -31.188 1 90.25 29 TYR B CA 1
ATOM 6444 C C . TYR B 1 29 ? -3.434 -31.125 -32 1 90.25 29 TYR B C 1
ATOM 6446 O O . TYR B 1 29 ? -3.691 -30.984 -33.219 1 90.25 29 TYR B O 1
ATOM 6454 N N . TRP B 1 30 ? -3.609 -32.25 -31.281 1 92.06 30 TRP B N 1
ATOM 6455 C CA . TRP B 1 30 ? -3.988 -33.469 -31.984 1 92.06 30 TRP B CA 1
ATOM 6456 C C . TRP B 1 30 ? -5.457 -33.406 -32.406 1 92.06 30 TRP B C 1
ATOM 6458 O O . TRP B 1 30 ? -6.34 -33.219 -31.578 1 92.06 30 TRP B O 1
ATOM 6468 N N . VAL B 1 31 ? -5.703 -33.656 -33.688 1 88.62 31 VAL B N 1
ATOM 6469 C CA . VAL B 1 31 ? -7.078 -33.625 -34.188 1 88.62 31 VAL B CA 1
ATOM 6470 C C . VAL B 1 31 ? -7.516 -35.031 -34.562 1 88.62 31 VAL B C 1
ATOM 6472 O O . VAL B 1 31 ? -8.703 -35.281 -34.75 1 88.62 31 VAL B O 1
ATOM 6475 N N . SER B 1 32 ? -6.578 -35.906 -34.75 1 89.25 32 SER B N 1
ATOM 6476 C CA . SER B 1 32 ? -6.828 -37.312 -34.938 1 89.25 32 SER B CA 1
ATOM 6477 C C . SER B 1 32 ? -5.672 -38.188 -34.438 1 89.25 32 SER B C 1
ATOM 6479 O O . SER B 1 32 ? -4.832 -37.688 -33.656 1 89.25 32 SER B O 1
ATOM 6481 N N . GLY B 1 33 ? -5.738 -39.438 -34.719 1 90.88 33 GLY B N 1
ATOM 6482 C CA . GLY B 1 33 ? -4.656 -40.312 -34.344 1 90.88 33 GLY B CA 1
ATOM 6483 C C . GLY B 1 33 ? -3.357 -40.031 -35.062 1 90.88 33 GLY B C 1
ATOM 6484 O O . GLY B 1 33 ? -2.281 -40.406 -34.594 1 90.88 33 GLY B O 1
ATOM 6485 N N . ASN B 1 34 ? -3.439 -39.406 -36.188 1 92.06 34 ASN B N 1
ATOM 6486 C CA . ASN B 1 34 ? -2.229 -39.188 -36.969 1 92.06 34 ASN B CA 1
ATOM 6487 C C . ASN B 1 34 ? -2.186 -37.781 -37.562 1 92.06 34 ASN B C 1
ATOM 6489 O O . ASN B 1 34 ? -1.479 -37.562 -38.562 1 92.06 34 ASN B O 1
ATOM 6493 N N . GLU B 1 35 ? -3.02 -36.906 -37.062 1 89.25 35 GLU B N 1
ATOM 6494 C CA . GLU B 1 35 ? -3.016 -35.531 -37.5 1 89.25 35 GLU B CA 1
ATOM 6495 C C . GLU B 1 35 ? -2.9 -34.562 -36.312 1 89.25 35 GLU B C 1
ATOM 6497 O O . GLU B 1 35 ? -3.498 -34.781 -35.281 1 89.25 35 GLU B O 1
ATOM 6502 N N . TYR B 1 36 ? -2.113 -33.5 -36.531 1 89.44 36 TYR B N 1
ATOM 6503 C CA . TYR B 1 36 ? -2.064 -32.438 -35.531 1 89.44 36 TYR B CA 1
ATOM 6504 C C . TYR B 1 36 ? -1.967 -31.062 -36.219 1 89.44 36 TYR B C 1
ATOM 6506 O O . TYR B 1 36 ? -1.663 -30.969 -37.406 1 89.44 36 TYR B O 1
ATOM 6514 N N . VAL B 1 37 ? -2.389 -30.078 -35.438 1 83.69 37 VAL B N 1
ATOM 6515 C CA . VAL B 1 37 ? -2.348 -28.688 -35.875 1 83.69 37 VAL B CA 1
ATOM 6516 C C . VAL B 1 37 ? -1.425 -27.875 -34.969 1 83.69 37 VAL B C 1
ATOM 6518 O O . VAL B 1 37 ? -1.323 -28.172 -33.75 1 83.69 37 VAL B O 1
ATOM 6521 N N . TYR B 1 38 ? -0.681 -26.969 -35.469 1 81.19 38 TYR B N 1
ATOM 6522 C CA . TYR B 1 38 ? 0.167 -26.094 -34.688 1 81.19 38 TYR B CA 1
ATOM 6523 C C . TYR B 1 38 ? 0.302 -24.719 -35.344 1 81.19 38 TYR B C 1
ATOM 6525 O O . TYR B 1 38 ? 0.023 -24.578 -36.531 1 81.19 38 TYR B O 1
ATOM 6533 N N . MET B 1 39 ? 0.532 -23.766 -34.531 1 77.44 39 MET B N 1
ATOM 6534 C CA . MET B 1 39 ? 0.837 -22.422 -35.031 1 77.44 39 MET B CA 1
ATOM 6535 C C . MET B 1 39 ? 2.344 -22.203 -35.125 1 77.44 39 MET B C 1
ATOM 6537 O O . MET B 1 39 ? 3.074 -22.469 -34.188 1 77.44 39 MET B O 1
ATOM 6541 N N . ASN B 1 40 ? 2.768 -21.719 -36.219 1 70.31 40 ASN B N 1
ATOM 6542 C CA . ASN B 1 40 ? 4.203 -21.516 -36.375 1 70.31 40 ASN B CA 1
ATOM 6543 C C . ASN B 1 40 ? 4.617 -20.109 -35.969 1 70.31 40 ASN B C 1
ATOM 6545 O O . ASN B 1 40 ? 3.814 -19.359 -35.406 1 70.31 40 ASN B O 1
ATOM 6549 N N . SER B 1 41 ? 5.883 -19.797 -36.062 1 68.06 41 SER B N 1
ATOM 6550 C CA . SER B 1 41 ? 6.465 -18.562 -35.594 1 68.06 41 SER B CA 1
ATOM 6551 C C . SER B 1 41 ? 5.883 -17.359 -36.312 1 68.06 41 SER B C 1
ATOM 6553 O O . SER B 1 41 ? 5.91 -16.234 -35.812 1 68.06 41 SER B O 1
ATOM 6555 N N . THR B 1 42 ? 5.328 -17.484 -37.531 1 64.62 42 THR B N 1
ATOM 6556 C CA . THR B 1 42 ? 4.73 -16.391 -38.312 1 64.62 42 THR B CA 1
ATOM 6557 C C . THR B 1 42 ? 3.238 -16.281 -38 1 64.62 42 THR B C 1
ATOM 6559 O O . THR B 1 42 ? 2.508 -15.586 -38.719 1 64.62 42 THR B O 1
ATOM 6562 N N . ALA B 1 43 ? 2.807 -17.125 -36.969 1 68.5 43 ALA B N 1
ATOM 6563 C CA . ALA B 1 43 ? 1.419 -17.125 -36.5 1 68.5 43 ALA B CA 1
ATOM 6564 C C . ALA B 1 43 ? 0.5 -17.766 -37.531 1 68.5 43 ALA B C 1
ATOM 6566 O O . ALA B 1 43 ? -0.69 -17.453 -37.594 1 68.5 43 ALA B O 1
ATOM 6567 N N . ALA B 1 44 ? 1.145 -18.578 -38.375 1 71.75 44 ALA B N 1
ATOM 6568 C CA . ALA B 1 44 ? 0.333 -19.375 -39.281 1 71.75 44 ALA B CA 1
ATOM 6569 C C . ALA B 1 44 ? -0.078 -20.688 -38.656 1 71.75 44 ALA B C 1
ATOM 6571 O O . ALA B 1 44 ? 0.718 -21.328 -37.969 1 71.75 44 ALA B O 1
ATOM 6572 N N . ILE B 1 45 ? -1.324 -21.109 -38.812 1 77.69 45 ILE B N 1
ATOM 6573 C CA . ILE B 1 45 ? -1.828 -22.375 -38.312 1 77.69 45 ILE B CA 1
ATOM 6574 C C . ILE B 1 45 ? -1.683 -23.453 -39.375 1 77.69 45 ILE B C 1
ATOM 6576 O O . ILE B 1 45 ? -2.197 -23.312 -40.5 1 77.69 45 ILE B O 1
ATOM 6580 N N . ASN B 1 46 ? -0.927 -24.5 -39.125 1 79.06 46 ASN B N 1
ATOM 6581 C CA . ASN B 1 46 ? -0.65 -25.594 -40.031 1 79.06 46 ASN B CA 1
ATOM 6582 C C . ASN B 1 46 ? -1.213 -26.922 -39.531 1 79.06 46 ASN B C 1
ATOM 6584 O O . ASN B 1 46 ? -1.178 -27.188 -38.312 1 79.06 46 ASN B O 1
ATOM 6588 N N . LYS B 1 47 ? -1.798 -27.594 -40.406 1 83.88 47 LYS B N 1
ATOM 6589 C CA . LYS B 1 47 ? -2.209 -28.969 -40.125 1 83.88 47 LYS B CA 1
ATOM 6590 C C . LYS B 1 47 ? -1.254 -29.969 -40.75 1 83.88 47 LYS B C 1
ATOM 6592 O O . LYS B 1 47 ? -0.831 -29.797 -41.906 1 83.88 47 LYS B O 1
ATOM 6597 N N . VAL B 1 48 ? -0.889 -30.984 -40.031 1 85.19 48 VAL B N 1
ATOM 6598 C CA . VAL B 1 48 ? 0.076 -32 -40.469 1 85.19 48 VAL B CA 1
ATOM 6599 C C . VAL B 1 48 ? -0.555 -33.375 -40.375 1 85.19 48 VAL B C 1
ATOM 6601 O O . VAL B 1 48 ? -1.257 -33.719 -39.438 1 85.19 48 VAL B O 1
ATOM 6604 N N . LEU B 1 49 ? -0.425 -34.094 -41.438 1 87.5 49 LEU B N 1
ATOM 6605 C CA . LEU B 1 49 ? -0.797 -35.531 -41.469 1 87.5 49 LEU B CA 1
ATOM 6606 C C . LEU B 1 49 ? 0.437 -36.406 -41.375 1 87.5 49 LEU B C 1
ATOM 6608 O O . LEU B 1 49 ? 1.391 -36.25 -42.125 1 87.5 49 LEU B O 1
ATOM 6612 N N . LEU B 1 50 ? 0.404 -37.281 -40.406 1 88.75 50 LEU B N 1
ATOM 6613 C CA . LEU B 1 50 ? 1.513 -38.219 -40.219 1 88.75 50 LEU B CA 1
ATOM 6614 C C . LEU B 1 50 ? 1.222 -39.562 -40.844 1 88.75 50 LEU B C 1
ATOM 6616 O O . LEU B 1 50 ? 0.113 -40.094 -40.75 1 88.75 50 LEU B O 1
ATOM 6620 N N . SER B 1 51 ? 1.974 -39.875 -41.719 1 83.06 51 SER B N 1
ATOM 6621 C CA . SER B 1 51 ? 1.946 -41.219 -42.312 1 83.06 51 SER B CA 1
ATOM 6622 C C . SER B 1 51 ? 3.285 -41.938 -42.125 1 83.06 51 SER B C 1
ATOM 6624 O O . SER B 1 51 ? 4.188 -41.781 -42.969 1 83.06 51 SER B O 1
ATOM 6626 N N . GLY B 1 52 ? 3.291 -42.656 -41.312 1 69.94 52 GLY B N 1
ATOM 6627 C CA . GLY B 1 52 ? 4.602 -43.188 -40.969 1 69.94 52 GLY B CA 1
ATOM 6628 C C . GLY B 1 52 ? 5.582 -42.125 -40.5 1 69.94 52 GLY B C 1
ATOM 6629 O O . GLY B 1 52 ? 5.297 -41.406 -39.562 1 69.94 52 GLY B O 1
ATOM 6630 N N . ASN B 1 53 ? 6.609 -42.062 -41.25 1 63.88 53 ASN B N 1
ATOM 6631 C CA . ASN B 1 53 ? 7.645 -41.094 -40.906 1 63.88 53 ASN B CA 1
ATOM 6632 C C . ASN B 1 53 ? 7.527 -39.812 -41.719 1 63.88 53 ASN B C 1
ATOM 6634 O O . ASN B 1 53 ? 8.414 -38.969 -41.688 1 63.88 53 ASN B O 1
ATOM 6638 N N . LYS B 1 54 ? 6.414 -39.781 -42.406 1 70.06 54 LYS B N 1
ATOM 6639 C CA . LYS B 1 54 ? 6.258 -38.656 -43.312 1 70.06 54 LYS B CA 1
ATOM 6640 C C . LYS B 1 54 ? 5.203 -37.688 -42.781 1 70.06 54 LYS B C 1
ATOM 6642 O O . LYS B 1 54 ? 4.199 -38.094 -42.188 1 70.06 54 LYS B O 1
ATOM 6647 N N . GLU B 1 55 ? 5.539 -36.281 -42.812 1 68.69 55 GLU B N 1
ATOM 6648 C CA . GLU B 1 55 ? 4.629 -35.219 -42.469 1 68.69 55 GLU B CA 1
ATOM 6649 C C . GLU B 1 55 ? 4.098 -34.5 -43.719 1 68.69 55 GLU B C 1
ATOM 6651 O O . GLU B 1 55 ? 4.867 -34.188 -44.625 1 68.69 55 GLU B O 1
ATOM 6656 N N . LEU B 1 56 ? 2.74 -34.594 -43.906 1 61.31 56 LEU B N 1
ATOM 6657 C CA . LEU B 1 56 ? 2.104 -33.844 -44.969 1 61.31 56 LEU B CA 1
ATOM 6658 C C . LEU B 1 56 ? 1.459 -32.562 -44.406 1 61.31 56 LEU B C 1
ATOM 6660 O O . LEU B 1 56 ? 0.608 -32.625 -43.531 1 61.31 56 LEU B O 1
ATOM 6664 N N . MET B 1 57 ? 1.99 -31.359 -44.781 1 60.34 57 MET B N 1
ATOM 6665 C CA . MET B 1 57 ? 1.5 -30.078 -44.281 1 60.34 57 MET B CA 1
ATOM 6666 C C . MET B 1 57 ? 0.243 -29.641 -45.031 1 60.34 57 MET B C 1
ATOM 6668 O O . MET B 1 57 ? 0.222 -29.641 -46.281 1 60.34 57 MET B O 1
ATOM 6672 N N . LEU B 1 58 ? -0.835 -29.656 -44.375 1 53.62 58 LEU B N 1
ATOM 6673 C CA . LEU B 1 58 ? -2.049 -29.031 -44.906 1 53.62 58 LEU B CA 1
ATOM 6674 C C . LEU B 1 58 ? -2.23 -27.625 -44.344 1 53.62 58 LEU B C 1
ATOM 6676 O O . LEU B 1 58 ? -1.98 -27.406 -43.156 1 53.62 58 LEU B O 1
ATOM 6680 N N . ILE B 1 59 ? -1.805 -26.547 -45.062 1 52.97 59 ILE B N 1
ATOM 6681 C CA . ILE B 1 59 ? -1.729 -25.156 -44.625 1 52.97 59 ILE B CA 1
ATOM 6682 C C . ILE B 1 59 ? -3.137 -24.609 -44.375 1 52.97 59 ILE B C 1
ATOM 6684 O O . ILE B 1 59 ? -4.008 -24.719 -45.25 1 52.97 59 ILE B O 1
ATOM 6688 N N . ILE B 1 60 ? -3.504 -24.547 -43.156 1 53.78 60 ILE B N 1
ATOM 6689 C CA . ILE B 1 60 ? -4.602 -23.656 -42.812 1 53.78 60 ILE B CA 1
ATOM 6690 C C . ILE B 1 60 ? -4.094 -22.219 -42.75 1 53.78 60 ILE B C 1
ATOM 6692 O O . ILE B 1 60 ? -3.246 -21.891 -41.906 1 53.78 60 ILE B O 1
ATOM 6696 N N . THR B 1 61 ? -3.764 -21.484 -43.844 1 48.62 61 THR B N 1
ATOM 6697 C CA . THR B 1 61 ? -3.121 -20.188 -43.938 1 48.62 61 THR B CA 1
ATOM 6698 C C . THR B 1 61 ? -3.885 -19.141 -43.125 1 48.62 61 THR B C 1
ATOM 6700 O O . THR B 1 61 ? -5.027 -18.812 -43.438 1 48.62 61 THR B O 1
ATOM 6703 N N . LEU B 1 62 ? -3.879 -19.062 -41.906 1 49.28 62 LEU B N 1
ATOM 6704 C CA . LEU B 1 62 ? -4.32 -17.891 -41.156 1 49.28 62 LEU B CA 1
ATOM 6705 C C . LEU B 1 62 ? -3.43 -16.688 -41.469 1 49.28 62 LEU B C 1
ATOM 6707 O O . LEU B 1 62 ? -3.527 -15.656 -40.781 1 49.28 62 LEU B O 1
ATOM 6711 N N . TYR B 1 63 ? -2.455 -16.719 -42.375 1 42.97 63 TYR B N 1
ATOM 6712 C CA . TYR B 1 63 ? -1.58 -15.57 -42.562 1 42.97 63 TYR B CA 1
ATOM 6713 C C . TYR B 1 63 ? -2.389 -14.281 -42.625 1 42.97 63 TYR B C 1
ATOM 6715 O O . TYR B 1 63 ? -2 -13.258 -42.062 1 42.97 63 TYR B O 1
ATOM 6723 N N . GLN B 1 64 ? -3.199 -14.305 -43.594 1 43.19 64 GLN B N 1
ATOM 6724 C CA . GLN B 1 64 ? -3.709 -13.023 -44.094 1 43.19 64 GLN B CA 1
ATOM 6725 C C . GLN B 1 64 ? -4.508 -12.312 -43 1 43.19 64 GLN B C 1
ATOM 6727 O O . GLN B 1 64 ? -4.859 -11.141 -43.125 1 43.19 64 GLN B O 1
ATOM 6732 N N . LEU B 1 65 ? -4.965 -13 -42.094 1 44.44 65 LEU B N 1
ATOM 6733 C CA . LEU B 1 65 ? -5.809 -12.266 -41.156 1 44.44 65 LEU B CA 1
ATOM 6734 C C . LEU B 1 65 ? -4.969 -11.352 -40.25 1 44.44 65 LEU B C 1
ATOM 6736 O O . LEU B 1 65 ? -5.457 -10.328 -39.781 1 44.44 65 LEU B O 1
ATOM 6740 N N . ILE B 1 66 ? -3.748 -11.75 -39.969 1 45.34 66 ILE B N 1
ATOM 6741 C CA . ILE B 1 66 ? -2.957 -11.008 -39 1 45.34 66 ILE B CA 1
ATOM 6742 C C . ILE B 1 66 ? -2.354 -9.773 -39.656 1 45.34 66 ILE B C 1
ATOM 6744 O O . ILE B 1 66 ? -1.777 -8.914 -39 1 45.34 66 ILE B O 1
ATOM 6748 N N . THR B 1 67 ? -2.102 -9.844 -40.875 1 41.88 67 THR B N 1
ATOM 6749 C CA . THR B 1 67 ? -1.438 -8.664 -41.438 1 41.88 67 THR B CA 1
ATOM 6750 C C . THR B 1 67 ? -2.264 -7.41 -41.156 1 41.88 67 THR B C 1
ATOM 6752 O O . THR B 1 67 ? -1.813 -6.297 -41.438 1 41.88 67 THR B O 1
ATOM 6755 N N . SER B 1 68 ? -3.598 -7.477 -41.344 1 41.84 68 SER B N 1
ATOM 6756 C CA . SER B 1 68 ? -4.148 -6.156 -41.031 1 41.84 68 SER B CA 1
ATOM 6757 C C . SER B 1 68 ? -3.869 -5.742 -39.594 1 41.84 68 SER B C 1
ATOM 6759 O O . SER B 1 68 ? -3.518 -6.578 -38.781 1 41.84 68 SER B O 1
ATOM 6761 N N . ASN B 1 69 ? -4.059 -4.367 -39.156 1 43.5 69 ASN B N 1
ATOM 6762 C CA . ASN B 1 69 ? -3.848 -3.572 -37.969 1 43.5 69 ASN B CA 1
ATOM 6763 C C . ASN B 1 69 ? -4.195 -4.363 -36.688 1 43.5 69 ASN B C 1
ATOM 6765 O O . ASN B 1 69 ? -4.363 -3.781 -35.625 1 43.5 69 ASN B O 1
ATOM 6769 N N . THR B 1 70 ? -4.957 -5.578 -36.781 1 51.75 70 THR B N 1
ATOM 6770 C CA . THR B 1 70 ? -5.773 -5.902 -35.594 1 51.75 70 THR B CA 1
ATOM 6771 C C . THR B 1 70 ? -4.957 -6.668 -34.562 1 51.75 70 THR B C 1
ATOM 6773 O O . THR B 1 70 ? -3.85 -7.121 -34.844 1 51.75 70 THR B O 1
ATOM 6776 N N . GLU B 1 71 ? -5.488 -7.031 -33.406 1 63.47 71 GLU B N 1
ATOM 6777 C CA . GLU B 1 71 ? -5.145 -7.664 -32.156 1 63.47 71 GLU B CA 1
ATOM 6778 C C . GLU B 1 71 ? -4.617 -9.078 -32.344 1 63.47 71 GLU B C 1
ATOM 6780 O O . GLU B 1 71 ? -5.23 -9.875 -33.062 1 63.47 71 GLU B O 1
ATOM 6785 N N . LYS B 1 72 ? -3.369 -9.477 -32.156 1 69.75 72 LYS B N 1
ATOM 6786 C CA . LYS B 1 72 ? -2.766 -10.805 -32.188 1 69.75 72 LYS B CA 1
ATOM 6787 C C . LYS B 1 72 ? -3.576 -11.805 -31.375 1 69.75 72 LYS B C 1
ATOM 6789 O O . LYS B 1 72 ? -3.906 -11.539 -30.219 1 69.75 72 LYS B O 1
ATOM 6794 N N . PRO B 1 73 ? -3.908 -12.961 -32.125 1 78.69 73 PRO B N 1
ATOM 6795 C CA . PRO B 1 73 ? -4.633 -13.977 -31.359 1 78.69 73 PRO B CA 1
ATOM 6796 C C . PRO B 1 73 ? -3.791 -14.594 -30.234 1 78.69 73 PRO B C 1
ATOM 6798 O O . PRO B 1 73 ? -2.578 -14.758 -30.406 1 78.69 73 PRO B O 1
ATOM 6801 N N . PHE B 1 74 ? -4.395 -14.828 -29.141 1 79.69 74 PHE B N 1
ATOM 6802 C CA . PHE B 1 74 ? -3.664 -15.469 -28.047 1 79.69 74 PHE B CA 1
ATOM 6803 C C . PHE B 1 74 ? -3.926 -16.969 -28.031 1 79.69 74 PHE B C 1
ATOM 6805 O O . PHE B 1 74 ? -3.18 -17.719 -27.406 1 79.69 74 PHE B O 1
ATOM 6812 N N . SER B 1 75 ? -5.008 -17.406 -28.75 1 85.31 75 SER B N 1
ATOM 6813 C CA . SER B 1 75 ? -5.336 -18.828 -28.781 1 85.31 75 SER B CA 1
ATOM 6814 C C . SER B 1 75 ? -6.32 -19.141 -29.891 1 85.31 75 SER B C 1
ATOM 6816 O O . SER B 1 75 ? -6.793 -18.234 -30.594 1 85.31 75 SER B O 1
ATOM 6818 N N . TRP B 1 76 ? -6.539 -20.406 -30.188 1 86.19 76 TRP B N 1
ATOM 6819 C CA . TRP B 1 76 ? -7.48 -20.891 -31.203 1 86.19 76 TRP B CA 1
ATOM 6820 C C . TRP B 1 76 ? -7.93 -22.312 -30.875 1 86.19 76 TRP B C 1
ATOM 6822 O O . TRP B 1 76 ? -7.277 -23.016 -30.109 1 86.19 76 TRP B O 1
ATOM 6832 N N . LYS B 1 77 ? -9.102 -22.703 -31.438 1 89.56 77 LYS B N 1
ATOM 6833 C CA . LYS B 1 77 ? -9.641 -24.062 -31.297 1 89.56 77 LYS B CA 1
ATOM 6834 C C . LYS B 1 77 ? -10.336 -24.5 -32.594 1 89.56 77 LYS B C 1
ATOM 6836 O O . LYS B 1 77 ? -11.016 -23.703 -33.25 1 89.56 77 LYS B O 1
ATOM 6841 N N . ILE B 1 78 ? -10.117 -25.719 -32.906 1 89.12 78 ILE B N 1
ATOM 6842 C CA . ILE B 1 78 ? -10.758 -26.297 -34.094 1 89.12 78 ILE B CA 1
ATOM 6843 C C . ILE B 1 78 ? -11.922 -27.188 -33.656 1 89.12 78 ILE B C 1
ATOM 6845 O O . ILE B 1 78 ? -11.82 -27.906 -32.688 1 89.12 78 ILE B O 1
ATOM 6849 N N . SER B 1 79 ? -13 -27.109 -34.531 1 92.12 79 SER B N 1
ATOM 6850 C CA . SER B 1 79 ? -14.148 -27.953 -34.219 1 92.12 79 SER B CA 1
ATOM 6851 C C . SER B 1 79 ? -13.828 -29.422 -34.438 1 92.12 79 SER B C 1
ATOM 6853 O O . SER B 1 79 ? -12.875 -29.75 -35.156 1 92.12 79 SER B O 1
ATOM 6855 N N . ALA B 1 80 ? -14.625 -30.328 -33.812 1 91.94 80 ALA B N 1
ATOM 6856 C CA . ALA B 1 80 ? -14.359 -31.75 -33.844 1 91.94 80 ALA B CA 1
ATOM 6857 C C . ALA B 1 80 ? -14.367 -32.281 -35.281 1 91.94 80 ALA B C 1
ATOM 6859 O O . ALA B 1 80 ? -13.594 -33.188 -35.625 1 91.94 80 ALA B O 1
ATOM 6860 N N . ASP B 1 81 ? -15.234 -31.797 -36.125 1 90.56 81 ASP B N 1
ATOM 6861 C CA . ASP B 1 81 ? -15.32 -32.25 -37.5 1 90.56 81 ASP B CA 1
ATOM 6862 C C . ASP B 1 81 ? -14.312 -31.516 -38.375 1 90.56 81 ASP B C 1
ATOM 6864 O O . ASP B 1 81 ? -14.25 -31.75 -39.594 1 90.56 81 ASP B O 1
ATOM 6868 N N . GLN B 1 82 ? -13.586 -30.5 -37.781 1 88 82 GLN B N 1
ATOM 6869 C CA . GLN B 1 82 ? -12.516 -29.75 -38.406 1 88 82 GLN B CA 1
ATOM 6870 C C . GLN B 1 82 ? -13.055 -28.828 -39.5 1 88 82 GLN B C 1
ATOM 6872 O O . GLN B 1 82 ? -12.328 -28.469 -40.438 1 88 82 GLN B O 1
ATOM 6877 N N . ASN B 1 83 ? -14.305 -28.469 -39.375 1 88.88 83 ASN B N 1
ATOM 6878 C CA . ASN B 1 83 ? -14.906 -27.609 -40.375 1 88.88 83 ASN B CA 1
ATOM 6879 C C . ASN B 1 83 ? -14.836 -26.141 -39.969 1 88.88 83 ASN B C 1
ATOM 6881 O O . ASN B 1 83 ? -15.031 -25.25 -40.781 1 88.88 83 ASN B O 1
ATOM 6885 N N . TYR B 1 84 ? -14.625 -25.938 -38.719 1 88.94 84 TYR B N 1
ATOM 6886 C CA . TYR B 1 84 ? -14.625 -24.562 -38.219 1 88.94 84 TYR B CA 1
ATOM 6887 C C . TYR B 1 84 ? -13.438 -24.312 -37.312 1 88.94 84 TYR B C 1
ATOM 6889 O O . TYR B 1 84 ? -12.977 -25.219 -36.594 1 88.94 84 TYR B O 1
ATOM 6897 N N . LEU B 1 85 ? -12.953 -23.062 -37.312 1 87.88 85 LEU B N 1
ATOM 6898 C CA . LEU B 1 85 ? -11.852 -22.594 -36.5 1 87.88 85 LEU B CA 1
ATOM 6899 C C . LEU B 1 85 ? -12.266 -21.359 -35.688 1 87.88 85 LEU B C 1
ATOM 6901 O O . LEU B 1 85 ? -12.703 -20.359 -36.25 1 87.88 85 LEU B O 1
ATOM 6905 N N . ALA B 1 86 ? -12.219 -21.469 -34.375 1 89.81 86 ALA B N 1
ATOM 6906 C CA . ALA B 1 86 ? -12.422 -20.312 -33.5 1 89.81 86 ALA B CA 1
ATOM 6907 C C . ALA B 1 86 ? -11.086 -19.656 -33.125 1 89.81 86 ALA B C 1
ATOM 6909 O O . ALA B 1 86 ? -10.156 -20.344 -32.688 1 89.81 86 ALA B O 1
ATOM 6910 N N . ILE B 1 87 ? -10.977 -18.359 -33.281 1 86.38 87 ILE B N 1
ATOM 6911 C CA . ILE B 1 87 ? -9.781 -17.594 -32.938 1 86.38 87 ILE B CA 1
ATOM 6912 C C . ILE B 1 87 ? -10.086 -16.609 -31.828 1 86.38 87 ILE B C 1
ATOM 6914 O O . ILE B 1 87 ? -11.086 -15.891 -31.875 1 86.38 87 ILE B O 1
ATOM 6918 N N . PHE B 1 88 ? -9.242 -16.547 -30.828 1 87.44 88 PHE B N 1
ATOM 6919 C CA . PHE B 1 88 ? -9.484 -15.75 -29.641 1 87.44 88 PHE B CA 1
ATOM 6920 C C . PHE B 1 88 ? -8.492 -14.602 -29.547 1 87.44 88 PHE B C 1
ATOM 6922 O O . PHE B 1 88 ? -7.305 -14.773 -29.828 1 87.44 88 PHE B O 1
ATOM 6929 N N . TYR B 1 89 ? -8.984 -13.383 -29.109 1 83.5 89 TYR B N 1
ATOM 6930 C CA . TYR B 1 89 ? -8.18 -12.18 -28.938 1 83.5 89 TYR B CA 1
ATOM 6931 C C . TYR B 1 89 ? -8.328 -11.625 -27.531 1 83.5 89 TYR B C 1
ATOM 6933 O O . TYR B 1 89 ? -9.438 -11.367 -27.062 1 83.5 89 TYR B O 1
ATOM 6941 N N . MET B 1 90 ? -7.129 -11.539 -26.891 1 77.19 90 MET B N 1
ATOM 6942 C CA . MET B 1 90 ? -7.191 -11.148 -25.484 1 77.19 90 MET B CA 1
ATOM 6943 C C . MET B 1 90 ? -7.578 -9.672 -25.344 1 77.19 90 MET B C 1
ATOM 6945 O O . MET B 1 90 ? -7.066 -8.828 -26.078 1 77.19 90 MET B O 1
ATOM 6949 N N . LYS B 1 91 ? -8.648 -9.359 -24.703 1 67.44 91 LYS B N 1
ATOM 6950 C CA . LYS B 1 91 ? -8.961 -8.023 -24.203 1 67.44 91 LYS B CA 1
ATOM 6951 C C . LYS B 1 91 ? -9.039 -8.008 -22.688 1 67.44 91 LYS B C 1
ATOM 6953 O O . LYS B 1 91 ? -9.781 -8.797 -22.094 1 67.44 91 LYS B O 1
ATOM 6958 N N . THR B 1 92 ? -7.906 -7.75 -22.062 1 61.62 92 THR B N 1
ATOM 6959 C CA . THR B 1 92 ? -7.879 -7.836 -20.609 1 61.62 92 THR B CA 1
ATOM 6960 C C . THR B 1 92 ? -8.812 -6.801 -19.984 1 61.62 92 THR B C 1
ATOM 6962 O O . THR B 1 92 ? -8.492 -5.609 -19.953 1 61.62 92 THR B O 1
ATOM 6965 N N . ASP B 1 93 ? -10.133 -7.219 -20 1 64.69 93 ASP B N 1
ATOM 6966 C CA . ASP B 1 93 ? -11.07 -6.414 -19.234 1 64.69 93 ASP B CA 1
ATOM 6967 C C . ASP B 1 93 ? -11.609 -7.191 -18.031 1 64.69 93 ASP B C 1
ATOM 6969 O O . ASP B 1 93 ? -11.469 -8.414 -17.969 1 64.69 93 ASP B O 1
ATOM 6973 N N . GLY B 1 94 ? -11.805 -6.637 -16.797 1 65.56 94 GLY B N 1
ATOM 6974 C CA . GLY B 1 94 ? -12.375 -7.172 -15.57 1 65.56 94 GLY B CA 1
ATOM 6975 C C . GLY B 1 94 ? -11.664 -6.688 -14.32 1 65.56 94 GLY B C 1
ATOM 6976 O O . GLY B 1 94 ? -10.609 -6.051 -14.406 1 65.56 94 GLY B O 1
ATOM 6977 N N . TYR B 1 95 ? -12.367 -7.117 -13.211 1 76.94 95 TYR B N 1
ATOM 6978 C CA . TYR B 1 95 ? -11.852 -6.641 -11.938 1 76.94 95 TYR B CA 1
ATOM 6979 C C . TYR B 1 95 ? -10.758 -7.562 -11.414 1 76.94 95 TYR B C 1
ATOM 6981 O O . TYR B 1 95 ? -10.031 -7.211 -10.484 1 76.94 95 TYR B O 1
ATOM 6989 N N . ALA B 1 96 ? -10.695 -8.836 -12.094 1 84.12 96 ALA B N 1
ATOM 6990 C CA . ALA B 1 96 ? -9.703 -9.82 -11.672 1 84.12 96 ALA B CA 1
ATOM 6991 C C . ALA B 1 96 ? -9.312 -10.742 -12.82 1 84.12 96 ALA B C 1
ATOM 6993 O O . ALA B 1 96 ? -10.039 -10.844 -13.82 1 84.12 96 ALA B O 1
ATOM 6994 N N . ASP B 1 97 ? -8.289 -11.461 -12.672 1 81.12 97 ASP B N 1
ATOM 6995 C CA . ASP B 1 97 ? -7.758 -12.312 -13.734 1 81.12 97 ASP B CA 1
ATOM 6996 C C . ASP B 1 97 ? -8.703 -13.477 -14.023 1 81.12 97 ASP B C 1
ATOM 6998 O O . ASP B 1 97 ? -8.828 -13.906 -15.172 1 81.12 97 ASP B O 1
ATOM 7002 N N . TYR B 1 98 ? -9.375 -13.945 -13.031 1 87.38 98 TYR B N 1
ATOM 7003 C CA . TYR B 1 98 ? -10.18 -15.148 -13.211 1 87.38 98 TYR B CA 1
ATOM 7004 C C . TYR B 1 98 ? -11.492 -14.828 -13.914 1 87.38 98 TYR B C 1
ATOM 7006 O O . TYR B 1 98 ? -12.227 -15.742 -14.305 1 87.38 98 TYR B O 1
ATOM 7014 N N . VAL B 1 99 ? -11.805 -13.547 -14.164 1 89.06 99 VAL B N 1
ATOM 7015 C CA . VAL B 1 99 ? -13.031 -13.188 -14.867 1 89.06 99 VAL B CA 1
ATOM 7016 C C . VAL B 1 99 ? -12.688 -12.422 -16.141 1 89.06 99 VAL B C 1
ATOM 7018 O O . VAL B 1 99 ? -13.492 -11.617 -16.625 1 89.06 99 VAL B O 1
ATOM 7021 N N . ARG B 1 100 ? -11.531 -12.625 -16.656 1 85.75 100 ARG B N 1
ATOM 7022 C CA . ARG B 1 100 ? -11.117 -11.953 -17.891 1 85.75 100 ARG B CA 1
ATOM 7023 C C . ARG B 1 100 ? -11.992 -12.367 -19.062 1 85.75 100 ARG B C 1
ATOM 7025 O O . ARG B 1 100 ? -12.562 -13.461 -19.062 1 85.75 100 ARG B O 1
ATOM 7032 N N . THR B 1 101 ? -12.062 -11.453 -20.047 1 90.94 101 THR B N 1
ATOM 7033 C CA . THR B 1 101 ? -12.875 -11.695 -21.234 1 90.94 101 THR B CA 1
ATOM 7034 C C . THR B 1 101 ? -12.008 -11.641 -22.5 1 90.94 101 THR B C 1
ATOM 7036 O O . THR B 1 101 ? -10.844 -11.242 -22.438 1 90.94 101 THR B O 1
ATOM 7039 N N . PHE B 1 102 ? -12.5 -12.18 -23.516 1 89.94 102 PHE B N 1
ATOM 7040 C CA . PHE B 1 102 ? -11.812 -12.148 -24.797 1 89.94 102 PHE B CA 1
ATOM 7041 C C . PHE B 1 102 ? -12.805 -12.008 -25.953 1 89.94 102 PHE B C 1
ATOM 7043 O O . PHE B 1 102 ? -14.016 -12.133 -25.75 1 89.94 102 PHE B O 1
ATOM 7050 N N . SER B 1 103 ? -12.266 -11.648 -27.094 1 90.38 103 SER B N 1
ATOM 7051 C CA . SER B 1 103 ? -13.039 -11.641 -28.328 1 90.38 103 SER B CA 1
ATOM 7052 C C . SER B 1 103 ? -12.805 -12.914 -29.125 1 90.38 103 SER B C 1
ATOM 7054 O O . SER B 1 103 ? -11.797 -13.594 -28.953 1 90.38 103 SER B O 1
ATOM 7056 N N . CYS B 1 104 ? -13.766 -13.297 -29.953 1 90.69 104 CYS B N 1
ATOM 7057 C CA . CYS B 1 104 ? -13.711 -14.562 -30.688 1 90.69 104 CYS B CA 1
ATOM 7058 C C . CYS B 1 104 ? -14.266 -14.406 -32.094 1 90.69 104 CYS B C 1
ATOM 7060 O O . CYS B 1 104 ? -15.328 -13.812 -32.281 1 90.69 104 CYS B O 1
ATOM 7062 N N . ASP B 1 105 ? -13.531 -14.859 -33.062 1 87.06 105 ASP B N 1
ATOM 7063 C CA . ASP B 1 105 ? -14.008 -15.023 -34.438 1 87.06 105 ASP B CA 1
ATOM 7064 C C . ASP B 1 105 ? -14.055 -16.5 -34.812 1 87.06 105 ASP B C 1
ATOM 7066 O O . ASP B 1 105 ? -13.172 -17.266 -34.438 1 87.06 105 ASP B O 1
ATOM 7070 N N . ILE B 1 106 ? -15.125 -16.891 -35.5 1 89.56 106 ILE B N 1
ATOM 7071 C CA . ILE B 1 106 ? -15.266 -18.266 -36 1 89.56 106 ILE B CA 1
ATOM 7072 C C . ILE B 1 106 ? -15.164 -18.266 -37.5 1 89.56 106 ILE B C 1
ATOM 7074 O O . ILE B 1 106 ? -15.836 -17.484 -38.188 1 89.56 106 ILE B O 1
ATOM 7078 N N . TYR B 1 107 ? -14.336 -19.125 -38 1 85.81 107 TYR B N 1
ATOM 7079 C CA . TYR B 1 107 ? -14.117 -19.234 -39.438 1 85.81 107 TYR B CA 1
ATOM 7080 C C . TYR B 1 107 ? -14.508 -20.609 -39.938 1 85.81 107 TYR B C 1
ATOM 7082 O O . TYR B 1 107 ? -14.312 -21.609 -39.25 1 85.81 107 TYR B O 1
ATOM 7090 N N . ASN B 1 108 ? -15.016 -20.625 -41.188 1 87.06 108 ASN B N 1
ATOM 7091 C CA . ASN B 1 108 ? -15.242 -21.891 -41.875 1 87.06 108 ASN B CA 1
ATOM 7092 C C . ASN B 1 108 ? -13.969 -22.391 -42.531 1 87.06 108 ASN B C 1
ATOM 7094 O O . ASN B 1 108 ? -13.203 -21.609 -43.094 1 87.06 108 ASN B O 1
ATOM 7098 N N . LEU B 1 109 ? -13.867 -23.719 -42.375 1 81.44 109 LEU B N 1
ATOM 7099 C CA . LEU B 1 109 ? -12.727 -24.359 -43 1 81.44 109 LEU B CA 1
ATOM 7100 C C . LEU B 1 109 ? -13.188 -25.234 -44.156 1 81.44 109 LEU B C 1
ATOM 7102 O O . LEU B 1 109 ? -14.203 -25.938 -44.062 1 81.44 109 LEU B O 1
ATOM 7106 N N . LEU B 1 110 ? -12.641 -25.016 -45.344 1 74.25 110 LEU B N 1
ATOM 7107 C CA . LEU B 1 110 ? -12.891 -25.906 -46.5 1 74.25 110 LEU B CA 1
ATOM 7108 C C . LEU B 1 110 ? -11.586 -26.547 -46.969 1 74.25 110 LEU B C 1
ATOM 7110 O O . LEU B 1 110 ? -10.648 -25.844 -47.344 1 74.25 110 LEU B O 1
ATOM 7114 N N . ASN B 1 111 ? -11.625 -27.766 -46.938 1 65.31 111 ASN B N 1
ATOM 7115 C CA . ASN B 1 111 ? -10.461 -28.547 -47.344 1 65.31 111 ASN B CA 1
ATOM 7116 C C . ASN B 1 111 ? -9.203 -28.094 -46.625 1 65.31 111 ASN B C 1
ATOM 7118 O O . ASN B 1 111 ? -8.141 -27.969 -47.219 1 65.31 111 ASN B O 1
ATOM 7122 N N . GLY B 1 112 ? -9.469 -27.656 -45.406 1 63.78 112 GLY B N 1
ATOM 7123 C CA . GLY B 1 112 ? -8.32 -27.297 -44.594 1 63.78 112 GLY B CA 1
ATOM 7124 C C . GLY B 1 112 ? -7.914 -25.844 -44.719 1 63.78 112 GLY B C 1
ATOM 7125 O O . GLY B 1 112 ? -6.961 -25.391 -44.094 1 63.78 112 GLY B O 1
ATOM 7126 N N . PHE B 1 113 ? -8.648 -25.172 -45.562 1 67.5 113 PHE B N 1
ATOM 7127 C CA . PHE B 1 113 ? -8.305 -23.766 -45.781 1 67.5 113 PHE B CA 1
ATOM 7128 C C . PHE B 1 113 ? -9.344 -22.844 -45.188 1 67.5 113 PHE B C 1
ATOM 7130 O O . PHE B 1 113 ? -10.547 -23.125 -45.25 1 67.5 113 PHE B O 1
ATOM 7137 N N . LEU B 1 114 ? -8.711 -21.797 -44.562 1 71.25 114 LEU B N 1
ATOM 7138 C CA . LEU B 1 114 ? -9.594 -20.781 -44 1 71.25 114 LEU B CA 1
ATOM 7139 C C . LEU B 1 114 ? -10.391 -20.094 -45.125 1 71.25 114 LEU B C 1
ATOM 7141 O O . LEU B 1 114 ? -9.828 -19.688 -46.125 1 71.25 114 LEU B O 1
ATOM 7145 N N . ARG B 1 115 ? -11.625 -20.031 -44.875 1 73.25 115 ARG B N 1
ATOM 7146 C CA . ARG B 1 115 ? -12.453 -19.406 -45.906 1 73.25 115 ARG B CA 1
ATOM 7147 C C . ARG B 1 115 ? -13.039 -18.094 -45.438 1 73.25 115 ARG B C 1
ATOM 7149 O O . ARG B 1 115 ? -12.383 -17.047 -45.5 1 73.25 115 ARG B O 1
ATOM 7156 N N . THR B 1 116 ? -14.312 -18.172 -44.875 1 77.44 116 THR B N 1
ATOM 7157 C CA . THR B 1 116 ? -15.023 -16.953 -44.531 1 77.44 116 THR B CA 1
ATOM 7158 C C . THR B 1 116 ? -15.336 -16.938 -43.031 1 77.44 116 THR B C 1
ATOM 7160 O O . THR B 1 116 ? -15.508 -17.984 -42.406 1 77.44 116 THR B O 1
ATOM 7163 N N . LYS B 1 117 ? -15.211 -15.727 -42.531 1 84.06 117 LYS B N 1
ATOM 7164 C CA . LYS B 1 117 ? -15.695 -15.523 -41.156 1 84.06 117 LYS B CA 1
ATOM 7165 C C . LYS B 1 117 ? -17.188 -15.844 -41.062 1 84.06 117 LYS B C 1
ATOM 7167 O O . LYS B 1 117 ? -17.984 -15.383 -41.875 1 84.06 117 LYS B O 1
ATOM 7172 N N . GLN B 1 118 ? -17.469 -16.75 -40.156 1 84.12 118 GLN B N 1
ATOM 7173 C CA . GLN B 1 118 ? -18.844 -17.125 -39.906 1 84.12 118 GLN B CA 1
ATOM 7174 C C . GLN B 1 118 ? -19.562 -16.078 -39.094 1 84.12 118 GLN B C 1
ATOM 7176 O O . GLN B 1 118 ? -19.094 -15.703 -38 1 84.12 118 GLN B O 1
ATOM 7181 N N . ILE B 1 119 ? -20.625 -15.586 -39.625 1 85.81 119 ILE B N 1
ATOM 7182 C CA . ILE B 1 119 ? -21.422 -14.633 -38.875 1 85.81 119 ILE B CA 1
ATOM 7183 C C . ILE B 1 119 ? -22.578 -15.359 -38.156 1 85.81 119 ILE B C 1
ATOM 7185 O O . ILE B 1 119 ? -23.422 -15.969 -38.812 1 85.81 119 ILE B O 1
ATOM 7189 N N . LEU B 1 120 ? -22.453 -15.359 -36.938 1 88.62 120 LEU B N 1
ATOM 7190 C CA . LEU B 1 120 ? -23.5 -16.016 -36.125 1 88.62 120 LEU B CA 1
ATOM 7191 C C . LEU B 1 120 ? -24.422 -14.977 -35.5 1 88.62 120 LEU B C 1
ATOM 7193 O O . LEU B 1 120 ? -23.969 -14.047 -34.844 1 88.62 120 LEU B O 1
ATOM 7197 N N . PRO B 1 121 ? -25.703 -15.172 -35.75 1 83.88 121 PRO B N 1
ATOM 7198 C CA . PRO B 1 121 ? -26.641 -14.234 -35.156 1 83.88 121 PRO B CA 1
ATOM 7199 C C . PRO B 1 121 ? -26.578 -14.227 -33.625 1 83.88 121 PRO B C 1
ATOM 7201 O O . PRO B 1 121 ? -26.438 -15.289 -33 1 83.88 121 PRO B O 1
ATOM 7204 N N . ASP B 1 122 ? -26.531 -13.086 -32.938 1 87.5 122 ASP B N 1
ATOM 7205 C CA . ASP B 1 122 ? -26.656 -12.852 -31.5 1 87.5 122 ASP B CA 1
ATOM 7206 C C . ASP B 1 122 ? -25.391 -13.312 -30.766 1 87.5 122 ASP B C 1
ATOM 7208 O O . ASP B 1 122 ? -25.359 -13.328 -29.531 1 87.5 122 ASP B O 1
ATOM 7212 N N . PHE B 1 123 ? -24.422 -13.859 -31.469 1 91.25 123 PHE B N 1
ATOM 7213 C CA . PHE B 1 123 ? -23.156 -14.242 -30.844 1 91.25 123 PHE B CA 1
ATOM 7214 C C . PHE B 1 123 ? -22.344 -13 -30.453 1 91.25 123 PHE B C 1
ATOM 7216 O O . PHE B 1 123 ? -22.062 -12.156 -31.312 1 91.25 123 PHE B O 1
ATOM 7223 N N . PRO B 1 124 ? -22.094 -12.883 -29.125 1 88.69 124 PRO B N 1
ATOM 7224 C CA . PRO B 1 124 ? -21.266 -11.734 -28.75 1 88.69 124 PRO B CA 1
ATOM 7225 C C . PRO B 1 124 ? -19.812 -11.891 -29.172 1 88.69 124 PRO B C 1
ATOM 7227 O O . PRO B 1 124 ? -19.141 -12.852 -28.781 1 88.69 124 PRO B O 1
ATOM 7230 N N . THR B 1 125 ? -19.328 -11.125 -30.078 1 82.75 125 THR B N 1
ATOM 7231 C CA . THR B 1 125 ? -17.953 -11.25 -30.547 1 82.75 125 THR B CA 1
ATOM 7232 C C . THR B 1 125 ? -16.984 -10.625 -29.547 1 82.75 125 THR B C 1
ATOM 7234 O O . THR B 1 125 ? -15.773 -10.836 -29.641 1 82.75 125 THR B O 1
ATOM 7237 N N . GLU B 1 126 ? -17.562 -10 -28.578 1 87.69 126 GLU B N 1
ATOM 7238 C CA . GLU B 1 126 ? -16.719 -9.391 -27.547 1 87.69 126 GLU B CA 1
ATOM 7239 C C . GLU B 1 126 ? -17.172 -9.805 -26.156 1 87.69 126 GLU B C 1
ATOM 7241 O O . GLU B 1 126 ? -18.328 -10.203 -25.953 1 87.69 126 GLU B O 1
ATOM 7246 N N . ASN B 1 127 ? -16.203 -9.781 -25.203 1 90.25 127 ASN B N 1
ATOM 7247 C CA . ASN B 1 127 ? -16.438 -9.961 -23.766 1 90.25 127 ASN B CA 1
ATOM 7248 C C . ASN B 1 127 ? -16.875 -11.383 -23.438 1 90.25 127 ASN B C 1
ATOM 7250 O O . ASN B 1 127 ? -17.672 -11.602 -22.516 1 90.25 127 ASN B O 1
ATOM 7254 N N . LEU B 1 128 ? -16.422 -12.359 -24.281 1 92.94 128 LEU B N 1
ATOM 7255 C CA . LEU B 1 128 ? -16.641 -13.766 -23.953 1 92.94 128 LEU B CA 1
ATOM 7256 C C . LEU B 1 128 ? -15.758 -14.188 -22.781 1 92.94 128 LEU B C 1
ATOM 7258 O O . LEU B 1 128 ? -14.648 -13.68 -22.625 1 92.94 128 LEU B O 1
ATOM 7262 N N . GLN B 1 129 ? -16.312 -15.008 -22.047 1 93.88 129 GLN B N 1
ATOM 7263 C CA . GLN B 1 129 ? -15.547 -15.461 -20.891 1 93.88 129 GLN B CA 1
ATOM 7264 C C . GLN B 1 129 ? -15.016 -16.875 -21.094 1 93.88 129 GLN B C 1
ATOM 7266 O O . GLN B 1 129 ? -13.898 -17.188 -20.656 1 93.88 129 GLN B O 1
ATOM 7271 N N . LYS B 1 130 ? -15.82 -17.766 -21.703 1 94.94 130 LYS B N 1
ATOM 7272 C CA . LYS B 1 130 ? -15.414 -19.125 -22.047 1 94.94 130 LYS B CA 1
ATOM 7273 C C . LYS B 1 130 ? -15.992 -19.547 -23.391 1 94.94 130 LYS B C 1
ATOM 7275 O O . LYS B 1 130 ? -17 -18.984 -23.844 1 94.94 130 LYS B O 1
ATOM 7280 N N . PHE B 1 131 ? -15.336 -20.484 -24.047 1 95.25 131 PHE B N 1
ATOM 7281 C CA . PHE B 1 131 ? -15.773 -21.062 -25.312 1 95.25 131 PHE B CA 1
ATOM 7282 C C . PHE B 1 131 ? -15.336 -22.531 -25.422 1 95.25 131 PHE B C 1
ATOM 7284 O O . PHE B 1 131 ? -14.172 -22.844 -25.172 1 95.25 131 PHE B O 1
ATOM 7291 N N . GLN B 1 132 ? -16.312 -23.469 -25.797 1 96.12 132 GLN B N 1
ATOM 7292 C CA . GLN B 1 132 ? -15.977 -24.875 -25.969 1 96.12 132 GLN B CA 1
ATOM 7293 C C . GLN B 1 132 ? -16.734 -25.469 -27.156 1 96.12 132 GLN B C 1
ATOM 7295 O O . GLN B 1 132 ? -17.969 -25.438 -27.188 1 96.12 132 GLN B O 1
ATOM 7300 N N . TRP B 1 133 ? -15.945 -26.094 -28.094 1 95.94 133 TRP B N 1
ATOM 7301 C CA . TRP B 1 133 ? -16.578 -26.906 -29.109 1 95.94 133 TRP B CA 1
ATOM 7302 C C . TRP B 1 133 ? -17.125 -28.203 -28.531 1 95.94 133 TRP B C 1
ATOM 7304 O O . TRP B 1 133 ? -16.562 -28.734 -27.562 1 95.94 133 TRP B O 1
ATOM 7314 N N . SER B 1 134 ? -18.219 -28.672 -29.141 1 96.69 134 SER B N 1
ATOM 7315 C CA . SER B 1 134 ? -18.672 -30.016 -28.812 1 96.69 134 SER B CA 1
ATOM 7316 C C . SER B 1 134 ? -17.672 -31.062 -29.281 1 96.69 134 SER B C 1
ATOM 7318 O O . SER B 1 134 ? -16.906 -30.812 -30.219 1 96.69 134 SER B O 1
ATOM 7320 N N . PRO B 1 135 ? -17.688 -32.25 -28.609 1 93.94 135 PRO B N 1
ATOM 7321 C CA . PRO B 1 135 ? -16.734 -33.312 -28.984 1 93.94 135 PRO B CA 1
ATOM 7322 C C . PRO B 1 135 ? -17.047 -33.938 -30.344 1 93.94 135 PRO B C 1
ATOM 7324 O O . PRO B 1 135 ? -16.203 -34.625 -30.922 1 93.94 135 PRO B O 1
ATOM 7327 N N . THR B 1 136 ? -18.281 -33.75 -30.828 1 94.44 136 THR B N 1
ATOM 7328 C CA . THR B 1 136 ? -18.656 -34.156 -32.156 1 94.44 136 THR B CA 1
ATOM 7329 C C . THR B 1 136 ? -19.297 -33 -32.938 1 94.44 136 THR B C 1
ATOM 7331 O O . THR B 1 136 ? -20 -32.188 -32.375 1 94.44 136 THR B O 1
ATOM 7334 N N . GLY B 1 137 ? -18.969 -33 -34.156 1 94.25 137 GLY B N 1
ATOM 7335 C CA . GLY B 1 137 ? -19.547 -31.953 -34.969 1 94.25 137 GLY B CA 1
ATOM 7336 C C . GLY B 1 137 ? -18.969 -30.594 -34.688 1 94.25 137 GLY B C 1
ATOM 7337 O O . GLY B 1 137 ? -17.75 -30.422 -34.625 1 94.25 137 GLY B O 1
ATOM 7338 N N . HIS B 1 138 ? -19.969 -29.547 -34.719 1 95.25 138 HIS B N 1
ATOM 7339 C CA . HIS B 1 138 ? -19.484 -28.188 -34.5 1 95.25 138 HIS B CA 1
ATOM 7340 C C . HIS B 1 138 ? -20.469 -27.375 -33.656 1 95.25 138 HIS B C 1
ATOM 7342 O O . HIS B 1 138 ? -20.5 -26.141 -33.781 1 95.25 138 HIS B O 1
ATOM 7348 N N . ASP B 1 139 ? -21.266 -28.078 -32.812 1 96.06 139 ASP B N 1
ATOM 7349 C CA . ASP B 1 139 ? -21.969 -27.344 -31.766 1 96.06 139 ASP B CA 1
ATOM 7350 C C . ASP B 1 139 ? -20.984 -26.766 -30.766 1 96.06 139 ASP B C 1
ATOM 7352 O O . ASP B 1 139 ? -19.828 -27.188 -30.703 1 96.06 139 ASP B O 1
ATOM 7356 N N . PHE B 1 140 ? -21.406 -25.703 -30.062 1 96.75 140 PHE B N 1
ATOM 7357 C CA . PHE B 1 140 ? -20.469 -25.172 -29.078 1 96.75 140 PHE B CA 1
ATOM 7358 C C . PHE B 1 140 ? -21.234 -24.469 -27.953 1 96.75 140 PHE B C 1
ATOM 7360 O O . PHE B 1 140 ? -22.391 -24.078 -28.125 1 96.75 140 PHE B O 1
ATOM 7367 N N . SER B 1 141 ? -20.641 -24.406 -26.828 1 97.5 141 SER B N 1
ATOM 7368 C CA . SER B 1 141 ? -21.109 -23.641 -25.656 1 97.5 141 SER B CA 1
ATOM 7369 C C . SER B 1 141 ? -20.172 -22.484 -25.344 1 97.5 141 SER B C 1
ATOM 7371 O O . SER B 1 141 ? -19 -22.516 -25.734 1 97.5 141 SER B O 1
ATOM 7373 N N . TYR B 1 142 ? -20.672 -21.484 -24.781 1 96.62 142 TYR B N 1
ATOM 7374 C CA . TYR B 1 142 ? -19.859 -20.359 -24.312 1 96.62 142 TYR B CA 1
ATOM 7375 C C . TYR B 1 142 ? -20.484 -19.688 -23.109 1 96.62 142 TYR B C 1
ATOM 7377 O O . TYR B 1 142 ? -21.641 -19.969 -22.766 1 96.62 142 TYR B O 1
ATOM 7385 N N . VAL B 1 143 ? -19.672 -18.922 -22.422 1 97 143 VAL B N 1
ATOM 7386 C CA . VAL B 1 143 ? -20.141 -18.141 -21.281 1 97 143 VAL B CA 1
ATOM 7387 C C . VAL B 1 143 ? -20.031 -16.641 -21.609 1 97 143 VAL B C 1
ATOM 7389 O O . VAL B 1 143 ? -18.984 -16.188 -22.078 1 97 143 VAL B O 1
ATOM 7392 N N . TYR B 1 144 ? -21.094 -15.984 -21.406 1 95.94 144 TYR B N 1
ATOM 7393 C CA . TYR B 1 144 ? -21.203 -14.539 -21.594 1 95.94 144 TYR B CA 1
ATOM 7394 C C . TYR B 1 144 ? -21.984 -13.891 -20.469 1 95.94 144 TYR B C 1
ATOM 7396 O O . TYR B 1 144 ? -23.109 -14.32 -20.156 1 95.94 144 TYR B O 1
ATOM 7404 N N . GLU B 1 145 ? -21.359 -12.883 -19.781 1 95.19 145 GLU B N 1
ATOM 7405 C CA . GLU B 1 145 ? -21.953 -12.219 -18.625 1 95.19 145 GLU B CA 1
ATOM 7406 C C . GLU B 1 145 ? -22.375 -13.227 -17.562 1 95.19 145 GLU B C 1
ATOM 7408 O O . GLU B 1 145 ? -23.5 -13.156 -17.047 1 95.19 145 GLU B O 1
ATOM 7413 N N . PHE B 1 146 ? -21.609 -14.195 -17.438 1 96.75 146 PHE B N 1
ATOM 7414 C CA . PHE B 1 146 ? -21.703 -15.211 -16.406 1 96.75 146 PHE B CA 1
ATOM 7415 C C . PHE B 1 146 ? -22.906 -16.125 -16.641 1 96.75 146 PHE B C 1
ATOM 7417 O O . PHE B 1 146 ? -23.438 -16.719 -15.703 1 96.75 146 PHE B O 1
ATOM 7424 N N . ASN B 1 147 ? -23.359 -16.203 -17.859 1 98.31 147 ASN B N 1
ATOM 7425 C CA . ASN B 1 147 ? -24.422 -17.125 -18.281 1 98.31 147 ASN B CA 1
ATOM 7426 C C . ASN B 1 147 ? -23.938 -18.094 -19.344 1 98.31 147 ASN B C 1
ATOM 7428 O O . ASN B 1 147 ? -23.109 -17.734 -20.188 1 98.31 147 ASN B O 1
ATOM 7432 N N . VAL B 1 148 ? -24.5 -19.297 -19.312 1 98.44 148 VAL B N 1
ATOM 7433 C CA . VAL B 1 148 ? -24.141 -20.328 -20.266 1 98.44 148 VAL B CA 1
ATOM 7434 C C . VAL B 1 148 ? -25.047 -20.234 -21.5 1 98.44 148 VAL B C 1
ATOM 7436 O O . VAL B 1 148 ? -26.266 -20.062 -21.359 1 98.44 148 VAL B O 1
ATOM 7439 N N . TYR B 1 149 ? -24.484 -20.312 -22.656 1 97.81 149 TYR B N 1
ATOM 7440 C CA . TYR B 1 149 ? -25.188 -20.312 -23.938 1 97.81 149 TYR B CA 1
ATOM 7441 C C . TYR B 1 149 ? -24.766 -21.531 -24.766 1 97.81 149 TYR B C 1
ATOM 7443 O O . TYR B 1 149 ? -23.719 -22.125 -24.547 1 97.81 149 TYR B O 1
ATOM 7451 N N . LEU B 1 150 ? -25.688 -21.875 -25.766 1 96.75 150 LEU B N 1
ATOM 7452 C CA . LEU B 1 150 ? -25.453 -23.047 -26.625 1 96.75 150 LEU B CA 1
ATOM 7453 C C . LEU B 1 150 ? -25.844 -22.734 -28.062 1 96.75 150 LEU B C 1
ATOM 7455 O O . LEU B 1 150 ? -26.891 -22.125 -28.312 1 96.75 150 LEU B O 1
ATOM 7459 N N . TYR B 1 151 ? -24.984 -23 -28.984 1 95.19 151 TYR B N 1
ATOM 7460 C CA . TYR B 1 151 ? -25.328 -23.094 -30.391 1 95.19 151 TYR B CA 1
ATOM 7461 C C . TYR B 1 151 ? -25.375 -24.547 -30.844 1 95.19 151 TYR B C 1
ATOM 7463 O O . TYR B 1 151 ? -24.453 -25.328 -30.594 1 95.19 151 TYR B O 1
ATOM 7471 N N . LYS B 1 152 ? -26.406 -24.875 -31.516 1 93.44 152 LYS B N 1
ATOM 7472 C CA . LYS B 1 152 ? -26.547 -26.234 -32.031 1 93.44 152 LYS B CA 1
ATOM 7473 C C . LYS B 1 152 ? -27.109 -26.234 -33.438 1 93.44 152 LYS B C 1
ATOM 7475 O O . LYS B 1 152 ? -27.406 -25.172 -34 1 93.44 152 LYS B O 1
ATOM 7480 N N . ASN B 1 153 ? -27.094 -27.359 -34.094 1 88.88 153 ASN B N 1
ATOM 7481 C CA . ASN B 1 153 ? -27.656 -27.562 -35.438 1 88.88 153 ASN B CA 1
ATOM 7482 C C . ASN B 1 153 ? -27.016 -26.641 -36.438 1 88.88 153 ASN B C 1
ATOM 7484 O O . ASN B 1 153 ? -27.719 -25.891 -37.156 1 88.88 153 ASN B O 1
ATOM 7488 N N . THR B 1 154 ? -25.719 -26.641 -36.5 1 83.25 154 THR B N 1
ATOM 7489 C CA . THR B 1 154 ? -24.953 -25.828 -37.438 1 83.25 154 THR B CA 1
ATOM 7490 C C . THR B 1 154 ? -25.266 -24.344 -37.25 1 83.25 154 THR B C 1
ATOM 7492 O O . THR B 1 154 ? -25.547 -23.641 -38.219 1 83.25 154 THR B O 1
ATOM 7495 N N . PHE B 1 155 ? -25.422 -23.953 -36.031 1 85.5 155 PHE B N 1
ATOM 7496 C CA . PHE B 1 155 ? -25.531 -22.578 -35.562 1 85.5 155 PHE B CA 1
ATOM 7497 C C . PHE B 1 155 ? -26.922 -22.031 -35.812 1 85.5 155 PHE B C 1
ATOM 7499 O O . PHE B 1 155 ? -27.156 -20.828 -35.719 1 85.5 155 PHE B O 1
ATOM 7506 N N . LEU B 1 156 ? -27.875 -22.891 -36.188 1 85.19 156 LEU B N 1
ATOM 7507 C CA . LEU B 1 156 ? -29.219 -22.422 -36.469 1 85.19 156 LEU B CA 1
ATOM 7508 C C . LEU B 1 156 ? -29.984 -22.172 -35.156 1 85.19 156 LEU B C 1
ATOM 7510 O O . LEU B 1 156 ? -30.953 -21.406 -35.156 1 85.19 156 LEU B O 1
ATOM 7514 N N . ASN B 1 157 ? -29.531 -22.828 -34.156 1 90.06 157 ASN B N 1
ATOM 7515 C CA . ASN B 1 157 ? -30.203 -22.688 -32.875 1 90.06 157 ASN B CA 1
ATOM 7516 C C . ASN B 1 157 ? -29.281 -22.078 -31.812 1 90.06 157 ASN B C 1
ATOM 7518 O O . ASN B 1 157 ? -28.234 -22.656 -31.484 1 90.06 157 ASN B O 1
ATOM 7522 N N . HIS B 1 158 ? -29.688 -20.984 -31.359 1 94.06 158 HIS B N 1
ATOM 7523 C CA . HIS B 1 158 ? -29 -20.281 -30.297 1 94.06 158 HIS B CA 1
ATOM 7524 C C . HIS B 1 158 ? -29.844 -20.25 -29.016 1 94.06 158 HIS B C 1
ATOM 7526 O O . HIS B 1 158 ? -30.969 -19.75 -29.031 1 94.06 158 HIS B O 1
ATOM 7532 N N . HIS B 1 159 ? -29.312 -20.75 -27.938 1 96 159 HIS B N 1
ATOM 7533 C CA . HIS B 1 159 ? -30.109 -20.859 -26.703 1 96 159 HIS B CA 1
ATOM 7534 C C . HIS B 1 159 ? -29.328 -20.297 -25.516 1 96 159 HIS B C 1
ATOM 7536 O O . HIS B 1 159 ? -28.156 -20.625 -25.312 1 96 159 HIS B O 1
ATOM 7542 N N . GLN B 1 160 ? -29.984 -19.422 -24.797 1 96.88 160 GLN B N 1
ATOM 7543 C CA . GLN B 1 160 ? -29.484 -19.078 -23.469 1 96.88 160 GLN B CA 1
ATOM 7544 C C . GLN B 1 160 ? -29.938 -20.078 -22.422 1 96.88 160 GLN B C 1
ATOM 7546 O O . GLN B 1 160 ? -31.125 -20.266 -22.203 1 96.88 160 GLN B O 1
ATOM 7551 N N . ILE B 1 161 ? -29.031 -20.719 -21.797 1 98.19 161 ILE B N 1
ATOM 7552 C CA . ILE B 1 161 ? -29.328 -21.828 -20.891 1 98.19 161 ILE B CA 1
ATOM 7553 C C . ILE B 1 161 ? -29.562 -21.297 -19.484 1 98.19 161 ILE B C 1
ATOM 7555 O O . ILE B 1 161 ? -30.453 -21.781 -18.766 1 98.19 161 ILE B O 1
ATOM 7559 N N . THR B 1 162 ? -28.734 -20.344 -19.016 1 98.25 162 THR B N 1
ATOM 7560 C CA . THR B 1 162 ? -28.906 -19.719 -17.703 1 98.25 162 THR B CA 1
ATOM 7561 C C . THR B 1 162 ? -29.125 -18.219 -17.859 1 98.25 162 THR B C 1
ATOM 7563 O O . THR B 1 162 ? -28.688 -17.609 -18.844 1 98.25 162 THR B O 1
ATOM 7566 N N . ASN B 1 163 ? -29.75 -17.547 -16.859 1 97.81 163 ASN B N 1
ATOM 7567 C CA . ASN B 1 163 ? -30.062 -16.125 -16.938 1 97.81 163 ASN B CA 1
ATOM 7568 C C . ASN B 1 163 ? -29.859 -15.43 -15.594 1 97.81 163 ASN B C 1
ATOM 7570 O O . ASN B 1 163 ? -30.266 -14.289 -15.414 1 97.81 163 ASN B O 1
ATOM 7574 N N . ASP B 1 164 ? -29.312 -16.125 -14.656 1 97.69 164 ASP B N 1
ATOM 7575 C CA . ASP B 1 164 ? -29.156 -15.562 -13.32 1 97.69 164 ASP B CA 1
ATOM 7576 C C . ASP B 1 164 ? -27.703 -15.18 -13.055 1 97.69 164 ASP B C 1
ATOM 7578 O O . ASP B 1 164 ? -27.312 -14.93 -11.906 1 97.69 164 ASP B O 1
ATOM 7582 N N . GLY B 1 165 ? -26.891 -15.148 -14.078 1 97.69 165 GLY B N 1
ATOM 7583 C CA . GLY B 1 165 ? -25.484 -14.797 -13.914 1 97.69 165 GLY B CA 1
ATOM 7584 C C . GLY B 1 165 ? -25.281 -13.43 -13.281 1 97.69 165 GLY B C 1
ATOM 7585 O O . GLY B 1 165 ? -26.016 -12.492 -13.555 1 97.69 165 GLY B O 1
ATOM 7586 N N . ASP B 1 166 ? -24.328 -13.398 -12.32 1 96.31 166 ASP B N 1
ATOM 7587 C CA . ASP B 1 166 ? -23.953 -12.172 -11.625 1 96.31 166 ASP B CA 1
ATOM 7588 C C . ASP B 1 166 ? -22.438 -12.031 -11.516 1 96.31 166 ASP B C 1
ATOM 7590 O O . ASP B 1 166 ? -21.734 -13.016 -11.266 1 96.31 166 ASP B O 1
ATOM 7594 N N . GLU B 1 167 ? -21.953 -10.852 -11.695 1 92.69 167 GLU B N 1
ATOM 7595 C CA . GLU B 1 167 ? -20.531 -10.609 -11.812 1 92.69 167 GLU B CA 1
ATOM 7596 C C . GLU B 1 167 ? -19.797 -10.945 -10.508 1 92.69 167 GLU B C 1
ATOM 7598 O O . GLU B 1 167 ? -18.578 -11.133 -10.5 1 92.69 167 GLU B O 1
ATOM 7603 N N . GLN B 1 168 ? -20.5 -11.047 -9.445 1 92.69 168 GLN B N 1
ATOM 7604 C CA . GLN B 1 168 ? -19.844 -11.336 -8.18 1 92.69 168 GLN B CA 1
ATOM 7605 C C . GLN B 1 168 ? -20.469 -12.547 -7.492 1 92.69 168 GLN B C 1
ATOM 7607 O O . GLN B 1 168 ? -19.766 -13.383 -6.918 1 92.69 168 GLN B O 1
ATOM 7612 N N . MET B 1 169 ? -21.797 -12.758 -7.66 1 95.31 169 MET B N 1
ATOM 7613 C CA . MET B 1 169 ? -22.516 -13.617 -6.73 1 95.31 169 MET B CA 1
ATOM 7614 C C . MET B 1 169 ? -22.844 -14.969 -7.371 1 95.31 169 MET B C 1
ATOM 7616 O O . MET B 1 169 ? -22.938 -15.977 -6.68 1 95.31 169 MET B O 1
ATOM 7620 N N . VAL B 1 170 ? -23.047 -14.969 -8.656 1 98.06 170 VAL B N 1
ATOM 7621 C CA . VAL B 1 170 ? -23.484 -16.203 -9.297 1 98.06 170 VAL B CA 1
ATOM 7622 C C . VAL B 1 170 ? -22.703 -16.406 -10.602 1 98.06 170 VAL B C 1
ATOM 7624 O O . VAL B 1 170 ? -22.828 -15.617 -11.531 1 98.06 170 VAL B O 1
ATOM 7627 N N . PHE B 1 171 ? -21.969 -17.484 -10.695 1 97.81 171 PHE B N 1
ATOM 7628 C CA . PHE B 1 171 ? -21.203 -17.859 -11.867 1 97.81 171 PHE B CA 1
ATOM 7629 C C . PHE B 1 171 ? -21.734 -19.156 -12.469 1 97.81 171 PHE B C 1
ATOM 7631 O O . PHE B 1 171 ? -21.844 -20.172 -11.773 1 97.81 171 PHE B O 1
ATOM 7638 N N . ASN B 1 172 ? -22.047 -19.125 -13.742 1 98.44 172 ASN B N 1
ATOM 7639 C CA . ASN B 1 172 ? -22.453 -20.328 -14.461 1 98.44 172 ASN B CA 1
ATOM 7640 C C . ASN B 1 172 ? -21.422 -20.734 -15.5 1 98.44 172 ASN B C 1
ATOM 7642 O O . ASN B 1 172 ? -21.109 -19.969 -16.422 1 98.44 172 ASN B O 1
ATOM 7646 N N . GLY B 1 173 ? -20.906 -21.938 -15.328 1 97.88 173 GLY B N 1
ATOM 7647 C CA . GLY B 1 173 ? -20.031 -22.516 -16.328 1 97.88 173 GLY B CA 1
ATOM 7648 C C . GLY B 1 173 ? -18.625 -21.938 -16.297 1 97.88 173 GLY B C 1
ATOM 7649 O O . GLY B 1 173 ? -17.812 -22.234 -17.172 1 97.88 173 GLY B O 1
ATOM 7650 N N . ILE B 1 174 ? -18.328 -21.109 -15.359 1 96.62 174 ILE B N 1
ATOM 7651 C CA . ILE B 1 174 ? -17.016 -20.469 -15.234 1 96.62 174 ILE B CA 1
ATOM 7652 C C . ILE B 1 174 ? -16.547 -20.547 -13.781 1 96.62 174 ILE B C 1
ATOM 7654 O O . ILE B 1 174 ? -17.359 -20.594 -12.859 1 96.62 174 ILE B O 1
ATOM 7658 N N . ALA B 1 175 ? -15.289 -20.578 -13.617 1 95.88 175 ALA B N 1
ATOM 7659 C CA . ALA B 1 175 ? -14.672 -20.766 -12.312 1 95.88 175 ALA B CA 1
ATOM 7660 C C . ALA B 1 175 ? -14.719 -19.484 -11.492 1 95.88 175 ALA B C 1
ATOM 7662 O O . ALA B 1 175 ? -14.594 -18.375 -12.047 1 95.88 175 ALA B O 1
ATOM 7663 N N . ASP B 1 176 ? -14.992 -19.594 -10.156 1 95.19 176 ASP B N 1
ATOM 7664 C CA . ASP B 1 176 ? -14.695 -18.516 -9.211 1 95.19 176 ASP B CA 1
ATOM 7665 C C . ASP B 1 176 ? -13.203 -18.484 -8.875 1 95.19 176 ASP B C 1
ATOM 7667 O O . ASP B 1 176 ? -12.398 -19.141 -9.531 1 95.19 176 ASP B O 1
ATOM 7671 N N . PHE B 1 177 ? -12.805 -17.688 -7.938 1 94.12 177 PHE B N 1
ATOM 7672 C CA . PHE B 1 177 ? -11.398 -17.547 -7.57 1 94.12 177 PHE B CA 1
ATOM 7673 C C . PHE B 1 177 ? -10.82 -18.875 -7.102 1 94.12 177 PHE B C 1
ATOM 7675 O O . PHE B 1 177 ? -9.719 -19.25 -7.512 1 94.12 177 PHE B O 1
ATOM 7682 N N . LEU B 1 178 ? -11.531 -19.578 -6.227 1 94.31 178 LEU B N 1
ATOM 7683 C CA . LEU B 1 178 ? -11.031 -20.812 -5.637 1 94.31 178 LEU B CA 1
ATOM 7684 C C . LEU B 1 178 ? -10.812 -21.875 -6.707 1 94.31 178 LEU B C 1
ATOM 7686 O O . LEU B 1 178 ? -9.789 -22.562 -6.707 1 94.31 178 LEU B O 1
ATOM 7690 N N . HIS B 1 179 ? -11.805 -22.047 -7.566 1 93.75 179 HIS B N 1
ATOM 7691 C CA . HIS B 1 179 ? -11.672 -23.031 -8.625 1 93.75 179 HIS B CA 1
ATOM 7692 C C . HIS B 1 179 ? -10.531 -22.672 -9.578 1 93.75 179 HIS B C 1
ATOM 7694 O O . HIS B 1 179 ? -9.758 -23.531 -9.992 1 93.75 179 HIS B O 1
ATOM 7700 N N . TRP B 1 180 ? -10.391 -21.453 -9.836 1 91.88 180 TRP B N 1
ATOM 7701 C CA . TRP B 1 180 ? -9.391 -20.984 -10.781 1 91.88 180 TRP B CA 1
ATOM 7702 C C . TRP B 1 180 ? -7.984 -21.172 -10.227 1 91.88 180 TRP B C 1
ATOM 7704 O O . TRP B 1 180 ? -7.094 -21.656 -10.922 1 91.88 180 TRP B O 1
ATOM 7714 N N . ILE B 1 181 ? -7.789 -20.906 -9.008 1 90.56 181 ILE B N 1
ATOM 7715 C CA . ILE B 1 181 ? -6.434 -20.812 -8.469 1 90.56 181 ILE B CA 1
ATOM 7716 C C . ILE B 1 181 ? -6.031 -22.172 -7.875 1 90.56 181 ILE B C 1
ATOM 7718 O O . ILE B 1 181 ? -4.848 -22.531 -7.879 1 90.56 181 ILE B O 1
ATOM 7722 N N . GLU B 1 182 ? -6.977 -22.891 -7.371 1 90.06 182 GLU B N 1
ATOM 7723 C CA . GLU B 1 182 ? -6.582 -23.984 -6.488 1 90.06 182 GLU B CA 1
ATOM 7724 C C . GLU B 1 182 ? -7.215 -25.312 -6.926 1 90.06 182 GLU B C 1
ATOM 7726 O O . GLU B 1 182 ? -6.602 -26.375 -6.797 1 90.06 182 GLU B O 1
ATOM 7731 N N . ILE B 1 183 ? -8.383 -25.312 -7.395 1 89.12 183 ILE B N 1
ATOM 7732 C CA . ILE B 1 183 ? -9.164 -26.547 -7.477 1 89.12 183 ILE B CA 1
ATOM 7733 C C . ILE B 1 183 ? -9.016 -27.156 -8.867 1 89.12 183 ILE B C 1
ATOM 7735 O O . ILE B 1 183 ? -8.703 -28.344 -9 1 89.12 183 ILE B O 1
ATOM 7739 N N . THR B 1 184 ? -9.227 -26.25 -9.812 1 83.25 184 THR B N 1
ATOM 7740 C CA . THR B 1 184 ? -9.25 -26.828 -11.156 1 83.25 184 THR B CA 1
ATOM 7741 C C . THR B 1 184 ? -8.125 -26.234 -12.008 1 83.25 184 THR B C 1
ATOM 7743 O O . THR B 1 184 ? -7.555 -25.203 -11.664 1 83.25 184 THR B O 1
ATOM 7746 N N . GLU B 1 185 ? -7.715 -26.969 -12.93 1 71.81 185 GLU B N 1
ATOM 7747 C CA . GLU B 1 185 ? -6.758 -26.469 -13.914 1 71.81 185 GLU B CA 1
ATOM 7748 C C . GLU B 1 185 ? -7.465 -25.734 -15.055 1 71.81 185 GLU B C 1
ATOM 7750 O O . GLU B 1 185 ? -6.883 -24.859 -15.695 1 71.81 185 GLU B O 1
ATOM 7755 N N . ASP B 1 186 ? -8.656 -26.172 -15.328 1 73.88 186 ASP B N 1
ATOM 7756 C CA . ASP B 1 186 ? -9.484 -25.578 -16.375 1 73.88 186 ASP B CA 1
ATOM 7757 C C . ASP B 1 186 ? -10.539 -24.656 -15.781 1 73.88 186 ASP B C 1
ATOM 7759 O O . ASP B 1 186 ? -11.336 -25.062 -14.945 1 73.88 186 ASP B O 1
ATOM 7763 N N . ASP B 1 187 ? -10.539 -23.453 -16.297 1 80.62 187 ASP B N 1
ATOM 7764 C CA . ASP B 1 187 ? -11.43 -22.469 -15.68 1 80.62 187 ASP B CA 1
ATOM 7765 C C . ASP B 1 187 ? -12.812 -22.484 -16.328 1 80.62 187 ASP B C 1
ATOM 7767 O O . ASP B 1 187 ? -13.68 -21.688 -15.984 1 80.62 187 ASP B O 1
ATOM 7771 N N . SER B 1 188 ? -12.938 -23.406 -17.281 1 90.25 188 SER B N 1
ATOM 7772 C CA . SER B 1 188 ? -14.281 -23.703 -17.781 1 90.25 188 SER B CA 1
ATOM 7773 C C . SER B 1 188 ? -14.938 -24.828 -17 1 90.25 188 SER B C 1
ATOM 7775 O O . SER B 1 188 ? -14.414 -25.938 -16.953 1 90.25 188 SER B O 1
ATOM 7777 N N . LEU B 1 189 ? -16.016 -24.531 -16.422 1 96.38 189 LEU B N 1
ATOM 7778 C CA . LEU B 1 189 ? -16.734 -25.547 -15.656 1 96.38 189 LEU B CA 1
ATOM 7779 C C . LEU B 1 189 ? -17.938 -26.062 -16.438 1 96.38 189 LEU B C 1
ATOM 7781 O O . LEU B 1 189 ? -19.062 -26.062 -15.922 1 96.38 189 LEU B O 1
ATOM 7785 N N . MET B 1 190 ? -17.656 -26.375 -17.656 1 97.44 190 MET B N 1
ATOM 7786 C CA . MET B 1 190 ? -18.578 -27.031 -18.594 1 97.44 190 MET B CA 1
ATOM 7787 C C . MET B 1 190 ? -18 -28.344 -19.109 1 97.44 190 MET B C 1
ATOM 7789 O O . MET B 1 190 ? -16.797 -28.422 -19.406 1 97.44 190 MET B O 1
ATOM 7793 N N . TRP B 1 191 ? -18.906 -29.406 -19.188 1 95.94 191 TRP B N 1
ATOM 7794 C CA . TRP B 1 191 ? -18.438 -30.734 -19.594 1 95.94 191 TRP B CA 1
ATOM 7795 C C . TRP B 1 191 ? -19.406 -31.375 -20.578 1 95.94 191 TRP B C 1
ATOM 7797 O O . TRP B 1 191 ? -20.484 -31.812 -20.172 1 95.94 191 TRP B O 1
ATOM 7807 N N . TRP B 1 192 ? -18.984 -31.469 -21.859 1 96.5 192 TRP B N 1
ATOM 7808 C CA . TRP B 1 192 ? -19.766 -32.125 -22.891 1 96.5 192 TRP B CA 1
ATOM 7809 C C . TRP B 1 192 ? -19.656 -33.656 -22.781 1 96.5 192 TRP B C 1
ATOM 7811 O O . TRP B 1 192 ? -18.578 -34.188 -22.5 1 96.5 192 TRP B O 1
ATOM 7821 N N . SER B 1 193 ? -20.828 -34.312 -22.953 1 95.81 193 SER B N 1
ATOM 7822 C CA . SER B 1 193 ? -20.719 -35.75 -23.109 1 95.81 193 SER B CA 1
ATOM 7823 C C . SER B 1 193 ? -19.969 -36.125 -24.391 1 95.81 193 SER B C 1
ATOM 7825 O O . SER B 1 193 ? -20.016 -35.344 -25.359 1 95.81 193 SER B O 1
ATOM 7827 N N . PRO B 1 194 ? -19.297 -37.25 -24.406 1 94.06 194 PRO B N 1
ATOM 7828 C CA . PRO B 1 194 ? -18.484 -37.594 -25.578 1 94.06 194 PRO B CA 1
ATOM 7829 C C . PRO B 1 194 ? -19.297 -37.625 -26.875 1 94.06 194 PRO B C 1
ATOM 7831 O O . PRO B 1 194 ? -18.766 -37.344 -27.938 1 94.06 194 PRO B O 1
ATOM 7834 N N . ASP B 1 195 ? -20.594 -37.938 -26.844 1 94.81 195 ASP B N 1
ATOM 7835 C CA . ASP B 1 195 ? -21.422 -38 -28.047 1 94.81 195 ASP B CA 1
ATOM 7836 C C . ASP B 1 195 ? -22.141 -36.688 -28.297 1 94.81 195 ASP B C 1
ATOM 7838 O O . ASP B 1 195 ? -23 -36.594 -29.172 1 94.81 195 ASP B O 1
ATOM 7842 N N . SER B 1 196 ? -21.953 -35.688 -27.469 1 96.38 196 SER B N 1
ATOM 7843 C CA . SER B 1 196 ? -22.453 -34.344 -27.594 1 96.38 196 SER B CA 1
ATOM 7844 C C . SER B 1 196 ? -23.953 -34.281 -27.375 1 96.38 196 SER B C 1
ATOM 7846 O O . SER B 1 196 ? -24.625 -33.344 -27.828 1 96.38 196 SER B O 1
ATOM 7848 N N . GLN B 1 197 ? -24.453 -35.25 -26.656 1 96.75 197 GLN B N 1
ATOM 7849 C CA . GLN B 1 197 ? -25.891 -35.25 -26.406 1 96.75 197 GLN B CA 1
ATOM 7850 C C . GLN B 1 197 ? -26.219 -34.469 -25.141 1 96.75 197 GLN B C 1
ATOM 7852 O O . GLN B 1 197 ? -27.359 -34.031 -24.953 1 96.75 197 GLN B O 1
ATOM 7857 N N . TYR B 1 198 ? -25.25 -34.375 -24.25 1 97.44 198 TYR B N 1
ATOM 7858 C CA . TYR B 1 198 ? -25.453 -33.688 -22.984 1 97.44 198 TYR B CA 1
ATOM 7859 C C . TYR B 1 198 ? -24.344 -32.688 -22.719 1 97.44 198 TYR B C 1
ATOM 7861 O O . TYR B 1 198 ? -23.203 -32.875 -23.156 1 97.44 198 TYR B O 1
ATOM 7869 N N . LEU B 1 199 ? -24.625 -31.609 -22.062 1 98.06 199 LEU B N 1
ATOM 7870 C CA . LEU B 1 199 ? -23.688 -30.641 -21.5 1 98.06 199 LEU B CA 1
ATOM 7871 C C . LEU B 1 199 ? -23.922 -30.438 -20.016 1 98.06 199 LEU B C 1
ATOM 7873 O O . LEU B 1 199 ? -25.016 -30.016 -19.609 1 98.06 199 LEU B O 1
ATOM 7877 N N . ALA B 1 200 ? -22.953 -30.828 -19.219 1 97.69 200 ALA B N 1
ATOM 7878 C CA . ALA B 1 200 ? -23 -30.5 -17.781 1 97.69 200 ALA B CA 1
ATOM 7879 C C . ALA B 1 200 ? -22.281 -29.188 -17.5 1 97.69 200 ALA B C 1
ATOM 7881 O O . ALA B 1 200 ? -21.297 -28.844 -18.156 1 97.69 200 ALA B O 1
ATOM 7882 N N . TYR B 1 201 ? -22.812 -28.391 -16.625 1 98.12 201 TYR B N 1
ATOM 7883 C CA . TYR B 1 201 ? -22.125 -27.188 -16.172 1 98.12 201 TYR B CA 1
ATOM 7884 C C . TYR B 1 201 ? -22.312 -26.984 -14.68 1 98.12 201 TYR B C 1
ATOM 7886 O O . TYR B 1 201 ? -23.297 -27.453 -14.094 1 98.12 201 TYR B O 1
ATOM 7894 N N . ALA B 1 202 ? -21.391 -26.312 -14.062 1 97.31 202 ALA B N 1
ATOM 7895 C CA . ALA B 1 202 ? -21.5 -25.984 -12.641 1 97.31 202 ALA B CA 1
ATOM 7896 C C . ALA B 1 202 ? -22.031 -24.578 -12.43 1 97.31 202 ALA B C 1
ATOM 7898 O O . ALA B 1 202 ? -21.781 -23.688 -13.242 1 97.31 202 ALA B O 1
ATOM 7899 N N . THR B 1 203 ? -22.812 -24.391 -11.422 1 97.81 203 THR B N 1
ATOM 7900 C CA . THR B 1 203 ? -23.203 -23.078 -10.898 1 97.81 203 THR B CA 1
ATOM 7901 C C . THR B 1 203 ? -22.578 -22.844 -9.531 1 97.81 203 THR B C 1
ATOM 7903 O O . THR B 1 203 ? -22.734 -23.656 -8.617 1 97.81 203 THR B O 1
ATOM 7906 N N . ILE B 1 204 ? -21.859 -21.75 -9.43 1 97.25 204 ILE B N 1
ATOM 7907 C CA . ILE B 1 204 ? -21.234 -21.375 -8.164 1 97.25 204 ILE B CA 1
ATOM 7908 C C . ILE B 1 204 ? -21.953 -20.156 -7.574 1 97.25 204 ILE B C 1
ATOM 7910 O O . ILE B 1 204 ? -22.047 -19.109 -8.219 1 97.25 204 ILE B O 1
ATOM 7914 N N . LYS B 1 205 ? -22.469 -20.234 -6.41 1 97.38 205 LYS B N 1
ATOM 7915 C CA . LYS B 1 205 ? -23.094 -19.125 -5.684 1 97.38 205 LYS B CA 1
ATOM 7916 C C . LYS B 1 205 ? -22.219 -18.641 -4.543 1 97.38 205 LYS B C 1
ATOM 7918 O O . LYS B 1 205 ? -21.797 -19.438 -3.693 1 97.38 205 LYS B O 1
ATOM 7923 N N . GLN B 1 206 ? -21.984 -17.359 -4.523 1 96.94 206 GLN B N 1
ATOM 7924 C CA . GLN B 1 206 ? -21.047 -16.766 -3.574 1 96.94 206 GLN B CA 1
ATOM 7925 C C . GLN B 1 206 ? -21.75 -15.734 -2.684 1 96.94 206 GLN B C 1
ATOM 7927 O O . GLN B 1 206 ? -21.094 -14.844 -2.127 1 96.94 206 GLN B O 1
ATOM 7932 N N . THR B 1 207 ? -22.969 -15.734 -2.453 1 92.94 207 THR B N 1
ATOM 7933 C CA . THR B 1 207 ? -23.766 -14.719 -1.771 1 92.94 207 THR B CA 1
ATOM 7934 C C . THR B 1 207 ? -23.312 -14.562 -0.322 1 92.94 207 THR B C 1
ATOM 7936 O O . THR B 1 207 ? -23.344 -13.461 0.227 1 92.94 207 THR B O 1
ATOM 7939 N N . ASN B 1 208 ? -22.844 -15.578 0.333 1 93 208 ASN B N 1
ATOM 7940 C CA . ASN B 1 208 ? -22.469 -15.5 1.739 1 93 208 ASN B CA 1
ATOM 7941 C C . ASN B 1 208 ? -20.953 -15.398 1.905 1 93 208 ASN B C 1
ATOM 7943 O O . ASN B 1 208 ? -20.438 -15.414 3.027 1 93 208 ASN B O 1
ATOM 7947 N N . VAL B 1 209 ? -20.266 -15.305 0.809 1 96.94 209 VAL B N 1
ATOM 7948 C CA . VAL B 1 209 ? -18.812 -15.266 0.86 1 96.94 209 VAL B CA 1
ATOM 7949 C C . VAL B 1 209 ? -18.344 -13.844 1.127 1 96.94 209 VAL B C 1
ATOM 7951 O O . VAL B 1 209 ? -18.828 -12.891 0.508 1 96.94 209 VAL B O 1
ATOM 7954 N N . PHE B 1 210 ? -17.438 -13.672 2.145 1 96.31 210 PHE B N 1
ATOM 7955 C CA . PHE B 1 210 ? -16.875 -12.352 2.426 1 96.31 210 PHE B CA 1
ATOM 7956 C C . PHE B 1 210 ? -15.977 -11.891 1.283 1 96.31 210 PHE B C 1
ATOM 7958 O O . PHE B 1 210 ? -15.344 -12.711 0.614 1 96.31 210 PHE B O 1
ATOM 7965 N N . ALA B 1 211 ? -15.961 -10.578 1.062 1 94.75 211 ALA B N 1
ATOM 7966 C CA . ALA B 1 211 ? -15.211 -10.016 -0.052 1 94.75 211 ALA B CA 1
ATOM 7967 C C . ALA B 1 211 ? -13.938 -9.328 0.44 1 94.75 211 ALA B C 1
ATOM 7969 O O . ALA B 1 211 ? -13.891 -8.828 1.567 1 94.75 211 ALA B O 1
ATOM 7970 N N . VAL B 1 212 ? -12.906 -9.391 -0.322 1 94.12 212 VAL B N 1
ATOM 7971 C CA . VAL B 1 212 ? -11.719 -8.562 -0.129 1 94.12 212 VAL B CA 1
ATOM 7972 C C . VAL B 1 212 ? -11.812 -7.312 -0.996 1 94.12 212 VAL B C 1
ATOM 7974 O O . VAL B 1 212 ? -12.477 -7.316 -2.033 1 94.12 212 VAL B O 1
ATOM 7977 N N . GLU B 1 213 ? -11.258 -6.258 -0.525 1 92.12 213 GLU B N 1
ATOM 7978 C CA . GLU B 1 213 ? -11.234 -4.992 -1.253 1 92.12 213 GLU B CA 1
ATOM 7979 C C . GLU B 1 213 ? -9.867 -4.328 -1.169 1 92.12 213 GLU B C 1
ATOM 7981 O O . GLU B 1 213 ? -9.227 -4.34 -0.114 1 92.12 213 GLU B O 1
ATOM 7986 N N . PHE B 1 214 ? -9.305 -3.791 -2.248 1 90.38 214 PHE B N 1
ATOM 7987 C CA . PHE B 1 214 ? -8.055 -3.039 -2.227 1 90.38 214 PHE B CA 1
ATOM 7988 C C . PHE B 1 214 ? -8.008 -2.033 -3.369 1 90.38 214 PHE B C 1
ATOM 7990 O O . PHE B 1 214 ? -8.82 -2.1 -4.293 1 90.38 214 PHE B O 1
ATOM 7997 N N . SER B 1 215 ? -7.129 -1.124 -3.314 1 89.81 215 SER B N 1
ATOM 7998 C CA . SER B 1 215 ? -7.039 -0.01 -4.254 1 89.81 215 SER B CA 1
ATOM 7999 C C . SER B 1 215 ? -6.16 -0.363 -5.445 1 89.81 215 SER B C 1
ATOM 8001 O O . SER B 1 215 ? -5.145 -1.05 -5.297 1 89.81 215 SER B O 1
ATOM 8003 N N . VAL B 1 216 ? -6.551 0.087 -6.547 1 92.19 216 VAL B N 1
ATOM 8004 C CA . VAL B 1 216 ? -5.723 0.142 -7.746 1 92.19 216 VAL B CA 1
ATOM 8005 C C . VAL B 1 216 ? -5.602 1.588 -8.227 1 92.19 216 VAL B C 1
ATOM 8007 O O . VAL B 1 216 ? -6.609 2.264 -8.438 1 92.19 216 VAL B O 1
ATOM 8010 N N . TYR B 1 217 ? -4.402 2.086 -8.367 1 92.75 217 TYR B N 1
ATOM 8011 C CA . TYR B 1 217 ? -4.145 3.506 -8.578 1 92.75 217 TYR B CA 1
ATOM 8012 C C . TYR B 1 217 ? -4.23 3.863 -10.055 1 92.75 217 TYR B C 1
ATOM 8014 O O . TYR B 1 217 ? -4.809 4.891 -10.422 1 92.75 217 TYR B O 1
ATOM 8022 N N . ASN B 1 218 ? -3.779 2.979 -10.836 1 85.44 218 ASN B N 1
ATOM 8023 C CA . ASN B 1 218 ? -3.729 3.303 -12.258 1 85.44 218 ASN B CA 1
ATOM 8024 C C . ASN B 1 218 ? -3.375 4.77 -12.484 1 85.44 218 ASN B C 1
ATOM 8026 O O . ASN B 1 218 ? -2.615 5.355 -11.711 1 85.44 218 ASN B O 1
ATOM 8030 N N . ASN B 1 219 ? -3.617 5.586 -13.359 1 82.56 219 ASN B N 1
ATOM 8031 C CA . ASN B 1 219 ? -3.324 7 -13.562 1 82.56 219 ASN B CA 1
ATOM 8032 C C . ASN B 1 219 ? -4.562 7.863 -13.352 1 82.56 219 ASN B C 1
ATOM 8034 O O . ASN B 1 219 ? -4.668 8.953 -13.914 1 82.56 219 ASN B O 1
ATOM 8038 N N . TYR B 1 220 ? -5.445 7.359 -12.375 1 89 220 TYR B N 1
ATOM 8039 C CA . TYR B 1 220 ? -6.684 8.078 -12.117 1 89 220 TYR B CA 1
ATOM 8040 C C . TYR B 1 220 ? -6.5 9.094 -10.992 1 89 220 TYR B C 1
ATOM 8042 O O . TYR B 1 220 ? -5.625 8.938 -10.141 1 89 220 TYR B O 1
ATOM 8050 N N . GLN B 1 221 ? -7.316 10.141 -11.016 1 96.12 221 GLN B N 1
ATOM 8051 C CA . GLN B 1 221 ? -7.277 11.148 -9.961 1 96.12 221 GLN B CA 1
ATOM 8052 C C . GLN B 1 221 ? -7.699 10.555 -8.617 1 96.12 221 GLN B C 1
ATOM 8054 O O . GLN B 1 221 ? -7.141 10.898 -7.578 1 96.12 221 GLN B O 1
ATOM 8059 N N . TYR B 1 222 ? -8.703 9.656 -8.688 1 96.31 222 TYR B N 1
ATOM 8060 C CA . TYR B 1 222 ? -9.109 8.844 -7.547 1 96.31 222 TYR B CA 1
ATOM 8061 C C . TYR B 1 222 ? -8.812 7.371 -7.793 1 96.31 222 TYR B C 1
ATOM 8063 O O . TYR B 1 222 ? -9.164 6.832 -8.844 1 96.31 222 TYR B O 1
ATOM 8071 N N . PRO B 1 223 ? -8.117 6.684 -6.875 1 93.44 223 PRO B N 1
ATOM 8072 C CA . PRO B 1 223 ? -7.898 5.25 -7.066 1 93.44 223 PRO B CA 1
ATOM 8073 C C . PRO B 1 223 ? -9.195 4.469 -7.234 1 93.44 223 PRO B C 1
ATOM 8075 O O . PRO B 1 223 ? -10.234 4.871 -6.699 1 93.44 223 PRO B O 1
ATOM 8078 N N . GLU B 1 224 ? -9.117 3.432 -8.008 1 90 224 GLU B N 1
ATOM 8079 C CA . GLU B 1 224 ? -10.242 2.516 -8.148 1 90 224 GLU B CA 1
ATOM 8080 C C . GLU B 1 224 ? -10.211 1.423 -7.086 1 90 224 GLU B C 1
ATOM 8082 O O . GLU B 1 224 ? -9.141 0.939 -6.719 1 90 224 GLU B O 1
ATOM 8087 N N . MET B 1 225 ? -11.391 1.065 -6.613 1 89.69 225 MET B N 1
ATOM 8088 C CA . MET B 1 225 ? -11.477 -0.025 -5.645 1 89.69 225 MET B CA 1
ATOM 8089 C C . MET B 1 225 ? -11.922 -1.318 -6.32 1 89.69 225 MET B C 1
ATOM 8091 O O . MET B 1 225 ? -12.906 -1.33 -7.055 1 89.69 225 MET B O 1
ATOM 8095 N N . ILE B 1 226 ? -11.102 -2.324 -6.152 1 90 226 ILE B N 1
ATOM 8096 C CA . ILE B 1 226 ? -11.461 -3.662 -6.609 1 90 226 ILE B CA 1
ATOM 8097 C C . ILE B 1 226 ? -12.016 -4.473 -5.441 1 90 226 ILE B C 1
ATOM 8099 O O . ILE B 1 226 ? -11.445 -4.473 -4.348 1 90 226 ILE B O 1
ATOM 8103 N N . ARG B 1 227 ? -13.164 -5.078 -5.68 1 92.06 227 ARG B N 1
ATOM 8104 C CA . ARG B 1 227 ? -13.828 -5.891 -4.664 1 92.06 227 ARG B CA 1
ATOM 8105 C C . ARG B 1 227 ? -14.312 -7.211 -5.254 1 92.06 227 ARG B C 1
ATOM 8107 O O . ARG B 1 227 ? -14.945 -7.23 -6.312 1 92.06 227 ARG B O 1
ATOM 8114 N N . TYR B 1 228 ? -14.008 -8.297 -4.68 1 93.19 228 TYR B N 1
ATOM 8115 C CA . TYR B 1 228 ? -14.516 -9.594 -5.129 1 93.19 228 TYR B CA 1
ATOM 8116 C C . TYR B 1 228 ? -14.547 -10.594 -3.982 1 93.19 228 TYR B C 1
ATOM 8118 O O . TYR B 1 228 ? -13.812 -10.445 -3.002 1 93.19 228 TYR B O 1
ATOM 8126 N N . PRO B 1 229 ? -15.43 -11.609 -4.078 1 95.69 229 PRO B N 1
ATOM 8127 C CA . PRO B 1 229 ? -15.492 -12.641 -3.039 1 95.69 229 PRO B CA 1
ATOM 8128 C C . PRO B 1 229 ? -14.172 -13.406 -2.893 1 95.69 229 PRO B C 1
ATOM 8130 O O . PRO B 1 229 ? -13.586 -13.828 -3.891 1 95.69 229 PRO B O 1
ATOM 8133 N N . TYR B 1 230 ? -13.711 -13.516 -1.741 1 96.38 230 TYR B N 1
ATOM 8134 C CA . TYR B 1 230 ? -12.469 -14.203 -1.398 1 96.38 230 TYR B CA 1
ATOM 8135 C C . TYR B 1 230 ? -12.57 -14.852 -0.022 1 96.38 230 TYR B C 1
ATOM 8137 O O . TYR B 1 230 ? -12.203 -14.234 0.985 1 96.38 230 TYR B O 1
ATOM 8145 N N . PRO B 1 231 ? -13.055 -16.094 0.043 1 97.19 231 PRO B N 1
ATOM 8146 C CA . PRO B 1 231 ? -13.203 -16.734 1.351 1 97.19 231 PRO B CA 1
ATOM 8147 C C . PRO B 1 231 ? -11.859 -17.031 2.021 1 97.19 231 PRO B C 1
ATOM 8149 O O . PRO B 1 231 ? -10.977 -17.625 1.407 1 97.19 231 PRO B O 1
ATOM 8152 N N . LYS B 1 232 ? -11.711 -16.562 3.238 1 98.12 232 LYS B N 1
ATOM 8153 C CA . LYS B 1 232 ? -10.547 -16.844 4.07 1 98.12 232 LYS B CA 1
ATOM 8154 C C . LYS B 1 232 ? -10.859 -17.922 5.113 1 98.12 232 LYS B C 1
ATOM 8156 O O . LYS B 1 232 ? -12.023 -18.281 5.312 1 98.12 232 LYS B O 1
ATOM 8161 N N . PRO B 1 233 ? -9.859 -18.562 5.742 1 98.19 233 PRO B N 1
ATOM 8162 C CA . PRO B 1 233 ? -10.094 -19.688 6.656 1 98.19 233 PRO B CA 1
ATOM 8163 C C . PRO B 1 233 ? -11.102 -19.359 7.75 1 98.19 233 PRO B C 1
ATOM 8165 O O . PRO B 1 233 ? -11.023 -18.281 8.367 1 98.19 233 PRO B O 1
ATOM 8168 N N . GLY B 1 234 ? -12.023 -20.219 7.941 1 97.19 234 GLY B N 1
ATOM 8169 C CA . GLY B 1 234 ? -13.023 -20.062 8.984 1 97.19 234 GLY B CA 1
ATOM 8170 C C . GLY B 1 234 ? -14.258 -19.312 8.523 1 97.19 234 GLY B C 1
ATOM 8171 O O . GLY B 1 234 ? -15.25 -19.234 9.25 1 97.19 234 GLY B O 1
ATOM 8172 N N . THR B 1 235 ? -14.281 -18.766 7.305 1 97.44 235 THR B N 1
ATOM 8173 C CA . THR B 1 235 ? -15.422 -18.031 6.785 1 97.44 235 THR B CA 1
ATOM 8174 C C . THR B 1 235 ? -16.203 -18.875 5.785 1 97.44 235 THR B C 1
ATOM 8176 O O . THR B 1 235 ? -15.727 -19.922 5.34 1 97.44 235 THR B O 1
ATOM 8179 N N . PRO B 1 236 ? -17.406 -18.5 5.395 1 96.5 236 PRO B N 1
ATOM 8180 C CA . PRO B 1 236 ? -18.219 -19.297 4.48 1 96.5 236 PRO B CA 1
ATOM 8181 C C . PRO B 1 236 ? -17.578 -19.469 3.104 1 96.5 236 PRO B C 1
ATOM 8183 O O . PRO B 1 236 ? -16.969 -18.531 2.588 1 96.5 236 PRO B O 1
ATOM 8186 N N . ILE B 1 237 ? -17.719 -20.672 2.529 1 96.31 237 ILE B N 1
ATOM 8187 C CA . ILE B 1 237 ? -17.234 -20.938 1.184 1 96.31 237 ILE B CA 1
ATOM 8188 C C . ILE B 1 237 ? -18.391 -20.938 0.197 1 96.31 237 ILE B C 1
ATOM 8190 O O . ILE B 1 237 ? -19.562 -21.062 0.597 1 96.31 237 ILE B O 1
ATOM 8194 N N . PRO B 1 238 ? -18.172 -20.828 -1.084 1 96.06 238 PRO B N 1
ATOM 8195 C CA . PRO B 1 238 ? -19.234 -20.875 -2.088 1 96.06 238 PRO B CA 1
ATOM 8196 C C . PRO B 1 238 ? -19.938 -22.219 -2.145 1 96.06 238 PRO B C 1
ATOM 8198 O O . PRO B 1 238 ? -19.359 -23.234 -1.741 1 96.06 238 PRO B O 1
ATOM 8201 N N . THR B 1 239 ? -21.141 -22.188 -2.645 1 93.88 239 THR B N 1
ATOM 8202 C CA . THR B 1 239 ? -21.891 -23.422 -2.922 1 93.88 239 THR B CA 1
ATOM 8203 C C . THR B 1 239 ? -21.891 -23.719 -4.418 1 93.88 239 THR B C 1
ATOM 8205 O O . THR B 1 239 ? -22.047 -22.797 -5.238 1 93.88 239 THR B O 1
ATOM 8208 N N . THR B 1 240 ? -21.719 -24.969 -4.754 1 93.94 240 THR B N 1
ATOM 8209 C CA . THR B 1 240 ? -21.656 -25.375 -6.156 1 93.94 240 THR B CA 1
ATOM 8210 C C . THR B 1 240 ? -22.719 -26.438 -6.465 1 93.94 240 THR B C 1
ATOM 8212 O O . THR B 1 240 ? -22.938 -27.344 -5.656 1 93.94 240 THR B O 1
ATOM 8215 N N . THR B 1 241 ? -23.391 -26.266 -7.555 1 94.94 241 THR B N 1
ATOM 8216 C CA . THR B 1 241 ? -24.297 -27.281 -8.094 1 94.94 241 THR B CA 1
ATOM 8217 C C . THR B 1 241 ? -23.906 -27.641 -9.523 1 94.94 241 THR B C 1
ATOM 8219 O O . THR B 1 241 ? -23.234 -26.859 -10.203 1 94.94 241 THR B O 1
ATOM 8222 N N . VAL B 1 242 ? -24.266 -28.844 -9.906 1 96.5 242 VAL B N 1
ATOM 8223 C CA . VAL B 1 242 ? -24.047 -29.281 -11.281 1 96.5 242 VAL B CA 1
ATOM 8224 C C . VAL B 1 242 ? -25.391 -29.531 -11.969 1 96.5 242 VAL B C 1
ATOM 8226 O O . VAL B 1 242 ? -26.266 -30.188 -11.414 1 96.5 242 VAL B O 1
ATOM 8229 N N . THR B 1 243 ? -25.578 -28.922 -13.109 1 97.75 243 THR B N 1
ATOM 8230 C CA . THR B 1 243 ? -26.781 -29.094 -13.922 1 97.75 243 THR B CA 1
ATOM 8231 C C . THR B 1 243 ? -26.438 -29.672 -15.289 1 97.75 243 THR B C 1
ATOM 8233 O O . THR B 1 243 ? -25.406 -29.344 -15.867 1 97.75 243 THR B O 1
ATOM 8236 N N . VAL B 1 244 ? -27.328 -30.578 -15.797 1 98.12 244 VAL B N 1
ATOM 8237 C CA . VAL B 1 244 ? -27.109 -31.188 -17.109 1 98.12 244 VAL B CA 1
ATOM 8238 C C . VAL B 1 244 ? -28.188 -30.719 -18.078 1 98.12 244 VAL B C 1
ATOM 8240 O O . VAL B 1 244 ? -29.375 -30.703 -17.734 1 98.12 244 VAL B O 1
ATOM 8243 N N . VAL B 1 245 ? -27.75 -30.312 -19.203 1 98.06 245 VAL B N 1
ATOM 8244 C CA . VAL B 1 245 ? -28.641 -29.969 -20.312 1 98.06 245 VAL B CA 1
ATOM 8245 C C . VAL B 1 245 ? -28.75 -31.125 -21.297 1 98.06 245 VAL B C 1
ATOM 8247 O O . VAL B 1 245 ? -27.734 -31.625 -21.781 1 98.06 245 VAL B O 1
ATOM 8250 N N . ASP B 1 246 ? -29.938 -31.547 -21.562 1 97.38 246 ASP B N 1
ATOM 8251 C CA . ASP B 1 246 ? -30.203 -32.469 -22.656 1 97.38 246 ASP B CA 1
ATOM 8252 C C . ASP B 1 246 ? -30.391 -31.734 -23.969 1 97.38 246 ASP B C 1
ATOM 8254 O O . ASP B 1 246 ? -31.359 -31 -24.141 1 97.38 246 ASP B O 1
ATOM 8258 N N . LEU B 1 247 ? -29.562 -31.938 -24.906 1 96.12 247 LEU B N 1
ATOM 8259 C CA . LEU B 1 247 ? -29.547 -31.125 -26.125 1 96.12 247 LEU B CA 1
ATOM 8260 C C . LEU B 1 247 ? -30.688 -31.516 -27.047 1 96.12 247 LEU B C 1
ATOM 8262 O O . LEU B 1 247 ? -31.016 -30.781 -27.984 1 96.12 247 LEU B O 1
ATOM 8266 N N . SER B 1 248 ? -31.281 -32.625 -26.844 1 93.75 248 SER B N 1
ATOM 8267 C CA . SER B 1 248 ? -32.375 -33.062 -27.703 1 93.75 248 SER B CA 1
ATOM 8268 C C . SER B 1 248 ? -33.656 -32.219 -27.438 1 93.75 248 SER B C 1
ATOM 8270 O O . SER B 1 248 ? -34.375 -31.906 -28.359 1 93.75 248 SER B O 1
ATOM 8272 N N . ASN B 1 249 ? -33.875 -31.844 -26.188 1 94.12 249 ASN B N 1
ATOM 8273 C CA . ASN B 1 249 ? -35.094 -31.109 -25.844 1 94.12 249 ASN B CA 1
ATOM 8274 C C . ASN B 1 249 ? -34.781 -29.891 -24.969 1 94.12 249 ASN B C 1
ATOM 8276 O O . ASN B 1 249 ? -35.688 -29.188 -24.547 1 94.12 249 ASN B O 1
ATOM 8280 N N . LEU B 1 250 ? -33.562 -29.719 -24.609 1 94.62 250 LEU B N 1
ATOM 8281 C CA . LEU B 1 250 ? -33.062 -28.594 -23.828 1 94.62 250 LEU B CA 1
ATOM 8282 C C . LEU B 1 250 ? -33.594 -28.625 -22.406 1 94.62 250 LEU B C 1
ATOM 8284 O O . LEU B 1 250 ? -33.719 -27.578 -21.75 1 94.62 250 LEU B O 1
ATOM 8288 N N . SER B 1 251 ? -34 -29.781 -21.953 1 96.06 251 SER B N 1
ATOM 8289 C CA . SER B 1 251 ? -34.406 -29.906 -20.562 1 96.06 251 SER B CA 1
ATOM 8290 C C . SER B 1 251 ? -33.188 -29.812 -19.641 1 96.06 251 SER B C 1
ATOM 8292 O O . SER B 1 251 ? -32.094 -30.266 -19.984 1 96.06 251 SER B O 1
ATOM 8294 N N . LEU B 1 252 ? -33.406 -29.188 -18.5 1 96.62 252 LEU B N 1
ATOM 8295 C CA . LEU B 1 252 ? -32.375 -29 -17.484 1 96.62 252 LEU B CA 1
ATOM 8296 C C . LEU B 1 252 ? -32.625 -29.938 -16.297 1 96.62 252 LEU B C 1
ATOM 8298 O O . LEU B 1 252 ? -33.75 -30.031 -15.805 1 96.62 252 LEU B O 1
ATOM 8302 N N . THR B 1 253 ? -31.594 -30.641 -15.906 1 96.25 253 THR B N 1
ATOM 8303 C CA . THR B 1 253 ? -31.641 -31.484 -14.711 1 96.25 253 THR B CA 1
ATOM 8304 C C . THR B 1 253 ? -30.516 -31.125 -13.75 1 96.25 253 THR B C 1
ATOM 8306 O O . THR B 1 253 ? -29.328 -31.359 -14.039 1 96.25 253 THR B O 1
ATOM 8309 N N . GLN B 1 254 ? -30.812 -30.547 -12.656 1 94.56 254 GLN B N 1
ATOM 8310 C CA . GLN B 1 254 ? -29.828 -30.297 -11.609 1 94.56 254 GLN B CA 1
ATOM 8311 C C . GLN B 1 254 ? -29.562 -31.547 -10.797 1 94.56 254 GLN B C 1
ATOM 8313 O O . GLN B 1 254 ? -30.484 -32.188 -10.289 1 94.56 254 GLN B O 1
ATOM 8318 N N . LEU B 1 255 ? -28.312 -31.938 -10.766 1 93.94 255 LEU B N 1
ATOM 8319 C CA . LEU B 1 255 ? -27.953 -33.125 -10.016 1 93.94 255 LEU B CA 1
ATOM 8320 C C . LEU B 1 255 ? -28.266 -32.969 -8.539 1 93.94 255 LEU B C 1
ATOM 8322 O O . LEU B 1 255 ? -28.016 -31.906 -7.965 1 93.94 255 LEU B O 1
ATOM 8326 N N . LYS B 1 256 ? -28.953 -33.906 -8.047 1 81.56 256 LYS B N 1
ATOM 8327 C CA . LYS B 1 256 ? -29.203 -33.906 -6.609 1 81.56 256 LYS B CA 1
ATOM 8328 C C . LYS B 1 256 ? -28.031 -34.531 -5.848 1 81.56 256 LYS B C 1
ATOM 8330 O O . LYS B 1 256 ? -27.719 -35.688 -6.047 1 81.56 256 LYS B O 1
ATOM 8335 N N . THR B 1 257 ? -27.016 -33.812 -5.668 1 65.5 257 THR B N 1
ATOM 8336 C CA . THR B 1 257 ? -25.812 -34.281 -4.988 1 65.5 257 THR B CA 1
ATOM 8337 C C . THR B 1 257 ? -26.188 -35.094 -3.756 1 65.5 257 THR B C 1
ATOM 8339 O O . THR B 1 257 ? -26.969 -34.656 -2.918 1 65.5 257 THR B O 1
ATOM 8342 N N . LEU B 1 258 ? -26.203 -36.406 -3.98 1 54 258 LEU B N 1
ATOM 8343 C CA . LEU B 1 258 ? -26.578 -37.312 -2.898 1 54 258 LEU B CA 1
ATOM 8344 C C . LEU B 1 258 ? -25.766 -37 -1.641 1 54 258 LEU B C 1
ATOM 8346 O O . LEU B 1 258 ? -26.141 -37.406 -0.541 1 54 258 LEU B O 1
ATOM 8350 N N . MET B 1 259 ? -24.438 -37.188 -1.975 1 48.84 259 MET B N 1
ATOM 8351 C CA . MET B 1 259 ? -23.719 -37.156 -0.708 1 48.84 259 MET B CA 1
ATOM 8352 C C . MET B 1 259 ? -24.219 -36 0.167 1 48.84 259 MET B C 1
ATOM 8354 O O . MET B 1 259 ? -23.516 -35.031 0.38 1 48.84 259 MET B O 1
ATOM 8358 N N . LEU B 1 260 ? -25.109 -35.5 -0.257 1 45.81 260 LEU B N 1
ATOM 8359 C CA . LEU B 1 260 ? -25.703 -34.719 0.811 1 45.81 260 LEU B CA 1
ATOM 8360 C C . LEU B 1 260 ? -25.5 -35.375 2.166 1 45.81 260 LEU B C 1
ATOM 8362 O O . LEU B 1 260 ? -25.234 -36.594 2.234 1 45.81 260 LEU B O 1
ATOM 8366 N N . PHE B 1 261 ? -26.234 -34.656 3.287 1 46.19 261 PHE B N 1
ATOM 8367 C CA . PHE B 1 261 ? -26.125 -34.594 4.742 1 46.19 261 PHE B CA 1
ATOM 8368 C C . PHE B 1 261 ? -26.406 -35.969 5.344 1 46.19 261 PHE B C 1
ATOM 8370 O O . PHE B 1 261 ? -26.672 -36.094 6.539 1 46.19 261 PHE B O 1
ATOM 8377 N N . SER B 1 262 ? -26.531 -36.75 4.438 1 44.28 262 SER B N 1
ATOM 8378 C CA . SER B 1 262 ? -26.859 -37.906 5.289 1 44.28 262 SER B CA 1
ATOM 8379 C C . SER B 1 262 ? -25.984 -37.938 6.535 1 44.28 262 SER B C 1
ATOM 8381 O O . SER B 1 262 ? -24.906 -37.312 6.555 1 44.28 262 SER B O 1
ATOM 8383 N N . ARG B 1 263 ? -26.5 -38.594 7.422 1 51.25 263 ARG B N 1
ATOM 8384 C CA . ARG B 1 263 ? -26.016 -38.875 8.766 1 51.25 263 ARG B CA 1
ATOM 8385 C C . ARG B 1 263 ? -24.594 -39.406 8.734 1 51.25 263 ARG B C 1
ATOM 8387 O O . ARG B 1 263 ? -23.922 -39.469 9.766 1 51.25 263 ARG B O 1
ATOM 8394 N N . ASN B 1 264 ? -24.156 -39.719 7.43 1 50.72 264 ASN B N 1
ATOM 8395 C CA . ASN B 1 264 ? -22.906 -40.469 7.438 1 50.72 264 ASN B CA 1
ATOM 8396 C C . ASN B 1 264 ? -21.703 -39.531 7.281 1 50.72 264 ASN B C 1
ATOM 8398 O O . ASN B 1 264 ? -20.562 -40 7.391 1 50.72 264 ASN B O 1
ATOM 8402 N N . PHE B 1 265 ? -21.844 -38.312 6.684 1 62.59 265 PHE B N 1
ATOM 8403 C CA . PHE B 1 265 ? -20.641 -37.5 6.559 1 62.59 265 PHE B CA 1
ATOM 8404 C C . PHE B 1 265 ? -20.672 -36.312 7.504 1 62.59 265 PHE B C 1
ATOM 8406 O O . PHE B 1 265 ? -20.688 -35.156 7.059 1 62.59 265 PHE B O 1
ATOM 8413 N N . SER B 1 266 ? -20.734 -36.531 8.695 1 60.62 266 SER B N 1
ATOM 8414 C CA . SER B 1 266 ? -20.734 -35.5 9.711 1 60.62 266 SER B CA 1
ATOM 8415 C C . SER B 1 266 ? -19.547 -34.531 9.539 1 60.62 266 SER B C 1
ATOM 8417 O O . SER B 1 266 ? -19.656 -33.344 9.844 1 60.62 266 SER B O 1
ATOM 8419 N N . SER B 1 267 ? -18.578 -35.062 8.828 1 66.25 267 SER B N 1
ATOM 8420 C CA . SER B 1 267 ? -17.344 -34.281 8.703 1 66.25 267 SER B CA 1
ATOM 8421 C C . SER B 1 267 ? -17.469 -33.219 7.625 1 66.25 267 SER B C 1
ATOM 8423 O O . SER B 1 267 ? -16.609 -32.344 7.492 1 66.25 267 SER B O 1
ATOM 8425 N N . TRP B 1 268 ? -18.578 -33.188 6.891 1 83.88 268 TRP B N 1
ATOM 8426 C CA . TRP B 1 268 ? -18.734 -32.281 5.77 1 83.88 268 TRP B CA 1
ATOM 8427 C C . TRP B 1 268 ? -19.656 -31.109 6.141 1 83.88 268 TRP B C 1
ATOM 8429 O O . TRP B 1 268 ? -20 -30.297 5.293 1 83.88 268 TRP B O 1
ATOM 8439 N N . SER B 1 269 ? -20.031 -31.062 7.434 1 80.44 269 SER B N 1
ATOM 8440 C CA . SER B 1 269 ? -21 -30.062 7.883 1 80.44 269 SER B CA 1
ATOM 8441 C C . SER B 1 269 ? -20.469 -28.641 7.707 1 80.44 269 SER B C 1
ATOM 8443 O O . SER B 1 269 ? -21.234 -27.703 7.535 1 80.44 269 SER B O 1
ATOM 8445 N N . ASP B 1 270 ? -19.188 -28.625 7.699 1 87 270 ASP B N 1
ATOM 8446 C CA . ASP B 1 270 ? -18.594 -27.281 7.598 1 87 270 ASP B CA 1
ATOM 8447 C C . ASP B 1 270 ? -18.516 -26.828 6.141 1 87 270 ASP B C 1
ATOM 8449 O O . ASP B 1 270 ? -18.219 -25.672 5.867 1 87 270 ASP B O 1
ATOM 8453 N N . GLY B 1 271 ? -18.75 -27.766 5.238 1 89.5 271 GLY B N 1
ATOM 8454 C CA . GLY B 1 271 ? -18.75 -27.375 3.836 1 89.5 271 GLY B CA 1
ATOM 8455 C C . GLY B 1 271 ? -18.062 -28.391 2.938 1 89.5 271 GLY B C 1
ATOM 8456 O O . GLY B 1 271 ? -17.297 -29.234 3.41 1 89.5 271 GLY B O 1
ATOM 8457 N N . TYR B 1 272 ? -18.344 -28.391 1.714 1 90.5 272 TYR B N 1
ATOM 8458 C CA . TYR B 1 272 ? -17.734 -29.188 0.663 1 90.5 272 TYR B CA 1
ATOM 8459 C C . TYR B 1 272 ? -17.734 -28.438 -0.664 1 90.5 272 TYR B C 1
ATOM 8461 O O . TYR B 1 272 ? -18.375 -27.406 -0.798 1 90.5 272 TYR B O 1
ATOM 8469 N N . TYR B 1 273 ? -16.969 -28.891 -1.585 1 91.25 273 TYR B N 1
ATOM 8470 C CA . TYR B 1 273 ? -16.891 -28.234 -2.879 1 91.25 273 TYR B CA 1
ATOM 8471 C C . TYR B 1 273 ? -16.703 -29.234 -4.004 1 91.25 273 TYR B C 1
ATOM 8473 O O . TYR B 1 273 ? -16.281 -30.375 -3.764 1 91.25 273 TYR B O 1
ATOM 8481 N N . LEU B 1 274 ? -17.078 -28.812 -5.211 1 91.62 274 LEU B N 1
ATOM 8482 C CA . LEU B 1 274 ? -16.875 -29.609 -6.414 1 91.62 274 LEU B CA 1
ATOM 8483 C C . LEU B 1 274 ? -15.406 -29.609 -6.832 1 91.62 274 LEU B C 1
ATOM 8485 O O . LEU B 1 274 ? -14.828 -28.547 -7.074 1 91.62 274 LEU B O 1
ATOM 8489 N N . ASN B 1 275 ? -14.859 -30.766 -6.844 1 89.56 275 ASN B N 1
ATOM 8490 C CA . ASN B 1 275 ? -13.461 -30.859 -7.234 1 89.56 275 ASN B CA 1
ATOM 8491 C C . ASN B 1 275 ? -13.305 -31.031 -8.742 1 89.56 275 ASN B C 1
ATOM 8493 O O . ASN B 1 275 ? -12.461 -30.375 -9.359 1 89.56 275 ASN B O 1
ATOM 8497 N N . SER B 1 276 ? -14.102 -31.938 -9.312 1 89.44 276 SER B N 1
ATOM 8498 C CA . SER B 1 276 ? -14.008 -32.219 -10.742 1 89.44 276 SER B CA 1
ATOM 8499 C C . SER B 1 276 ? -15.258 -32.938 -11.242 1 89.44 276 SER B C 1
ATOM 8501 O O . SER B 1 276 ? -16.062 -33.438 -10.445 1 89.44 276 SER B O 1
ATOM 8503 N N . VAL B 1 277 ? -15.445 -32.906 -12.531 1 91.44 277 VAL B N 1
ATOM 8504 C CA . VAL B 1 277 ? -16.5 -33.656 -13.211 1 91.44 277 VAL B CA 1
ATOM 8505 C C . VAL B 1 277 ? -15.914 -34.375 -14.422 1 91.44 277 VAL B C 1
ATOM 8507 O O . VAL B 1 277 ? -15.102 -33.812 -15.156 1 91.44 277 VAL B O 1
ATOM 8510 N N . THR B 1 278 ? -16.219 -35.625 -14.531 1 90.31 278 THR B N 1
ATOM 8511 C CA . THR B 1 278 ? -15.766 -36.375 -15.711 1 90.31 278 THR B CA 1
ATOM 8512 C C . THR B 1 278 ? -16.875 -37.25 -16.266 1 90.31 278 THR B C 1
ATOM 8514 O O . THR B 1 278 ? -17.719 -37.75 -15.5 1 90.31 278 THR B O 1
ATOM 8517 N N . TRP B 1 279 ? -16.984 -37.375 -17.578 1 92.5 279 TRP B N 1
ATOM 8518 C CA . TRP B 1 279 ? -17.859 -38.344 -18.234 1 92.5 279 TRP B CA 1
ATOM 8519 C C . TRP B 1 279 ? -17.172 -39.719 -18.359 1 92.5 279 TRP B C 1
ATOM 8521 O O . TRP B 1 279 ? -15.992 -39.781 -18.703 1 92.5 279 TRP B O 1
ATOM 8531 N N . ARG B 1 280 ? -17.859 -40.75 -18.016 1 89.69 280 ARG B N 1
ATOM 8532 C CA . ARG B 1 280 ? -17.484 -42.125 -18.344 1 89.69 280 ARG B CA 1
ATOM 8533 C C . ARG B 1 280 ? -18.359 -42.688 -19.469 1 89.69 280 ARG B C 1
ATOM 8535 O O . ARG B 1 280 ? -19.547 -42.938 -19.266 1 89.69 280 ARG B O 1
ATOM 8542 N N . GLY B 1 281 ? -17.672 -42.812 -20.531 1 90.5 281 GLY B N 1
ATOM 8543 C CA . GLY B 1 281 ? -18.5 -43.094 -21.703 1 90.5 281 GLY B CA 1
ATOM 8544 C C . GLY B 1 281 ? -19.562 -42.062 -21.953 1 90.5 281 GLY B C 1
ATOM 8545 O O . GLY B 1 281 ? -19.344 -40.875 -21.719 1 90.5 281 GLY B O 1
ATOM 8546 N N . ASN B 1 282 ? -20.688 -42.531 -22.578 1 93.38 282 ASN B N 1
ATOM 8547 C CA . ASN B 1 282 ? -21.734 -41.594 -22.969 1 93.38 282 ASN B CA 1
ATOM 8548 C C . ASN B 1 282 ? -22.859 -41.562 -21.938 1 93.38 282 ASN B C 1
ATOM 8550 O O . ASN B 1 282 ? -23.719 -40.688 -21.984 1 93.38 282 ASN B O 1
ATOM 8554 N N . HIS B 1 283 ? -22.734 -42.406 -20.906 1 92.75 283 HIS B N 1
ATOM 8555 C CA . HIS B 1 283 ? -23.969 -42.594 -20.156 1 92.75 283 HIS B CA 1
ATOM 8556 C C . HIS B 1 283 ? -23.781 -42.281 -18.672 1 92.75 283 HIS B C 1
ATOM 8558 O O . HIS B 1 283 ? -24.75 -42.156 -17.922 1 92.75 283 HIS B O 1
ATOM 8564 N N . ILE B 1 284 ? -22.562 -42.094 -18.219 1 92.19 284 ILE B N 1
ATOM 8565 C CA . ILE B 1 284 ? -22.344 -41.844 -16.797 1 92.19 284 ILE B CA 1
ATOM 8566 C C . ILE B 1 284 ? -21.578 -40.562 -16.594 1 92.19 284 ILE B C 1
ATOM 8568 O O . ILE B 1 284 ? -20.5 -40.375 -17.172 1 92.19 284 ILE B O 1
ATOM 8572 N N . LEU B 1 285 ? -22.109 -39.625 -15.844 1 93.25 285 LEU B N 1
ATOM 8573 C CA . LEU B 1 285 ? -21.422 -38.438 -15.359 1 93.25 285 LEU B CA 1
ATOM 8574 C C . LEU B 1 285 ? -20.938 -38.656 -13.922 1 93.25 285 LEU B C 1
ATOM 8576 O O . LEU B 1 285 ? -21.734 -39.031 -13.055 1 93.25 285 LEU B O 1
ATOM 8580 N N . SER B 1 286 ? -19.672 -38.375 -13.672 1 90.31 286 SER B N 1
ATOM 8581 C CA . SER B 1 286 ? -19.109 -38.594 -12.344 1 90.31 286 SER B CA 1
ATOM 8582 C C . SER B 1 286 ? -18.547 -37.312 -11.75 1 90.31 286 SER B C 1
ATOM 8584 O O . SER B 1 286 ? -17.359 -37.031 -11.922 1 90.31 286 SER B O 1
ATOM 8586 N N . PRO B 1 287 ? -19.344 -36.625 -10.977 1 90.56 287 PRO B N 1
ATOM 8587 C CA . PRO B 1 287 ? -18.781 -35.531 -10.164 1 90.56 287 PRO B CA 1
ATOM 8588 C C . PRO B 1 287 ? -17.984 -36.062 -8.961 1 90.56 287 PRO B C 1
ATOM 8590 O O . PRO B 1 287 ? -18.375 -37.062 -8.344 1 90.56 287 PRO B O 1
ATOM 8593 N N . THR B 1 288 ? -16.859 -35.469 -8.727 1 88.5 288 THR B N 1
ATOM 8594 C CA . THR B 1 288 ? -16.078 -35.719 -7.523 1 88.5 288 THR B CA 1
ATOM 8595 C C . THR B 1 288 ? -16.172 -34.531 -6.562 1 88.5 288 THR B C 1
ATOM 8597 O O . THR B 1 288 ? -15.938 -33.375 -6.961 1 88.5 288 THR B O 1
ATOM 8600 N N . TRP B 1 289 ? -16.5 -34.812 -5.336 1 88.38 289 TRP B N 1
ATOM 8601 C CA . TRP B 1 289 ? -16.625 -33.781 -4.297 1 88.38 289 TRP B CA 1
ATOM 8602 C C . TRP B 1 289 ? -15.586 -34 -3.205 1 88.38 289 TRP B C 1
ATOM 8604 O O . TRP B 1 289 ? -15.242 -35.125 -2.863 1 88.38 289 TRP B O 1
ATOM 8614 N N . LYS B 1 290 ? -15.125 -32.906 -2.652 1 89.44 290 LYS B N 1
ATOM 8615 C CA . LYS B 1 290 ? -14.227 -32.938 -1.503 1 89.44 290 LYS B CA 1
ATOM 8616 C C . LYS B 1 290 ? -14.805 -32.156 -0.331 1 89.44 290 LYS B C 1
ATOM 8618 O O . LYS B 1 290 ? -15.523 -31.172 -0.529 1 89.44 290 LYS B O 1
ATOM 8623 N N . ASN B 1 291 ? -14.492 -32.719 0.857 1 89.88 291 ASN B N 1
ATOM 8624 C CA . ASN B 1 291 ? -14.852 -31.906 2.016 1 89.88 291 ASN B CA 1
ATOM 8625 C C . ASN B 1 291 ? -14.008 -30.641 2.102 1 89.88 291 ASN B C 1
ATOM 8627 O O . ASN B 1 291 ? -12.977 -30.516 1.432 1 89.88 291 ASN B O 1
ATOM 8631 N N . ARG B 1 292 ? -14.375 -29.781 2.885 1 92 292 ARG B N 1
ATOM 8632 C CA . ARG B 1 292 ? -13.797 -28.438 2.971 1 92 292 ARG B CA 1
ATOM 8633 C C . ARG B 1 292 ? -12.305 -28.5 3.271 1 92 292 ARG B C 1
ATOM 8635 O O . ARG B 1 292 ? -11.523 -27.734 2.715 1 92 292 ARG B O 1
ATOM 8642 N N . ILE B 1 293 ? -11.852 -29.406 4.188 1 93.06 293 ILE B N 1
ATOM 8643 C CA . ILE B 1 293 ? -10.453 -29.453 4.605 1 93.06 293 ILE B CA 1
ATOM 8644 C C . ILE B 1 293 ? -9.672 -30.375 3.678 1 93.06 293 ILE B C 1
ATOM 8646 O O . ILE B 1 293 ? -8.492 -30.656 3.914 1 93.06 293 ILE B O 1
ATOM 8650 N N . SER B 1 294 ? -10.312 -31.031 2.652 1 90.88 294 SER B N 1
ATOM 8651 C CA . SER B 1 294 ? -9.711 -31.734 1.525 1 90.88 294 SER B CA 1
ATOM 8652 C C . SER B 1 294 ? -9.016 -33 1.983 1 90.88 294 SER B C 1
ATOM 8654 O O . SER B 1 294 ? -7.938 -33.344 1.492 1 90.88 294 SER B O 1
ATOM 8656 N N . ASN B 1 295 ? -9.523 -33.719 3.037 1 90.69 295 ASN B N 1
ATOM 8657 C CA . ASN B 1 295 ? -8.938 -34.969 3.424 1 90.69 295 ASN B CA 1
ATOM 8658 C C . ASN B 1 295 ? -9.867 -36.156 3.105 1 90.69 295 ASN B C 1
ATOM 8660 O O . ASN B 1 295 ? -9.555 -37.312 3.424 1 90.69 295 ASN B O 1
ATOM 8664 N N . GLU B 1 296 ? -10.969 -35.812 2.469 1 87.81 296 GLU B N 1
ATOM 8665 C CA . GLU B 1 296 ? -11.914 -36.844 2.018 1 87.81 296 GLU B CA 1
ATOM 8666 C C . GLU B 1 296 ? -12.555 -36.438 0.688 1 87.81 296 GLU B C 1
ATOM 8668 O O . GLU B 1 296 ? -12.898 -35.281 0.478 1 87.81 296 GLU B O 1
ATOM 8673 N N . ALA B 1 297 ? -12.68 -37.406 -0.246 1 87.5 297 ALA B N 1
ATOM 8674 C CA . ALA B 1 297 ? -13.312 -37.188 -1.546 1 87.5 297 ALA B CA 1
ATOM 8675 C C . ALA B 1 297 ? -14.297 -38.312 -1.873 1 87.5 297 ALA B C 1
ATOM 8677 O O . ALA B 1 297 ? -14.047 -39.469 -1.575 1 87.5 297 ALA B O 1
ATOM 8678 N N . VAL B 1 298 ? -15.367 -37.906 -2.441 1 85.19 298 VAL B N 1
ATOM 8679 C CA . VAL B 1 298 ? -16.391 -38.875 -2.846 1 85.19 298 VAL B CA 1
ATOM 8680 C C . VAL B 1 298 ? -16.734 -38.688 -4.324 1 85.19 298 VAL B C 1
ATOM 8682 O O . VAL B 1 298 ? -16.734 -37.531 -4.82 1 85.19 298 VAL B O 1
ATOM 8685 N N . VAL B 1 299 ? -17.016 -39.781 -5.004 1 86.94 299 VAL B N 1
ATOM 8686 C CA . VAL B 1 299 ? -17.375 -39.75 -6.414 1 86.94 299 VAL B CA 1
ATOM 8687 C C . VAL B 1 299 ? -18.828 -40.219 -6.574 1 86.94 299 VAL B C 1
ATOM 8689 O O . VAL B 1 299 ? -19.266 -41.156 -5.906 1 86.94 299 VAL B O 1
ATOM 8692 N N . GLU B 1 300 ? -19.516 -39.531 -7.418 1 86.19 300 GLU B N 1
ATOM 8693 C CA . GLU B 1 300 ? -20.891 -39.906 -7.727 1 86.19 300 GLU B CA 1
ATOM 8694 C C . GLU B 1 300 ? -21 -40.5 -9.125 1 86.19 300 GLU B C 1
ATOM 8696 O O . GLU B 1 300 ? -20.172 -40.219 -9.992 1 86.19 300 GLU B O 1
ATOM 8701 N N . ASN B 1 301 ? -21.969 -41.375 -9.203 1 87.69 301 ASN B N 1
ATOM 8702 C CA . ASN B 1 301 ? -22.375 -41.906 -10.5 1 87.69 301 ASN B CA 1
ATOM 8703 C C . ASN B 1 301 ? -23.766 -41.406 -10.898 1 87.69 301 ASN B C 1
ATOM 8705 O O . ASN B 1 301 ? -24.766 -41.75 -10.266 1 87.69 301 ASN B O 1
ATOM 8709 N N . CYS B 1 302 ? -23.812 -40.625 -11.914 1 91.75 302 CYS B N 1
ATOM 8710 C CA . CYS B 1 302 ? -25.078 -40.094 -12.414 1 91.75 302 CYS B CA 1
ATOM 8711 C C . CYS B 1 302 ? -25.391 -40.625 -13.805 1 91.75 302 CYS B C 1
ATOM 8713 O O . CYS B 1 302 ? -24.719 -40.281 -14.773 1 91.75 302 CYS B O 1
ATOM 8715 N N . GLU B 1 303 ? -26.438 -41.312 -13.953 1 91.31 303 GLU B N 1
ATOM 8716 C CA . GLU B 1 303 ? -26.688 -42.062 -15.18 1 91.31 303 GLU B CA 1
ATOM 8717 C C . GLU B 1 303 ? -27.734 -41.375 -16.047 1 91.31 303 GLU B C 1
ATOM 8719 O O . GLU B 1 303 ? -28.75 -40.844 -15.539 1 91.31 303 GLU B O 1
ATOM 8724 N N . THR B 1 304 ? -27.453 -41.25 -17.297 1 92.56 304 THR B N 1
ATOM 8725 C CA . THR B 1 304 ? -28.422 -40.719 -18.266 1 92.56 304 THR B CA 1
ATOM 8726 C C . THR B 1 304 ? -29.641 -41.625 -18.359 1 92.56 304 THR B C 1
ATOM 8728 O O . THR B 1 304 ? -29.562 -42.844 -18.094 1 92.56 304 THR B O 1
ATOM 8731 N N . PRO B 1 305 ? -30.844 -41.219 -18.688 1 93.31 305 PRO B N 1
ATOM 8732 C CA . PRO B 1 305 ? -31.125 -39.812 -18.984 1 93.31 305 PRO B CA 1
ATOM 8733 C C . PRO B 1 305 ? -31.656 -39.062 -17.766 1 93.31 305 PRO B C 1
ATOM 8735 O O . PRO B 1 305 ? -31.844 -37.844 -17.828 1 93.31 305 PRO B O 1
ATOM 8738 N N . MET B 1 306 ? -31.938 -39.844 -16.703 1 91.12 306 MET B N 1
ATOM 8739 C CA . MET B 1 306 ? -32.594 -39.188 -15.555 1 91.12 306 MET B CA 1
ATOM 8740 C C . MET B 1 306 ? -31.578 -38.5 -14.656 1 91.12 306 MET B C 1
ATOM 8742 O O . MET B 1 306 ? -31.938 -37.594 -13.891 1 91.12 306 MET B O 1
ATOM 8746 N N . PHE B 1 307 ? -30.312 -39 -14.758 1 93.38 307 PHE B N 1
ATOM 8747 C CA . PHE B 1 307 ? -29.219 -38.469 -13.961 1 93.38 307 PHE B CA 1
ATOM 8748 C C . PHE B 1 307 ? -29.5 -38.594 -12.469 1 93.38 307 PHE B C 1
ATOM 8750 O O . PHE B 1 307 ? -29.297 -37.656 -11.703 1 93.38 307 PHE B O 1
ATOM 8757 N N . ASN B 1 308 ? -30.062 -39.781 -12.117 1 87.31 308 ASN B N 1
ATOM 8758 C CA . ASN B 1 308 ? -30.078 -40.188 -10.719 1 87.31 308 ASN B CA 1
ATOM 8759 C C . ASN B 1 308 ? -28.672 -40.531 -10.227 1 87.31 308 ASN B C 1
ATOM 8761 O O . ASN B 1 308 ? -28.016 -41.438 -10.758 1 87.31 308 ASN B O 1
ATOM 8765 N N . CYS B 1 309 ? -28.266 -39.781 -9.25 1 88.12 309 CYS B N 1
ATOM 8766 C CA . CYS B 1 309 ? -26.891 -39.938 -8.789 1 88.12 309 CYS B CA 1
ATOM 8767 C C . CYS B 1 309 ? -26.828 -40.875 -7.578 1 88.12 309 CYS B C 1
ATOM 8769 O O . CYS B 1 309 ? -27.719 -40.844 -6.73 1 88.12 309 CYS B O 1
ATOM 8771 N N . SER B 1 310 ? -25.859 -41.719 -7.566 1 81.5 310 SER B N 1
ATOM 8772 C CA . SER B 1 310 ? -25.594 -42.594 -6.438 1 81.5 310 SER B CA 1
ATOM 8773 C C . SER B 1 310 ? -24.141 -42.5 -5.98 1 81.5 310 SER B C 1
ATOM 8775 O O . SER B 1 310 ? -23.25 -42.281 -6.793 1 81.5 310 SER B O 1
ATOM 8777 N N . TYR B 1 311 ? -24.016 -42.719 -4.711 1 78.81 311 TYR B N 1
ATOM 8778 C CA . TYR B 1 311 ? -22.688 -42.75 -4.094 1 78.81 311 TYR B CA 1
ATOM 8779 C C . TYR B 1 311 ? -22 -44.062 -4.363 1 78.81 311 TYR B C 1
ATOM 8781 O O . TYR B 1 311 ? -22.594 -45.125 -4.203 1 78.81 311 TYR B O 1
ATOM 8789 N N . VAL B 1 312 ? -20.797 -43.906 -4.824 1 76.94 312 VAL B N 1
ATOM 8790 C CA . VAL B 1 312 ? -20.016 -45.125 -5.031 1 76.94 312 VAL B CA 1
ATOM 8791 C C . VAL B 1 312 ? -19.047 -45.312 -3.869 1 76.94 312 VAL B C 1
ATOM 8793 O O . VAL B 1 312 ? -17.922 -44.812 -3.902 1 76.94 312 VAL B O 1
ATOM 8796 N N . SER B 1 313 ? -19.312 -46.062 -2.875 1 70.94 313 SER B N 1
ATOM 8797 C CA . SER B 1 313 ? -18.578 -46.156 -1.622 1 70.94 313 SER B CA 1
ATOM 8798 C C . SER B 1 313 ? -17.141 -46.625 -1.868 1 70.94 313 SER B C 1
ATOM 8800 O O . SER B 1 313 ? -16.203 -46.125 -1.221 1 70.94 313 SER B O 1
ATOM 8802 N N . GLY B 1 314 ? -16.953 -47.469 -2.803 1 74.69 314 GLY B N 1
ATOM 8803 C CA . GLY B 1 314 ? -15.625 -48 -3.061 1 74.69 314 GLY B CA 1
ATOM 8804 C C . GLY B 1 314 ? -14.672 -46.969 -3.654 1 74.69 314 GLY B C 1
ATOM 8805 O O . GLY B 1 314 ? -13.461 -47.188 -3.646 1 74.69 314 GLY B O 1
ATOM 8806 N N . MET B 1 315 ? -15.211 -45.906 -4.043 1 80.69 315 MET B N 1
ATOM 8807 C CA . MET B 1 315 ? -14.391 -44.875 -4.715 1 80.69 315 MET B CA 1
ATOM 8808 C C . MET B 1 315 ? -14.078 -43.719 -3.775 1 80.69 315 MET B C 1
ATOM 8810 O O . MET B 1 315 ? -13.422 -42.75 -4.176 1 80.69 315 MET B O 1
ATOM 8814 N N . THR B 1 316 ? -14.477 -43.875 -2.564 1 81.5 316 THR B N 1
ATOM 8815 C CA . THR B 1 316 ? -14.164 -42.844 -1.568 1 81.5 316 THR B CA 1
ATOM 8816 C C . THR B 1 316 ? -12.664 -42.844 -1.256 1 81.5 316 THR B C 1
ATOM 8818 O O . THR B 1 316 ? -12.055 -43.906 -1.112 1 81.5 316 THR B O 1
ATOM 8821 N N . SER B 1 317 ? -12.086 -41.688 -1.267 1 83.06 317 SER B N 1
ATOM 8822 C CA . SER B 1 317 ? -10.695 -41.5 -0.863 1 83.06 317 SER B CA 1
ATOM 8823 C C . SER B 1 317 ? -10.602 -40.688 0.429 1 83.06 317 SER B C 1
ATOM 8825 O O . SER B 1 317 ? -11.273 -39.688 0.586 1 83.06 317 SER B O 1
ATOM 8827 N N . LYS B 1 318 ? -9.789 -41.188 1.358 1 84.88 318 LYS B N 1
ATOM 8828 C CA . LYS B 1 318 ? -9.602 -40.531 2.643 1 84.88 318 LYS B CA 1
ATOM 8829 C C . LYS B 1 318 ? -8.141 -40.562 3.074 1 84.88 318 LYS B C 1
ATOM 8831 O O . LYS B 1 318 ? -7.457 -41.562 2.9 1 84.88 318 LYS B O 1
ATOM 8836 N N . SER B 1 319 ? -7.688 -39.438 3.469 1 88.88 319 SER B N 1
ATOM 8837 C CA . SER B 1 319 ? -6.387 -39.375 4.129 1 88.88 319 SER B CA 1
ATOM 8838 C C . SER B 1 319 ? -6.539 -39.281 5.641 1 88.88 319 SER B C 1
ATOM 8840 O O . SER B 1 319 ? -7.266 -38.438 6.141 1 88.88 319 SER B O 1
ATOM 8842 N N . THR B 1 320 ? -5.789 -40.125 6.367 1 87.88 320 THR B N 1
ATOM 8843 C CA . THR B 1 320 ? -5.875 -40.125 7.82 1 87.88 320 THR B CA 1
ATOM 8844 C C . THR B 1 320 ? -4.672 -39.375 8.422 1 87.88 320 THR B C 1
ATOM 8846 O O . THR B 1 320 ? -4.66 -39.062 9.617 1 87.88 320 THR B O 1
ATOM 8849 N N . THR B 1 321 ? -3.727 -39.125 7.645 1 92.12 321 THR B N 1
ATOM 8850 C CA . THR B 1 321 ? -2.498 -38.531 8.18 1 92.12 321 THR B CA 1
ATOM 8851 C C . THR B 1 321 ? -2.342 -37.094 7.742 1 92.12 321 THR B C 1
ATOM 8853 O O . THR B 1 321 ? -1.474 -36.375 8.242 1 92.12 321 THR B O 1
ATOM 8856 N N . GLY B 1 322 ? -3.168 -36.656 6.805 1 93 322 GLY B N 1
ATOM 8857 C CA . GLY B 1 322 ? -3.039 -35.281 6.309 1 93 322 GLY B CA 1
ATOM 8858 C C . GLY B 1 322 ? -4.121 -34.906 5.32 1 93 322 GLY B C 1
ATOM 8859 O O . GLY B 1 322 ? -5.305 -34.875 5.664 1 93 322 GLY B O 1
ATOM 8860 N N . TRP B 1 323 ? -3.734 -34.781 4.055 1 91.25 323 TRP B N 1
ATOM 8861 C CA . TRP B 1 323 ? -4.625 -34.312 2.998 1 91.25 323 TRP B CA 1
ATOM 8862 C C . TRP B 1 323 ? -4.613 -35.25 1.814 1 91.25 323 TRP B C 1
ATOM 8864 O O . TRP B 1 323 ? -3.791 -36.188 1.761 1 91.25 323 TRP B O 1
ATOM 8874 N N . LEU B 1 324 ? -5.637 -35.219 1.099 1 84.19 324 LEU B N 1
ATOM 8875 C CA . LEU B 1 324 ? -5.676 -36.031 -0.119 1 84.19 324 LEU B CA 1
ATOM 8876 C C . LEU B 1 324 ? -4.797 -35.406 -1.203 1 84.19 324 LEU B C 1
ATOM 8878 O O . LEU B 1 324 ? -4.836 -34.188 -1.426 1 84.19 324 LEU B O 1
ATOM 8882 N N . GLY B 1 325 ? -3.789 -36.406 -1.514 1 64.38 325 GLY B N 1
ATOM 8883 C CA . GLY B 1 325 ? -2.764 -36.219 -2.525 1 64.38 325 GLY B CA 1
ATOM 8884 C C . GLY B 1 325 ? -2.832 -34.844 -3.189 1 64.38 325 GLY B C 1
ATOM 8885 O O . GLY B 1 325 ? -3.75 -34.094 -2.928 1 64.38 325 GLY B O 1
ATOM 8886 N N . HIS B 1 326 ? -1.898 -34.688 -3.76 1 53.06 326 HIS B N 1
ATOM 8887 C CA . HIS B 1 326 ? -1.558 -33.438 -4.391 1 53.06 326 HIS B CA 1
ATOM 8888 C C . HIS B 1 326 ? -2.732 -32.875 -5.195 1 53.06 326 HIS B C 1
ATOM 8890 O O . HIS B 1 326 ? -3.73 -33.562 -5.395 1 53.06 326 HIS B O 1
ATOM 8896 N N . TYR B 1 327 ? -2.344 -32.344 -6.426 1 48.41 327 TYR B N 1
ATOM 8897 C CA . TYR B 1 327 ? -2.725 -31.172 -7.184 1 48.41 327 TYR B CA 1
ATOM 8898 C C . TYR B 1 327 ? -4.074 -31.359 -7.863 1 48.41 327 TYR B C 1
ATOM 8900 O O . TYR B 1 327 ? -4.59 -32.469 -7.918 1 48.41 327 TYR B O 1
ATOM 8908 N N . LYS B 1 328 ? -4.172 -30.906 -8.961 1 52.5 328 LYS B N 1
ATOM 8909 C CA . LYS B 1 328 ? -5.211 -30.516 -9.906 1 52.5 328 LYS B CA 1
ATOM 8910 C C . LYS B 1 328 ? -5.852 -31.719 -10.57 1 52.5 328 LYS B C 1
ATOM 8912 O O . LYS B 1 328 ? -5.316 -32.844 -10.5 1 52.5 328 LYS B O 1
ATOM 8917 N N . VAL B 1 329 ? -7.07 -31.828 -11.062 1 44.5 329 VAL B N 1
ATOM 8918 C CA . VAL B 1 329 ? -7.953 -32.656 -11.891 1 44.5 329 VAL B CA 1
ATOM 8919 C C . VAL B 1 329 ? -7.117 -33.562 -12.773 1 44.5 329 VAL B C 1
ATOM 8921 O O . VAL B 1 329 ? -7.582 -34.656 -13.172 1 44.5 329 VAL B O 1
ATOM 8924 N N . ALA B 1 330 ? -5.895 -33.406 -12.914 1 47.78 330 ALA B N 1
ATOM 8925 C CA . ALA B 1 330 ? -5.102 -34.125 -13.891 1 47.78 330 ALA B CA 1
ATOM 8926 C C . ALA B 1 330 ? -4.98 -35.594 -13.5 1 47.78 330 ALA B C 1
ATOM 8928 O O . ALA B 1 330 ? -4.477 -36.438 -14.273 1 47.78 330 ALA B O 1
ATOM 8929 N N . HIS B 1 331 ? -5.723 -36.062 -12.414 1 59.91 331 HIS B N 1
ATOM 8930 C CA . HIS B 1 331 ? -5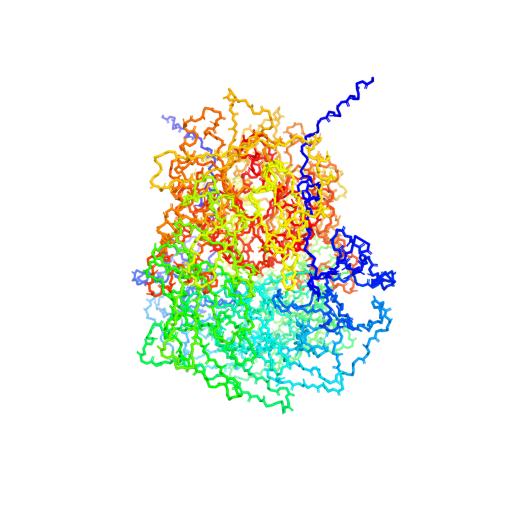.539 -37.406 -11.898 1 59.91 331 HIS B CA 1
ATOM 8931 C C . HIS B 1 331 ? -6.727 -38.281 -12.258 1 59.91 331 HIS B C 1
ATOM 8933 O O . HIS B 1 331 ? -6.824 -39.438 -11.781 1 59.91 331 HIS B O 1
ATOM 8939 N N . ILE B 1 332 ? -7.602 -37.688 -13.172 1 67.5 332 ILE B N 1
ATOM 8940 C CA . ILE B 1 332 ? -8.727 -38.5 -13.664 1 67.5 332 ILE B CA 1
ATOM 8941 C C . ILE B 1 332 ? -8.703 -38.5 -15.195 1 67.5 332 ILE B C 1
ATOM 8943 O O . ILE B 1 332 ? -8.539 -37.469 -15.836 1 67.5 332 ILE B O 1
ATOM 8947 N N . ILE B 1 333 ? -8.758 -39.625 -15.75 1 71.19 333 ILE B N 1
ATOM 8948 C CA . ILE B 1 333 ? -8.742 -39.75 -17.203 1 71.19 333 ILE B CA 1
ATOM 8949 C C . ILE B 1 333 ? -10.102 -40.219 -17.703 1 71.19 333 ILE B C 1
ATOM 8951 O O . ILE B 1 333 ? -10.648 -41.219 -17.172 1 71.19 333 ILE B O 1
ATOM 8955 N N . PRO B 1 334 ? -10.648 -39.469 -18.609 1 71.25 334 PRO B N 1
ATOM 8956 C CA . PRO B 1 334 ? -11.891 -39.938 -19.219 1 71.25 334 PRO B CA 1
ATOM 8957 C C . PRO B 1 334 ? -11.703 -41.25 -19.984 1 71.25 334 PRO B C 1
ATOM 8959 O O . PRO B 1 334 ? -10.648 -41.469 -20.594 1 71.25 334 PRO B O 1
ATOM 8962 N N . THR B 1 335 ? -12.703 -42.094 -19.781 1 78.31 335 THR B N 1
ATOM 8963 C CA . THR B 1 335 ? -12.703 -43.375 -20.516 1 78.31 335 THR B CA 1
ATOM 8964 C C . THR B 1 335 ? -13.922 -43.469 -21.438 1 78.31 335 THR B C 1
ATOM 8966 O O . THR B 1 335 ? -14.914 -42.75 -21.219 1 78.31 335 THR B O 1
ATOM 8969 N N . ASN B 1 336 ? -13.805 -44.188 -22.5 1 80.38 336 ASN B N 1
ATOM 8970 C CA . ASN B 1 336 ? -14.945 -44.406 -23.375 1 80.38 336 ASN B CA 1
ATOM 8971 C C . ASN B 1 336 ? -15.82 -45.531 -22.875 1 80.38 336 ASN B C 1
ATOM 8973 O O . ASN B 1 336 ? -16.766 -45.969 -23.562 1 80.38 336 ASN B O 1
ATOM 8977 N N . ASN B 1 337 ? -15.523 -45.938 -21.734 1 85.81 337 ASN B N 1
ATOM 8978 C CA . ASN B 1 337 ? -16.25 -47.031 -21.094 1 85.81 337 ASN B CA 1
ATOM 8979 C C . ASN B 1 337 ? -17 -46.594 -19.859 1 85.81 337 ASN B C 1
ATOM 8981 O O . ASN B 1 337 ? -16.391 -46.125 -18.891 1 85.81 337 ASN B O 1
ATOM 8985 N N . ASP B 1 338 ? -18.266 -46.844 -19.844 1 88.06 338 ASP B N 1
ATOM 8986 C CA . ASP B 1 338 ? -19.125 -46.375 -18.766 1 88.06 338 ASP B CA 1
ATOM 8987 C C . ASP B 1 338 ? -18.734 -47 -17.422 1 88.06 338 ASP B C 1
ATOM 8989 O O . ASP B 1 338 ? -19.031 -46.469 -16.359 1 88.06 338 ASP B O 1
ATOM 8993 N N . ASN B 1 339 ? -18.031 -48.094 -17.516 1 86.25 339 ASN B N 1
ATOM 8994 C CA . ASN B 1 339 ? -17.812 -48.875 -16.297 1 86.25 339 ASN B CA 1
ATOM 8995 C C . ASN B 1 339 ? -16.422 -48.656 -15.727 1 86.25 339 ASN B C 1
ATOM 8997 O O . ASN B 1 339 ? -16.094 -49.156 -14.656 1 86.25 339 ASN B O 1
ATOM 9001 N N . VAL B 1 340 ? -15.656 -47.875 -16.344 1 87.19 340 VAL B N 1
ATOM 9002 C CA . VAL B 1 340 ? -14.266 -47.75 -15.922 1 87.19 340 VAL B CA 1
ATOM 9003 C C . VAL B 1 340 ? -14.008 -46.344 -15.398 1 87.19 340 VAL B C 1
ATOM 9005 O O . VAL B 1 340 ? -14.391 -45.375 -16.031 1 87.19 340 VAL B O 1
ATOM 9008 N N . TYR B 1 341 ? -13.445 -46.312 -14.219 1 87.38 341 TYR B N 1
ATOM 9009 C CA . TYR B 1 341 ? -12.977 -45.094 -13.602 1 87.38 341 TYR B CA 1
ATOM 9010 C C . TYR B 1 341 ? -11.531 -45.219 -13.133 1 87.38 341 TYR B C 1
ATOM 9012 O O . TYR B 1 341 ? -11.211 -46.156 -12.359 1 87.38 341 TYR B O 1
ATOM 9020 N N . ILE B 1 342 ? -10.617 -44.375 -13.656 1 87.06 342 ILE B N 1
ATOM 9021 C CA . ILE B 1 342 ? -9.203 -44.469 -13.305 1 87.06 342 ILE B CA 1
ATOM 9022 C C . ILE B 1 342 ? -8.781 -43.188 -12.57 1 87.06 342 ILE B C 1
ATOM 9024 O O . ILE B 1 342 ? -9.023 -42.062 -13.047 1 87.06 342 ILE B O 1
ATOM 9028 N N . THR B 1 343 ? -8.141 -43.375 -11.406 1 84 343 THR B N 1
ATOM 9029 C CA . THR B 1 343 ? -7.672 -42.219 -10.617 1 84 343 THR B CA 1
ATOM 9030 C C . THR B 1 343 ? -6.426 -42.594 -9.82 1 84 343 THR B C 1
ATOM 9032 O O . THR B 1 343 ? -5.891 -43.719 -9.977 1 84 343 THR B O 1
ATOM 9035 N N . VAL B 1 344 ? -5.898 -41.625 -9.125 1 82.25 344 VAL B N 1
ATOM 9036 C CA . VAL B 1 344 ? -4.781 -41.844 -8.211 1 82.25 344 VAL B CA 1
ATOM 9037 C C . VAL B 1 344 ? -5.27 -41.75 -6.766 1 82.25 344 VAL B C 1
ATOM 9039 O O . VAL B 1 344 ? -5.98 -40.812 -6.398 1 82.25 344 VAL B O 1
ATOM 9042 N N . ARG B 1 345 ? -4.945 -42.75 -5.965 1 79.31 345 ARG B N 1
ATOM 9043 C CA . ARG B 1 345 ? -5.348 -42.781 -4.562 1 79.31 345 ARG B CA 1
ATOM 9044 C C . ARG B 1 345 ? -4.141 -43 -3.652 1 79.31 345 ARG B C 1
ATOM 9046 O O . ARG B 1 345 ? -3.154 -43.625 -4.047 1 79.31 345 ARG B O 1
ATOM 9053 N N . SER B 1 346 ? -4.281 -42.375 -2.52 1 77.25 346 SER B N 1
ATOM 9054 C CA . SER B 1 346 ? -3.256 -42.594 -1.505 1 77.25 346 SER B CA 1
ATOM 9055 C C . SER B 1 346 ? -3.498 -43.875 -0.746 1 77.25 346 SER B C 1
ATOM 9057 O O . SER B 1 346 ? -4.559 -44.062 -0.147 1 77.25 346 SER B O 1
ATOM 9059 N N . LEU B 1 347 ? -2.6 -44.781 -0.853 1 75.88 347 LEU B N 1
ATOM 9060 C CA . LEU B 1 347 ? -2.635 -46.031 -0.124 1 75.88 347 LEU B CA 1
ATOM 9061 C C . LEU B 1 347 ? -1.271 -46.344 0.485 1 75.88 347 LEU B C 1
ATOM 9063 O O . LEU B 1 347 ? -0.244 -46.219 -0.186 1 75.88 347 LEU B O 1
ATOM 9067 N N . ASP B 1 348 ? -1.271 -46.719 1.726 1 78.12 348 ASP B N 1
ATOM 9068 C CA . ASP B 1 348 ? -0.072 -47.094 2.471 1 78.12 348 ASP B CA 1
ATOM 9069 C C . ASP B 1 348 ? 0.972 -45.969 2.422 1 78.12 348 ASP B C 1
ATOM 9071 O O . ASP B 1 348 ? 2.17 -46.25 2.305 1 78.12 348 ASP B O 1
ATOM 9075 N N . GLY B 1 349 ? 0.518 -44.781 2.264 1 80.62 349 GLY B N 1
ATOM 9076 C CA . GLY B 1 349 ? 1.399 -43.625 2.361 1 80.62 349 GLY B CA 1
ATOM 9077 C C . GLY B 1 349 ? 1.964 -43.188 1.022 1 80.62 349 GLY B C 1
ATOM 9078 O O . GLY B 1 349 ? 2.826 -42.312 0.962 1 80.62 349 GLY B O 1
ATOM 9079 N N . TYR B 1 350 ? 1.55 -43.812 -0.021 1 82.12 350 TYR B N 1
ATOM 9080 C CA . TYR B 1 350 ? 2.01 -43.469 -1.36 1 82.12 350 TYR B CA 1
ATOM 9081 C C . TYR B 1 350 ? 0.837 -43.344 -2.326 1 82.12 350 TYR B C 1
ATOM 9083 O O . TYR B 1 350 ? -0.259 -43.844 -2.045 1 82.12 350 TYR B O 1
ATOM 9091 N N . GLN B 1 351 ? 1.051 -42.719 -3.445 1 81.62 351 GLN B N 1
ATOM 9092 C CA . GLN B 1 351 ? 0.037 -42.562 -4.484 1 81.62 351 GLN B CA 1
ATOM 9093 C C . GLN B 1 351 ? 0.065 -43.75 -5.453 1 81.62 351 GLN B C 1
ATOM 9095 O O . GLN B 1 351 ? 1.135 -44.156 -5.902 1 81.62 351 GLN B O 1
ATOM 9100 N N . HIS B 1 352 ? -1.096 -44.25 -5.676 1 82.31 352 HIS B N 1
ATOM 9101 C CA . HIS B 1 352 ? -1.225 -45.406 -6.582 1 82.31 352 HIS B CA 1
ATOM 9102 C C . HIS B 1 352 ? -2.33 -45.156 -7.609 1 82.31 352 HIS B C 1
ATOM 9104 O O . HIS B 1 352 ? -3.377 -44.594 -7.277 1 82.31 352 HIS B O 1
ATOM 9110 N N . ILE B 1 353 ? -2.016 -45.531 -8.82 1 86.44 353 ILE B N 1
ATOM 9111 C CA . ILE B 1 353 ? -3.07 -45.531 -9.828 1 86.44 353 ILE B CA 1
ATOM 9112 C C . ILE B 1 353 ? -4.074 -46.656 -9.523 1 86.44 353 ILE B C 1
ATOM 9114 O O . ILE B 1 353 ? -3.684 -47.812 -9.281 1 86.44 353 ILE B O 1
ATOM 9118 N N . THR B 1 354 ? -5.258 -46.344 -9.531 1 85.81 354 THR B N 1
ATOM 9119 C CA . THR B 1 354 ? -6.336 -47.25 -9.211 1 85.81 354 THR B CA 1
ATOM 9120 C C . THR B 1 354 ? -7.391 -47.25 -10.312 1 85.81 354 THR B C 1
ATOM 9122 O O . THR B 1 354 ? -7.859 -46.188 -10.734 1 85.81 354 THR B O 1
ATOM 9125 N N . VAL B 1 355 ? -7.734 -48.469 -10.742 1 89.31 355 VAL B N 1
ATOM 9126 C CA . VAL B 1 355 ? -8.773 -48.625 -11.75 1 89.31 355 VAL B CA 1
ATOM 9127 C C . VAL B 1 355 ? -10.016 -49.25 -11.102 1 89.31 355 VAL B C 1
ATOM 9129 O O . VAL B 1 355 ? -9.93 -50.281 -10.445 1 89.31 355 VAL B O 1
ATOM 9132 N N . PHE B 1 356 ? -11.102 -48.562 -11.297 1 87.81 356 PHE B N 1
ATOM 9133 C CA . PHE B 1 356 ? -12.383 -49.062 -10.781 1 87.81 356 PHE B CA 1
ATOM 9134 C C . PHE B 1 356 ? -13.266 -49.531 -11.922 1 87.81 356 PHE B C 1
ATOM 9136 O O . PHE B 1 356 ? -13.414 -48.875 -12.938 1 87.81 356 PHE B O 1
ATOM 9143 N N . TYR B 1 357 ? -13.719 -50.688 -11.719 1 86.06 357 TYR B N 1
ATOM 9144 C CA . TYR B 1 357 ? -14.781 -51.219 -12.578 1 86.06 357 TYR B CA 1
ATOM 9145 C C . TYR B 1 357 ? -16.125 -51.188 -11.867 1 86.06 357 TYR B C 1
ATOM 9147 O O . TYR B 1 357 ? -16.359 -51.969 -10.953 1 86.06 357 TYR B O 1
ATOM 9155 N N . VAL B 1 358 ? -16.969 -50.219 -12.328 1 80.38 358 VAL B N 1
ATOM 9156 C CA . VAL B 1 358 ? -18.234 -50 -11.656 1 80.38 358 VAL B CA 1
ATOM 9157 C C . VAL B 1 358 ? -19.359 -50.688 -12.414 1 80.38 358 VAL B C 1
ATOM 9159 O O . VAL B 1 358 ? -19.688 -50.312 -13.547 1 80.38 358 VAL B O 1
ATOM 9162 N N . LYS B 1 359 ? -19.688 -51.906 -12.062 1 66.38 359 LYS B N 1
ATOM 9163 C CA . LYS B 1 359 ? -20.75 -52.625 -12.75 1 66.38 359 LYS B CA 1
ATOM 9164 C C . LYS B 1 359 ? -22.125 -52.188 -12.258 1 66.38 359 LYS B C 1
ATOM 9166 O O . LYS B 1 359 ? -22.25 -51.531 -11.219 1 66.38 359 LYS B O 1
ATOM 9171 N N . GLU B 1 360 ? -23.25 -52.438 -13 1 57.59 360 GLU B N 1
ATOM 9172 C CA . GLU B 1 360 ? -24.656 -52.062 -12.844 1 57.59 360 GLU B CA 1
ATOM 9173 C C . GLU B 1 360 ? -25.094 -52.156 -11.391 1 57.59 360 GLU B C 1
ATOM 9175 O O . GLU B 1 360 ? -25.922 -51.375 -10.93 1 57.59 360 GLU B O 1
ATOM 9180 N N . ASN B 1 361 ? -24.797 -53.219 -10.656 1 51.38 361 ASN B N 1
ATOM 9181 C CA . ASN B 1 361 ? -25.266 -53.156 -9.266 1 51.38 361 ASN B CA 1
ATOM 9182 C C . ASN B 1 361 ? -24.25 -52.438 -8.375 1 51.38 361 ASN B C 1
ATOM 9184 O O . ASN B 1 361 ? -23.203 -53 -8.031 1 51.38 361 ASN B O 1
ATOM 9188 N N . PRO B 1 362 ? -24.391 -51.094 -8.359 1 53.59 362 PRO B N 1
ATOM 9189 C CA . PRO B 1 362 ? -23.422 -50.156 -7.82 1 53.59 362 PRO B CA 1
ATOM 9190 C C . PRO B 1 362 ? -22.734 -50.656 -6.559 1 53.59 362 PRO B C 1
ATOM 9192 O O . PRO B 1 362 ? -21.812 -50 -6.047 1 53.59 362 PRO B O 1
ATOM 9195 N N . LYS B 1 363 ? -23.297 -51.688 -5.984 1 54.06 363 LYS B N 1
ATOM 9196 C CA . LYS B 1 363 ? -22.781 -52.125 -4.691 1 54.06 363 LYS B CA 1
ATOM 9197 C C . LYS B 1 363 ? -21.453 -52.844 -4.852 1 54.06 363 LYS B C 1
ATOM 9199 O O . LYS B 1 363 ? -20.734 -53.062 -3.877 1 54.06 363 LYS B O 1
ATOM 9204 N N . LYS B 1 364 ? -21.188 -53.344 -6.07 1 62.72 364 LYS B N 1
ATOM 9205 C CA . LYS B 1 364 ? -19.922 -54.062 -6.117 1 62.72 364 LYS B CA 1
ATOM 9206 C C . LYS B 1 364 ? -18.938 -53.375 -7.055 1 62.72 364 LYS B C 1
ATOM 9208 O O . LYS B 1 364 ? -19.219 -53.188 -8.242 1 62.72 364 LYS B O 1
ATOM 9213 N N . VAL B 1 365 ? -18 -52.656 -6.703 1 77.06 365 VAL B N 1
ATOM 9214 C CA . VAL B 1 365 ? -16.922 -52.031 -7.434 1 77.06 365 VAL B CA 1
ATOM 9215 C C . VAL B 1 365 ? -15.664 -52.875 -7.359 1 77.06 365 VAL B C 1
ATOM 9217 O O . VAL B 1 365 ? -15.242 -53.281 -6.273 1 77.06 365 VAL B O 1
ATOM 9220 N N . MET B 1 366 ? -15.312 -53.438 -8.539 1 80.62 366 MET B N 1
ATOM 9221 C CA . MET B 1 366 ? -14.008 -54.094 -8.602 1 80.62 366 MET B CA 1
ATOM 9222 C C . MET B 1 366 ? -12.883 -53.062 -8.695 1 80.62 366 MET B C 1
ATOM 9224 O O . MET B 1 366 ? -12.945 -52.125 -9.516 1 80.62 366 MET B O 1
ATOM 9228 N N . THR B 1 367 ? -11.977 -53.188 -7.762 1 85.06 367 THR B N 1
ATOM 9229 C CA . THR B 1 367 ? -10.891 -52.219 -7.676 1 85.06 367 THR B CA 1
ATOM 9230 C C . THR B 1 367 ? -9.547 -52.906 -7.961 1 85.06 367 THR B C 1
ATOM 9232 O O . THR B 1 367 ? -9.234 -53.938 -7.398 1 85.06 367 THR B O 1
ATOM 9235 N N . PHE B 1 368 ? -8.797 -52.281 -8.859 1 85.5 368 PHE B N 1
ATOM 9236 C CA . PHE B 1 368 ? -7.445 -52.75 -9.156 1 85.5 368 PHE B CA 1
ATOM 9237 C C . PHE B 1 368 ? -6.43 -51.656 -8.852 1 85.5 368 PHE B C 1
ATOM 9239 O O . PHE B 1 368 ? -6.465 -50.562 -9.445 1 85.5 368 PHE B O 1
ATOM 9246 N N . ILE B 1 369 ? -5.516 -51.938 -7.906 1 85.56 369 ILE B N 1
ATOM 9247 C CA . ILE B 1 369 ? -4.352 -51.062 -7.688 1 85.56 369 ILE B CA 1
ATOM 9248 C C . ILE B 1 369 ? -3.211 -51.5 -8.602 1 85.56 369 ILE B C 1
ATOM 9250 O O . ILE B 1 369 ? -2.607 -52.562 -8.391 1 85.56 369 ILE B O 1
ATOM 9254 N N . VAL B 1 370 ? -2.91 -50.688 -9.547 1 84 370 VAL B N 1
ATOM 9255 C CA . VAL B 1 370 ? -2.1 -51.25 -10.641 1 84 370 VAL B CA 1
ATOM 9256 C C . VAL B 1 370 ? -0.641 -50.844 -10.445 1 84 370 VAL B C 1
ATOM 9258 O O . VAL B 1 370 ? 0.239 -51.281 -11.18 1 84 370 VAL B O 1
ATOM 9261 N N . THR B 1 371 ? -0.354 -49.938 -9.492 1 81.75 371 THR B N 1
ATOM 9262 C CA . THR B 1 371 ? 1.031 -49.594 -9.195 1 81.75 371 THR B CA 1
ATOM 9263 C C . THR B 1 371 ? 1.4 -50.031 -7.773 1 81.75 371 THR B C 1
ATOM 9265 O O . THR B 1 371 ? 0.544 -50.062 -6.887 1 81.75 371 THR B O 1
ATOM 9268 N N . ASP B 1 372 ? 2.639 -50.594 -7.523 1 68.62 372 ASP B N 1
ATOM 9269 C CA . ASP B 1 372 ? 3.021 -51.156 -6.23 1 68.62 372 ASP B CA 1
ATOM 9270 C C . ASP B 1 372 ? 4.238 -50.438 -5.66 1 68.62 372 ASP B C 1
ATOM 9272 O O . ASP B 1 372 ? 4.855 -50.906 -4.699 1 68.62 372 ASP B O 1
ATOM 9276 N N . THR B 1 373 ? 4.633 -49.5 -6.219 1 61.62 373 THR B N 1
ATOM 9277 C CA . THR B 1 373 ? 5.938 -49 -5.781 1 61.62 373 THR B CA 1
ATOM 9278 C C . THR B 1 373 ? 5.781 -47.844 -4.797 1 61.62 373 THR B C 1
ATOM 9280 O O . THR B 1 373 ? 4.742 -47.188 -4.762 1 61.62 373 THR B O 1
ATOM 9283 N N . ASN B 1 374 ? 6.695 -47.906 -3.717 1 62.19 374 ASN B N 1
ATOM 9284 C CA . ASN B 1 374 ? 6.918 -46.812 -2.795 1 62.19 374 ASN B CA 1
ATOM 9285 C C . ASN B 1 374 ? 7.375 -45.531 -3.527 1 62.19 374 ASN B C 1
ATOM 9287 O O . ASN B 1 374 ? 8.414 -44.969 -3.195 1 62.19 374 ASN B O 1
ATOM 9291 N N . GLU B 1 375 ? 6.637 -45.438 -4.664 1 61.19 375 GLU B N 1
ATOM 9292 C CA . GLU B 1 375 ? 7.113 -44.375 -5.539 1 61.19 375 GLU B CA 1
ATOM 9293 C C . GLU B 1 375 ? 6.098 -43.25 -5.629 1 61.19 375 GLU B C 1
ATOM 9295 O O . GLU B 1 375 ? 4.926 -43.438 -5.293 1 61.19 375 GLU B O 1
ATOM 9300 N N . GLY B 1 376 ? 6.719 -42.031 -5.633 1 59.09 376 GLY B N 1
ATOM 9301 C CA . GLY B 1 376 ? 5.844 -40.906 -5.898 1 59.09 376 GLY B CA 1
ATOM 9302 C C . GLY B 1 376 ? 5.371 -40.844 -7.336 1 59.09 376 GLY B C 1
ATOM 9303 O O . GLY B 1 376 ? 6.172 -40.969 -8.266 1 59.09 376 GLY B O 1
ATOM 9304 N N . TYR B 1 377 ? 4.062 -41.219 -7.566 1 62.34 377 TYR B N 1
ATOM 9305 C CA . TYR B 1 377 ? 3.506 -41.156 -8.914 1 62.34 377 TYR B CA 1
ATOM 9306 C C . TYR B 1 377 ? 2.939 -39.781 -9.203 1 62.34 377 TYR B C 1
ATOM 9308 O O . TYR B 1 377 ? 2.576 -39.031 -8.273 1 62.34 377 TYR B O 1
ATOM 9316 N N . SER B 1 378 ? 3.203 -39.469 -10.57 1 69.44 378 SER B N 1
ATOM 9317 C CA . SER B 1 378 ? 2.746 -38.188 -11.117 1 69.44 378 SER B CA 1
ATOM 9318 C C . SER B 1 378 ? 1.475 -38.375 -11.938 1 69.44 378 SER B C 1
ATOM 9320 O O . SER B 1 378 ? 0.895 -39.469 -11.969 1 69.44 378 SER B O 1
ATOM 9322 N N . PRO B 1 379 ? 1.067 -37.469 -12.766 1 78.62 379 PRO B N 1
ATOM 9323 C CA . PRO B 1 379 ? -0.155 -37.344 -13.562 1 78.62 379 PRO B CA 1
ATOM 9324 C C . PRO B 1 379 ? -0.306 -38.469 -14.578 1 78.62 379 PRO B C 1
ATOM 9326 O O . PRO B 1 379 ? 0.693 -39.031 -15.047 1 78.62 379 PRO B O 1
ATOM 9329 N N . ILE B 1 380 ? -1.537 -39.156 -14.711 1 87.5 380 ILE B N 1
ATOM 9330 C CA . ILE B 1 380 ? -1.915 -40.031 -15.797 1 87.5 380 ILE B CA 1
ATOM 9331 C C . ILE B 1 380 ? -2.115 -39.25 -17.078 1 87.5 380 ILE B C 1
ATOM 9333 O O . ILE B 1 380 ? -2.83 -38.219 -17.078 1 87.5 380 ILE B O 1
ATOM 9337 N N . TYR B 1 381 ? -1.504 -39.688 -18.156 1 89.75 381 TYR B N 1
ATOM 9338 C CA . TYR B 1 381 ? -1.558 -38.906 -19.375 1 89.75 381 TYR B CA 1
ATOM 9339 C C . TYR B 1 381 ? -2.453 -39.531 -20.422 1 89.75 381 TYR B C 1
ATOM 9341 O O . TYR B 1 381 ? -3.027 -38.844 -21.266 1 89.75 381 TYR B O 1
ATOM 9349 N N . PHE B 1 382 ? -2.498 -40.938 -20.375 1 91.06 382 PHE B N 1
ATOM 9350 C CA . PHE B 1 382 ? -3.227 -41.594 -21.453 1 91.06 382 PHE B CA 1
ATOM 9351 C C . PHE B 1 382 ? -3.629 -43 -21.047 1 91.06 382 PHE B C 1
ATOM 9353 O O . PHE B 1 382 ? -2.881 -43.688 -20.344 1 91.06 382 PHE B O 1
ATOM 9360 N N . TYR B 1 383 ? -4.816 -43.438 -21.469 1 89.88 383 TYR B N 1
ATOM 9361 C CA . TYR B 1 383 ? -5.301 -44.812 -21.328 1 89.88 383 TYR B CA 1
ATOM 9362 C C . TYR B 1 383 ? -5.641 -45.406 -22.688 1 89.88 383 TYR B C 1
ATOM 9364 O O . TYR B 1 383 ? -6.586 -45 -23.344 1 89.88 383 TYR B O 1
ATOM 9372 N N . ASP B 1 384 ? -4.84 -46.375 -23.047 1 88.62 384 ASP B N 1
ATOM 9373 C CA . ASP B 1 384 ? -5.094 -47.156 -24.25 1 88.62 384 ASP B CA 1
ATOM 9374 C C . ASP B 1 384 ? -6.059 -48.312 -23.953 1 88.62 384 ASP B C 1
ATOM 9376 O O . ASP B 1 384 ? -5.633 -49.406 -23.609 1 88.62 384 ASP B O 1
ATOM 9380 N N . GLU B 1 385 ? -7.258 -48.031 -24.203 1 84.38 385 GLU B N 1
ATOM 9381 C CA . GLU B 1 385 ? -8.289 -48.969 -23.828 1 84.38 385 GLU B CA 1
ATOM 9382 C C . GLU B 1 385 ? -8.164 -50.281 -24.641 1 84.38 385 GLU B C 1
ATOM 9384 O O . GLU B 1 385 ? -8.445 -51.344 -24.141 1 84.38 385 GLU B O 1
ATOM 9389 N N . ILE B 1 386 ? -7.809 -50.156 -25.844 1 83.31 386 ILE B N 1
ATOM 9390 C CA . ILE B 1 386 ? -7.727 -51.281 -26.734 1 83.31 386 ILE B CA 1
ATOM 9391 C C . ILE B 1 386 ? -6.656 -52.25 -26.25 1 83.31 386 ILE B C 1
ATOM 9393 O O . ILE B 1 386 ? -6.879 -53.469 -26.203 1 83.31 386 ILE B O 1
ATOM 9397 N N . ASN B 1 387 ? -5.598 -51.719 -25.797 1 83.62 387 ASN B N 1
ATOM 9398 C CA . ASN B 1 387 ? -4.496 -52.562 -25.375 1 83.62 387 ASN B CA 1
ATOM 9399 C C . ASN B 1 387 ? -4.387 -52.625 -23.844 1 83.62 387 ASN B C 1
ATOM 9401 O O . ASN B 1 387 ? -3.52 -53.312 -23.312 1 83.62 387 ASN B O 1
ATOM 9405 N N . ASP B 1 388 ? -5.195 -51.875 -23.172 1 88.06 388 ASP B N 1
ATOM 9406 C CA . ASP B 1 388 ? -5.312 -51.844 -21.719 1 88.06 388 ASP B CA 1
ATOM 9407 C C . ASP B 1 388 ? -4.035 -51.312 -21.078 1 88.06 388 ASP B C 1
ATOM 9409 O O . ASP B 1 388 ? -3.564 -51.844 -20.078 1 88.06 388 ASP B O 1
ATOM 9413 N N . TRP B 1 389 ? -3.406 -50.344 -21.719 1 90.5 389 TRP B N 1
ATOM 9414 C CA . TRP B 1 389 ? -2.213 -49.688 -21.172 1 90.5 389 TRP B CA 1
ATOM 9415 C C . TRP B 1 389 ? -2.545 -48.344 -20.578 1 90.5 389 TRP B C 1
ATOM 9417 O O . TRP B 1 389 ? -3.213 -47.5 -21.219 1 90.5 389 TRP B O 1
ATOM 9427 N N . ILE B 1 390 ? -2.113 -48.125 -19.328 1 90.38 390 ILE B N 1
ATOM 9428 C CA . ILE B 1 390 ? -2.17 -46.812 -18.703 1 90.38 390 ILE B CA 1
ATOM 9429 C C . ILE B 1 390 ? -0.791 -46.156 -18.75 1 90.38 390 ILE B C 1
ATOM 9431 O O . ILE B 1 390 ? 0.195 -46.719 -18.297 1 90.38 390 ILE B O 1
ATOM 9435 N N . TYR B 1 391 ? -0.678 -45 -19.344 1 91.81 391 TYR B N 1
ATOM 9436 C CA . TYR B 1 391 ? 0.575 -44.25 -19.438 1 91.81 391 TYR B CA 1
ATOM 9437 C C . TYR B 1 391 ? 0.629 -43.125 -18.406 1 91.81 391 TYR B C 1
ATOM 9439 O O . TYR B 1 391 ? -0.301 -42.312 -18.312 1 91.81 391 TYR B O 1
ATOM 9447 N N . PHE B 1 392 ? 1.668 -43.125 -17.641 1 89.12 392 PHE B N 1
ATOM 9448 C CA . PHE B 1 392 ? 1.826 -42.188 -16.547 1 89.12 392 PHE B CA 1
ATOM 9449 C C . PHE B 1 392 ? 3.295 -41.844 -16.328 1 89.12 392 PHE B C 1
ATOM 9451 O O . PHE B 1 392 ? 4.176 -42.469 -16.938 1 89.12 392 PHE B O 1
ATOM 9458 N N . THR B 1 393 ? 3.588 -40.812 -15.617 1 90.69 393 THR B N 1
ATOM 9459 C CA . THR B 1 393 ? 4.969 -40.469 -15.273 1 90.69 393 THR B CA 1
ATOM 9460 C C . THR B 1 393 ? 5.297 -40.938 -13.859 1 90.69 393 THR B C 1
ATOM 9462 O O . THR B 1 393 ? 4.43 -40.969 -12.984 1 90.69 393 THR B O 1
ATOM 9465 N N . SER B 1 394 ? 6.539 -41.281 -13.68 1 88.81 394 SER B N 1
ATOM 9466 C CA . SER B 1 394 ? 7 -41.812 -12.398 1 88.81 394 SER B CA 1
ATOM 9467 C C . SER B 1 394 ? 8.422 -41.344 -12.094 1 88.81 394 SER B C 1
ATOM 9469 O O . SER B 1 394 ? 9.164 -40.969 -13 1 88.81 394 SER B O 1
ATOM 9471 N N . THR B 1 395 ? 8.758 -41.406 -10.82 1 89.31 395 THR B N 1
ATOM 9472 C CA . THR B 1 395 ? 10.109 -41.094 -10.352 1 89.31 395 THR B CA 1
ATOM 9473 C C . THR B 1 395 ? 10.961 -42.375 -10.289 1 89.31 395 THR B C 1
ATOM 9475 O O . THR B 1 395 ? 12.117 -42.312 -9.867 1 89.31 395 THR B O 1
ATOM 9478 N N . GLU B 1 396 ? 10.445 -43.438 -10.742 1 87.88 396 GLU B N 1
ATOM 9479 C CA . GLU B 1 396 ? 11.109 -44.75 -10.617 1 87.88 396 GLU B CA 1
ATOM 9480 C C . GLU B 1 396 ? 12.328 -44.812 -11.531 1 87.88 396 GLU B C 1
ATOM 9482 O O . GLU B 1 396 ? 12.289 -44.344 -12.672 1 87.88 396 GLU B O 1
ATOM 9487 N N . LEU B 1 397 ? 13.406 -45.438 -10.945 1 88 397 LEU B N 1
ATOM 9488 C CA . LEU B 1 397 ? 14.602 -45.719 -11.734 1 88 397 LEU B CA 1
ATOM 9489 C C . LEU B 1 397 ? 14.453 -47.031 -12.492 1 88 397 LEU B C 1
ATOM 9491 O O . LEU B 1 397 ? 14.156 -48.062 -11.891 1 88 397 LEU B O 1
ATOM 9495 N N . GLU B 1 398 ? 14.578 -46.875 -13.742 1 86.56 398 GLU B N 1
ATOM 9496 C CA . GLU B 1 398 ? 14.484 -48.125 -14.523 1 86.56 398 GLU B CA 1
ATOM 9497 C C . GLU B 1 398 ? 15.57 -49.094 -14.117 1 86.56 398 GLU B C 1
ATOM 9499 O O . GLU B 1 398 ? 15.336 -50.312 -14.117 1 86.56 398 GLU B O 1
ATOM 9504 N N . SER B 1 399 ? 16.75 -48.625 -13.773 1 86.12 399 SER B N 1
ATOM 9505 C CA . SER B 1 399 ? 17.891 -49.469 -13.438 1 86.12 399 SER B CA 1
ATOM 9506 C C . SER B 1 399 ? 17.703 -50.125 -12.078 1 86.12 399 SER B C 1
ATOM 9508 O O . SER B 1 399 ? 18.359 -51.156 -11.781 1 86.12 399 SER B O 1
ATOM 9510 N N . LYS B 1 400 ? 16.922 -49.625 -11.195 1 86.94 400 LYS B N 1
ATOM 9511 C CA . LYS B 1 400 ? 16.641 -50.188 -9.875 1 86.94 400 LYS B CA 1
ATOM 9512 C C . LYS B 1 400 ? 15.141 -50.156 -9.57 1 86.94 400 LYS B C 1
ATOM 9514 O O . LYS B 1 400 ? 14.68 -49.344 -8.766 1 86.94 400 LYS B O 1
ATOM 9519 N N . PRO B 1 401 ? 14.398 -51.062 -10.203 1 74.88 401 PRO B N 1
ATOM 9520 C CA . PRO B 1 401 ? 12.953 -51.094 -9.992 1 74.88 401 PRO B CA 1
ATOM 9521 C C . PRO B 1 401 ? 12.57 -51.062 -8.508 1 74.88 401 PRO B C 1
ATOM 9523 O O . PRO B 1 401 ? 13.219 -51.719 -7.695 1 74.88 401 PRO B O 1
ATOM 9526 N N . GLY B 1 402 ? 11.656 -50.219 -8.219 1 74.44 402 GLY B N 1
ATOM 9527 C CA . GLY B 1 402 ? 11.227 -50.094 -6.832 1 74.44 402 GLY B CA 1
ATOM 9528 C C . GLY B 1 402 ? 11.898 -48.938 -6.113 1 74.44 402 GLY B C 1
ATOM 9529 O O . GLY B 1 402 ? 11.484 -48.562 -5.012 1 74.44 402 GLY B O 1
ATOM 9530 N N . THR B 1 403 ? 12.906 -48.438 -6.812 1 82 403 THR B N 1
ATOM 9531 C CA . THR B 1 403 ? 13.594 -47.281 -6.238 1 82 403 THR B CA 1
ATOM 9532 C C . THR B 1 403 ? 13.188 -46 -6.957 1 82 403 THR B C 1
ATOM 9534 O O . THR B 1 403 ? 13.148 -45.938 -8.188 1 82 403 THR B O 1
ATOM 9537 N N . ALA B 1 404 ? 12.844 -45.031 -6.098 1 84 404 ALA B N 1
ATOM 9538 C CA . ALA B 1 404 ? 12.414 -43.75 -6.656 1 84 404 ALA B CA 1
ATOM 9539 C C . ALA B 1 404 ? 13.523 -42.719 -6.562 1 84 404 ALA B C 1
ATOM 9541 O O . ALA B 1 404 ? 14.305 -42.719 -5.605 1 84 404 ALA B O 1
ATOM 9542 N N . LEU B 1 405 ? 13.742 -41.938 -7.559 1 86.06 405 LEU B N 1
ATOM 9543 C CA . LEU B 1 405 ? 14.547 -40.719 -7.582 1 86.06 405 LEU B CA 1
ATOM 9544 C C . LEU B 1 405 ? 13.68 -39.5 -7.824 1 86.06 405 LEU B C 1
ATOM 9546 O O . LEU B 1 405 ? 13.414 -39.125 -8.977 1 86.06 405 LEU B O 1
ATOM 9550 N N . PRO B 1 406 ? 13.352 -38.781 -6.758 1 86.12 406 PRO B N 1
ATOM 9551 C CA . PRO B 1 406 ? 12.336 -37.719 -6.844 1 86.12 406 PRO B CA 1
ATOM 9552 C C . PRO B 1 406 ? 12.656 -36.688 -7.922 1 86.12 406 PRO B C 1
ATOM 9554 O O . PRO B 1 406 ? 11.742 -36.094 -8.508 1 86.12 406 PRO B O 1
ATOM 9557 N N . ARG B 1 407 ? 13.867 -36.406 -8.312 1 89.69 407 ARG B N 1
ATOM 9558 C CA . ARG B 1 407 ? 14.242 -35.281 -9.164 1 89.69 407 ARG B CA 1
ATOM 9559 C C . ARG B 1 407 ? 14.023 -35.625 -10.641 1 89.69 407 ARG B C 1
ATOM 9561 O O . ARG B 1 407 ? 14.211 -34.781 -11.508 1 89.69 407 ARG B O 1
ATOM 9568 N N . ILE B 1 408 ? 13.586 -36.875 -11.023 1 91.31 408 ILE B N 1
ATOM 9569 C CA . ILE B 1 408 ? 13.414 -37.219 -12.422 1 91.31 408 ILE B CA 1
ATOM 9570 C C . ILE B 1 408 ? 11.953 -37.562 -12.688 1 91.31 408 ILE B C 1
ATOM 9572 O O . ILE B 1 408 ? 11.172 -37.781 -11.758 1 91.31 408 ILE B O 1
ATOM 9576 N N . ARG B 1 409 ? 11.547 -37.594 -13.969 1 93.25 409 ARG B N 1
ATOM 9577 C CA . ARG B 1 409 ? 10.242 -38 -14.469 1 93.25 409 ARG B CA 1
ATOM 9578 C C . ARG B 1 409 ? 10.391 -38.75 -15.797 1 93.25 409 ARG B C 1
ATOM 9580 O O . ARG B 1 409 ? 11 -38.25 -16.734 1 93.25 409 ARG B O 1
ATOM 9587 N N . HIS B 1 410 ? 9.922 -39.938 -15.82 1 93.38 410 HIS B N 1
ATOM 9588 C CA . HIS B 1 410 ? 9.867 -40.688 -17.062 1 93.38 410 HIS B CA 1
ATOM 9589 C C . HIS B 1 410 ? 8.469 -41.25 -17.312 1 93.38 410 HIS B C 1
ATOM 9591 O O . HIS B 1 410 ? 7.684 -41.406 -16.375 1 93.38 410 HIS B O 1
ATOM 9597 N N . ILE B 1 411 ? 8.195 -41.5 -18.547 1 94.5 411 ILE B N 1
ATOM 9598 C CA . ILE B 1 411 ? 6.906 -42.062 -18.906 1 94.5 411 ILE B CA 1
ATOM 9599 C C . ILE B 1 411 ? 6.957 -43.594 -18.75 1 94.5 411 ILE B C 1
ATOM 9601 O O . ILE B 1 411 ? 7.848 -44.25 -19.312 1 94.5 411 ILE B O 1
ATOM 9605 N N . TRP B 1 412 ? 6.031 -44.094 -18.016 1 91.5 412 TRP B N 1
ATOM 9606 C CA . TRP B 1 412 ? 5.871 -45.5 -17.812 1 91.5 412 TRP B CA 1
ATOM 9607 C C . TRP B 1 412 ? 4.504 -46 -18.297 1 91.5 412 TRP B C 1
ATOM 9609 O O . TRP B 1 412 ? 3.607 -45.156 -18.531 1 91.5 412 TRP B O 1
ATOM 9619 N N . ARG B 1 413 ? 4.363 -47.25 -18.5 1 91.75 413 ARG B N 1
ATOM 9620 C CA . ARG B 1 413 ? 3.057 -47.844 -18.781 1 91.75 413 ARG B CA 1
ATOM 9621 C C . ARG B 1 413 ? 2.824 -49.094 -17.938 1 91.75 413 ARG B C 1
ATOM 9623 O O . ARG B 1 413 ? 3.775 -49.781 -17.562 1 91.75 413 ARG B O 1
ATOM 9630 N N . VAL B 1 414 ? 1.579 -49.312 -17.609 1 90.12 414 VAL B N 1
ATOM 9631 C CA . VAL B 1 414 ? 1.14 -50.5 -16.844 1 90.12 414 VAL B CA 1
ATOM 9632 C C . VAL B 1 414 ? -0.236 -50.938 -17.344 1 90.12 414 VAL B C 1
ATOM 9634 O O . VAL B 1 414 ? -0.982 -50.156 -17.922 1 90.12 414 VAL B O 1
ATOM 9637 N N . LYS B 1 415 ? -0.543 -52.219 -17.141 1 90.31 415 LYS B N 1
ATOM 9638 C CA . LYS B 1 415 ? -1.844 -52.719 -17.562 1 90.31 415 LYS B CA 1
ATOM 9639 C C . LYS B 1 415 ? -2.943 -52.312 -16.594 1 90.31 415 LYS B C 1
ATOM 9641 O O . LYS B 1 415 ? -2.76 -52.344 -15.375 1 90.31 415 LYS B O 1
ATOM 9646 N N . GLY B 1 416 ? -4.086 -51.906 -17.109 1 86.69 416 GLY B N 1
ATOM 9647 C CA . GLY B 1 416 ? -5.215 -51.438 -16.312 1 86.69 416 GLY B CA 1
ATOM 9648 C C . GLY B 1 416 ? -5.93 -52.562 -15.57 1 86.69 416 GLY B C 1
ATOM 9649 O O . GLY B 1 416 ? -6.535 -52.312 -14.523 1 86.69 416 GLY B O 1
ATOM 9650 N N . SER B 1 417 ? -5.93 -53.781 -16 1 79.38 417 SER B N 1
ATOM 9651 C CA . SER B 1 417 ? -6.664 -54.875 -15.414 1 79.38 417 SER B CA 1
ATOM 9652 C C . SER B 1 417 ? -5.953 -55.438 -14.188 1 79.38 417 SER B C 1
ATOM 9654 O O . SER B 1 417 ? -6.488 -56.312 -13.484 1 79.38 417 SER B O 1
ATOM 9656 N N . GLY B 1 418 ? -4.887 -54.844 -13.797 1 69.62 418 GLY B N 1
ATOM 9657 C CA . GLY B 1 418 ? -4.145 -55.312 -12.641 1 69.62 418 GLY B CA 1
ATOM 9658 C C . GLY B 1 418 ? -3.578 -56.719 -12.836 1 69.62 418 GLY B C 1
ATOM 9659 O O . GLY B 1 418 ? -3.021 -57.312 -11.906 1 69.62 418 GLY B O 1
ATOM 9660 N N . SER B 1 419 ? -3.846 -57.344 -13.883 1 66.5 419 SER B N 1
ATOM 9661 C CA . SER B 1 419 ? -3.398 -58.688 -14.148 1 66.5 419 SER B CA 1
ATOM 9662 C C . SER B 1 419 ? -1.876 -58.781 -14.148 1 66.5 419 SER B C 1
ATOM 9664 O O . SER B 1 419 ? -1.309 -59.812 -13.75 1 66.5 419 SER B O 1
ATOM 9666 N N . ASP B 1 420 ? -1.278 -57.812 -14.672 1 73.44 420 ASP B N 1
ATOM 9667 C CA . ASP B 1 420 ? 0.175 -57.688 -14.766 1 73.44 420 ASP B CA 1
ATOM 9668 C C . ASP B 1 420 ? 0.665 -56.344 -14.219 1 73.44 420 ASP B C 1
ATOM 9670 O O . ASP B 1 420 ? 0.402 -55.312 -14.805 1 73.44 420 ASP B O 1
ATOM 9674 N N . LYS B 1 421 ? 1.305 -56.438 -13.102 1 77.62 421 LYS B N 1
ATOM 9675 C CA . LYS B 1 421 ? 1.783 -55.219 -12.461 1 77.62 421 LYS B CA 1
ATOM 9676 C C . LYS B 1 421 ? 3.164 -54.844 -12.992 1 77.62 421 LYS B C 1
ATOM 9678 O O . LYS B 1 421 ? 3.768 -53.875 -12.508 1 77.62 421 LYS B O 1
ATOM 9683 N N . ASN B 1 422 ? 3.551 -55.719 -13.969 1 81.19 422 ASN B N 1
ATOM 9684 C CA . ASN B 1 422 ? 4.832 -55.344 -14.57 1 81.19 422 ASN B CA 1
ATOM 9685 C C . ASN B 1 422 ? 4.723 -54.062 -15.398 1 81.19 422 ASN B C 1
ATOM 9687 O O . ASN B 1 422 ? 3.842 -53.938 -16.25 1 81.19 422 ASN B O 1
ATOM 9691 N N . ARG B 1 423 ? 5.438 -53.094 -15 1 87.06 423 ARG B N 1
ATOM 9692 C CA . ARG B 1 423 ? 5.441 -51.812 -15.719 1 87.06 423 ARG B CA 1
ATOM 9693 C C . ARG B 1 423 ? 6.719 -51.656 -16.531 1 87.06 423 ARG B C 1
ATOM 9695 O O . ARG B 1 423 ? 7.73 -52.312 -16.25 1 87.06 423 ARG B O 1
ATOM 9702 N N . SER B 1 424 ? 6.719 -50.969 -17.609 1 89.06 424 SER B N 1
ATOM 9703 C CA . SER B 1 424 ? 7.859 -50.688 -18.484 1 89.06 424 SER B CA 1
ATOM 9704 C C . SER B 1 424 ? 8.023 -49.188 -18.734 1 89.06 424 SER B C 1
ATOM 9706 O O . SER B 1 424 ? 7.035 -48.469 -18.891 1 89.06 424 SER B O 1
ATOM 9708 N N . CYS B 1 425 ? 9.25 -48.781 -18.766 1 92.44 425 CYS B N 1
ATOM 9709 C CA . CYS B 1 425 ? 9.547 -47.406 -19.078 1 92.44 425 CYS B CA 1
ATOM 9710 C C . CYS B 1 425 ? 9.594 -47.156 -20.578 1 92.44 425 CYS B C 1
ATOM 9712 O O . CYS B 1 425 ? 10.312 -47.844 -21.312 1 92.44 425 CYS B O 1
ATOM 9714 N N . ILE B 1 426 ? 8.859 -46.188 -21.016 1 92.62 426 ILE B N 1
ATOM 9715 C CA . ILE B 1 426 ? 8.734 -45.938 -22.438 1 92.62 426 ILE B CA 1
ATOM 9716 C C . ILE B 1 426 ? 9.75 -44.875 -22.875 1 92.62 426 ILE B C 1
ATOM 9718 O O . ILE B 1 426 ? 10.133 -44.812 -24.031 1 92.62 426 ILE B O 1
ATOM 9722 N N . SER B 1 427 ? 10.219 -44.094 -21.938 1 94.44 427 SER B N 1
ATOM 9723 C CA . SER B 1 427 ? 11.047 -42.938 -22.344 1 94.44 427 SER B CA 1
ATOM 9724 C C . SER B 1 427 ? 12.469 -43.094 -21.812 1 94.44 427 SER B C 1
ATOM 9726 O O . SER B 1 427 ? 13.344 -42.281 -22.125 1 94.44 427 SER B O 1
ATOM 9728 N N . CYS B 1 428 ? 12.82 -44.094 -21 1 93.44 428 CYS B N 1
ATOM 9729 C CA . CYS B 1 428 ? 14.102 -44.188 -20.328 1 93.44 428 CYS B CA 1
ATOM 9730 C C . CYS B 1 428 ? 15.234 -44.344 -21.328 1 93.44 428 CYS B C 1
ATOM 9732 O O . CYS B 1 428 ? 16.344 -43.844 -21.109 1 93.44 428 CYS B O 1
ATOM 9734 N N . HIS B 1 429 ? 14.984 -44.969 -22.422 1 92.62 429 HIS B N 1
ATOM 9735 C CA . HIS B 1 429 ? 16.016 -45.25 -23.422 1 92.62 429 HIS B CA 1
ATOM 9736 C C . HIS B 1 429 ? 16.453 -43.969 -24.141 1 92.62 429 HIS B C 1
ATOM 9738 O O . HIS B 1 429 ? 17.5 -43.969 -24.781 1 92.62 429 HIS B O 1
ATOM 9744 N N . LEU B 1 430 ? 15.656 -42.969 -24.062 1 95.06 430 LEU B N 1
ATOM 9745 C CA . LEU B 1 430 ? 15.945 -41.75 -24.781 1 95.06 430 LEU B CA 1
ATOM 9746 C C . LEU B 1 430 ? 17.219 -41.094 -24.266 1 95.06 430 LEU B C 1
ATOM 9748 O O . LEU B 1 430 ? 17.875 -40.344 -24.969 1 95.06 430 LEU B O 1
ATOM 9752 N N . ASN B 1 431 ? 17.578 -41.344 -23.047 1 92.31 431 ASN B N 1
ATOM 9753 C CA . ASN B 1 431 ? 18.828 -40.812 -22.5 1 92.31 431 ASN B CA 1
ATOM 9754 C C . ASN B 1 431 ? 20.031 -41.469 -23.156 1 92.31 431 ASN B C 1
ATOM 9756 O O . ASN B 1 431 ? 21.141 -40.938 -23.094 1 92.31 431 ASN B O 1
ATOM 9760 N N . GLU B 1 432 ? 19.859 -42.594 -23.766 1 91.06 432 GLU B N 1
ATOM 9761 C CA . GLU B 1 432 ? 20.938 -43.219 -24.531 1 91.06 432 GLU B CA 1
ATOM 9762 C C . GLU B 1 432 ? 21.141 -42.5 -25.875 1 91.06 432 GLU B C 1
ATOM 9764 O O . GLU B 1 432 ? 22.266 -42.406 -26.375 1 91.06 432 GLU B O 1
ATOM 9769 N N . ILE B 1 433 ? 20.109 -41.969 -26.359 1 92.62 433 ILE B N 1
ATOM 9770 C CA . ILE B 1 433 ? 20.141 -41.281 -27.641 1 92.62 433 ILE B CA 1
ATOM 9771 C C . ILE B 1 433 ? 20.531 -39.812 -27.406 1 92.62 433 ILE B C 1
ATOM 9773 O O . ILE B 1 433 ? 21.312 -39.25 -28.172 1 92.62 433 ILE B O 1
ATOM 9777 N N . PHE B 1 434 ? 19.938 -39.219 -26.422 1 94.88 434 PHE B N 1
ATOM 9778 C CA . PHE B 1 434 ? 20.188 -37.844 -26.047 1 94.88 434 PHE B CA 1
ATOM 9779 C C . PHE B 1 434 ? 20.734 -37.75 -24.625 1 94.88 434 PHE B C 1
ATOM 9781 O O . PHE B 1 434 ? 20.016 -37.438 -23.688 1 94.88 434 PHE B O 1
ATOM 9788 N N . PRO B 1 435 ? 22 -37.969 -24.5 1 91.06 435 PRO B N 1
ATOM 9789 C CA . PRO B 1 435 ? 22.578 -38.062 -23.156 1 91.06 435 PRO B CA 1
ATOM 9790 C C . PRO B 1 435 ? 22.281 -36.812 -22.297 1 91.06 435 PRO B C 1
ATOM 9792 O O . PRO B 1 435 ? 22.594 -35.688 -22.703 1 91.06 435 PRO B O 1
ATOM 9795 N N . ASP B 1 436 ? 21.719 -37.125 -21.156 1 89 436 ASP B N 1
ATOM 9796 C CA . ASP B 1 436 ? 21.422 -36.188 -20.094 1 89 436 ASP B CA 1
ATOM 9797 C C . ASP B 1 436 ? 20.422 -35.125 -20.547 1 89 436 ASP B C 1
ATOM 9799 O O . ASP B 1 436 ? 20.438 -34 -20.062 1 89 436 ASP B O 1
ATOM 9803 N N . ARG B 1 437 ? 19.625 -35.406 -21.547 1 95.75 437 ARG B N 1
ATOM 9804 C CA . ARG B 1 437 ? 18.656 -34.406 -22 1 95.75 437 ARG B CA 1
ATOM 9805 C C . ARG B 1 437 ? 17.234 -34.875 -21.703 1 95.75 437 ARG B C 1
ATOM 9807 O O . ARG B 1 437 ? 16.281 -34.125 -21.922 1 95.75 437 ARG B O 1
ATOM 9814 N N . CYS B 1 438 ? 17.078 -36.031 -21.109 1 96.06 438 CYS B N 1
ATOM 9815 C CA . CYS B 1 438 ? 15.727 -36.562 -21 1 96.06 438 CYS B CA 1
ATOM 9816 C C . CYS B 1 438 ? 15.469 -37.094 -19.594 1 96.06 438 CYS B C 1
ATOM 9818 O O . CYS B 1 438 ? 14.984 -38.219 -19.438 1 96.06 438 CYS B O 1
ATOM 9820 N N . ASN B 1 439 ? 15.781 -36.375 -18.625 1 93.25 439 ASN B N 1
ATOM 9821 C CA . ASN B 1 439 ? 15.57 -36.781 -17.234 1 93.25 439 ASN B CA 1
ATOM 9822 C C . ASN B 1 439 ? 14.25 -36.25 -16.688 1 93.25 439 ASN B C 1
ATOM 9824 O O . ASN B 1 439 ? 13.875 -36.531 -15.555 1 93.25 439 ASN B O 1
ATOM 9828 N N . TRP B 1 440 ? 13.516 -35.469 -17.422 1 94.75 440 TRP B N 1
ATOM 9829 C CA . TRP B 1 440 ? 12.203 -34.906 -17.094 1 94.75 440 TRP B CA 1
ATOM 9830 C C . TRP B 1 440 ? 11.289 -34.906 -18.312 1 94.75 440 TRP B C 1
ATOM 9832 O O . TRP B 1 440 ? 11.461 -34.062 -19.219 1 94.75 440 TRP B O 1
ATOM 9842 N N . VAL B 1 441 ? 10.289 -35.75 -18.266 1 95.25 441 VAL B N 1
ATOM 9843 C CA . VAL B 1 441 ? 9.57 -35.938 -19.516 1 95.25 441 VAL B CA 1
ATOM 9844 C C . VAL B 1 441 ? 8.094 -35.594 -19.328 1 95.25 441 VAL B C 1
ATOM 9846 O O . VAL B 1 441 ? 7.516 -35.906 -18.281 1 95.25 441 VAL B O 1
ATOM 9849 N N . THR B 1 442 ? 7.512 -34.969 -20.312 1 95 442 THR B N 1
ATOM 9850 C CA . THR B 1 442 ? 6.074 -34.75 -20.438 1 95 442 THR B CA 1
ATOM 9851 C C . THR B 1 442 ? 5.57 -35.219 -21.797 1 95 442 THR B C 1
ATOM 9853 O O . THR B 1 442 ? 6.102 -34.812 -22.844 1 95 442 THR B O 1
ATOM 9856 N N . PRO B 1 443 ? 4.566 -36 -21.812 1 95.44 443 PRO B N 1
ATOM 9857 C CA . PRO B 1 443 ? 4.082 -36.531 -23.078 1 95.44 443 PRO B CA 1
ATOM 9858 C C . PRO B 1 443 ? 2.859 -35.781 -23.609 1 95.44 443 PRO B C 1
ATOM 9860 O O . PRO B 1 443 ? 2.182 -35.094 -22.859 1 95.44 443 PRO B O 1
ATOM 9863 N N . SER B 1 444 ? 2.676 -35.875 -24.922 1 95.56 444 SER B N 1
ATOM 9864 C CA . SER B 1 444 ? 1.456 -35.5 -25.625 1 95.56 444 SER B CA 1
ATOM 9865 C C . SER B 1 444 ? 1.01 -36.594 -26.594 1 95.56 444 SER B C 1
ATOM 9867 O O . SER B 1 444 ? 1.562 -36.719 -27.688 1 95.56 444 SER B O 1
ATOM 9869 N N . PHE B 1 445 ? -0.041 -37.312 -26.156 1 94.81 445 PHE B N 1
ATOM 9870 C CA . PHE B 1 445 ? -0.516 -38.438 -26.938 1 94.81 445 PHE B CA 1
ATOM 9871 C C . PHE B 1 445 ? -1.544 -37.969 -27.969 1 94.81 445 PHE B C 1
ATOM 9873 O O . PHE B 1 445 ? -2.377 -37.125 -27.688 1 94.81 445 PHE B O 1
ATOM 9880 N N . SER B 1 446 ? -1.426 -38.625 -29.172 1 94.5 446 SER B N 1
ATOM 9881 C CA . SER B 1 446 ? -2.498 -38.406 -30.141 1 94.5 446 SER B CA 1
ATOM 9882 C C . SER B 1 446 ? -3.803 -39.031 -29.672 1 94.5 446 SER B C 1
ATOM 9884 O O . SER B 1 446 ? -3.818 -39.75 -28.672 1 94.5 446 SER B O 1
ATOM 9886 N N . ARG B 1 447 ? -4.887 -38.844 -30.328 1 89.75 447 ARG B N 1
ATOM 9887 C CA . ARG B 1 447 ? -6.227 -39.156 -29.859 1 89.75 447 ARG B CA 1
ATOM 9888 C C . ARG B 1 447 ? -6.355 -40.656 -29.562 1 89.75 447 ARG B C 1
ATOM 9890 O O . ARG B 1 447 ? -7.016 -41.031 -28.594 1 89.75 447 ARG B O 1
ATOM 9897 N N . ASP B 1 448 ? -5.734 -41.469 -30.422 1 89.69 448 ASP B N 1
ATOM 9898 C CA . ASP B 1 448 ? -5.863 -42.906 -30.188 1 89.69 448 ASP B CA 1
ATOM 9899 C C . ASP B 1 448 ? -4.547 -43.531 -29.703 1 89.69 448 ASP B C 1
ATOM 9901 O O . ASP B 1 448 ? -4.406 -44.75 -29.641 1 89.69 448 ASP B O 1
ATOM 9905 N N . GLY B 1 449 ? -3.566 -42.688 -29.516 1 92.88 449 GLY B N 1
ATOM 9906 C CA . GLY B 1 449 ? -2.289 -43.156 -28.984 1 92.88 449 GLY B CA 1
ATOM 9907 C C . GLY B 1 449 ? -1.368 -43.688 -30.062 1 92.88 449 GLY B C 1
ATOM 9908 O O . GLY B 1 449 ? -0.302 -44.25 -29.766 1 92.88 449 GLY B O 1
ATOM 9909 N N . SER B 1 450 ? -1.737 -43.5 -31.297 1 93.56 450 SER B N 1
ATOM 9910 C CA . SER B 1 450 ? -0.887 -44 -32.375 1 93.56 450 SER B CA 1
ATOM 9911 C C . SER B 1 450 ? 0.45 -43.281 -32.406 1 93.56 450 SER B C 1
ATOM 9913 O O . SER B 1 450 ? 1.459 -43.812 -32.844 1 93.56 450 SER B O 1
ATOM 9915 N N . TYR B 1 451 ? 0.343 -42.062 -32.031 1 95 451 TYR B N 1
ATOM 9916 C CA . TYR B 1 451 ? 1.554 -41.281 -31.922 1 95 451 TYR B CA 1
ATOM 9917 C C . TYR B 1 451 ? 1.66 -40.594 -30.562 1 95 451 TYR B C 1
ATOM 9919 O O . TYR B 1 451 ? 0.656 -40.438 -29.859 1 95 451 TYR B O 1
ATOM 9927 N N . VAL B 1 452 ? 2.834 -40.312 -30.125 1 96.12 452 VAL B N 1
ATOM 9928 C CA . VAL B 1 452 ? 3.082 -39.531 -28.922 1 96.12 452 VAL B CA 1
ATOM 9929 C C . VAL B 1 452 ? 4.301 -38.625 -29.125 1 96.12 452 VAL B C 1
ATOM 9931 O O . VAL B 1 452 ? 5.285 -39.062 -29.75 1 96.12 452 VAL B O 1
ATOM 9934 N N . VAL B 1 453 ? 4.176 -37.375 -28.781 1 96.69 453 VAL B N 1
ATOM 9935 C CA . VAL B 1 453 ? 5.336 -36.5 -28.656 1 96.69 453 VAL B CA 1
ATOM 9936 C C . VAL B 1 453 ? 5.875 -36.562 -27.219 1 96.69 453 VAL B C 1
ATOM 9938 O O . VAL B 1 453 ? 5.121 -36.375 -26.266 1 96.69 453 VAL B O 1
ATOM 9941 N N . ILE B 1 454 ? 7.109 -36.875 -27.094 1 97.69 454 ILE B N 1
ATOM 9942 C CA . ILE B 1 454 ? 7.777 -36.906 -25.797 1 97.69 454 ILE B CA 1
ATOM 9943 C C . ILE B 1 454 ? 8.656 -35.656 -25.656 1 97.69 454 ILE B C 1
ATOM 9945 O O . ILE B 1 454 ? 9.656 -35.531 -26.359 1 97.69 454 ILE B O 1
ATOM 9949 N N . ASN B 1 455 ? 8.273 -34.844 -24.781 1 97.56 455 ASN B N 1
ATOM 9950 C CA . ASN B 1 455 ? 9.062 -33.656 -24.484 1 97.56 455 ASN B CA 1
ATOM 9951 C C . ASN B 1 455 ? 10.047 -33.906 -23.344 1 97.56 455 ASN B C 1
ATOM 9953 O O . ASN B 1 455 ? 9.641 -34 -22.172 1 97.56 455 ASN B O 1
ATOM 9957 N N . CYS B 1 456 ? 11.297 -34.031 -23.734 1 97.81 456 CYS B N 1
ATOM 9958 C CA . CYS B 1 456 ? 12.375 -34.156 -22.75 1 97.81 456 CYS B CA 1
ATOM 9959 C C . CYS B 1 456 ? 12.797 -32.781 -22.25 1 97.81 456 CYS B C 1
ATOM 9961 O O . CYS B 1 456 ? 13.203 -31.922 -23.047 1 97.81 456 CYS B O 1
ATOM 9963 N N . GLY B 1 457 ? 12.727 -32.625 -21 1 96.31 457 GLY B N 1
ATOM 9964 C CA . GLY B 1 457 ? 12.938 -31.297 -20.406 1 96.31 457 GLY B CA 1
ATOM 9965 C C . GLY B 1 457 ? 14.398 -30.984 -20.141 1 96.31 457 GLY B C 1
ATOM 9966 O O . GLY B 1 457 ? 14.719 -29.984 -19.484 1 96.31 457 GLY B O 1
ATOM 9967 N N . GLY B 1 458 ? 15.375 -31.781 -20.594 1 94 458 GLY B N 1
ATOM 9968 C CA . GLY B 1 458 ? 16.797 -31.547 -20.375 1 94 458 GLY B CA 1
ATOM 9969 C C . GLY B 1 458 ? 17.266 -31.938 -19 1 94 458 GLY B C 1
ATOM 9970 O O . GLY B 1 458 ? 16.609 -32.719 -18.312 1 94 458 GLY B O 1
ATOM 9971 N N . SER B 1 459 ? 18.484 -31.531 -18.641 1 90.75 459 SER B N 1
ATOM 9972 C CA . SER B 1 459 ? 19.141 -31.719 -17.359 1 90.75 459 SER B CA 1
ATOM 9973 C C . SER B 1 459 ? 20.312 -30.734 -17.188 1 90.75 459 SER B C 1
ATOM 9975 O O . SER B 1 459 ? 21.172 -30.656 -18.047 1 90.75 459 SER B O 1
ATOM 9977 N N . GLY B 1 460 ? 20.219 -30.016 -16.062 1 90.69 460 GLY B N 1
ATOM 9978 C CA . GLY B 1 460 ? 21.281 -29.031 -15.891 1 90.69 460 GLY B CA 1
ATOM 9979 C C . GLY B 1 460 ? 21.391 -28.062 -17.062 1 90.69 460 GLY B C 1
ATOM 9980 O O . GLY B 1 460 ? 20.422 -27.375 -17.391 1 90.69 460 GLY B O 1
ATOM 9981 N N . ASN B 1 461 ? 22.609 -28.188 -17.766 1 92.88 461 ASN B N 1
ATOM 9982 C CA . ASN B 1 461 ? 22.844 -27.297 -18.891 1 92.88 461 ASN B CA 1
ATOM 9983 C C . ASN B 1 461 ? 22.516 -27.969 -20.219 1 92.88 461 ASN B C 1
ATOM 9985 O O . ASN B 1 461 ? 22.75 -27.391 -21.297 1 92.88 461 ASN B O 1
ATOM 9989 N N . ALA B 1 462 ? 21.984 -29.156 -20.172 1 95.12 462 ALA B N 1
ATOM 9990 C CA . ALA B 1 462 ? 21.578 -29.859 -21.391 1 95.12 462 ALA B CA 1
ATOM 9991 C C . ALA B 1 462 ? 20.188 -29.422 -21.844 1 95.12 462 ALA B C 1
ATOM 9993 O O . ALA B 1 462 ? 19.219 -29.516 -21.078 1 95.12 462 ALA B O 1
ATOM 9994 N N . ALA B 1 463 ? 20.109 -29 -23.078 1 96.56 463 ALA B N 1
ATOM 9995 C CA . ALA B 1 463 ? 18.891 -28.391 -23.594 1 96.56 463 ALA B CA 1
ATOM 9996 C C . ALA B 1 463 ? 17.797 -29.453 -23.766 1 96.56 463 ALA B C 1
ATOM 9998 O O . ALA B 1 463 ? 18.094 -30.609 -24.047 1 96.56 463 ALA B O 1
ATOM 9999 N N . PRO B 1 464 ? 16.547 -29.062 -23.703 1 97.56 464 PRO B N 1
ATOM 10000 C CA . PRO B 1 464 ? 15.406 -29.953 -23.969 1 97.56 464 PRO B CA 1
ATOM 10001 C C . PRO B 1 464 ? 15.383 -30.453 -25.406 1 97.56 464 PRO B C 1
ATOM 10003 O O . PRO B 1 464 ? 16 -29.859 -26.297 1 97.56 464 PRO B O 1
ATOM 10006 N N . VAL B 1 465 ? 14.719 -31.516 -25.609 1 97.75 465 VAL B N 1
ATOM 10007 C CA . VAL B 1 465 ? 14.492 -32.062 -26.938 1 97.75 465 VAL B CA 1
ATOM 10008 C C . VAL B 1 465 ? 13.102 -32.688 -27 1 97.75 465 VAL B C 1
ATOM 10010 O O . VAL B 1 465 ? 12.656 -33.344 -26.047 1 97.75 465 VAL B O 1
ATOM 10013 N N . SER B 1 466 ? 12.352 -32.438 -28.062 1 97.31 466 SER B N 1
ATOM 10014 C CA . SER B 1 466 ? 11.055 -33.062 -28.312 1 97.31 466 SER B CA 1
ATOM 10015 C C . SER B 1 466 ? 11.133 -34.062 -29.453 1 97.31 466 SER B C 1
ATOM 10017 O O . SER B 1 466 ? 11.648 -33.75 -30.531 1 97.31 466 SER B O 1
ATOM 10019 N N . THR B 1 467 ? 10.633 -35.219 -29.188 1 96.88 467 THR B N 1
ATOM 10020 C CA . THR B 1 467 ? 10.727 -36.281 -30.172 1 96.88 467 THR B CA 1
ATOM 10021 C C . THR B 1 467 ? 9.344 -36.875 -30.469 1 96.88 467 THR B C 1
ATOM 10023 O O . THR B 1 467 ? 8.484 -36.906 -29.578 1 96.88 467 THR B O 1
ATOM 10026 N N . LEU B 1 468 ? 9.164 -37.219 -31.688 1 95.44 468 LEU B N 1
ATOM 10027 C CA . LEU B 1 468 ? 7.949 -37.906 -32.125 1 95.44 468 LEU B CA 1
ATOM 10028 C C . LEU B 1 468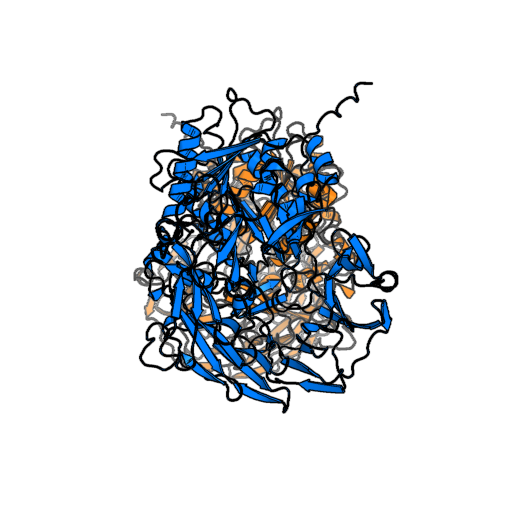 ? 8.141 -39.406 -32.156 1 95.44 468 LEU B C 1
ATOM 10030 O O . LEU B 1 468 ? 9.188 -39.906 -32.594 1 95.44 468 LEU B O 1
ATOM 10034 N N . HIS B 1 469 ? 7.184 -40.125 -31.672 1 96 469 HIS B N 1
ATOM 10035 C CA . HIS B 1 469 ? 7.195 -41.594 -31.641 1 96 469 HIS B CA 1
ATOM 10036 C C . HIS B 1 469 ? 5.895 -42.156 -32.188 1 96 469 HIS B C 1
ATOM 10038 O O . HIS B 1 469 ? 4.836 -41.531 -32.062 1 96 469 HIS B O 1
ATOM 10044 N N . MET B 1 470 ? 5.996 -43.281 -32.781 1 94.94 470 MET B N 1
ATOM 10045 C CA . MET B 1 470 ? 4.84 -43.969 -33.344 1 94.94 470 MET B CA 1
ATOM 10046 C C . MET B 1 470 ? 4.688 -45.375 -32.688 1 94.94 470 MET B C 1
ATOM 10048 O O . MET B 1 470 ? 5.676 -46.062 -32.469 1 94.94 470 MET B O 1
ATOM 10052 N N . ARG B 1 471 ? 3.443 -45.688 -32.406 1 93.12 471 ARG B N 1
ATOM 10053 C CA . ARG B 1 471 ? 3.17 -47 -31.859 1 93.12 471 ARG B CA 1
ATOM 10054 C C . ARG B 1 471 ? 3.248 -48.062 -32.969 1 93.12 471 ARG B C 1
ATOM 10056 O O . ARG B 1 471 ? 2.588 -47.938 -34 1 93.12 471 ARG B O 1
ATOM 10063 N N . ASN B 1 472 ? 3.941 -49.094 -32.688 1 89.31 472 ASN B N 1
ATOM 10064 C CA . ASN B 1 472 ? 4.051 -50.156 -33.656 1 89.31 472 ASN B CA 1
ATOM 10065 C C . ASN B 1 472 ? 2.994 -51.25 -33.438 1 89.31 472 ASN B C 1
ATOM 10067 O O . ASN B 1 472 ? 2.109 -51.094 -32.594 1 89.31 472 ASN B O 1
ATOM 10071 N N . SER B 1 473 ? 3.123 -52.312 -34.188 1 84.06 473 SER B N 1
ATOM 10072 C CA . SER B 1 473 ? 2.111 -53.375 -34.156 1 84.06 473 SER B CA 1
ATOM 10073 C C . SER B 1 473 ? 2.139 -54.125 -32.844 1 84.06 473 SER B C 1
ATOM 10075 O O . SER B 1 473 ? 1.129 -54.719 -32.438 1 84.06 473 SER B O 1
ATOM 10077 N N . SER B 1 474 ? 3.223 -54.125 -32.156 1 79.88 474 SER B N 1
ATOM 10078 C CA . SER B 1 474 ? 3.352 -54.812 -30.875 1 79.88 474 SER B CA 1
ATOM 10079 C C . SER B 1 474 ? 2.893 -53.906 -29.719 1 79.88 474 SER B C 1
ATOM 10081 O O . SER B 1 474 ? 2.852 -54.344 -28.578 1 79.88 474 SER B O 1
ATOM 10083 N N . GLY B 1 475 ? 2.574 -52.688 -30.062 1 81.06 475 GLY B N 1
ATOM 10084 C CA . GLY B 1 475 ? 2.104 -51.781 -29.031 1 81.06 475 GLY B CA 1
ATOM 10085 C C . GLY B 1 475 ? 3.211 -50.938 -28.438 1 81.06 475 GLY B C 1
ATOM 10086 O O . GLY B 1 475 ? 2.965 -50.094 -27.562 1 81.06 475 GLY B O 1
ATOM 10087 N N . ASP B 1 476 ? 4.41 -51.125 -28.953 1 87.25 476 ASP B N 1
ATOM 10088 C CA . ASP B 1 476 ? 5.547 -50.344 -28.469 1 87.25 476 ASP B CA 1
ATOM 10089 C C . ASP B 1 476 ? 5.719 -49.062 -29.281 1 87.25 476 ASP B C 1
ATOM 10091 O O . ASP B 1 476 ? 5.281 -48.969 -30.438 1 87.25 476 ASP B O 1
ATOM 10095 N N . TYR B 1 477 ? 6.25 -48.094 -28.641 1 92.94 477 TYR B N 1
ATOM 10096 C CA . TYR B 1 477 ? 6.492 -46.844 -29.344 1 92.94 477 TYR B CA 1
ATOM 10097 C C . TYR B 1 477 ? 7.895 -46.812 -29.938 1 92.94 477 TYR B C 1
ATOM 10099 O O . TYR B 1 477 ? 8.875 -47.125 -29.25 1 92.94 477 TYR B O 1
ATOM 10107 N N . GLU B 1 478 ? 7.973 -46.469 -31.219 1 92.38 478 GLU B N 1
ATOM 10108 C CA . GLU B 1 478 ? 9.234 -46.375 -31.953 1 92.38 478 GLU B CA 1
ATOM 10109 C C . GLU B 1 478 ? 9.555 -44.906 -32.25 1 92.38 478 GLU B C 1
ATOM 10111 O O . GLU B 1 478 ? 8.656 -44.125 -32.594 1 92.38 478 GLU B O 1
ATOM 10116 N N . PHE B 1 479 ? 10.812 -44.625 -32.188 1 93.31 479 PHE B N 1
ATOM 10117 C CA . PHE B 1 479 ? 11.312 -43.281 -32.469 1 93.31 479 PHE B CA 1
ATOM 10118 C C . PHE B 1 479 ? 11.086 -42.938 -33.938 1 93.31 479 PHE B C 1
ATOM 10120 O O . PHE B 1 479 ? 11.492 -43.719 -34.844 1 93.31 479 PHE B O 1
ATOM 10127 N N . VAL B 1 480 ? 10.438 -41.812 -34.219 1 92.5 480 VAL B N 1
ATOM 10128 C CA . VAL B 1 480 ? 10.195 -41.344 -35.594 1 92.5 480 VAL B CA 1
ATOM 10129 C C . VAL B 1 480 ? 11.188 -40.25 -35.938 1 92.5 480 VAL B C 1
ATOM 10131 O O . VAL B 1 480 ? 11.773 -40.25 -37.031 1 92.5 480 VAL B O 1
ATOM 10134 N N . GLY B 1 481 ? 11.297 -39.219 -35.062 1 92.56 481 GLY B N 1
ATOM 10135 C CA . GLY B 1 481 ? 12.227 -38.125 -35.312 1 92.56 481 GLY B CA 1
ATOM 10136 C C . GLY B 1 481 ? 12.156 -37.031 -34.281 1 92.56 481 GLY B C 1
ATOM 10137 O O . GLY B 1 481 ? 11.336 -37.094 -33.375 1 92.56 481 GLY B O 1
ATOM 10138 N N . VAL B 1 482 ? 13.133 -36.094 -34.406 1 95 482 VAL B N 1
ATOM 10139 C CA . VAL B 1 482 ? 13.172 -34.938 -33.562 1 95 482 VAL B CA 1
ATOM 10140 C C . VAL B 1 482 ? 12.266 -33.844 -34.125 1 95 482 VAL B C 1
ATOM 10142 O O . VAL B 1 482 ? 12.391 -33.469 -35.281 1 95 482 VAL B O 1
ATOM 10145 N N . VAL B 1 483 ? 11.32 -33.375 -33.344 1 92.69 483 VAL B N 1
ATOM 10146 C CA . VAL B 1 483 ? 10.414 -32.344 -33.812 1 92.69 483 VAL B CA 1
ATOM 10147 C C . VAL B 1 483 ? 10.883 -30.969 -33.281 1 92.69 483 VAL B C 1
ATOM 10149 O O . VAL B 1 483 ? 10.555 -29.938 -33.875 1 92.69 483 VAL B O 1
ATOM 10152 N N . GLU B 1 484 ? 11.562 -30.938 -32.188 1 94.62 484 GLU B N 1
ATOM 10153 C CA . GLU B 1 484 ? 12.211 -29.734 -31.672 1 94.62 484 GLU B CA 1
ATOM 10154 C C . GLU B 1 484 ? 13.539 -30.078 -31 1 94.62 484 GLU B C 1
ATOM 10156 O O . GLU B 1 484 ? 13.57 -30.703 -29.938 1 94.62 484 GLU B O 1
ATOM 10161 N N . GLY B 1 485 ? 14.609 -29.609 -31.516 1 95.81 485 GLY B N 1
ATOM 10162 C CA . GLY B 1 485 ? 15.93 -29.969 -31.016 1 95.81 485 GLY B CA 1
ATOM 10163 C C . GLY B 1 485 ? 16.578 -28.891 -30.188 1 95.81 485 GLY B C 1
ATOM 10164 O O . GLY B 1 485 ? 17.531 -29.156 -29.438 1 95.81 485 GLY B O 1
ATOM 10165 N N . ASN B 1 486 ? 16.047 -27.703 -30.266 1 97 486 ASN B N 1
ATOM 10166 C CA . ASN B 1 486 ? 16.594 -26.531 -29.594 1 97 486 ASN B CA 1
ATOM 10167 C C . ASN B 1 486 ? 18.047 -26.281 -29.984 1 97 486 ASN B C 1
ATOM 10169 O O . ASN B 1 486 ? 18.891 -26.016 -29.125 1 97 486 ASN B O 1
ATOM 10173 N N . GLU B 1 487 ? 18.328 -26.328 -31.266 1 95.62 487 GLU B N 1
ATOM 10174 C CA . GLU B 1 487 ? 19.688 -26.172 -31.781 1 95.62 487 GLU B CA 1
ATOM 10175 C C . GLU B 1 487 ? 20.219 -24.766 -31.5 1 95.62 487 GLU B C 1
ATOM 10177 O O . GLU B 1 487 ? 21.406 -24.594 -31.172 1 95.62 487 GLU B O 1
ATOM 10182 N N . GLU B 1 488 ? 19.391 -23.797 -31.703 1 94.69 488 GLU B N 1
ATOM 10183 C CA . GLU B 1 488 ? 19.812 -22.422 -31.422 1 94.69 488 GLU B CA 1
ATOM 10184 C C . GLU B 1 488 ? 20.172 -22.25 -29.953 1 94.69 488 GLU B C 1
ATOM 10186 O O . GLU B 1 488 ? 21.141 -21.562 -29.625 1 94.69 488 GLU B O 1
ATOM 10191 N N . LEU B 1 489 ? 19.344 -22.797 -29.109 1 95.81 489 LEU B N 1
ATOM 10192 C CA . LEU B 1 489 ? 19.625 -22.734 -27.672 1 95.81 489 LEU B CA 1
ATOM 10193 C C . LEU B 1 489 ? 20.953 -23.406 -27.359 1 95.81 489 LEU B C 1
ATOM 10195 O O . LEU B 1 489 ? 21.75 -22.875 -26.562 1 95.81 489 LEU B O 1
ATOM 10199 N N . ILE B 1 490 ? 21.266 -24.531 -27.969 1 95.75 490 ILE B N 1
ATOM 10200 C CA . ILE B 1 490 ? 22.5 -25.266 -27.734 1 95.75 490 ILE B CA 1
ATOM 10201 C C . ILE B 1 490 ? 23.703 -24.406 -28.125 1 95.75 490 ILE B C 1
ATOM 10203 O O . ILE B 1 490 ? 24.703 -24.344 -27.391 1 95.75 490 ILE B O 1
ATOM 10207 N N . GLN B 1 491 ? 23.594 -23.719 -29.234 1 95.19 491 GLN B N 1
ATOM 10208 C CA . GLN B 1 491 ? 24.656 -22.828 -29.688 1 95.19 491 GLN B CA 1
ATOM 10209 C C . GLN B 1 491 ? 24.891 -21.703 -28.672 1 95.19 491 GLN B C 1
ATOM 10211 O O . GLN B 1 491 ? 26.031 -21.344 -28.375 1 95.19 491 GLN B O 1
ATOM 10216 N N . THR B 1 492 ? 23.781 -21.188 -28.156 1 94.5 492 THR B N 1
ATOM 10217 C CA . THR B 1 492 ? 23.875 -20.125 -27.172 1 94.5 492 THR B CA 1
ATOM 10218 C C . THR B 1 492 ? 24.531 -20.625 -25.891 1 94.5 492 THR B C 1
ATOM 10220 O O . THR B 1 492 ? 25.391 -19.953 -25.328 1 94.5 492 THR B O 1
ATOM 10223 N N . LEU B 1 493 ? 24.141 -21.812 -25.469 1 94.81 493 LEU B N 1
ATOM 10224 C CA . LEU B 1 493 ? 24.656 -22.375 -24.234 1 94.81 493 LEU B CA 1
ATOM 10225 C C . LEU B 1 493 ? 26.156 -22.641 -24.328 1 94.81 493 LEU B C 1
ATOM 10227 O O . LEU B 1 493 ? 26.875 -22.547 -23.344 1 94.81 493 LEU B O 1
ATOM 10231 N N . ASN B 1 494 ? 26.609 -22.875 -25.531 1 93.69 494 ASN B N 1
ATOM 10232 C CA . ASN B 1 494 ? 28 -23.234 -25.75 1 93.69 494 ASN B CA 1
ATOM 10233 C C . ASN B 1 494 ? 28.922 -22.016 -25.656 1 93.69 494 ASN B C 1
ATOM 10235 O O . ASN B 1 494 ? 30.125 -22.156 -25.484 1 93.69 494 ASN B O 1
ATOM 10239 N N . VAL B 1 495 ? 28.344 -20.828 -25.734 1 94.25 495 VAL B N 1
ATOM 10240 C CA . VAL B 1 495 ? 29.203 -19.641 -25.781 1 94.25 495 VAL B CA 1
ATOM 10241 C C . VAL B 1 495 ? 29.016 -18.797 -24.531 1 94.25 495 VAL B C 1
ATOM 10243 O O . VAL B 1 495 ? 29.469 -17.656 -24.469 1 94.25 495 VAL B O 1
ATOM 10246 N N . VAL B 1 496 ? 28.344 -19.25 -23.531 1 94.75 496 VAL B N 1
ATOM 10247 C CA . VAL B 1 496 ? 28.109 -18.531 -22.281 1 94.75 496 VAL B CA 1
ATOM 10248 C C . VAL B 1 496 ? 28.625 -19.359 -21.109 1 94.75 496 VAL B C 1
ATOM 10250 O O . VAL B 1 496 ? 28.469 -20.594 -21.078 1 94.75 496 VAL B O 1
ATOM 10253 N N . PHE B 1 497 ? 29.328 -18.719 -20.203 1 94.5 497 PHE B N 1
ATOM 10254 C CA . PHE B 1 497 ? 29.703 -19.375 -18.969 1 94.5 497 PHE B CA 1
ATOM 10255 C C . PHE B 1 497 ? 28.484 -19.672 -18.109 1 94.5 497 PHE B C 1
ATOM 10257 O O . PHE B 1 497 ? 27.828 -18.75 -17.625 1 94.5 497 PHE B O 1
ATOM 10264 N N . LEU B 1 498 ? 28.172 -20.953 -17.969 1 94.94 498 LEU B N 1
ATOM 10265 C CA . LEU B 1 498 ? 27.047 -21.375 -17.156 1 94.94 498 LEU B CA 1
ATOM 10266 C C . LEU B 1 498 ? 27.531 -22.047 -15.867 1 94.94 498 LEU B C 1
ATOM 10268 O O . LEU B 1 498 ? 28.672 -22.531 -15.812 1 94.94 498 LEU B O 1
ATOM 10272 N N . PRO B 1 499 ? 26.688 -22.031 -14.859 1 95.31 499 PRO B N 1
ATOM 10273 C CA . PRO B 1 499 ? 27.062 -22.734 -13.625 1 95.31 499 PRO B CA 1
ATOM 10274 C C . PRO B 1 499 ? 27.203 -24.234 -13.82 1 95.31 499 PRO B C 1
ATOM 10276 O O . PRO B 1 499 ? 26.641 -24.797 -14.766 1 95.31 499 PRO B O 1
ATOM 10279 N N . ASN B 1 500 ? 27.969 -24.781 -12.883 1 93.25 500 ASN B N 1
ATOM 10280 C CA . ASN B 1 500 ? 27.984 -26.234 -12.727 1 93.25 500 ASN B CA 1
ATOM 10281 C C . ASN B 1 500 ? 26.969 -26.703 -11.688 1 93.25 500 ASN B C 1
ATOM 10283 O O . ASN B 1 500 ? 26.578 -25.922 -10.805 1 93.25 500 ASN B O 1
ATOM 10287 N N . PHE B 1 501 ? 26.5 -27.984 -11.883 1 91.81 501 PHE B N 1
ATOM 10288 C CA . PHE B 1 501 ? 25.484 -28.484 -10.969 1 91.81 501 PHE B CA 1
ATOM 10289 C C . PHE B 1 501 ? 25.984 -29.688 -10.203 1 91.81 501 PHE B C 1
ATOM 10291 O O . PHE B 1 501 ? 26.719 -30.531 -10.75 1 91.81 501 PHE B O 1
ATOM 10298 N N . MET B 1 502 ? 25.656 -29.672 -8.977 1 87.12 502 MET B N 1
ATOM 10299 C CA . MET B 1 502 ? 25.938 -30.828 -8.133 1 87.12 502 MET B CA 1
ATOM 10300 C C . MET B 1 502 ? 24.719 -31.219 -7.316 1 87.12 502 MET B C 1
ATOM 10302 O O . MET B 1 502 ? 24.062 -30.375 -6.711 1 87.12 502 MET B O 1
ATOM 10306 N N . PHE B 1 503 ? 24.359 -32.531 -7.43 1 82.38 503 PHE B N 1
ATOM 10307 C CA . PHE B 1 503 ? 23.281 -33.094 -6.613 1 82.38 503 PHE B CA 1
ATOM 10308 C C . PHE B 1 503 ? 23.859 -33.969 -5.488 1 82.38 503 PHE B C 1
ATOM 10310 O O . PHE B 1 503 ? 24.812 -34.688 -5.691 1 82.38 503 PHE B O 1
ATOM 10317 N N . PHE B 1 504 ? 23.422 -33.688 -4.344 1 75.94 504 PHE B N 1
ATOM 10318 C CA . PHE B 1 504 ? 23.922 -34.594 -3.309 1 75.94 504 PHE B CA 1
ATOM 10319 C C . PHE B 1 504 ? 22.938 -34.688 -2.152 1 75.94 504 PHE B C 1
ATOM 10321 O O . PHE B 1 504 ? 21.984 -33.875 -2.07 1 75.94 504 PHE B O 1
ATOM 10328 N N . PHE B 1 505 ? 23.094 -35.812 -1.396 1 73 505 PHE B N 1
ATOM 10329 C CA . PHE B 1 505 ? 22.281 -36.062 -0.205 1 73 505 PHE B CA 1
ATOM 10330 C C . PHE B 1 505 ? 23.016 -35.594 1.05 1 73 505 PHE B C 1
ATOM 10332 O O . PHE B 1 505 ? 24.234 -35.781 1.165 1 73 505 PHE B O 1
ATOM 10339 N N . LEU B 1 506 ? 22.266 -34.812 1.851 1 70.56 506 LEU B N 1
ATOM 10340 C CA . LEU B 1 506 ? 22.859 -34.469 3.141 1 70.56 506 LEU B CA 1
ATOM 10341 C C . LEU B 1 506 ? 22.766 -35.656 4.102 1 70.56 506 LEU B C 1
ATOM 10343 O O . LEU B 1 506 ? 21.672 -36.125 4.41 1 70.56 506 LEU B O 1
ATOM 10347 N N . SER B 1 507 ? 23.906 -36.188 4.43 1 63.06 507 SER B N 1
ATOM 10348 C CA . SER B 1 507 ? 23.953 -37.344 5.336 1 63.06 507 SER B CA 1
ATOM 10349 C C . SER B 1 507 ? 23.516 -36.938 6.746 1 63.06 507 SER B C 1
ATOM 10351 O O . SER B 1 507 ? 23.75 -35.812 7.172 1 63.06 507 SER B O 1
ATOM 10353 N N . HIS B 1 508 ? 22.812 -37.844 7.516 1 55.09 508 HIS B N 1
ATOM 10354 C CA . HIS B 1 508 ? 22.469 -37.75 8.93 1 55.09 508 HIS B CA 1
ATOM 10355 C C . HIS B 1 508 ? 21.484 -36.625 9.18 1 55.09 508 HIS B C 1
ATOM 10357 O O . HIS B 1 508 ? 21.641 -35.844 10.141 1 55.09 508 HIS B O 1
ATOM 10363 N N . PHE B 1 509 ? 20.781 -36.344 8.195 1 57.56 509 PHE B N 1
ATOM 10364 C CA . PHE B 1 509 ? 19.719 -35.344 8.398 1 57.56 509 PHE B CA 1
ATOM 10365 C C . PHE B 1 509 ? 18.438 -36.031 8.852 1 57.56 509 PHE B C 1
ATOM 10367 O O . PHE B 1 509 ? 18.172 -37.188 8.5 1 57.56 509 PHE B O 1
ATOM 10374 N N . SER B 1 510 ? 17.938 -35.781 9.977 1 50.44 510 SER B N 1
ATOM 10375 C CA . SER B 1 510 ? 16.734 -36.406 10.531 1 50.44 510 SER B CA 1
ATOM 10376 C C . SER B 1 510 ? 15.766 -36.812 9.43 1 50.44 510 SER B C 1
ATOM 10378 O O . SER B 1 510 ? 15.023 -37.812 9.578 1 50.44 510 SER B O 1
ATOM 10380 N N . ALA B 1 511 ? 15.602 -36 8.477 1 51.81 511 ALA B N 1
ATOM 10381 C CA . ALA B 1 511 ? 14.609 -36.375 7.484 1 51.81 511 ALA B CA 1
ATOM 10382 C C . ALA B 1 511 ? 15.227 -37.281 6.414 1 51.81 511 ALA B C 1
ATOM 10384 O O . ALA B 1 511 ? 16.375 -37.094 6.035 1 51.81 511 ALA B O 1
ATOM 10385 N N . ARG B 1 512 ? 14.766 -38.5 6.32 1 52.16 512 ARG B N 1
ATOM 10386 C CA . ARG B 1 512 ? 15.195 -39.469 5.301 1 52.16 512 ARG B CA 1
ATOM 10387 C C . ARG B 1 512 ? 15.438 -38.75 3.965 1 52.16 512 ARG B C 1
ATOM 10389 O O . ARG B 1 512 ? 14.492 -38.312 3.309 1 52.16 512 ARG B O 1
ATOM 10396 N N . TYR B 1 513 ? 16.641 -38.688 3.525 1 55.47 513 TYR B N 1
ATOM 10397 C CA . TYR B 1 513 ? 17.344 -38.469 2.268 1 55.47 513 TYR B CA 1
ATOM 10398 C C . TYR B 1 513 ? 16.969 -37.156 1.626 1 55.47 513 TYR B C 1
ATOM 10400 O O . TYR B 1 513 ? 16.25 -37.125 0.62 1 55.47 513 TYR B O 1
ATOM 10408 N N . PRO B 1 514 ? 17.375 -35.906 2.287 1 65.5 514 PRO B N 1
ATOM 10409 C CA . PRO B 1 514 ? 17.031 -34.656 1.624 1 65.5 514 PRO B CA 1
ATOM 10410 C C . PRO B 1 514 ? 17.859 -34.375 0.371 1 65.5 514 PRO B C 1
ATOM 10412 O O . PRO B 1 514 ? 19.016 -34.781 0.303 1 65.5 514 PRO B O 1
ATOM 10415 N N . PHE B 1 515 ? 17.141 -34.031 -0.746 1 75.38 515 PHE B N 1
ATOM 10416 C CA . PHE B 1 515 ? 17.766 -33.75 -2.027 1 75.38 515 PHE B CA 1
ATOM 10417 C C . PHE B 1 515 ? 18.172 -32.281 -2.107 1 75.38 515 PHE B C 1
ATOM 10419 O O . PHE B 1 515 ? 17.438 -31.406 -1.644 1 75.38 515 PHE B O 1
ATOM 10426 N N . GLN B 1 516 ? 19.469 -32.156 -2.396 1 82.19 516 GLN B N 1
ATOM 10427 C CA . GLN B 1 516 ? 19.984 -30.797 -2.611 1 82.19 516 GLN B CA 1
ATOM 10428 C C . GLN B 1 516 ? 20.594 -30.656 -4.004 1 82.19 516 GLN B C 1
ATOM 10430 O O . GLN B 1 516 ? 20.984 -31.641 -4.621 1 82.19 516 GLN B O 1
ATOM 10435 N N . ARG B 1 517 ? 20.453 -29.453 -4.434 1 90.12 517 ARG B N 1
ATOM 10436 C CA . ARG B 1 517 ? 21.125 -29.062 -5.668 1 90.12 517 ARG B CA 1
ATOM 10437 C C . ARG B 1 517 ? 21.969 -27.797 -5.457 1 90.12 517 ARG B C 1
ATOM 10439 O O . ARG B 1 517 ? 21.484 -26.828 -4.879 1 90.12 517 ARG B O 1
ATOM 10446 N N . LEU B 1 518 ? 23.219 -27.812 -5.875 1 94.56 518 LEU B N 1
ATOM 10447 C CA . LEU B 1 518 ? 24.094 -26.641 -5.836 1 94.56 518 LEU B CA 1
ATOM 10448 C C . LEU B 1 518 ? 24.359 -26.109 -7.242 1 94.56 518 LEU B C 1
ATOM 10450 O O . LEU B 1 518 ? 24.609 -26.891 -8.164 1 94.56 518 LEU B O 1
ATOM 10454 N N . HIS B 1 519 ? 24.172 -24.875 -7.449 1 96 519 HIS B N 1
ATOM 10455 C CA . HIS B 1 519 ? 24.766 -24.156 -8.562 1 96 519 HIS B CA 1
ATOM 10456 C C . HIS B 1 519 ? 26.156 -23.625 -8.195 1 96 519 HIS B C 1
ATOM 10458 O O . HIS B 1 519 ? 26.297 -22.844 -7.254 1 96 519 HIS B O 1
ATOM 10464 N N . LEU B 1 520 ? 27.141 -24.078 -8.891 1 96.94 520 LEU B N 1
ATOM 10465 C CA . LEU B 1 520 ? 28.516 -23.656 -8.648 1 96.94 520 LEU B CA 1
ATOM 10466 C C . LEU B 1 520 ? 29 -22.719 -9.742 1 96.94 520 LEU B C 1
ATOM 10468 O O . LEU B 1 520 ? 28.672 -22.906 -10.922 1 96.94 520 LEU B O 1
ATOM 10472 N N . PRO B 1 521 ? 29.75 -21.719 -9.336 1 97 521 PRO B N 1
ATOM 10473 C CA . PRO B 1 521 ? 30.297 -20.828 -10.359 1 97 521 PRO B CA 1
ATOM 10474 C C . PRO B 1 521 ? 31.047 -21.594 -11.453 1 97 521 PRO B C 1
ATOM 10476 O O . PRO B 1 521 ? 31.594 -22.672 -11.203 1 97 521 PRO B O 1
ATOM 10479 N N . PRO B 1 522 ? 31.125 -21.016 -12.68 1 95.44 522 PRO B N 1
ATOM 10480 C CA . PRO B 1 522 ? 31.75 -21.703 -13.805 1 95.44 522 PRO B CA 1
ATOM 10481 C C . PRO B 1 522 ? 33.219 -22.078 -13.531 1 95.44 522 PRO B C 1
ATOM 10483 O O . PRO B 1 522 ? 33.656 -23.141 -13.938 1 95.44 522 PRO B O 1
ATOM 10486 N N . ASN B 1 523 ? 33.906 -21.266 -12.797 1 95 523 ASN B N 1
ATOM 10487 C CA . ASN B 1 523 ? 35.312 -21.516 -12.469 1 95 523 ASN B CA 1
ATOM 10488 C C . ASN B 1 523 ? 35.469 -21.938 -11.008 1 95 523 ASN B C 1
ATOM 10490 O O . ASN B 1 523 ? 36.406 -21.531 -10.344 1 95 523 ASN B O 1
ATOM 10494 N N . PHE B 1 524 ? 34.562 -22.703 -10.609 1 96.5 524 PHE B N 1
ATOM 10495 C CA . PHE B 1 524 ? 34.562 -23.156 -9.227 1 96.5 524 PHE B CA 1
ATOM 10496 C C . PHE B 1 524 ? 35.906 -23.797 -8.852 1 96.5 524 PHE B C 1
ATOM 10498 O O . PHE B 1 524 ? 36.438 -24.594 -9.617 1 96.5 524 PHE B O 1
ATOM 10505 N N . ASN B 1 525 ? 36.406 -23.312 -7.742 1 95.94 525 ASN B N 1
ATOM 10506 C CA . ASN B 1 525 ? 37.625 -23.781 -7.117 1 95.94 525 ASN B CA 1
ATOM 10507 C C . ASN B 1 525 ? 37.406 -24.062 -5.629 1 95.94 525 ASN B C 1
ATOM 10509 O O . ASN B 1 525 ? 37.125 -23.156 -4.855 1 95.94 525 ASN B O 1
ATOM 10513 N N . GLU B 1 526 ? 37.656 -25.297 -5.238 1 94.56 526 GLU B N 1
ATOM 10514 C CA . GLU B 1 526 ? 37.375 -25.734 -3.873 1 94.56 526 GLU B CA 1
ATOM 10515 C C . GLU B 1 526 ? 38.281 -25.016 -2.869 1 94.56 526 GLU B C 1
ATOM 10517 O O . GLU B 1 526 ? 37.969 -24.984 -1.674 1 94.56 526 GLU B O 1
ATOM 10522 N N . SER B 1 527 ? 39.344 -24.438 -3.344 1 95.5 527 SER B N 1
ATOM 10523 C CA . SER B 1 527 ? 40.281 -23.781 -2.457 1 95.5 527 SER B CA 1
ATOM 10524 C C . SER B 1 527 ? 39.875 -22.328 -2.189 1 95.5 527 SER B C 1
ATOM 10526 O O . SER B 1 527 ? 40.438 -21.672 -1.316 1 95.5 527 SER B O 1
ATOM 10528 N N . LYS B 1 528 ? 38.875 -21.891 -2.912 1 96.12 528 LYS B N 1
ATOM 10529 C CA . LYS B 1 528 ? 38.375 -20.531 -2.719 1 96.12 528 LYS B CA 1
ATOM 10530 C C . LYS B 1 528 ? 37.156 -20.531 -1.827 1 96.12 528 LYS B C 1
ATOM 10532 O O . LYS B 1 528 ? 36.531 -21.578 -1.616 1 96.12 528 LYS B O 1
ATOM 10537 N N . LYS B 1 529 ? 36.906 -19.328 -1.257 1 96.81 529 LYS B N 1
ATOM 10538 C CA . LYS B 1 529 ? 35.688 -19.141 -0.478 1 96.81 529 LYS B CA 1
ATOM 10539 C C . LYS B 1 529 ? 34.625 -18.344 -1.261 1 96.81 529 LYS B C 1
ATOM 10541 O O . LYS B 1 529 ? 34.969 -17.312 -1.855 1 96.81 529 LYS B O 1
ATOM 10546 N N . TYR B 1 530 ? 33.469 -18.875 -1.282 1 97.94 530 TYR B N 1
ATOM 10547 C CA . TYR B 1 530 ? 32.344 -18.25 -2.004 1 97.94 530 TYR B CA 1
ATOM 10548 C C . TYR B 1 530 ? 31.203 -17.906 -1.061 1 97.94 530 TYR B C 1
ATOM 10550 O O . TYR B 1 530 ? 30.953 -18.641 -0.102 1 97.94 530 TYR B O 1
ATOM 10558 N N . PRO B 1 531 ? 30.531 -16.703 -1.302 1 98.38 531 PRO B N 1
ATOM 10559 C CA . PRO B 1 531 ? 29.234 -16.547 -0.652 1 98.38 531 PRO B CA 1
ATOM 10560 C C . PRO B 1 531 ? 28.219 -17.594 -1.094 1 98.38 531 PRO B C 1
ATOM 10562 O O . PRO B 1 531 ? 28.406 -18.234 -2.131 1 98.38 531 PRO B O 1
ATOM 10565 N N . MET B 1 532 ? 27.156 -17.812 -0.331 1 98.19 532 MET B N 1
ATOM 10566 C CA . MET B 1 532 ? 26.125 -18.781 -0.677 1 98.19 532 MET B CA 1
ATOM 10567 C C . MET B 1 532 ? 24.734 -18.156 -0.54 1 98.19 532 MET B C 1
ATOM 10569 O O . MET B 1 532 ? 24.438 -17.484 0.454 1 98.19 532 MET B O 1
ATOM 10573 N N . LEU B 1 533 ? 24 -18.281 -1.509 1 98.25 533 LEU B N 1
ATOM 10574 C CA . LEU B 1 533 ? 22.594 -17.891 -1.519 1 98.25 533 LEU B CA 1
ATOM 10575 C C . LEU B 1 533 ? 21.688 -19.109 -1.506 1 98.25 533 LEU B C 1
ATOM 10577 O O . LEU B 1 533 ? 21.812 -19.984 -2.365 1 98.25 533 LEU B O 1
ATOM 10581 N N . VAL B 1 534 ? 20.812 -19.203 -0.539 1 97.56 534 VAL B N 1
ATOM 10582 C CA . VAL B 1 534 ? 19.844 -20.297 -0.468 1 97.56 534 VAL B CA 1
ATOM 10583 C C . VAL B 1 534 ? 18.516 -19.859 -1.09 1 97.56 534 VAL B C 1
ATOM 10585 O O . VAL B 1 534 ? 17.922 -18.875 -0.664 1 97.56 534 VAL B O 1
ATOM 10588 N N . GLN B 1 535 ? 18.141 -20.531 -2.119 1 96.81 535 GLN B N 1
ATOM 10589 C CA . GLN B 1 535 ? 16.797 -20.359 -2.67 1 96.81 535 GLN B CA 1
ATOM 10590 C C . GLN B 1 535 ? 15.805 -21.328 -2.02 1 96.81 535 GLN B C 1
ATOM 10592 O O . GLN B 1 535 ? 15.961 -22.547 -2.121 1 96.81 535 GLN B O 1
ATOM 10597 N N . VAL B 1 536 ? 14.727 -20.75 -1.456 1 96.38 536 VAL B N 1
ATOM 10598 C CA . VAL B 1 536 ? 13.844 -21.625 -0.695 1 96.38 536 VAL B CA 1
ATOM 10599 C C . VAL B 1 536 ? 12.406 -21.469 -1.202 1 96.38 536 VAL B C 1
ATOM 10601 O O . VAL B 1 536 ? 12 -20.391 -1.613 1 96.38 536 VAL B O 1
ATOM 10604 N N . TYR B 1 537 ? 11.695 -22.5 -1.282 1 95.12 537 TYR B N 1
ATOM 10605 C CA . TYR B 1 537 ? 10.234 -22.562 -1.357 1 95.12 537 TYR B CA 1
ATOM 10606 C C . TYR B 1 537 ? 9.672 -23.453 -0.262 1 95.12 537 TYR B C 1
ATOM 10608 O O . TYR B 1 537 ? 9.297 -22.969 0.809 1 95.12 537 TYR B O 1
ATOM 10616 N N . SER B 1 538 ? 9.805 -24.734 -0.339 1 91.5 538 SER B N 1
ATOM 10617 C CA . SER B 1 538 ? 9.57 -25.719 0.724 1 91.5 538 SER B CA 1
ATOM 10618 C C . SER B 1 538 ? 8.086 -25.828 1.04 1 91.5 538 SER B C 1
ATOM 10620 O O . SER B 1 538 ? 7.707 -26.281 2.127 1 91.5 538 SER B O 1
ATOM 10622 N N . GLY B 1 539 ? 7.16 -25.375 0.218 1 94 539 GLY B N 1
ATOM 10623 C CA . GLY B 1 539 ? 5.734 -25.531 0.458 1 94 539 GLY B CA 1
ATOM 10624 C C . GLY B 1 539 ? 5.285 -26.984 0.45 1 94 539 GLY B C 1
ATOM 10625 O O . GLY B 1 539 ? 5.984 -27.859 -0.073 1 94 539 GLY B O 1
ATOM 10626 N N . PRO B 1 540 ? 4.137 -27.219 1.075 1 94 540 PRO B N 1
ATOM 10627 C CA . PRO B 1 540 ? 3.639 -28.594 1.102 1 94 540 PRO B CA 1
ATOM 10628 C C . PRO B 1 540 ? 3.484 -29.188 -0.294 1 94 540 PRO B C 1
ATOM 10630 O O . PRO B 1 540 ? 2.863 -28.578 -1.167 1 94 540 PRO B O 1
ATOM 10633 N N . ALA B 1 541 ? 4.094 -30.312 -0.49 1 89.69 541 ALA B N 1
ATOM 10634 C CA . ALA B 1 541 ? 4.012 -31.125 -1.7 1 89.69 541 ALA B CA 1
ATOM 10635 C C . ALA B 1 541 ? 4.832 -30.516 -2.83 1 89.69 541 ALA B C 1
ATOM 10637 O O . ALA B 1 541 ? 4.941 -31.094 -3.914 1 89.69 541 ALA B O 1
ATOM 10638 N N . TYR B 1 542 ? 5.422 -29.344 -2.59 1 91.31 542 TYR B N 1
ATOM 10639 C CA . TYR B 1 542 ? 6.238 -28.688 -3.604 1 91.31 542 TYR B CA 1
ATOM 10640 C C . TYR B 1 542 ? 7.582 -29.391 -3.762 1 91.31 542 TYR B C 1
ATOM 10642 O O . TYR B 1 542 ? 8.016 -30.125 -2.873 1 91.31 542 TYR B O 1
ATOM 10650 N N . GLN B 1 543 ? 8.195 -29.219 -4.891 1 90.69 543 GLN B N 1
ATOM 10651 C CA . GLN B 1 543 ? 9.539 -29.734 -5.16 1 90.69 543 GLN B CA 1
ATOM 10652 C C . GLN B 1 543 ? 10.406 -28.656 -5.812 1 90.69 543 GLN B C 1
ATOM 10654 O O . GLN B 1 543 ? 10.047 -28.109 -6.859 1 90.69 543 GLN B O 1
ATOM 10659 N N . GLN B 1 544 ? 11.484 -28.391 -5.164 1 91.81 544 GLN B N 1
ATOM 10660 C CA . GLN B 1 544 ? 12.422 -27.406 -5.688 1 91.81 544 GLN B CA 1
ATOM 10661 C C . GLN B 1 544 ? 13.539 -28.062 -6.484 1 91.81 544 GLN B C 1
ATOM 10663 O O . GLN B 1 544 ? 13.984 -27.531 -7.504 1 91.81 544 GLN B O 1
ATOM 10668 N N . VAL B 1 545 ? 13.992 -29.203 -6.059 1 92.25 545 VAL B N 1
ATOM 10669 C CA . VAL B 1 545 ? 15.117 -29.891 -6.668 1 92.25 545 VAL B CA 1
ATOM 10670 C C . VAL B 1 545 ? 14.625 -30.797 -7.797 1 92.25 545 VAL B C 1
ATOM 10672 O O . VAL B 1 545 ? 14.125 -31.906 -7.551 1 92.25 545 VAL B O 1
ATOM 10675 N N . ARG B 1 546 ? 14.773 -30.391 -9.008 1 92.88 546 ARG B N 1
ATOM 10676 C CA . ARG B 1 546 ? 14.375 -31.094 -10.219 1 92.88 546 ARG B CA 1
ATOM 10677 C C . ARG B 1 546 ? 15.547 -31.234 -11.18 1 92.88 546 ARG B C 1
ATOM 10679 O O . ARG B 1 546 ? 16.391 -30.359 -11.266 1 92.88 546 ARG B O 1
ATOM 10686 N N . ASP B 1 547 ? 15.555 -32.344 -11.797 1 92.19 547 ASP B N 1
ATOM 10687 C CA . ASP B 1 547 ? 16.578 -32.562 -12.805 1 92.19 547 ASP B CA 1
ATOM 10688 C C . ASP B 1 547 ? 16.078 -32.188 -14.195 1 92.19 547 ASP B C 1
ATOM 10690 O O . ASP B 1 547 ? 15.828 -33.062 -15.039 1 92.19 547 ASP B O 1
ATOM 10694 N N . ARG B 1 548 ? 16 -30.922 -14.43 1 93.94 548 ARG B N 1
ATOM 10695 C CA . ARG B 1 548 ? 15.531 -30.359 -15.688 1 93.94 548 ARG B CA 1
ATOM 10696 C C . ARG B 1 548 ? 16.312 -29.109 -16.047 1 93.94 548 ARG B C 1
ATOM 10698 O O . ARG B 1 548 ? 17 -28.516 -15.203 1 93.94 548 ARG B O 1
ATOM 10705 N N . PHE B 1 549 ? 16.266 -28.734 -17.297 1 95.31 549 PHE B N 1
ATOM 10706 C CA . PHE B 1 549 ? 16.891 -27.5 -17.766 1 95.31 549 PHE B CA 1
ATOM 10707 C C . PHE B 1 549 ? 16.062 -26.297 -17.359 1 95.31 549 PHE B C 1
ATOM 10709 O O . PHE B 1 549 ? 14.844 -26.266 -17.578 1 95.31 549 PHE B O 1
ATOM 10716 N N . GLU B 1 550 ? 16.719 -25.422 -16.75 1 92.81 550 GLU B N 1
ATOM 10717 C CA . GLU B 1 550 ? 16.125 -24.125 -16.422 1 92.81 550 GLU B CA 1
ATOM 10718 C C . GLU B 1 550 ? 17.188 -23.062 -16.219 1 92.81 550 GLU B C 1
ATOM 10720 O O . GLU B 1 550 ? 18.234 -23.344 -15.625 1 92.81 550 GLU B O 1
ATOM 10725 N N . VAL B 1 551 ? 17.031 -21.891 -16.797 1 94.38 551 VAL B N 1
ATOM 10726 C CA . VAL B 1 551 ? 17.891 -20.75 -16.516 1 94.38 551 VAL B CA 1
ATOM 10727 C C . VAL B 1 551 ? 17.078 -19.641 -15.844 1 94.38 551 VAL B C 1
ATOM 10729 O O . VAL B 1 551 ? 16.062 -19.188 -16.391 1 94.38 551 VAL B O 1
ATOM 10732 N N . SER B 1 552 ? 17.469 -19.266 -14.711 1 94.25 552 SER B N 1
ATOM 10733 C CA . SER B 1 552 ? 16.797 -18.219 -13.945 1 94.25 552 SER B CA 1
ATOM 10734 C C . SER B 1 552 ? 17.797 -17.312 -13.25 1 94.25 552 SER B C 1
ATOM 10736 O O . SER B 1 552 ? 18.984 -17.328 -13.57 1 94.25 552 SER B O 1
ATOM 10738 N N . TRP B 1 553 ? 17.328 -16.453 -12.328 1 96.31 553 TRP B N 1
ATOM 10739 C CA . TRP B 1 553 ? 18.156 -15.5 -11.594 1 96.31 553 TRP B CA 1
ATOM 10740 C C . TRP B 1 553 ? 19.281 -16.219 -10.867 1 96.31 553 TRP B C 1
ATOM 10742 O O . TRP B 1 553 ? 20.391 -15.688 -10.766 1 96.31 553 TRP B O 1
ATOM 10752 N N . LYS B 1 554 ? 19.047 -17.422 -10.359 1 95.12 554 LYS B N 1
ATOM 10753 C CA . LYS B 1 554 ? 20.078 -18.156 -9.625 1 95.12 554 LYS B CA 1
ATOM 10754 C C . LYS B 1 554 ? 21.281 -18.469 -10.516 1 95.12 554 LYS B C 1
ATOM 10756 O O . LYS B 1 554 ? 22.422 -18.484 -10.055 1 95.12 554 LYS B O 1
ATOM 10761 N N . ASP B 1 555 ? 20.984 -18.719 -11.797 1 95.56 555 ASP B N 1
ATOM 10762 C CA . ASP B 1 555 ? 22.047 -19 -12.742 1 95.56 555 ASP B CA 1
ATOM 10763 C C . ASP B 1 555 ? 22.906 -17.75 -12.984 1 95.56 555 ASP B C 1
ATOM 10765 O O . ASP B 1 555 ? 24.125 -17.844 -13.07 1 95.56 555 ASP B O 1
ATOM 10769 N N . TYR B 1 556 ? 22.25 -16.625 -13.094 1 96.44 556 TYR B N 1
ATOM 10770 C CA . TYR B 1 556 ? 22.969 -15.375 -13.227 1 96.44 556 TYR B CA 1
ATOM 10771 C C . TYR B 1 556 ? 23.844 -15.109 -12 1 96.44 556 TYR B C 1
ATOM 10773 O O . TYR B 1 556 ? 25.016 -14.75 -12.125 1 96.44 556 TYR B O 1
ATOM 10781 N N . VAL B 1 557 ? 23.281 -15.305 -10.844 1 97.19 557 VAL B N 1
ATOM 10782 C CA . VAL B 1 557 ? 23.969 -15.047 -9.578 1 97.19 557 VAL B CA 1
ATOM 10783 C C . VAL B 1 557 ? 25.219 -15.93 -9.477 1 97.19 557 VAL B C 1
ATOM 10785 O O . VAL B 1 557 ? 26.297 -15.461 -9.102 1 97.19 557 VAL B O 1
ATOM 10788 N N . SER B 1 558 ? 25.016 -17.172 -9.844 1 96.88 558 SER B N 1
ATOM 10789 C CA . SER B 1 558 ? 26.141 -18.109 -9.75 1 96.88 558 SER B CA 1
ATOM 10790 C C . SER B 1 558 ? 27.188 -17.844 -10.828 1 96.88 558 SER B C 1
ATOM 10792 O O . SER B 1 558 ? 28.391 -17.891 -10.555 1 96.88 558 SER B O 1
ATOM 10794 N N . SER B 1 559 ? 26.75 -17.562 -11.984 1 95.12 559 SER B N 1
ATOM 10795 C CA . SER B 1 559 ? 27.656 -17.391 -13.125 1 95.12 559 SER B CA 1
ATOM 10796 C C . SER B 1 559 ? 28.375 -16.047 -13.062 1 95.12 559 SER B C 1
ATOM 10798 O O . SER B 1 559 ? 29.594 -15.992 -13.125 1 95.12 559 SER B O 1
ATOM 10800 N N . ALA B 1 560 ? 27.625 -15 -12.852 1 94.44 560 ALA B N 1
ATOM 10801 C CA . ALA B 1 560 ? 28.156 -13.656 -13.023 1 94.44 560 ALA B CA 1
ATOM 10802 C C . ALA B 1 560 ? 28.609 -13.07 -11.695 1 94.44 560 ALA B C 1
ATOM 10804 O O . ALA B 1 560 ? 29.438 -12.148 -11.672 1 94.44 560 ALA B O 1
ATOM 10805 N N . ARG B 1 561 ? 28.188 -13.562 -10.578 1 94.81 561 ARG B N 1
ATOM 10806 C CA . ARG B 1 561 ? 28.516 -12.93 -9.297 1 94.81 561 ARG B CA 1
ATOM 10807 C C . ARG B 1 561 ? 29.375 -13.852 -8.438 1 94.81 561 ARG B C 1
ATOM 10809 O O . ARG B 1 561 ? 29.703 -13.508 -7.301 1 94.81 561 ARG B O 1
ATOM 10816 N N . ASP B 1 562 ? 29.672 -15.078 -8.93 1 96.06 562 ASP B N 1
ATOM 10817 C CA . ASP B 1 562 ? 30.531 -16.031 -8.234 1 96.06 562 ASP B CA 1
ATOM 10818 C C . ASP B 1 562 ? 29.953 -16.406 -6.867 1 96.06 562 ASP B C 1
ATOM 10820 O O . ASP B 1 562 ? 30.656 -16.344 -5.855 1 96.06 562 ASP B O 1
ATOM 10824 N N . VAL B 1 563 ? 28.656 -16.641 -6.824 1 97.94 563 VAL B N 1
ATOM 10825 C CA . VAL B 1 563 ? 27.938 -17.031 -5.617 1 97.94 563 VAL B CA 1
ATOM 10826 C C . VAL B 1 563 ? 27.422 -18.453 -5.777 1 97.94 563 VAL B C 1
ATOM 10828 O O . VAL B 1 563 ? 26.891 -18.828 -6.832 1 97.94 563 VAL B O 1
ATOM 10831 N N . ILE B 1 564 ? 27.625 -19.297 -4.82 1 97.69 564 ILE B N 1
ATOM 10832 C CA . ILE B 1 564 ? 27.016 -20.625 -4.809 1 97.69 564 ILE B CA 1
ATOM 10833 C C . ILE B 1 564 ? 25.531 -20.516 -4.473 1 97.69 564 ILE B C 1
ATOM 10835 O O . ILE B 1 564 ? 25.141 -19.781 -3.562 1 97.69 564 ILE B O 1
ATOM 10839 N N . VAL B 1 565 ? 24.688 -21.172 -5.234 1 97.56 565 VAL B N 1
ATOM 10840 C CA . VAL B 1 565 ? 23.266 -21.172 -4.922 1 97.56 565 VAL B CA 1
ATOM 10841 C C . VAL B 1 565 ? 22.828 -22.578 -4.5 1 97.56 565 VAL B C 1
ATOM 10843 O O . VAL B 1 565 ? 23.062 -23.547 -5.223 1 97.56 565 VAL B O 1
ATOM 10846 N N . MET B 1 566 ? 22.188 -22.641 -3.381 1 96.12 566 MET B N 1
ATOM 10847 C CA . MET B 1 566 ? 21.719 -23.922 -2.846 1 96.12 566 MET B CA 1
ATOM 10848 C C . MET B 1 566 ? 20.188 -24 -2.902 1 96.12 566 MET B C 1
ATOM 10850 O O . MET B 1 566 ? 19.5 -23.016 -2.615 1 96.12 566 MET B O 1
ATOM 10854 N N . SER B 1 567 ? 19.672 -25.141 -3.316 1 94.69 567 SER B N 1
ATOM 10855 C CA . SER B 1 567 ? 18.266 -25.516 -3.189 1 94.69 567 SER B CA 1
ATOM 10856 C C . SER B 1 567 ? 18.109 -26.812 -2.4 1 94.69 567 SER B C 1
ATOM 10858 O O . SER B 1 567 ? 18.922 -27.75 -2.557 1 94.69 567 SER B O 1
ATOM 10860 N N . PHE B 1 568 ? 17.094 -26.797 -1.527 1 92.5 568 PHE B N 1
ATOM 10861 C CA . PHE B 1 568 ? 16.953 -27.922 -0.606 1 92.5 568 PHE B CA 1
ATOM 10862 C C . PHE B 1 568 ? 15.492 -28.281 -0.398 1 92.5 568 PHE B C 1
ATOM 10864 O O . PHE B 1 568 ? 14.656 -27.406 -0.188 1 92.5 568 PHE B O 1
ATOM 10871 N N . ASP B 1 569 ? 15.148 -29.625 -0.522 1 92.06 569 ASP B N 1
ATOM 10872 C CA . ASP B 1 569 ? 13.812 -30.141 -0.215 1 92.06 569 ASP B CA 1
ATOM 10873 C C . ASP B 1 569 ? 13.812 -30.891 1.112 1 92.06 569 ASP B C 1
ATOM 10875 O O . ASP B 1 569 ? 14.359 -31.984 1.209 1 92.06 569 ASP B O 1
ATOM 10879 N N . GLY B 1 570 ? 13.195 -30.25 2.102 1 90.94 570 GLY B N 1
ATOM 10880 C CA . GLY B 1 570 ? 13.078 -30.844 3.424 1 90.94 570 GLY B CA 1
ATOM 10881 C C . GLY B 1 570 ? 11.719 -31.469 3.689 1 90.94 570 GLY B C 1
ATOM 10882 O O . GLY B 1 570 ? 11.086 -32 2.775 1 90.94 570 GLY B O 1
ATOM 10883 N N . ARG B 1 571 ? 11.383 -31.656 4.969 1 92.75 571 ARG B N 1
ATOM 10884 C CA . ARG B 1 571 ? 10.086 -32.188 5.371 1 92.75 571 ARG B CA 1
ATOM 10885 C C . ARG B 1 571 ? 8.945 -31.391 4.746 1 92.75 571 ARG B C 1
ATOM 10887 O O . ARG B 1 571 ? 9.031 -30.156 4.641 1 92.75 571 ARG B O 1
ATOM 10894 N N . GLY B 1 572 ? 7.895 -32.031 4.301 1 91.44 572 GLY B N 1
ATOM 10895 C CA . GLY B 1 572 ? 6.703 -31.422 3.734 1 91.44 572 GLY B CA 1
ATOM 10896 C C . GLY B 1 572 ? 6.703 -31.406 2.217 1 91.44 572 GLY B C 1
ATOM 10897 O O . GLY B 1 572 ? 5.656 -31.219 1.591 1 91.44 572 GLY B O 1
ATOM 10898 N N . THR B 1 573 ? 7.867 -31.531 1.592 1 91.06 573 THR B N 1
ATOM 10899 C CA . THR B 1 573 ? 7.973 -31.453 0.139 1 91.06 573 THR B CA 1
ATOM 10900 C C . THR B 1 573 ? 7.52 -32.75 -0.508 1 91.06 573 THR B C 1
ATOM 10902 O O . THR B 1 573 ? 7.27 -33.75 0.185 1 91.06 573 THR B O 1
ATOM 10905 N N . GLY B 1 574 ? 7.383 -32.75 -1.797 1 86.56 574 GLY B N 1
ATOM 10906 C CA . GLY B 1 574 ? 6.676 -33.812 -2.5 1 86.56 574 GLY B CA 1
ATOM 10907 C C . GLY B 1 574 ? 7.598 -34.875 -3.031 1 86.56 574 GLY B C 1
ATOM 10908 O O . GLY B 1 574 ? 8.82 -34.781 -2.908 1 86.56 574 GLY B O 1
ATOM 10909 N N . TYR B 1 575 ? 6.953 -36.031 -3.41 1 85.94 575 TYR B N 1
ATOM 10910 C CA . TYR B 1 575 ? 7.48 -37.125 -4.199 1 85.94 575 TYR B CA 1
ATOM 10911 C C . TYR B 1 575 ? 8.359 -38.031 -3.344 1 85.94 575 TYR B C 1
ATOM 10913 O O . TYR B 1 575 ? 9.25 -38.719 -3.863 1 85.94 575 TYR B O 1
ATOM 10921 N N . ARG B 1 576 ? 8.188 -38 -2 1 84 576 ARG B N 1
ATOM 10922 C CA . ARG B 1 576 ? 8.898 -38.875 -1.103 1 84 576 ARG B CA 1
ATOM 10923 C C . ARG B 1 576 ? 7.941 -39.562 -0.14 1 84 576 ARG B C 1
ATOM 10925 O O . ARG B 1 576 ? 8.344 -40 0.945 1 84 576 ARG B O 1
ATOM 10932 N N . GLY B 1 577 ? 6.641 -39.531 -0.541 1 83.44 577 GLY B N 1
ATOM 10933 C CA . GLY B 1 577 ? 5.648 -40.25 0.25 1 83.44 577 GLY B CA 1
ATOM 10934 C C . GLY B 1 577 ? 4.965 -39.344 1.282 1 83.44 577 GLY B C 1
ATOM 10935 O O . GLY B 1 577 ? 5.477 -38.281 1.626 1 83.44 577 GLY B O 1
ATOM 10936 N N . ASP B 1 578 ? 3.852 -39.875 1.873 1 87.06 578 ASP B N 1
ATOM 10937 C CA . ASP B 1 578 ? 3.006 -39.125 2.797 1 87.06 578 ASP B CA 1
ATOM 10938 C C . ASP B 1 578 ? 3.693 -38.938 4.148 1 87.06 578 ASP B C 1
ATOM 10940 O O . ASP B 1 578 ? 3.484 -37.938 4.828 1 87.06 578 ASP B O 1
ATOM 10944 N N . LYS B 1 579 ? 4.48 -39.938 4.48 1 87.5 579 LYS B N 1
ATOM 10945 C CA . LYS B 1 579 ? 5.109 -39.906 5.797 1 87.5 579 LYS B CA 1
ATOM 10946 C C . LYS B 1 579 ? 5.941 -38.625 5.969 1 87.5 579 LYS B C 1
ATOM 10948 O O . LYS B 1 579 ? 5.895 -38 7.02 1 87.5 579 LYS B O 1
ATOM 10953 N N . ILE B 1 580 ? 6.727 -38.281 4.945 1 87.31 580 ILE B N 1
ATOM 10954 C CA . ILE B 1 580 ? 7.551 -37.062 5.004 1 87.31 580 ILE B CA 1
ATOM 10955 C C . ILE B 1 580 ? 6.699 -35.844 4.684 1 87.31 580 ILE B C 1
ATOM 10957 O O . ILE B 1 580 ? 6.836 -34.781 5.32 1 87.31 580 ILE B O 1
ATOM 10961 N N . MET B 1 581 ? 5.824 -35.938 3.742 1 90.62 581 MET B N 1
ATOM 10962 C CA . MET B 1 581 ? 5.027 -34.844 3.246 1 90.62 581 MET B CA 1
ATOM 10963 C C . MET B 1 581 ? 4.062 -34.344 4.316 1 90.62 581 MET B C 1
ATOM 10965 O O . MET B 1 581 ? 3.922 -33.125 4.52 1 90.62 581 MET B O 1
ATOM 10969 N N . HIS B 1 582 ? 3.441 -35.25 5.102 1 93.5 582 HIS B N 1
ATOM 10970 C CA . HIS B 1 582 ? 2.371 -34.906 6.027 1 93.5 582 HIS B CA 1
ATOM 10971 C C . HIS B 1 582 ? 2.932 -34.5 7.387 1 93.5 582 HIS B C 1
ATOM 10973 O O . HIS B 1 582 ? 2.172 -34.156 8.305 1 93.5 582 HIS B O 1
ATOM 10979 N N . GLN B 1 583 ? 4.246 -34.469 7.504 1 93.69 583 GLN B N 1
ATOM 10980 C CA . GLN B 1 583 ? 4.836 -34.031 8.766 1 93.69 583 GLN B CA 1
ATOM 10981 C C . GLN B 1 583 ? 4.492 -32.562 9.047 1 93.69 583 GLN B C 1
ATOM 10983 O O . GLN B 1 583 ? 4.48 -32.125 10.203 1 93.69 583 GLN B O 1
ATOM 10988 N N . VAL B 1 584 ? 4.215 -31.844 8.023 1 96.31 584 VAL B N 1
ATOM 10989 C CA . VAL B 1 584 ? 3.967 -30.406 8.211 1 96.31 584 VAL B CA 1
ATOM 10990 C C . VAL B 1 584 ? 2.465 -30.156 8.32 1 96.31 584 VAL B C 1
ATOM 10992 O O . VAL B 1 584 ? 2.029 -29.016 8.445 1 96.31 584 VAL B O 1
ATOM 10995 N N . TYR B 1 585 ? 1.613 -31.25 8.281 1 96.94 585 TYR B N 1
ATOM 10996 C CA . TYR B 1 585 ? 0.169 -31.109 8.414 1 96.94 585 TYR B CA 1
ATOM 10997 C C . TYR B 1 585 ? -0.19 -30.469 9.758 1 96.94 585 TYR B C 1
ATOM 10999 O O . TYR B 1 585 ? 0.292 -30.906 10.805 1 96.94 585 TYR B O 1
ATOM 11007 N N . LYS B 1 586 ? -0.983 -29.359 9.719 1 98.06 586 LYS B N 1
ATOM 11008 C CA . LYS B 1 586 ? -1.427 -28.578 10.867 1 98.06 586 LYS B CA 1
ATOM 11009 C C . LYS B 1 586 ? -0.255 -27.859 11.523 1 98.06 586 LYS B C 1
ATOM 11011 O O . LYS B 1 586 ? -0.403 -27.281 12.602 1 98.06 586 LYS B O 1
ATOM 11016 N N . LYS B 1 587 ? 0.939 -27.906 10.836 1 98.19 587 LYS B N 1
ATOM 11017 C CA . LYS B 1 587 ? 2.15 -27.391 11.477 1 98.19 587 LYS B CA 1
ATOM 11018 C C . LYS B 1 587 ? 3.014 -26.625 10.477 1 98.19 587 LYS B C 1
ATOM 11020 O O . LYS B 1 587 ? 4.242 -26.734 10.508 1 98.19 587 LYS B O 1
ATOM 11025 N N . LEU B 1 588 ? 2.377 -25.969 9.562 1 98.06 588 LEU B N 1
ATOM 11026 C CA . LEU B 1 588 ? 3.158 -25.219 8.594 1 98.06 588 LEU B CA 1
ATOM 11027 C C . LEU B 1 588 ? 4.055 -24.203 9.289 1 98.06 588 LEU B C 1
ATOM 11029 O O . LEU B 1 588 ? 3.619 -23.516 10.227 1 98.06 588 LEU B O 1
ATOM 11033 N N . GLY B 1 589 ? 5.336 -24.094 8.859 1 97 589 GLY B N 1
ATOM 11034 C CA . GLY B 1 589 ? 6.277 -23.109 9.367 1 97 589 GLY B CA 1
ATOM 11035 C C . GLY B 1 589 ? 7.016 -23.578 10.609 1 97 589 GLY B C 1
ATOM 11036 O O . GLY B 1 589 ? 7.84 -22.844 11.156 1 97 589 GLY B O 1
ATOM 11037 N N . GLN B 1 590 ? 6.773 -24.797 11.031 1 96 590 GLN B N 1
ATOM 11038 C CA . GLN B 1 590 ? 7.363 -25.219 12.297 1 96 590 GLN B CA 1
ATOM 11039 C C . GLN B 1 590 ? 8.602 -26.078 12.062 1 96 590 GLN B C 1
ATOM 11041 O O . GLN B 1 590 ? 9.594 -25.953 12.781 1 96 590 GLN B O 1
ATOM 11046 N N . TYR B 1 591 ? 8.586 -26.906 11.008 1 94.75 591 TYR B N 1
ATOM 11047 C CA . TYR B 1 591 ? 9.695 -27.828 10.781 1 94.75 591 TYR B CA 1
ATOM 11048 C C . TYR B 1 591 ? 10.562 -27.359 9.625 1 94.75 591 TYR B C 1
ATOM 11050 O O . TYR B 1 591 ? 11.789 -27.5 9.664 1 94.75 591 TYR B O 1
ATOM 11058 N N . GLU B 1 592 ? 9.945 -26.812 8.617 1 95.06 592 GLU B N 1
ATOM 11059 C CA . GLU B 1 592 ? 10.617 -26.453 7.367 1 95.06 592 GLU B CA 1
ATOM 11060 C C . GLU B 1 592 ? 11.75 -25.453 7.609 1 95.06 592 GLU B C 1
ATOM 11062 O O . GLU B 1 592 ? 12.844 -25.609 7.059 1 95.06 592 GLU B O 1
ATOM 11067 N N . PRO B 1 593 ? 11.508 -24.438 8.477 1 96 593 PRO B N 1
ATOM 11068 C CA . PRO B 1 593 ? 12.594 -23.469 8.711 1 96 593 PRO B CA 1
ATOM 11069 C C . PRO B 1 593 ? 13.812 -24.109 9.375 1 96 593 PRO B C 1
ATOM 11071 O O . PRO B 1 593 ? 14.945 -23.781 9.039 1 96 593 PRO B O 1
ATOM 11074 N N . HIS B 1 594 ? 13.578 -25.062 10.242 1 94.38 594 HIS B N 1
ATOM 11075 C CA . HIS B 1 594 ? 14.68 -25.75 10.906 1 94.38 594 HIS B CA 1
ATOM 11076 C C . HIS B 1 594 ? 15.477 -26.594 9.914 1 94.38 594 HIS B C 1
ATOM 11078 O O . HIS B 1 594 ? 16.703 -26.688 10.008 1 94.38 594 HIS B O 1
ATOM 11084 N N . ASP B 1 595 ? 14.719 -27.203 9 1 93.5 595 ASP B N 1
ATOM 11085 C CA . ASP B 1 595 ? 15.391 -28 7.977 1 93.5 595 ASP B CA 1
ATOM 11086 C C . ASP B 1 595 ? 16.312 -27.125 7.129 1 93.5 595 ASP B C 1
ATOM 11088 O O . ASP B 1 595 ? 17.438 -27.531 6.805 1 93.5 595 ASP B O 1
ATOM 11092 N N . GLN B 1 596 ? 15.852 -25.953 6.754 1 95.06 596 GLN B N 1
ATOM 11093 C CA . GLN B 1 596 ? 16.641 -25.031 5.93 1 95.06 596 GLN B CA 1
ATOM 11094 C C . GLN B 1 596 ? 17.891 -24.547 6.676 1 95.06 596 GLN B C 1
ATOM 11096 O O . GLN B 1 596 ? 18.984 -24.531 6.113 1 95.06 596 GLN B O 1
ATOM 11101 N N . ILE B 1 597 ? 17.734 -24.125 7.949 1 96.12 597 ILE B N 1
ATOM 11102 C CA . ILE B 1 597 ? 18.844 -23.641 8.766 1 96.12 597 ILE B CA 1
ATOM 11103 C C . ILE B 1 597 ? 19.875 -24.766 8.945 1 96.12 597 ILE B C 1
ATOM 11105 O O . ILE B 1 597 ? 21.078 -24.547 8.75 1 96.12 597 ILE B O 1
ATOM 11109 N N . ALA B 1 598 ? 19.375 -25.969 9.258 1 93.12 598 ALA B N 1
ATOM 11110 C CA . ALA B 1 598 ? 20.266 -27.094 9.492 1 93.12 598 ALA B CA 1
ATOM 11111 C C . ALA B 1 598 ? 21.031 -27.469 8.227 1 93.12 598 ALA B C 1
ATOM 11113 O O . ALA B 1 598 ? 22.234 -27.766 8.281 1 93.12 598 ALA B O 1
ATOM 11114 N N . ALA B 1 599 ? 20.297 -27.531 7.102 1 93 599 ALA B N 1
ATOM 11115 C CA . ALA B 1 599 ? 20.938 -27.891 5.84 1 93 599 ALA B CA 1
ATOM 11116 C C . ALA B 1 599 ? 22.016 -26.875 5.449 1 93 599 ALA B C 1
ATOM 11118 O O . ALA B 1 599 ? 23.109 -27.25 5.047 1 93 599 ALA B O 1
ATOM 11119 N N . ALA B 1 600 ? 21.703 -25.594 5.547 1 95.38 600 ALA B N 1
ATOM 11120 C CA . ALA B 1 600 ? 22.656 -24.531 5.203 1 95.38 600 ALA B CA 1
ATOM 11121 C C . ALA B 1 600 ? 23.875 -24.578 6.121 1 95.38 600 ALA B C 1
ATOM 11123 O O . ALA B 1 600 ? 25.016 -24.469 5.66 1 95.38 600 ALA B O 1
ATOM 11124 N N . ARG B 1 601 ? 23.641 -24.734 7.418 1 94.62 601 ARG B N 1
ATOM 11125 C CA . ARG B 1 601 ? 24.719 -24.812 8.398 1 94.62 601 ARG B CA 1
ATOM 11126 C C . ARG B 1 601 ? 25.641 -26 8.109 1 94.62 601 ARG B C 1
ATOM 11128 O O . ARG B 1 601 ? 26.859 -25.859 8.102 1 94.62 601 ARG B O 1
ATOM 11135 N N . LYS B 1 602 ? 25.047 -27.141 7.902 1 92 602 LYS B N 1
ATOM 11136 C CA . LYS B 1 602 ? 25.812 -28.359 7.648 1 92 602 LYS B CA 1
ATOM 11137 C C . LYS B 1 602 ? 26.672 -28.203 6.391 1 92 602 LYS B C 1
ATOM 11139 O O . LYS B 1 602 ? 27.859 -28.547 6.395 1 92 602 LYS B O 1
ATOM 11144 N N . LEU B 1 603 ? 26.031 -27.734 5.336 1 92.69 603 LEU B N 1
ATOM 11145 C CA . LEU B 1 603 ? 26.781 -27.531 4.094 1 92.69 603 LEU B CA 1
ATOM 11146 C C . LEU B 1 603 ? 27.938 -26.578 4.301 1 92.69 603 LEU B C 1
ATOM 11148 O O . LEU B 1 603 ? 29.047 -26.828 3.805 1 92.69 603 LEU B O 1
ATOM 11152 N N . ALA B 1 604 ? 27.734 -25.516 4.984 1 94.56 604 ALA B N 1
ATOM 11153 C CA . ALA B 1 604 ? 28.766 -24.5 5.207 1 94.56 604 ALA B CA 1
ATOM 11154 C C . ALA B 1 604 ? 29.875 -25.031 6.098 1 94.56 604 ALA B C 1
ATOM 11156 O O . ALA B 1 604 ? 31.047 -24.703 5.891 1 94.56 604 ALA B O 1
ATOM 11157 N N . THR B 1 605 ? 29.531 -25.859 7.055 1 93.56 605 THR B N 1
ATOM 11158 C CA . THR B 1 605 ? 30.5 -26.375 8.008 1 93.56 605 THR B CA 1
ATOM 11159 C C . THR B 1 605 ? 31.359 -27.469 7.371 1 93.56 605 THR B C 1
ATOM 11161 O O . THR B 1 605 ? 32.531 -27.594 7.676 1 93.56 605 THR B O 1
ATOM 11164 N N . GLU B 1 606 ? 30.797 -28.219 6.465 1 91.31 606 GLU B N 1
ATOM 11165 C CA . GLU B 1 606 ? 31.469 -29.375 5.895 1 91.31 606 GLU B CA 1
ATOM 11166 C C . GLU B 1 606 ? 32.281 -28.984 4.656 1 91.31 606 GLU B C 1
ATOM 11168 O O . GLU B 1 606 ? 33.125 -29.75 4.195 1 91.31 606 GLU B O 1
ATOM 11173 N N . ASN B 1 607 ? 32.031 -27.812 4.152 1 93.62 607 ASN B N 1
ATOM 11174 C CA . ASN B 1 607 ? 32.688 -27.391 2.93 1 93.62 607 ASN B CA 1
ATOM 11175 C C . ASN B 1 607 ? 33.438 -26.062 3.125 1 93.62 607 ASN B C 1
ATOM 11177 O O . ASN B 1 607 ? 32.812 -25 3.172 1 93.62 607 ASN B O 1
ATOM 11181 N N . GLN B 1 608 ? 34.688 -26.062 2.969 1 95.69 608 GLN B N 1
ATOM 11182 C CA . GLN B 1 608 ? 35.531 -24.891 3.254 1 95.69 608 GLN B CA 1
ATOM 11183 C C . GLN B 1 608 ? 35.375 -23.828 2.164 1 95.69 608 GLN B C 1
ATOM 11185 O O . GLN B 1 608 ? 35.719 -22.672 2.367 1 95.69 608 GLN B O 1
ATOM 11190 N N . PHE B 1 609 ? 34.812 -24.203 1.065 1 96.5 609 PHE B N 1
ATOM 11191 C CA . PHE B 1 609 ? 34.688 -23.25 -0.028 1 96.5 609 PHE B CA 1
ATOM 11192 C C . PHE B 1 609 ? 33.469 -22.344 0.191 1 96.5 609 PHE B C 1
ATOM 11194 O O . PHE B 1 609 ? 33.25 -21.422 -0.582 1 96.5 609 PHE B O 1
ATOM 11201 N N . ILE B 1 610 ? 32.75 -22.531 1.251 1 97.56 610 ILE B N 1
ATOM 11202 C CA . ILE B 1 610 ? 31.625 -21.672 1.576 1 97.56 610 ILE B CA 1
ATOM 11203 C C . ILE B 1 610 ? 32.031 -20.688 2.67 1 97.56 610 ILE B C 1
ATOM 11205 O O . ILE B 1 610 ? 32.531 -21.094 3.729 1 97.56 610 ILE B O 1
ATOM 11209 N N . ASP B 1 611 ? 31.891 -19.422 2.418 1 97.88 611 ASP B N 1
ATOM 11210 C CA . ASP B 1 611 ? 32.125 -18.375 3.408 1 97.88 611 ASP B CA 1
ATOM 11211 C C . ASP B 1 611 ? 30.969 -18.25 4.375 1 97.88 611 ASP B C 1
ATOM 11213 O O . ASP B 1 611 ? 29.938 -17.641 4.043 1 97.88 611 ASP B O 1
ATOM 11217 N N . GLN B 1 612 ? 31.109 -18.656 5.559 1 97.19 612 GLN B N 1
ATOM 11218 C CA . GLN B 1 612 ? 30.031 -18.719 6.539 1 97.19 612 GLN B CA 1
ATOM 11219 C C . GLN B 1 612 ? 29.562 -17.312 6.918 1 97.19 612 GLN B C 1
ATOM 11221 O O . GLN B 1 612 ? 28.469 -17.156 7.461 1 97.19 612 GLN B O 1
ATOM 11226 N N . SER B 1 613 ? 30.344 -16.297 6.668 1 97.12 613 SER B N 1
ATOM 11227 C CA . SER B 1 613 ? 29.969 -14.922 6.996 1 97.12 613 SER B CA 1
ATOM 11228 C C . SER B 1 613 ? 29.172 -14.273 5.871 1 97.12 613 SER B C 1
ATOM 11230 O O . SER B 1 613 ? 28.703 -13.148 6.008 1 97.12 613 SER B O 1
ATOM 11232 N N . LYS B 1 614 ? 29 -15 4.785 1 98.06 614 LYS B N 1
ATOM 11233 C CA . LYS B 1 614 ? 28.281 -14.477 3.633 1 98.06 614 LYS B CA 1
ATOM 11234 C C . LYS B 1 614 ? 27.219 -15.477 3.145 1 98.06 614 LYS B C 1
ATOM 11236 O O . LYS B 1 614 ? 27.281 -15.93 2 1 98.06 614 LYS B O 1
ATOM 11241 N N . ILE B 1 615 ? 26.234 -15.773 3.938 1 98.44 615 ILE B N 1
ATOM 11242 C CA . ILE B 1 615 ? 25.125 -16.672 3.59 1 98.44 615 ILE B CA 1
ATOM 11243 C C . ILE B 1 615 ? 23.812 -15.891 3.633 1 98.44 615 ILE B C 1
ATOM 11245 O O . ILE B 1 615 ? 23.516 -15.219 4.621 1 98.44 615 ILE B O 1
ATOM 11249 N N . ALA B 1 616 ? 23.109 -15.93 2.605 1 98.5 616 ALA B N 1
ATOM 11250 C CA . ALA B 1 616 ? 21.812 -15.273 2.5 1 98.5 616 ALA B CA 1
ATOM 11251 C C . ALA B 1 616 ? 20.734 -16.266 2.08 1 98.5 616 ALA B C 1
ATOM 11253 O O . ALA B 1 616 ? 21.047 -17.375 1.638 1 98.5 616 ALA B O 1
ATOM 11254 N N . ILE B 1 617 ? 19.516 -15.93 2.268 1 98.44 617 ILE B N 1
ATOM 11255 C CA . ILE B 1 617 ? 18.375 -16.734 1.867 1 98.44 617 ILE B CA 1
ATOM 11256 C C . ILE B 1 617 ? 17.344 -15.859 1.169 1 98.44 617 ILE B C 1
ATOM 11258 O O . ILE B 1 617 ? 17.125 -14.711 1.557 1 98.44 617 ILE B O 1
ATOM 11262 N N . TRP B 1 618 ? 16.75 -16.328 0.118 1 98 618 TRP B N 1
ATOM 11263 C CA . TRP B 1 618 ? 15.68 -15.594 -0.547 1 98 618 TRP B CA 1
ATOM 11264 C C . TRP B 1 618 ? 14.547 -16.531 -0.955 1 98 618 TRP B C 1
ATOM 11266 O O . TRP B 1 618 ? 14.766 -17.734 -1.112 1 98 618 TRP B O 1
ATOM 11276 N N . GLY B 1 619 ? 13.359 -16.047 -1.053 1 98.06 619 GLY B N 1
ATOM 11277 C CA . GLY B 1 619 ? 12.188 -16.828 -1.428 1 98.06 619 GLY B CA 1
ATOM 11278 C C . GLY B 1 619 ? 11.023 -15.977 -1.895 1 98.06 619 GLY B C 1
ATOM 11279 O O . GLY B 1 619 ? 10.914 -14.812 -1.52 1 98.06 619 GLY B O 1
ATOM 11280 N N . TRP B 1 620 ? 10.18 -16.484 -2.734 1 98.19 620 TRP B N 1
ATOM 11281 C CA . TRP B 1 620 ? 9 -15.875 -3.332 1 98.19 620 TRP B CA 1
ATOM 11282 C C . TRP B 1 620 ? 7.73 -16.625 -2.941 1 98.19 620 TRP B C 1
ATOM 11284 O O . TRP B 1 620 ? 7.738 -17.859 -2.846 1 98.19 620 TRP B O 1
ATOM 11294 N N . SER B 1 621 ? 6.629 -15.922 -2.611 1 98.19 621 SER B N 1
ATOM 11295 C CA . SER B 1 621 ? 5.367 -16.562 -2.242 1 98.19 621 SER B CA 1
ATOM 11296 C C . SER B 1 621 ? 5.527 -17.422 -0.995 1 98.19 621 SER B C 1
ATOM 11298 O O . SER B 1 621 ? 6.02 -16.953 0.033 1 98.19 621 SER B O 1
ATOM 11300 N N . TYR B 1 622 ? 5.27 -18.75 -1.064 1 98.12 622 TYR B N 1
ATOM 11301 C CA . TYR B 1 622 ? 5.52 -19.609 0.086 1 98.12 622 TYR B CA 1
ATOM 11302 C C . TYR B 1 622 ? 6.984 -19.562 0.491 1 98.12 622 TYR B C 1
ATOM 11304 O O . TYR B 1 622 ? 7.312 -19.641 1.678 1 98.12 622 TYR B O 1
ATOM 11312 N N . GLY B 1 623 ? 7.859 -19.453 -0.485 1 98.25 623 GLY B N 1
ATOM 11313 C CA . GLY B 1 623 ? 9.273 -19.312 -0.167 1 98.25 623 GLY B CA 1
ATOM 11314 C C . GLY B 1 623 ? 9.57 -18.094 0.687 1 98.25 623 GLY B C 1
ATOM 11315 O O . GLY B 1 623 ? 10.445 -18.125 1.549 1 98.25 623 GLY B O 1
ATOM 11316 N N . GLY B 1 624 ? 8.844 -16.984 0.379 1 98.62 624 GLY B N 1
ATOM 11317 C CA . GLY B 1 624 ? 8.938 -15.812 1.243 1 98.62 624 GLY B CA 1
ATOM 11318 C C . GLY B 1 624 ? 8.477 -16.078 2.662 1 98.62 624 GLY B C 1
ATOM 11319 O O . GLY B 1 624 ? 9.117 -15.648 3.623 1 98.62 624 GLY B O 1
ATOM 11320 N N . TYR B 1 625 ? 7.352 -16.797 2.777 1 98.62 625 TYR B N 1
ATOM 11321 C CA . TYR B 1 625 ? 6.848 -17.219 4.082 1 98.62 625 TYR B CA 1
ATOM 11322 C C . TYR B 1 625 ? 7.883 -18.047 4.828 1 98.62 625 TYR B C 1
ATOM 11324 O O . TYR B 1 625 ? 8.148 -17.797 6.008 1 98.62 625 TYR B O 1
ATOM 11332 N N . GLU B 1 626 ? 8.438 -19.016 4.109 1 98.25 626 GLU B N 1
ATOM 11333 C CA . GLU B 1 626 ? 9.438 -19.891 4.715 1 98.25 626 GLU B CA 1
ATOM 11334 C C . GLU B 1 626 ? 10.648 -19.094 5.195 1 98.25 626 GLU B C 1
ATOM 11336 O O . GLU B 1 626 ? 11.156 -19.328 6.297 1 98.25 626 GLU B O 1
ATOM 11341 N N . LEU B 1 627 ? 11.094 -18.219 4.402 1 98.12 627 LEU B N 1
ATOM 11342 C CA . LEU B 1 627 ? 12.266 -17.422 4.75 1 98.12 627 LEU B CA 1
ATOM 11343 C C . LEU B 1 627 ? 12 -16.578 5.996 1 98.12 627 LEU B C 1
ATOM 11345 O O . LEU B 1 627 ? 12.883 -16.406 6.832 1 98.12 627 LEU B O 1
ATOM 11349 N N . LEU B 1 628 ? 10.781 -15.961 6.098 1 98.69 628 LEU B N 1
ATOM 11350 C CA . LEU B 1 628 ? 10.43 -15.195 7.285 1 98.69 628 LEU B CA 1
ATOM 11351 C C . LEU B 1 628 ? 10.547 -16.047 8.539 1 98.69 628 LEU B C 1
ATOM 11353 O O . LEU B 1 628 ? 11.086 -15.602 9.555 1 98.69 628 LEU B O 1
ATOM 11357 N N . ASN B 1 629 ? 10.062 -17.281 8.461 1 98.44 629 ASN B N 1
ATOM 11358 C CA . ASN B 1 629 ? 10.172 -18.203 9.586 1 98.44 629 ASN B CA 1
ATOM 11359 C C . ASN B 1 629 ? 11.625 -18.594 9.859 1 98.44 629 ASN B C 1
ATOM 11361 O O . ASN B 1 629 ? 12.016 -18.797 11.008 1 98.44 629 ASN B O 1
ATOM 11365 N N . VAL B 1 630 ? 12.398 -18.766 8.805 1 98.25 630 VAL B N 1
ATOM 11366 C CA . VAL B 1 630 ? 13.82 -19.078 8.953 1 98.25 630 VAL B CA 1
ATOM 11367 C C . VAL B 1 630 ? 14.508 -17.969 9.734 1 98.25 630 VAL B C 1
ATOM 11369 O O . VAL B 1 630 ? 15.203 -18.234 10.727 1 98.25 630 VAL B O 1
ATOM 11372 N N . ILE B 1 631 ? 14.32 -16.688 9.359 1 98.19 631 ILE B N 1
ATOM 11373 C CA . ILE B 1 631 ? 14.93 -15.562 10.055 1 98.19 631 ILE B CA 1
ATOM 11374 C C . ILE B 1 631 ? 14.445 -15.523 11.5 1 98.19 631 ILE B C 1
ATOM 11376 O O . ILE B 1 631 ? 15.234 -15.344 12.43 1 98.19 631 ILE B O 1
ATOM 11380 N N . GLY B 1 632 ? 13.125 -15.727 11.68 1 97.56 632 GLY B N 1
ATOM 11381 C CA . GLY B 1 632 ? 12.547 -15.711 13.016 1 97.56 632 GLY B CA 1
ATOM 11382 C C . GLY B 1 632 ? 13.156 -16.75 13.945 1 97.56 632 GLY B C 1
ATOM 11383 O O . GLY B 1 632 ? 13.18 -16.547 15.164 1 97.56 632 GLY B O 1
ATOM 11384 N N . GLU B 1 633 ? 13.68 -17.859 13.367 1 96.81 633 GLU B N 1
ATOM 11385 C CA . GLU B 1 633 ? 14.188 -18.969 14.164 1 96.81 633 GLU B CA 1
ATOM 11386 C C . GLU B 1 633 ? 15.719 -18.984 14.164 1 96.81 633 GLU B C 1
ATOM 11388 O O . GLU B 1 633 ? 16.328 -19.781 14.883 1 96.81 633 GLU B O 1
ATOM 11393 N N . ASP B 1 634 ? 16.328 -18.156 13.406 1 97.56 634 ASP B N 1
ATOM 11394 C CA . ASP B 1 634 ? 17.781 -18.219 13.188 1 97.56 634 ASP B CA 1
ATOM 11395 C C . ASP B 1 634 ? 18.531 -17.484 14.297 1 97.56 634 ASP B C 1
ATOM 11397 O O . ASP B 1 634 ? 19.266 -16.531 14.031 1 97.56 634 ASP B O 1
ATOM 11401 N N . ALA B 1 635 ? 18.453 -17.969 15.461 1 95.44 635 ALA B N 1
ATOM 11402 C CA . ALA B 1 635 ? 19.047 -17.344 16.641 1 95.44 635 ALA B CA 1
ATOM 11403 C C . ALA B 1 635 ? 20.578 -17.344 16.547 1 95.44 635 ALA B C 1
ATOM 11405 O O . ALA B 1 635 ? 21.234 -16.5 17.125 1 95.44 635 ALA B O 1
ATOM 11406 N N . ASP B 1 636 ? 21.141 -18.297 15.727 1 95.75 636 ASP B N 1
ATOM 11407 C CA . ASP B 1 636 ? 22.594 -18.422 15.625 1 95.75 636 ASP B CA 1
ATOM 11408 C C . ASP B 1 636 ? 23.125 -17.625 14.445 1 95.75 636 ASP B C 1
ATOM 11410 O O . ASP B 1 636 ? 24.328 -17.672 14.156 1 95.75 636 ASP B O 1
ATOM 11414 N N . ASN B 1 637 ? 22.328 -16.953 13.703 1 96.75 637 ASN B N 1
ATOM 11415 C CA . ASN B 1 637 ? 22.719 -16.094 12.594 1 96.75 637 ASN B CA 1
ATOM 11416 C C . ASN B 1 637 ? 23.484 -16.859 11.523 1 96.75 637 ASN B C 1
ATOM 11418 O O . ASN B 1 637 ? 24.547 -16.438 11.102 1 96.75 637 ASN B O 1
ATOM 11422 N N . VAL B 1 638 ? 22.906 -18.047 11.281 1 98 638 VAL B N 1
ATOM 11423 C CA . VAL B 1 638 ? 23.422 -18.797 10.141 1 98 638 VAL B CA 1
ATOM 11424 C C . VAL B 1 638 ? 23.344 -17.938 8.875 1 98 638 VAL B C 1
ATOM 11426 O O . VAL B 1 638 ? 24.297 -17.875 8.094 1 98 638 VAL B O 1
ATOM 11429 N N . PHE B 1 639 ? 22.25 -17.312 8.711 1 98.5 639 PHE B N 1
ATOM 11430 C CA . PHE B 1 639 ? 22.047 -16.375 7.605 1 98.5 639 PHE B CA 1
ATOM 11431 C C . PHE B 1 639 ? 22.328 -14.945 8.047 1 98.5 639 PHE B C 1
ATOM 11433 O O . PHE B 1 639 ? 22 -14.555 9.164 1 98.5 639 PHE B O 1
ATOM 11440 N N . LYS B 1 640 ? 22.922 -14.156 7.148 1 97.75 640 LYS B N 1
ATOM 11441 C CA . LYS B 1 640 ? 23.188 -12.75 7.426 1 97.75 640 LYS B CA 1
ATOM 11442 C C . LYS B 1 640 ? 22.125 -11.852 6.82 1 97.75 640 LYS B C 1
ATOM 11444 O O . LYS B 1 640 ? 21.875 -10.75 7.324 1 97.75 640 LYS B O 1
ATOM 11449 N N . CYS B 1 641 ? 21.547 -12.336 5.723 1 97.19 641 CYS B N 1
ATOM 11450 C CA . CYS B 1 641 ? 20.562 -11.531 5.004 1 97.19 641 CYS B CA 1
ATOM 11451 C C . CYS B 1 641 ? 19.406 -12.391 4.523 1 97.19 641 CYS B C 1
ATOM 11453 O O . CYS B 1 641 ? 19.547 -13.602 4.344 1 97.19 641 CYS B O 1
ATOM 11455 N N . GLY B 1 642 ? 18.234 -11.789 4.371 1 98.25 642 GLY B N 1
ATOM 11456 C CA . GLY B 1 642 ? 17.031 -12.422 3.828 1 98.25 642 GLY B CA 1
ATOM 11457 C C . GLY B 1 642 ? 16.234 -11.508 2.914 1 98.25 642 GLY B C 1
ATOM 11458 O O . GLY B 1 642 ? 16.078 -10.32 3.201 1 98.25 642 GLY B O 1
ATOM 11459 N N . PHE B 1 643 ? 15.758 -12.023 1.789 1 98.38 643 PHE B N 1
ATOM 11460 C CA . PHE B 1 643 ? 14.961 -11.281 0.821 1 98.38 643 PHE B CA 1
ATOM 11461 C C . PHE B 1 643 ? 13.648 -11.992 0.534 1 98.38 643 PHE B C 1
ATOM 11463 O O . PHE B 1 643 ? 13.633 -13.055 -0.1 1 98.38 643 PHE B O 1
ATOM 11470 N N . ALA B 1 644 ? 12.531 -11.477 0.992 1 98.69 644 ALA B N 1
ATOM 11471 C CA . ALA B 1 644 ? 11.219 -12.086 0.804 1 98.69 644 ALA B CA 1
ATOM 11472 C C . ALA B 1 644 ? 10.422 -11.344 -0.262 1 98.69 644 ALA B C 1
ATOM 11474 O O . ALA B 1 644 ? 10.32 -10.117 -0.231 1 98.69 644 ALA B O 1
ATOM 11475 N N . VAL B 1 645 ? 9.891 -12.062 -1.24 1 98.62 645 VAL B N 1
ATOM 11476 C CA . VAL B 1 645 ? 9.039 -11.469 -2.268 1 98.62 645 VAL B CA 1
ATOM 11477 C C . VAL B 1 645 ? 7.617 -12.023 -2.146 1 98.62 645 VAL B C 1
ATOM 11479 O O . VAL B 1 645 ? 7.406 -13.234 -2.236 1 98.62 645 VAL B O 1
ATOM 11482 N N . ALA B 1 646 ? 6.621 -11.203 -1.886 1 98.56 646 ALA B N 1
ATOM 11483 C CA . ALA B 1 646 ? 5.188 -11.484 -1.85 1 98.56 646 ALA B CA 1
ATOM 11484 C C . ALA B 1 646 ? 4.879 -12.641 -0.908 1 98.56 646 ALA B C 1
ATOM 11486 O O . ALA B 1 646 ? 4.203 -13.602 -1.292 1 98.56 646 ALA B O 1
ATOM 11487 N N . PRO B 1 647 ? 5.316 -12.578 0.321 1 98.62 647 PRO B N 1
ATOM 11488 C CA . PRO B 1 647 ? 5.141 -13.695 1.252 1 98.62 647 PRO B CA 1
ATOM 11489 C C . PRO B 1 647 ? 3.742 -13.742 1.861 1 98.62 647 PRO B C 1
ATOM 11491 O O . PRO B 1 647 ? 3.109 -12.703 2.047 1 98.62 647 PRO B O 1
ATOM 11494 N N . VAL B 1 648 ? 3.291 -14.93 2.18 1 98.5 648 VAL B N 1
ATOM 11495 C CA . VAL B 1 648 ? 2.24 -15.086 3.18 1 98.5 648 VAL B CA 1
ATOM 11496 C C . VAL B 1 648 ? 2.812 -14.836 4.574 1 98.5 648 VAL B C 1
ATOM 11498 O O . VAL B 1 648 ? 3.943 -15.234 4.867 1 98.5 648 VAL B O 1
ATOM 11501 N N . THR B 1 649 ? 2.09 -14.172 5.453 1 98.25 649 THR B N 1
ATOM 11502 C CA . THR B 1 649 ? 2.625 -13.891 6.781 1 98.25 649 THR B CA 1
ATOM 11503 C C . THR B 1 649 ? 1.75 -14.523 7.859 1 98.25 649 THR B C 1
ATOM 11505 O O . THR B 1 649 ? 2.23 -14.844 8.945 1 98.25 649 THR B O 1
ATOM 11508 N N . LYS B 1 650 ? 0.431 -14.602 7.602 1 97.88 650 LYS B N 1
ATOM 11509 C CA . LYS B 1 650 ? -0.553 -15.297 8.422 1 97.88 650 LYS B CA 1
ATOM 11510 C C . LYS B 1 650 ? -1.495 -16.141 7.559 1 97.88 650 LYS B C 1
ATOM 11512 O O . LYS B 1 650 ? -2.01 -15.648 6.547 1 97.88 650 LYS B O 1
ATOM 11517 N N . TRP B 1 651 ? -1.682 -17.297 8.016 1 98.44 651 TRP B N 1
ATOM 11518 C CA . TRP B 1 651 ? -2.498 -18.203 7.207 1 98.44 651 TRP B CA 1
ATOM 11519 C C . TRP B 1 651 ? -3.963 -17.781 7.238 1 98.44 651 TRP B C 1
ATOM 11521 O O . TRP B 1 651 ? -4.723 -18.078 6.312 1 98.44 651 TRP B O 1
ATOM 11531 N N . GLU B 1 652 ? -4.383 -17 8.195 1 98.06 652 GLU B N 1
ATOM 11532 C CA . GLU B 1 652 ? -5.738 -16.469 8.258 1 98.06 652 GLU B CA 1
ATOM 11533 C C . GLU B 1 652 ? -5.984 -15.469 7.129 1 98.06 652 GLU B C 1
ATOM 11535 O O . GLU B 1 652 ? -7.129 -15.109 6.848 1 98.06 652 GLU B O 1
ATOM 11540 N N . TYR B 1 653 ? -4.883 -14.984 6.516 1 97.94 653 TYR B N 1
ATOM 11541 C CA . TYR B 1 653 ? -5.023 -13.961 5.488 1 97.94 653 TYR B CA 1
ATOM 11542 C C . TYR B 1 653 ? -5.109 -14.586 4.102 1 97.94 653 TYR B C 1
ATOM 11544 O O . TYR B 1 653 ? -5.453 -13.914 3.129 1 97.94 653 TYR B O 1
ATOM 11552 N N . TYR B 1 654 ? -4.75 -15.82 3.887 1 98.06 654 TYR B N 1
ATOM 11553 C CA . TYR B 1 654 ? -4.805 -16.516 2.602 1 98.06 654 TYR B CA 1
ATOM 11554 C C . TYR B 1 654 ? -6.16 -17.188 2.402 1 98.06 654 TYR B C 1
ATOM 11556 O O . TYR B 1 654 ? -6.996 -17.188 3.307 1 98.06 654 TYR B O 1
ATOM 11564 N N . HIS B 1 655 ? -6.441 -17.703 1.247 1 97 655 HIS B N 1
ATOM 11565 C CA . HIS B 1 655 ? -7.781 -18.203 0.981 1 97 655 HIS B CA 1
ATOM 11566 C C . HIS B 1 655 ? -8 -19.547 1.67 1 97 655 HIS B C 1
ATOM 11568 O O . HIS B 1 655 ? -7.043 -20.234 2.033 1 97 655 HIS B O 1
ATOM 11574 N N . THR B 1 656 ? -9.195 -19.984 1.817 1 96.19 656 THR B N 1
ATOM 11575 C CA . THR B 1 656 ? -9.695 -21.078 2.664 1 96.19 656 THR B CA 1
ATOM 11576 C C . THR B 1 656 ? -9.203 -22.422 2.154 1 96.19 656 THR B C 1
ATOM 11578 O O . THR B 1 656 ? -8.586 -23.188 2.898 1 96.19 656 THR B O 1
ATOM 11581 N N . ILE B 1 657 ? -9.359 -22.812 0.864 1 94.31 657 ILE B N 1
ATOM 11582 C CA . ILE B 1 657 ? -9.195 -24.172 0.381 1 94.31 657 ILE B CA 1
ATOM 11583 C C . ILE B 1 657 ? -7.738 -24.609 0.516 1 94.31 657 ILE B C 1
ATOM 11585 O O . ILE B 1 657 ? -7.445 -25.688 1.038 1 94.31 657 ILE B O 1
ATOM 11589 N N . TRP B 1 658 ? -6.879 -23.766 0.145 1 95.88 658 TRP B N 1
ATOM 11590 C CA . TRP B 1 658 ? -5.465 -24.094 0.283 1 95.88 658 TRP B CA 1
ATOM 11591 C C . TRP B 1 658 ? -5.066 -24.188 1.752 1 95.88 658 TRP B C 1
ATOM 11593 O O . TRP B 1 658 ? -4.473 -25.172 2.184 1 95.88 658 TRP B O 1
ATOM 11603 N N . THR B 1 659 ? -5.406 -23.188 2.527 1 97.88 659 THR B N 1
ATOM 11604 C CA . THR B 1 659 ? -4.969 -23.094 3.916 1 97.88 659 THR B CA 1
ATOM 11605 C C . THR B 1 659 ? -5.559 -24.234 4.75 1 97.88 659 THR B C 1
ATOM 11607 O O . THR B 1 659 ? -4.832 -24.906 5.477 1 97.88 659 THR B O 1
ATOM 11610 N N . GLU B 1 660 ? -6.852 -24.469 4.613 1 96.94 660 GLU B N 1
ATOM 11611 C CA . GLU B 1 660 ? -7.523 -25.438 5.477 1 96.94 660 GLU B CA 1
ATOM 11612 C C . GLU B 1 660 ? -7.152 -26.859 5.09 1 96.94 660 GLU B C 1
ATOM 11614 O O . GLU B 1 660 ? -7.23 -27.766 5.914 1 96.94 660 GLU B O 1
ATOM 11619 N N . LYS B 1 661 ? -6.754 -27.016 3.842 1 95.38 661 LYS B N 1
ATOM 11620 C CA . LYS B 1 661 ? -6.219 -28.312 3.414 1 95.38 661 LYS B CA 1
ATOM 11621 C C . LYS B 1 661 ? -5.027 -28.719 4.273 1 95.38 661 LYS B C 1
ATOM 11623 O O . LYS B 1 661 ? -4.906 -29.875 4.66 1 95.38 661 LYS B O 1
ATOM 11628 N N . TYR B 1 662 ? -4.207 -27.781 4.605 1 97.12 662 TYR B N 1
ATOM 11629 C CA . TYR B 1 662 ? -2.961 -28.094 5.285 1 97.12 662 TYR B CA 1
ATOM 11630 C C . TYR B 1 662 ? -3.045 -27.766 6.77 1 97.12 662 TYR B C 1
ATOM 11632 O O . TYR B 1 662 ? -2.311 -28.328 7.582 1 97.12 662 TYR B O 1
ATOM 11640 N N . MET B 1 663 ? -3.982 -26.875 7.145 1 98.12 663 MET B N 1
ATOM 11641 C CA . MET B 1 663 ? -3.967 -26.344 8.508 1 98.12 663 MET B CA 1
ATOM 11642 C C . MET B 1 663 ? -5.305 -26.594 9.203 1 98.12 663 MET B C 1
ATOM 11644 O O . MET B 1 663 ? -5.465 -26.281 10.383 1 98.12 663 MET B O 1
ATOM 11648 N N . GLN B 1 664 ? -6.25 -27.188 8.539 1 97.12 664 GLN B N 1
ATOM 11649 C CA . GLN B 1 664 ? -7.621 -27.25 9.039 1 97.12 664 GLN B CA 1
ATOM 11650 C C . GLN B 1 664 ? -8.164 -25.844 9.32 1 97.12 664 GLN B C 1
ATOM 11652 O O . GLN B 1 664 ? -7.555 -24.859 8.922 1 97.12 664 GLN B O 1
ATOM 11657 N N . GLN B 1 665 ? -9.391 -25.719 9.805 1 97.31 665 GLN B N 1
ATOM 11658 C CA . GLN B 1 665 ? -9.961 -24.422 10.148 1 97.31 665 GLN B CA 1
ATOM 11659 C C . GLN B 1 665 ? -9.32 -23.859 11.406 1 97.31 665 GLN B C 1
ATOM 11661 O O . GLN B 1 665 ? -8.875 -24.609 12.273 1 97.31 665 GLN B O 1
ATOM 11666 N N . PRO B 1 666 ? -9.273 -22.531 11.523 1 97.75 666 PRO B N 1
ATOM 11667 C CA . PRO B 1 666 ? -8.672 -21.906 12.711 1 97.75 666 PRO B CA 1
ATOM 11668 C C . PRO B 1 666 ? -9.281 -22.422 14.016 1 97.75 666 PRO B C 1
ATOM 11670 O O . PRO B 1 666 ? -8.57 -22.641 14.992 1 97.75 666 PRO B O 1
ATOM 11673 N N . LYS B 1 667 ? -10.633 -22.656 14.102 1 96.69 667 LYS B N 1
ATOM 11674 C CA . LYS B 1 667 ? -11.312 -23.141 15.312 1 96.69 667 LYS B CA 1
ATOM 11675 C C . LYS B 1 667 ? -10.82 -24.516 15.711 1 96.69 667 LYS B C 1
ATOM 11677 O O . LYS B 1 667 ? -10.828 -24.875 16.891 1 96.69 667 LYS B O 1
ATOM 11682 N N . ASP B 1 668 ? -10.305 -25.328 14.742 1 96.5 668 ASP B N 1
ATOM 11683 C CA . ASP B 1 668 ? -9.906 -26.703 14.977 1 96.5 668 ASP B CA 1
ATOM 11684 C C . ASP B 1 668 ? -8.398 -26.828 15.172 1 96.5 668 ASP B C 1
ATOM 11686 O O . ASP B 1 668 ? -7.898 -27.875 15.57 1 96.5 668 ASP B O 1
ATOM 11690 N N . ASN B 1 669 ? -7.66 -25.766 14.906 1 98.12 669 ASN B N 1
ATOM 11691 C CA . ASN B 1 669 ? -6.203 -25.781 14.992 1 98.12 669 ASN B CA 1
ATOM 11692 C C . ASN B 1 669 ? -5.656 -24.422 15.43 1 98.12 669 ASN B C 1
ATOM 11694 O O . ASN B 1 669 ? -4.805 -23.844 14.75 1 98.12 669 ASN B O 1
ATOM 11698 N N . PRO B 1 670 ? -6.152 -23.844 16.5 1 97.88 670 PRO B N 1
ATOM 11699 C CA . PRO B 1 670 ? -5.695 -22.516 16.922 1 97.88 670 PRO B CA 1
ATOM 11700 C C . PRO B 1 670 ? -4.188 -22.469 17.172 1 97.88 670 PRO B C 1
ATOM 11702 O O . PRO B 1 670 ? -3.543 -21.469 16.859 1 97.88 670 PRO B O 1
ATOM 11705 N N . ASP B 1 671 ? -3.623 -23.562 17.688 1 98 671 ASP B N 1
ATOM 11706 C CA . ASP B 1 671 ? -2.191 -23.594 17.984 1 98 671 ASP B CA 1
ATOM 11707 C C . ASP B 1 671 ? -1.374 -23.562 16.688 1 98 671 ASP B C 1
ATOM 11709 O O . ASP B 1 671 ? -0.356 -22.875 16.609 1 98 671 ASP B O 1
ATOM 11713 N N . GLY B 1 672 ? -1.788 -24.359 15.695 1 98.38 672 GLY B N 1
ATOM 11714 C CA . GLY B 1 672 ? -1.091 -24.359 14.414 1 98.38 672 GLY B CA 1
ATOM 11715 C C . GLY B 1 672 ? -1.075 -23 13.75 1 98.38 672 GLY B C 1
ATOM 11716 O O . GLY B 1 672 ? -0.059 -22.594 13.18 1 98.38 672 GLY B O 1
ATOM 11717 N N . TYR B 1 673 ? -2.221 -22.328 13.852 1 98.19 673 TYR B N 1
ATOM 11718 C CA . TYR B 1 673 ? -2.309 -21 13.258 1 98.19 673 TYR B CA 1
ATOM 11719 C C . TYR B 1 673 ? -1.413 -20.016 14 1 98.19 673 TYR B C 1
ATOM 11721 O O . TYR B 1 673 ? -0.741 -19.188 13.383 1 98.19 673 TYR B O 1
ATOM 11729 N N . ALA B 1 674 ? -1.368 -20.094 15.32 1 97.81 674 ALA B N 1
ATOM 11730 C CA . ALA B 1 674 ? -0.534 -19.203 16.125 1 97.81 674 ALA B CA 1
ATOM 11731 C C . ALA B 1 674 ? 0.948 -19.453 15.852 1 97.81 674 ALA B C 1
ATOM 11733 O O . ALA B 1 674 ? 1.709 -18.516 15.617 1 97.81 674 ALA B O 1
ATOM 11734 N N . LYS B 1 675 ? 1.332 -20.734 15.82 1 97.75 675 LYS B N 1
ATOM 11735 C CA . LYS B 1 675 ? 2.734 -21.094 15.633 1 97.75 675 LYS B CA 1
ATOM 11736 C C . LYS B 1 675 ? 3.16 -20.922 14.18 1 97.75 675 LYS B C 1
ATOM 11738 O O . LYS B 1 675 ? 4.348 -20.766 13.883 1 97.75 675 LYS B O 1
ATOM 11743 N N . GLY B 1 676 ? 2.217 -21 13.281 1 97.88 676 GLY B N 1
ATOM 11744 C CA . GLY B 1 676 ? 2.502 -20.875 11.859 1 97.88 676 GLY B CA 1
ATOM 11745 C C . GLY B 1 676 ? 2.582 -19.422 11.398 1 97.88 676 GLY B C 1
ATOM 11746 O O . GLY B 1 676 ? 2.932 -19.156 10.25 1 97.88 676 GLY B O 1
ATOM 11747 N N . SER B 1 677 ? 2.254 -18.469 12.281 1 97.62 677 SER B N 1
ATOM 11748 C CA . SER B 1 677 ? 2.389 -17.062 11.93 1 97.62 677 SER B CA 1
ATOM 11749 C C . SER B 1 677 ? 3.854 -16.688 11.734 1 97.62 677 SER B C 1
ATOM 11751 O O . SER B 1 677 ? 4.711 -17.078 12.531 1 97.62 677 SER B O 1
ATOM 11753 N N . ALA B 1 678 ? 4.125 -15.977 10.656 1 97.56 678 ALA B N 1
ATOM 11754 C CA . ALA B 1 678 ? 5.492 -15.523 10.406 1 97.56 678 ALA B CA 1
ATOM 11755 C C . ALA B 1 678 ? 5.805 -14.25 11.18 1 97.56 678 ALA B C 1
ATOM 11757 O O . ALA B 1 678 ? 6.922 -13.734 11.109 1 97.56 678 ALA B O 1
ATOM 11758 N N . LEU B 1 679 ? 4.852 -13.656 11.914 1 96.88 679 LEU B N 1
ATOM 11759 C CA . LEU B 1 679 ? 5.031 -12.469 12.734 1 96.88 679 LEU B CA 1
ATOM 11760 C C . LEU B 1 679 ? 5.562 -12.836 14.117 1 96.88 679 LEU B C 1
ATOM 11762 O O . LEU B 1 679 ? 4.918 -12.555 15.133 1 96.88 679 LEU B O 1
ATOM 11766 N N . GLN B 1 680 ? 6.688 -13.477 14.141 1 95.62 680 GLN B N 1
ATOM 11767 C CA . GLN B 1 680 ? 7.363 -13.914 15.359 1 95.62 680 GLN B CA 1
ATOM 11768 C C . GLN B 1 680 ? 8.875 -13.758 15.242 1 95.62 680 GLN B C 1
ATOM 11770 O O . GLN B 1 680 ? 9.398 -13.523 14.148 1 95.62 680 GLN B O 1
ATOM 11775 N N . GLY B 1 681 ? 9.562 -13.789 16.359 1 96 681 GLY B N 1
ATOM 11776 C CA . GLY B 1 681 ? 11.023 -13.758 16.375 1 96 681 GLY B CA 1
ATOM 11777 C C . GLY B 1 681 ? 11.594 -12.375 16.109 1 96 681 GLY B C 1
ATOM 11778 O O . GLY B 1 681 ? 12.57 -12.242 15.367 1 96 681 GLY B O 1
ATOM 11779 N N . ILE B 1 682 ? 11.031 -11.367 16.641 1 96.44 682 ILE B N 1
ATOM 11780 C CA . ILE B 1 682 ? 11.375 -9.984 16.344 1 96.44 682 ILE B CA 1
ATOM 11781 C C . ILE B 1 682 ? 12.859 -9.742 16.641 1 96.44 682 ILE B C 1
ATOM 11783 O O . ILE B 1 682 ? 13.516 -8.953 15.969 1 96.44 682 ILE B O 1
ATOM 11787 N N . GLU B 1 683 ? 13.5 -10.375 17.641 1 96.38 683 GLU B N 1
ATOM 11788 C CA . GLU B 1 683 ? 14.891 -10.18 18.047 1 96.38 683 GLU B CA 1
ATOM 11789 C C . GLU B 1 683 ? 15.844 -10.617 16.938 1 96.38 683 GLU B C 1
ATOM 11791 O O . GLU B 1 683 ? 16.891 -10.008 16.734 1 96.38 683 GLU B O 1
ATOM 11796 N N . ASN B 1 684 ? 15.43 -11.68 16.25 1 96.06 684 ASN B N 1
ATOM 11797 C CA . ASN B 1 684 ? 16.266 -12.164 15.156 1 96.06 684 ASN B CA 1
ATOM 11798 C C . ASN B 1 684 ? 16.25 -11.219 13.961 1 96.06 684 ASN B C 1
ATOM 11800 O O . ASN B 1 684 ? 17.25 -11.039 13.281 1 96.06 684 ASN B O 1
ATOM 11804 N N . PHE B 1 685 ? 15.125 -10.594 13.703 1 96.69 685 PHE B N 1
ATOM 11805 C CA . PHE B 1 685 ? 15.031 -9.656 12.586 1 96.69 685 PHE B CA 1
ATOM 11806 C C . PHE B 1 685 ? 15.945 -8.461 12.812 1 96.69 685 PHE B C 1
ATOM 11808 O O . PHE B 1 685 ? 16.406 -7.84 11.852 1 96.69 685 PHE B O 1
ATOM 11815 N N . ARG B 1 686 ? 16.281 -8.172 14.047 1 94.06 686 ARG B N 1
ATOM 11816 C CA . ARG B 1 686 ? 17.109 -7.012 14.367 1 94.06 686 ARG B CA 1
ATOM 11817 C C . ARG B 1 686 ? 18.562 -7.254 13.953 1 94.06 686 ARG B C 1
ATOM 11819 O O . ARG B 1 686 ? 19.312 -6.301 13.727 1 94.06 686 ARG B O 1
ATOM 11826 N N . THR B 1 687 ? 18.922 -8.508 13.805 1 93.44 687 THR B N 1
ATOM 11827 C CA . THR B 1 687 ? 20.328 -8.812 13.562 1 93.44 687 THR B CA 1
ATOM 11828 C C . THR B 1 687 ? 20.547 -9.258 12.117 1 93.44 687 THR B C 1
ATOM 11830 O O . THR B 1 687 ? 21.672 -9.492 11.695 1 93.44 687 THR B O 1
ATOM 11833 N N . HIS B 1 688 ? 19.484 -9.422 11.352 1 94.56 688 HIS B N 1
ATOM 11834 C CA . HIS B 1 688 ? 19.562 -9.805 9.945 1 94.56 688 HIS B CA 1
ATOM 11835 C C . HIS B 1 688 ? 19.266 -8.617 9.031 1 94.56 688 HIS B C 1
ATOM 11837 O O . HIS B 1 688 ? 18.422 -7.785 9.344 1 94.56 688 HIS B O 1
ATOM 11843 N N . HIS B 1 689 ? 20.062 -8.469 7.953 1 93.62 689 HIS B N 1
ATOM 11844 C CA . HIS B 1 689 ? 19.688 -7.555 6.879 1 93.62 689 HIS B CA 1
ATOM 11845 C C . HIS B 1 689 ? 18.5 -8.07 6.09 1 93.62 689 HIS B C 1
ATOM 11847 O O . HIS B 1 689 ? 18.641 -8.953 5.238 1 93.62 689 HIS B O 1
ATOM 11853 N N . PHE B 1 690 ? 17.359 -7.527 6.32 1 97.31 690 PHE B N 1
ATOM 11854 C CA . PHE B 1 690 ? 16.141 -8.086 5.773 1 97.31 690 PHE B CA 1
ATOM 11855 C C . PHE B 1 690 ? 15.469 -7.105 4.82 1 97.31 690 PHE B C 1
ATOM 11857 O O . PHE B 1 690 ? 15.398 -5.906 5.105 1 97.31 690 PHE B O 1
ATOM 11864 N N . ASN B 1 691 ? 15.039 -7.566 3.658 1 97.69 691 ASN B N 1
ATOM 11865 C CA . ASN B 1 691 ? 14.273 -6.777 2.699 1 97.69 691 ASN B CA 1
ATOM 11866 C C . ASN B 1 691 ? 13.008 -7.512 2.254 1 97.69 691 ASN B C 1
ATOM 11868 O O . ASN B 1 691 ? 13.031 -8.727 2.049 1 97.69 691 ASN B O 1
ATOM 11872 N N . LEU B 1 692 ? 11.945 -6.77 2.174 1 98.19 692 LEU B N 1
ATOM 11873 C CA . LEU B 1 692 ? 10.625 -7.227 1.751 1 98.19 692 LEU B CA 1
ATOM 11874 C C . LEU B 1 692 ? 10.211 -6.555 0.448 1 98.19 692 LEU B C 1
ATOM 11876 O O . LEU B 1 692 ? 10.406 -5.348 0.277 1 98.19 692 LEU B O 1
ATOM 11880 N N . PHE B 1 693 ? 9.719 -7.324 -0.538 1 98.19 693 PHE B N 1
ATOM 11881 C CA . PHE B 1 693 ? 9.195 -6.816 -1.8 1 98.19 693 PHE B CA 1
ATOM 11882 C C . PHE B 1 693 ? 7.773 -7.312 -2.037 1 98.19 693 PHE B C 1
ATOM 11884 O O . PHE B 1 693 ? 7.48 -8.492 -1.819 1 98.19 693 PHE B O 1
ATOM 11891 N N . HIS B 1 694 ? 6.844 -6.492 -2.451 1 98.44 694 HIS B N 1
ATOM 11892 C CA . HIS B 1 694 ? 5.48 -6.949 -2.688 1 98.44 694 HIS B CA 1
ATOM 11893 C C . HIS B 1 694 ? 4.75 -6.027 -3.664 1 98.44 694 HIS B C 1
ATOM 11895 O O . HIS B 1 694 ? 4.938 -4.809 -3.631 1 98.44 694 HIS B O 1
ATOM 11901 N N . GLY B 1 695 ? 3.961 -6.551 -4.574 1 97.69 695 GLY B N 1
ATOM 11902 C CA . GLY B 1 695 ? 3.07 -5.777 -5.426 1 97.69 695 GLY B CA 1
ATOM 11903 C C . GLY B 1 695 ? 1.742 -5.457 -4.766 1 97.69 695 GLY B C 1
ATOM 11904 O O . GLY B 1 695 ? 1.151 -6.312 -4.102 1 97.69 695 GLY B O 1
ATOM 11905 N N . THR B 1 696 ? 1.238 -4.258 -5.008 1 96.44 696 THR B N 1
ATOM 11906 C CA . THR B 1 696 ? 0.056 -3.822 -4.273 1 96.44 696 THR B CA 1
ATOM 11907 C C . THR B 1 696 ? -1.211 -4.398 -4.898 1 96.44 696 THR B C 1
ATOM 11909 O O . THR B 1 696 ? -2.279 -4.375 -4.285 1 96.44 696 THR B O 1
ATOM 11912 N N . LYS B 1 697 ? -1.153 -4.895 -6.121 1 95.56 697 LYS B N 1
ATOM 11913 C CA . LYS B 1 697 ? -2.311 -5.5 -6.777 1 95.56 697 LYS B CA 1
ATOM 11914 C C . LYS B 1 697 ? -2.178 -7.016 -6.84 1 95.56 697 LYS B C 1
ATOM 11916 O O . LYS B 1 697 ? -2.611 -7.645 -7.809 1 95.56 697 LYS B O 1
ATOM 11921 N N . ASP B 1 698 ? -1.509 -7.586 -5.922 1 96.19 698 ASP B N 1
ATOM 11922 C CA . ASP B 1 698 ? -1.374 -9.031 -5.812 1 96.19 698 ASP B CA 1
ATOM 11923 C C . ASP B 1 698 ? -2.713 -9.688 -5.48 1 96.19 698 ASP B C 1
ATOM 11925 O O . ASP B 1 698 ? -3.246 -9.5 -4.387 1 96.19 698 ASP B O 1
ATOM 11929 N N . GLU B 1 699 ? -3.232 -10.484 -6.395 1 93.31 699 GLU B N 1
ATOM 11930 C CA . GLU B 1 699 ? -4.531 -11.125 -6.203 1 93.31 699 GLU B CA 1
ATOM 11931 C C . GLU B 1 699 ? -4.379 -12.5 -5.574 1 93.31 699 GLU B C 1
ATOM 11933 O O . GLU B 1 699 ? -5.363 -13.102 -5.133 1 93.31 699 GLU B O 1
ATOM 11938 N N . ASN B 1 700 ? -3.152 -12.969 -5.543 1 94.94 700 ASN B N 1
ATOM 11939 C CA . ASN B 1 700 ? -2.887 -14.281 -4.973 1 94.94 700 ASN B CA 1
ATOM 11940 C C . ASN B 1 700 ? -2.553 -14.188 -3.486 1 94.94 700 ASN B C 1
ATOM 11942 O O . ASN B 1 700 ? -3.34 -14.625 -2.641 1 94.94 700 ASN B O 1
ATOM 11946 N N . VAL B 1 701 ? -1.475 -13.633 -3.193 1 97.69 701 VAL B N 1
ATOM 11947 C CA . VAL B 1 701 ? -1.138 -13.258 -1.822 1 97.69 701 VAL B CA 1
ATOM 11948 C C . VAL B 1 701 ? -1.34 -11.758 -1.63 1 97.69 701 VAL B C 1
ATOM 11950 O O . VAL B 1 701 ? -0.497 -10.953 -2.037 1 97.69 701 VAL B O 1
ATOM 11953 N N . HIS B 1 702 ? -2.391 -11.43 -0.974 1 97 702 HIS B N 1
ATOM 11954 C CA . HIS B 1 702 ? -2.781 -10.031 -0.894 1 97 702 HIS B CA 1
ATOM 11955 C C . HIS B 1 702 ? -1.732 -9.211 -0.151 1 97 702 HIS B C 1
ATOM 11957 O O . HIS B 1 702 ? -1.102 -9.703 0.787 1 97 702 HIS B O 1
ATOM 11963 N N . PHE B 1 703 ? -1.604 -7.934 -0.513 1 97.31 703 PHE B N 1
ATOM 11964 C CA . PHE B 1 703 ? -0.64 -6.988 0.038 1 97.31 703 PHE B CA 1
ATOM 11965 C C . PHE B 1 703 ? -0.791 -6.883 1.551 1 97.31 703 PHE B C 1
ATOM 11967 O O . PHE B 1 703 ? 0.147 -6.488 2.248 1 97.31 703 PHE B O 1
ATOM 11974 N N . GLN B 1 704 ? -1.959 -7.234 2.125 1 97.38 704 GLN B N 1
ATOM 11975 C CA . GLN B 1 704 ? -2.229 -7.242 3.561 1 97.38 704 GLN B CA 1
ATOM 11976 C C . GLN B 1 704 ? -1.155 -8.016 4.32 1 97.38 704 GLN B C 1
ATOM 11978 O O . GLN B 1 704 ? -0.801 -7.656 5.445 1 97.38 704 GLN B O 1
ATOM 11983 N N . ASN B 1 705 ? -0.688 -9.062 3.707 1 98.19 705 ASN B N 1
ATOM 11984 C CA . ASN B 1 705 ? 0.352 -9.859 4.34 1 98.19 705 ASN B CA 1
ATOM 11985 C C . ASN B 1 705 ? 1.608 -9.039 4.613 1 98.19 705 ASN B C 1
ATOM 11987 O O . ASN B 1 705 ? 2.051 -8.938 5.758 1 98.19 705 ASN B O 1
ATOM 11991 N N . SER B 1 706 ? 2.119 -8.398 3.639 1 98 706 SER B N 1
ATOM 11992 C CA . SER B 1 706 ? 3.318 -7.574 3.777 1 98 706 SER B CA 1
ATOM 11993 C C . SER B 1 706 ? 3.047 -6.34 4.633 1 98 706 SER B C 1
ATOM 11995 O O . SER B 1 706 ? 3.924 -5.887 5.367 1 98 706 SER B O 1
ATOM 11997 N N . ALA B 1 707 ? 1.836 -5.816 4.504 1 97.44 707 ALA B N 1
ATOM 11998 C CA . ALA B 1 707 ? 1.471 -4.668 5.328 1 97.44 707 ALA B CA 1
ATOM 11999 C C . ALA B 1 707 ? 1.562 -5.012 6.812 1 97.44 707 ALA B C 1
ATOM 12001 O O . ALA B 1 707 ? 2.133 -4.25 7.598 1 97.44 707 ALA B O 1
ATOM 12002 N N . GLN B 1 708 ? 1.041 -6.141 7.215 1 97.19 708 GLN B N 1
ATOM 12003 C CA . GLN B 1 708 ? 1.07 -6.555 8.609 1 97.19 708 GLN B CA 1
ATOM 12004 C C . GLN B 1 708 ? 2.498 -6.844 9.07 1 97.19 708 GLN B C 1
ATOM 12006 O O . GLN B 1 708 ? 2.857 -6.562 10.219 1 97.19 708 GLN B O 1
ATOM 12011 N N . LEU B 1 709 ? 3.258 -7.43 8.18 1 97.88 709 LEU B N 1
ATOM 12012 C CA . LEU B 1 709 ? 4.66 -7.672 8.492 1 97.88 709 LEU B CA 1
ATOM 12013 C C . LEU B 1 709 ? 5.402 -6.359 8.719 1 97.88 709 LEU B C 1
ATOM 12015 O O . LEU B 1 709 ? 6.164 -6.23 9.68 1 97.88 709 LEU B O 1
ATOM 12019 N N . SER B 1 710 ? 5.238 -5.402 7.828 1 97.06 710 SER B N 1
ATOM 12020 C CA . SER B 1 710 ? 5.863 -4.09 7.977 1 97.06 710 SER B CA 1
ATOM 12021 C C . SER B 1 710 ? 5.496 -3.449 9.312 1 97.06 710 SER B C 1
ATOM 12023 O O . SER B 1 710 ? 6.363 -2.934 10.016 1 97.06 710 SER B O 1
ATOM 12025 N N . LYS B 1 711 ? 4.219 -3.439 9.656 1 96.5 711 LYS B N 1
ATOM 12026 C CA . LYS B 1 711 ? 3.744 -2.879 10.922 1 96.5 711 LYS B CA 1
ATOM 12027 C C . LYS B 1 711 ? 4.398 -3.572 12.109 1 96.5 711 LYS B C 1
ATOM 12029 O O . LYS B 1 711 ? 4.816 -2.914 13.07 1 96.5 711 LYS B O 1
ATOM 12034 N N . TYR B 1 712 ? 4.492 -4.898 12.039 1 96.5 712 TYR B N 1
ATOM 12035 C CA . TYR B 1 712 ? 5.105 -5.707 13.086 1 96.5 712 TYR B CA 1
ATOM 12036 C C . TYR B 1 712 ? 6.574 -5.34 13.266 1 96.5 712 TYR B C 1
ATOM 12038 O O . TYR B 1 712 ? 7.039 -5.152 14.398 1 96.5 712 TYR B O 1
ATOM 12046 N N . LEU B 1 713 ? 7.301 -5.219 12.195 1 97.69 713 LEU B N 1
ATOM 12047 C CA . LEU B 1 713 ? 8.727 -4.926 12.242 1 97.69 713 LEU B CA 1
ATOM 12048 C C . LEU B 1 713 ? 8.977 -3.494 12.703 1 97.69 713 LEU B C 1
ATOM 12050 O O . LEU B 1 713 ? 9.93 -3.23 13.438 1 97.69 713 LEU B O 1
ATOM 12054 N N . ILE B 1 714 ? 8.125 -2.502 12.289 1 97.12 714 ILE B N 1
ATOM 12055 C CA . ILE B 1 714 ? 8.227 -1.12 12.742 1 97.12 714 ILE B CA 1
ATOM 12056 C C . ILE B 1 714 ? 7.957 -1.053 14.242 1 97.12 714 ILE B C 1
ATOM 12058 O O . ILE B 1 714 ? 8.688 -0.389 14.984 1 97.12 714 ILE B O 1
ATOM 12062 N N . ASP B 1 715 ? 6.934 -1.792 14.68 1 95.44 715 ASP B N 1
ATOM 12063 C CA . ASP B 1 715 ? 6.602 -1.844 16.094 1 95.44 715 ASP B CA 1
ATOM 12064 C C . ASP B 1 715 ? 7.789 -2.334 16.922 1 95.44 715 ASP B C 1
ATOM 12066 O O . ASP B 1 715 ? 8.016 -1.863 18.047 1 95.44 715 ASP B O 1
ATOM 12070 N N . GLY B 1 716 ? 8.539 -3.203 16.359 1 95.25 716 GLY B N 1
ATOM 12071 C CA . GLY B 1 716 ? 9.719 -3.738 17.031 1 95.25 716 GLY B CA 1
ATOM 12072 C C . GLY B 1 716 ? 10.961 -2.908 16.781 1 95.25 716 GLY B C 1
ATOM 12073 O O . GLY B 1 716 ? 12.047 -3.258 17.25 1 95.25 716 GLY B O 1
ATOM 12074 N N . ASP B 1 717 ? 10.867 -1.821 16.016 1 95.81 717 ASP B N 1
ATOM 12075 C CA . ASP B 1 717 ? 11.938 -0.886 15.688 1 95.81 717 ASP B CA 1
ATOM 12076 C C . ASP B 1 717 ? 13.078 -1.589 14.945 1 95.81 717 ASP B C 1
ATOM 12078 O O . ASP B 1 717 ? 14.25 -1.393 15.273 1 95.81 717 ASP B O 1
ATOM 12082 N N . VAL B 1 718 ? 12.719 -2.484 14.039 1 96.31 718 VAL B N 1
ATOM 12083 C CA . VAL B 1 718 ? 13.664 -3.221 13.203 1 96.31 718 VAL B CA 1
ATOM 12084 C C . VAL B 1 718 ? 14.086 -2.359 12.016 1 96.31 718 VAL B C 1
ATOM 12086 O O . VAL B 1 718 ? 13.266 -1.65 11.43 1 96.31 718 VAL B O 1
ATOM 12089 N N . LYS B 1 719 ? 15.414 -2.365 11.711 1 93.44 719 LYS B N 1
ATOM 12090 C CA . LYS B 1 719 ? 15.883 -1.815 10.445 1 93.44 719 LYS B CA 1
ATOM 12091 C C . LYS B 1 719 ? 15.688 -2.812 9.305 1 93.44 719 LYS B C 1
ATOM 12093 O O . LYS B 1 719 ? 16.188 -3.939 9.367 1 93.44 719 LYS B O 1
ATOM 12098 N N . PHE B 1 720 ? 14.875 -2.465 8.297 1 95.94 720 PHE B N 1
ATOM 12099 C CA . PHE B 1 720 ? 14.578 -3.363 7.188 1 95.94 720 PHE B CA 1
ATOM 12100 C C . PHE B 1 720 ? 14.188 -2.578 5.941 1 95.94 720 PHE B C 1
ATOM 12102 O O . PHE B 1 720 ? 14.023 -1.358 6 1 95.94 720 PHE B O 1
ATOM 12109 N N . GLY B 1 721 ? 14.195 -3.213 4.82 1 95.38 721 GLY B N 1
ATOM 12110 C CA . GLY B 1 721 ? 13.625 -2.658 3.602 1 95.38 721 GLY B CA 1
ATOM 12111 C C . GLY B 1 721 ? 12.219 -3.154 3.318 1 95.38 721 GLY B C 1
ATOM 12112 O O . GLY B 1 721 ? 11.906 -4.32 3.568 1 95.38 721 GLY B O 1
ATOM 12113 N N . ALA B 1 722 ? 11.359 -2.291 2.896 1 96.06 722 ALA B N 1
ATOM 12114 C CA . ALA B 1 722 ? 9.984 -2.631 2.531 1 96.06 722 ALA B CA 1
ATOM 12115 C C . ALA B 1 722 ? 9.602 -2.01 1.192 1 96.06 722 ALA B C 1
ATOM 12117 O O . ALA B 1 722 ? 8.961 -0.954 1.15 1 96.06 722 ALA B O 1
ATOM 12118 N N . PHE B 1 723 ? 9.898 -2.732 0.163 1 97.25 723 PHE B N 1
ATOM 12119 C CA . PHE B 1 723 ? 9.688 -2.227 -1.189 1 97.25 723 PHE B CA 1
ATOM 12120 C C . PHE B 1 723 ? 8.289 -2.574 -1.689 1 97.25 723 PHE B C 1
ATOM 12122 O O . PHE B 1 723 ? 7.902 -3.742 -1.691 1 97.25 723 PHE B O 1
ATOM 12129 N N . PHE B 1 724 ? 7.473 -1.583 -2.121 1 97.44 724 PHE B N 1
ATOM 12130 C CA . PHE B 1 724 ? 6.16 -1.827 -2.707 1 97.44 724 PHE B CA 1
ATOM 12131 C C . PHE B 1 724 ? 6.152 -1.469 -4.188 1 97.44 724 PHE B C 1
ATOM 12133 O O . PHE B 1 724 ? 6.637 -0.405 -4.578 1 97.44 724 PHE B O 1
ATOM 12140 N N . ALA B 1 725 ? 5.75 -2.361 -5.02 1 97.62 725 ALA B N 1
ATOM 12141 C CA . ALA B 1 725 ? 5.504 -2.139 -6.441 1 97.62 725 ALA B CA 1
ATOM 12142 C C . ALA B 1 725 ? 4.027 -1.861 -6.703 1 97.62 725 ALA B C 1
ATOM 12144 O O . ALA B 1 725 ? 3.225 -2.791 -6.824 1 97.62 725 ALA B O 1
ATOM 12145 N N . ALA B 1 726 ? 3.74 -0.606 -6.918 1 96.25 726 ALA B N 1
ATOM 12146 C CA . ALA B 1 726 ? 2.344 -0.19 -7.035 1 96.25 726 ALA B CA 1
ATOM 12147 C C . ALA B 1 726 ? 1.7 -0.778 -8.289 1 96.25 726 ALA B C 1
ATOM 12149 O O . ALA B 1 726 ? 2.293 -0.754 -9.367 1 96.25 726 ALA B O 1
ATOM 12150 N N . ASP B 1 727 ? 0.488 -1.328 -8.164 1 95.31 727 ASP B N 1
ATOM 12151 C CA . ASP B 1 727 ? -0.378 -1.861 -9.211 1 95.31 727 ASP B CA 1
ATOM 12152 C C . ASP B 1 727 ? 0.219 -3.125 -9.828 1 95.31 727 ASP B C 1
ATOM 12154 O O . ASP B 1 727 ? -0.26 -3.607 -10.859 1 95.31 727 ASP B O 1
ATOM 12158 N N . ASP B 1 728 ? 1.272 -3.658 -9.234 1 96.12 728 ASP B N 1
ATOM 12159 C CA . ASP B 1 728 ? 1.869 -4.879 -9.766 1 96.12 728 ASP B CA 1
ATOM 12160 C C . ASP B 1 728 ? 1.255 -6.117 -9.117 1 96.12 728 ASP B C 1
ATOM 12162 O O . ASP B 1 728 ? 0.677 -6.035 -8.031 1 96.12 728 ASP B O 1
ATOM 12166 N N . ASP B 1 729 ? 1.359 -7.211 -9.789 1 95.25 729 ASP B N 1
ATOM 12167 C CA . ASP B 1 729 ? 0.687 -8.43 -9.336 1 95.25 729 ASP B CA 1
ATOM 12168 C C . ASP B 1 729 ? 1.66 -9.367 -8.625 1 95.25 729 ASP B C 1
ATOM 12170 O O . ASP B 1 729 ? 2.76 -8.953 -8.25 1 95.25 729 ASP B O 1
ATOM 12174 N N . HIS B 1 730 ? 1.239 -10.594 -8.336 1 96 730 HIS B N 1
ATOM 12175 C CA . HIS B 1 730 ? 2.004 -11.578 -7.582 1 96 730 HIS B CA 1
ATOM 12176 C C . HIS B 1 730 ? 3.299 -11.945 -8.297 1 96 730 HIS B C 1
ATOM 12178 O O . HIS B 1 730 ? 4.309 -12.234 -7.66 1 96 730 HIS B O 1
ATOM 12184 N N . SER B 1 731 ? 3.273 -11.938 -9.633 1 94.56 731 SER B N 1
ATOM 12185 C CA . SER B 1 731 ? 4.434 -12.305 -10.438 1 94.56 731 SER B CA 1
ATOM 12186 C C . SER B 1 731 ? 5.324 -11.094 -10.703 1 94.56 731 SER B C 1
ATOM 12188 O O . SER B 1 731 ? 6.422 -11.227 -11.242 1 94.56 731 SER B O 1
ATOM 12190 N N . MET B 1 732 ? 4.859 -9.922 -10.344 1 95.44 732 MET B N 1
ATOM 12191 C CA . MET B 1 732 ? 5.582 -8.672 -10.57 1 95.44 732 MET B CA 1
ATOM 12192 C C . MET B 1 732 ? 5.805 -8.438 -12.062 1 95.44 732 MET B C 1
ATOM 12194 O O . MET B 1 732 ? 6.91 -8.102 -12.484 1 95.44 732 MET B O 1
ATOM 12198 N N . SER B 1 733 ? 4.789 -8.656 -12.844 1 92.5 733 SER B N 1
ATOM 12199 C CA . SER B 1 733 ? 4.961 -8.555 -14.289 1 92.5 733 SER B CA 1
ATOM 12200 C C . SER B 1 733 ? 3.854 -7.715 -14.922 1 92.5 733 SER B C 1
ATOM 12202 O O . SER B 1 733 ? 3.785 -7.59 -16.141 1 92.5 733 SER B O 1
ATOM 12204 N N . ARG B 1 734 ? 2.994 -7.199 -14.141 1 90.38 734 ARG B N 1
ATOM 12205 C CA . ARG B 1 734 ? 1.904 -6.395 -14.68 1 90.38 734 ARG B CA 1
ATOM 12206 C C . ARG B 1 734 ? 2.402 -5.02 -15.117 1 90.38 734 ARG B C 1
ATOM 12208 O O . ARG B 1 734 ? 1.957 -4.484 -16.141 1 90.38 734 ARG B O 1
ATOM 12215 N N . VAL B 1 735 ? 3.264 -4.453 -14.328 1 93.81 735 VAL B N 1
ATOM 12216 C CA . VAL B 1 735 ? 3.838 -3.148 -14.633 1 93.81 735 VAL B CA 1
ATOM 12217 C C . VAL B 1 735 ? 5.078 -3.318 -15.508 1 93.81 735 VAL B C 1
ATOM 12219 O O . VAL B 1 735 ? 5.891 -4.219 -15.273 1 93.81 735 VAL B O 1
ATOM 12222 N N . ASN B 1 736 ? 5.168 -2.453 -16.484 1 94.81 736 ASN B N 1
ATOM 12223 C CA . ASN B 1 736 ? 6.34 -2.5 -17.359 1 94.81 736 ASN B CA 1
ATOM 12224 C C . ASN B 1 736 ? 7.637 -2.461 -16.547 1 94.81 736 ASN B C 1
ATOM 12226 O O . ASN B 1 736 ? 7.766 -1.673 -15.609 1 94.81 736 ASN B O 1
ATOM 12230 N N . ASN B 1 737 ? 8.539 -3.422 -16.781 1 95.5 737 ASN B N 1
ATOM 12231 C CA . ASN B 1 737 ? 9.852 -3.566 -16.172 1 95.5 737 ASN B CA 1
ATOM 12232 C C . ASN B 1 737 ? 9.75 -4.102 -14.742 1 95.5 737 ASN B C 1
ATOM 12234 O O . ASN B 1 737 ? 10.758 -4.223 -14.047 1 95.5 737 ASN B O 1
ATOM 12238 N N . GLY B 1 738 ? 8.484 -4.332 -14.297 1 95.81 738 GLY B N 1
ATOM 12239 C CA . GLY B 1 738 ? 8.305 -4.762 -12.922 1 95.81 738 GLY B CA 1
ATOM 12240 C C . GLY B 1 738 ? 9.156 -5.965 -12.555 1 95.81 738 GLY B C 1
ATOM 12241 O O . GLY B 1 738 ? 9.93 -5.914 -11.602 1 95.81 738 GLY B O 1
ATOM 12242 N N . TYR B 1 739 ? 9.07 -7.008 -13.305 1 95.88 739 TYR B N 1
ATOM 12243 C CA . TYR B 1 739 ? 9.82 -8.242 -13.07 1 95.88 739 TYR B CA 1
ATOM 12244 C C . TYR B 1 739 ? 11.32 -7.988 -13.109 1 95.88 739 TYR B C 1
ATOM 12246 O O . TYR B 1 739 ? 12.055 -8.43 -12.219 1 95.88 739 TYR B O 1
ATOM 12254 N N . ARG B 1 740 ? 11.805 -7.289 -14.07 1 96 740 ARG B N 1
ATOM 12255 C CA . ARG B 1 740 ? 13.211 -6.926 -14.211 1 96 740 ARG B CA 1
ATOM 12256 C C . ARG B 1 740 ? 13.68 -6.098 -13.016 1 96 740 ARG B C 1
ATOM 12258 O O . ARG B 1 740 ? 14.758 -6.348 -12.469 1 96 740 ARG B O 1
ATOM 12265 N N . ASN B 1 741 ? 12.883 -5.113 -12.688 1 96.44 741 ASN B N 1
ATOM 12266 C CA . ASN B 1 741 ? 13.242 -4.18 -11.625 1 96.44 741 ASN B CA 1
ATOM 12267 C C . ASN B 1 741 ? 13.398 -4.895 -10.281 1 96.44 741 ASN B C 1
ATOM 12269 O O . ASN B 1 741 ? 14.312 -4.59 -9.516 1 96.44 741 ASN B O 1
ATOM 12273 N N . ILE B 1 742 ? 12.539 -5.828 -9.953 1 96.19 742 ILE B N 1
ATOM 12274 C CA . ILE B 1 742 ? 12.594 -6.539 -8.68 1 96.19 742 ILE B CA 1
ATOM 12275 C C . ILE B 1 742 ? 13.891 -7.34 -8.586 1 96.19 742 ILE B C 1
ATOM 12277 O O . ILE B 1 742 ? 14.555 -7.34 -7.543 1 96.19 742 ILE B O 1
ATOM 12281 N N . TYR B 1 743 ? 14.297 -7.992 -9.609 1 96.62 743 TYR B N 1
ATOM 12282 C CA . TYR B 1 743 ? 15.523 -8.773 -9.57 1 96.62 743 TYR B CA 1
ATOM 12283 C C . TYR B 1 743 ? 16.75 -7.867 -9.539 1 96.62 743 TYR B C 1
ATOM 12285 O O . TYR B 1 743 ? 17.781 -8.227 -8.969 1 96.62 743 TYR B O 1
ATOM 12293 N N . LYS B 1 744 ? 16.594 -6.758 -10.203 1 95.19 744 LYS B N 1
ATOM 12294 C CA . LYS B 1 744 ? 17.672 -5.77 -10.062 1 95.19 744 LYS B CA 1
ATOM 12295 C C . LYS B 1 744 ? 17.844 -5.348 -8.609 1 95.19 744 LYS B C 1
ATOM 12297 O O . LYS B 1 744 ? 18.969 -5.238 -8.117 1 95.19 744 LYS B O 1
ATOM 12302 N N . GLN B 1 745 ? 16.766 -5.121 -7.973 1 94.69 745 GLN B N 1
ATOM 12303 C CA . GLN B 1 745 ? 16.797 -4.738 -6.562 1 94.69 745 GLN B CA 1
ATOM 12304 C C . GLN B 1 745 ? 17.312 -5.879 -5.695 1 94.69 745 GLN B C 1
ATOM 12306 O O . GLN B 1 745 ? 18.094 -5.656 -4.77 1 94.69 745 GLN B O 1
ATOM 12311 N N . LEU B 1 746 ? 16.875 -7.059 -5.949 1 96.38 746 LEU B N 1
ATOM 12312 C CA . LEU B 1 746 ? 17.359 -8.227 -5.227 1 96.38 746 LEU B CA 1
ATOM 12313 C C . LEU B 1 746 ? 18.875 -8.367 -5.367 1 96.38 746 LEU B C 1
ATOM 12315 O O . LEU B 1 746 ? 19.562 -8.625 -4.383 1 96.38 746 LEU B O 1
ATOM 12319 N N . THR B 1 747 ? 19.359 -8.188 -6.551 1 96.5 747 THR B N 1
ATOM 12320 C CA . THR B 1 747 ? 20.797 -8.289 -6.809 1 96.5 747 THR B CA 1
ATOM 12321 C C . THR B 1 747 ? 21.562 -7.23 -6.023 1 96.5 747 THR B C 1
ATOM 12323 O O . THR B 1 747 ? 22.609 -7.523 -5.426 1 96.5 747 THR B O 1
ATOM 12326 N N . ARG B 1 748 ? 21.016 -6.07 -6.008 1 92.88 748 ARG B N 1
ATOM 12327 C CA . ARG B 1 748 ? 21.641 -4.98 -5.273 1 92.88 748 ARG B CA 1
ATOM 12328 C C . ARG B 1 748 ? 21.719 -5.293 -3.785 1 92.88 748 ARG B C 1
ATOM 12330 O O . ARG B 1 748 ? 22.766 -5.094 -3.156 1 92.88 748 ARG B O 1
ATOM 12337 N N . GLN B 1 749 ? 20.641 -5.719 -3.213 1 94.75 749 GLN B N 1
ATOM 12338 C CA . GLN B 1 749 ? 20.609 -6.023 -1.786 1 94.75 749 GLN B CA 1
ATOM 12339 C C . GLN B 1 749 ? 21.547 -7.176 -1.446 1 94.75 749 GLN B C 1
ATOM 12341 O O . GLN B 1 749 ? 22.172 -7.18 -0.385 1 94.75 749 GLN B O 1
ATOM 12346 N N . MET B 1 750 ? 21.594 -8.141 -2.332 1 96.44 750 MET B N 1
ATOM 12347 C CA . MET B 1 750 ? 22.531 -9.242 -2.143 1 96.44 750 MET B CA 1
ATOM 12348 C C . MET B 1 750 ? 23.969 -8.75 -2.152 1 96.44 750 MET B C 1
ATOM 12350 O O . MET B 1 750 ? 24.781 -9.141 -1.308 1 96.44 750 MET B O 1
ATOM 12354 N N . ASP B 1 751 ? 24.297 -7.863 -3.09 1 95.06 751 ASP B N 1
ATOM 12355 C CA . ASP B 1 751 ? 25.641 -7.301 -3.184 1 95.06 751 ASP B CA 1
ATOM 12356 C C . ASP B 1 751 ? 26 -6.535 -1.911 1 95.06 751 ASP B C 1
ATOM 12358 O O . ASP B 1 751 ? 27.125 -6.641 -1.42 1 95.06 751 ASP B O 1
ATOM 12362 N N . LEU B 1 752 ? 25.062 -5.781 -1.446 1 91.12 752 LEU B N 1
ATOM 12363 C CA . LEU B 1 752 ? 25.281 -5.039 -0.211 1 91.12 752 LEU B CA 1
ATOM 12364 C C . LEU B 1 752 ? 25.516 -5.984 0.962 1 91.12 752 LEU B C 1
ATOM 12366 O O . LEU B 1 752 ? 26.391 -5.75 1.794 1 91.12 752 LEU B O 1
ATOM 12370 N N . CYS B 1 753 ? 24.703 -7.031 0.987 1 94 753 CYS B N 1
ATOM 12371 C CA . CYS B 1 753 ? 24.797 -8.016 2.062 1 94 753 CYS B CA 1
ATOM 12372 C C . CYS B 1 753 ? 26.156 -8.68 2.07 1 94 753 CYS B C 1
ATOM 12374 O O . CYS B 1 753 ? 26.766 -8.867 3.131 1 94 753 CYS B O 1
ATOM 12376 N N . PHE B 1 754 ? 26.672 -9.023 0.868 1 95.62 754 PHE B N 1
ATOM 12377 C CA . PHE B 1 754 ? 27.906 -9.797 0.749 1 95.62 754 PHE B CA 1
ATOM 12378 C C . PHE B 1 754 ? 29.109 -8.875 0.567 1 95.62 754 PHE B C 1
ATOM 12380 O O . PHE B 1 754 ? 30.25 -9.344 0.522 1 95.62 754 PHE B O 1
ATOM 12387 N N . ASN B 1 755 ? 28.844 -7.504 0.514 1 89.88 755 ASN B N 1
ATOM 12388 C CA . ASN B 1 755 ? 29.891 -6.531 0.244 1 89.88 755 ASN B CA 1
ATOM 12389 C C . ASN B 1 755 ? 30.625 -6.844 -1.06 1 89.88 755 ASN B C 1
ATOM 12391 O O . ASN B 1 755 ? 31.844 -6.98 -1.074 1 89.88 755 ASN B O 1
ATOM 12395 N N . LEU B 1 756 ? 29.906 -7.148 -2.1 1 87.44 756 LEU B N 1
ATOM 12396 C CA . LEU B 1 756 ? 30.438 -7.445 -3.42 1 87.44 756 LEU B CA 1
ATOM 12397 C C . LEU B 1 756 ? 30.594 -6.172 -4.246 1 87.44 756 LEU B C 1
ATOM 12399 O O . LEU B 1 756 ? 29.859 -5.203 -4.039 1 87.44 756 LEU B O 1
#

Solvent-accessible surface area (backbone atoms only — not comparable to full-atom values): 77825 Å² total; per-residue (Å²): 132,80,73,72,72,75,79,61,36,74,48,49,84,59,38,62,73,70,56,64,71,58,79,68,77,68,77,69,46,57,75,33,44,45,28,32,32,47,65,46,96,83,58,30,36,39,31,36,38,52,56,85,85,41,78,43,81,43,64,31,62,46,50,70,69,60,68,53,84,87,77,72,68,77,49,70,49,68,24,53,67,55,42,34,37,38,40,30,26,75,41,96,46,68,90,45,80,73,61,34,26,26,28,54,48,41,28,36,35,55,96,49,27,65,69,48,77,56,83,58,85,90,58,68,49,55,60,27,58,44,76,44,64,28,63,43,48,70,27,33,38,36,23,48,77,33,14,31,35,39,32,33,81,85,65,73,40,77,42,77,74,49,84,71,38,34,99,69,36,24,30,26,33,42,37,54,62,62,38,45,75,68,38,30,87,60,49,56,36,58,46,62,26,62,75,47,52,34,40,34,31,35,39,40,39,31,80,73,28,50,61,46,68,48,60,39,45,82,93,51,73,60,61,44,76,38,72,46,64,52,35,26,47,78,51,49,70,54,47,69,46,44,34,34,35,34,66,88,77,64,48,77,46,67,53,63,71,60,75,60,80,47,90,80,45,71,83,38,74,88,32,50,43,77,48,46,74,43,46,16,18,78,46,28,41,32,45,29,35,26,32,50,42,34,25,38,34,42,36,33,44,20,34,65,92,80,38,61,51,42,77,33,73,83,59,50,45,66,33,91,70,43,46,50,70,85,69,39,53,57,38,55,59,79,34,86,37,62,36,46,47,43,35,66,42,73,53,98,48,22,45,26,45,32,31,33,39,48,45,94,58,59,86,52,56,49,74,26,70,32,50,85,46,83,25,34,59,57,55,58,78,46,71,38,73,91,78,34,36,35,32,30,31,31,18,58,34,84,93,43,75,70,36,56,41,66,38,36,26,34,38,31,35,29,34,53,79,35,81,43,64,68,62,49,68,75,41,64,66,46,31,76,76,38,70,58,16,41,37,24,50,51,75,47,66,21,75,72,51,43,24,35,32,43,29,18,38,0,24,59,89,29,60,30,35,18,32,35,27,34,44,47,95,85,67,48,74,39,85,62,45,77,77,36,63,45,61,69,45,49,57,50,58,71,38,35,47,52,46,42,79,46,74,48,67,56,79,92,43,90,59,86,72,33,48,31,35,35,36,32,23,59,78,66,53,76,90,41,69,25,39,35,39,34,51,42,47,60,36,77,56,36,76,77,53,62,38,36,43,73,71,42,71,65,44,42,41,6,33,57,64,52,22,31,31,40,34,61,36,51,62,9,18,43,52,68,35,42,75,43,24,31,66,33,46,42,30,50,60,64,56,45,26,54,43,52,54,51,52,53,48,50,52,37,73,77,30,77,29,38,34,67,84,30,23,32,38,35,17,54,34,56,5,9,26,38,46,41,32,28,44,32,63,36,81,81,50,64,48,47,30,40,41,30,32,38,28,54,32,41,65,56,63,34,50,25,60,68,42,14,32,44,35,43,39,50,92,80,24,53,64,31,54,61,62,32,31,36,87,49,38,67,73,33,45,59,73,26,54,37,36,37,37,36,22,53,44,12,82,74,49,43,40,64,29,53,36,50,48,40,36,53,39,28,54,68,56,39,70,65,46,37,35,57,39,40,60,9,23,73,79,27,61,69,36,60,46,30,46,59,35,53,52,52,49,50,52,50,53,49,28,62,68,58,69,104,131,80,73,72,73,76,80,62,38,75,51,50,84,58,39,60,72,70,54,64,69,58,80,68,77,71,79,68,44,58,77,32,43,46,28,33,33,46,67,47,97,84,59,29,38,35,31,34,39,49,57,85,84,42,76,46,78,42,60,23,62,44,46,75,70,59,71,48,98,64,80,68,65,77,49,72,50,68,23,52,68,56,41,34,37,38,39,30,28,77,42,94,47,68,88,46,80,72,60,33,24,24,26,54,49,40,29,34,34,54,95,51,26,64,69,48,78,56,83,57,88,91,58,68,49,55,60,27,59,45,77,44,64,27,63,44,46,69,28,33,39,35,22,47,77,32,14,32,34,39,33,32,79,85,66,73,39,76,43,77,76,48,84,73,37,33,100,70,38,24,28,27,32,42,37,54,62,62,37,44,74,65,40,28,82,61,49,55,37,59,48,64,25,63,75,46,50,36,39,34,31,33,38,38,39,32,80,74,28,49,62,47,68,48,59,39,45,79,94,50,73,58,60,44,77,39,72,48,63,52,34,26,47,79,52,49,70,55,48,66,46,45,34,35,35,34,65,86,77,64,49,76,46,67,50,60,71,55,87,46,80,47,87,81,51,70,84,39,75,86,32,49,43,77,49,46,74,44,45,16,18,79,46,28,42,31,43,29,35,26,31,50,42,36,25,37,35,42,37,33,45,20,33,66,92,81,36,62,48,42,76,34,74,84,59,50,44,67,36,92,69,43,44,50,67,81,80,44,58,54,44,55,59,78,36,86,37,62,35,45,47,43,35,64,41,72,52,99,47,22,44,25,46,33,31,34,39,49,46,92,64,66,86,52,58,50,75,25,70,31,49,86,47,83,25,33,58,56,54,57,79,48,71,39,73,90,77,35,36,35,32,28,31,30,20,58,35,84,93,43,76,70,37,55,42,64,36,36,27,35,41,31,36,29,33,53,80,36,81,43,62,68,62,50,67,75,42,65,65,46,31,76,77,39,71,57,18,41,36,24,49,51,76,47,67,22,76,70,50,43,23,34,33,42,29,19,37,0,26,59,92,30,59,31,35,18,31,35,28,35,46,46,97,87,68,47,74,40,85,63,45,76,79,36,65,45,61,68,45,49,57,51,58,71,38,34,46,52,48,42,79,47,74,49,67,56,80,92,45,92,55,88,72,32,49,31,36,35,36,32,23,60,80,66,52,76,90,41,70,24,38,36,38,35,51,43,46,60,38,78,55,36,75,78,52,60,37,37,43,74,72,43,71,63,44,42,42,7,32,58,64,52,22,33,32,39,33,60,36,49,62,8,17,42,51,67,34,42,74,43,25,31,65,32,46,43,31,51,60,63,55,46,27,53,44,52,54,51,51,52,48,50,53,37,73,76,30,78,29,38,34,68,87,29,24,32,38,36,16,54,34,57,4,10,25,38,47,41,31,28,44,31,64,35,81,80,51,63,48,45,28,38,40,29,31,39,29,54,33,40,64,57,63,34,51,24,61,70,42,14,31,44,36,43,40,51,94,81,24,54,64,31,53,61,60,32,32,34,85,50,39,67,74,33,45,60,72,25,53,38,37,38,38,38,22,53,44,13,82,74,50,44,40,64,29,53,37,50,48,40,36,53,38,28,53,66,55,40,68,66,45,38,33,56,40,40,60,9,25,74,79,26,63,68,36,61,47,30,44,61,36,52,52,51,51,52,51,50,53,48,29,63,68,58,68,104

Foldseek 3Di:
DPPPLFAFDADDLCCQVVCVQPFDDDFFAFLFQFKTWDQDPLRAIWIWGDDFLDTDTQHAGPNPVVPPDDFDFPDKDAANVRQKIKTWGFDQDDLDDQQGFIFIWMFGADSNYTDDTDDAPPDDRTRWRAKAAALDDGKIWTDHLQWIWIADDVRPDIDTLDDPRDNAFKHKQAADPCCPPAQAVDRGQWDAFNVRQKIKIKMKGCPQADKDKFWAQPPDPDTDIRIHGFAFFPGDDIDMWMWMAGPVVRDIDIADPPPPPDPPPPVQVRHKDWRDWADAARFWIKTKMARLLAQKIWIWTFGPDNGHIDTQVVPIAGDPLFHWPSPHVLFWDHYNHRQWTWGWGDDPFEIFIKIWGQDPVSNDIDIAGLEDALWHWDGFADAQPVVQKTKGWTQADPVDGRDGDQQFIFIKITGRVSPDSDIDTQCVCVCVVVPQQARYWDKHAHPNRQKIWIWRQGFELGGIWIWIWGQDPVRHTHTSGTPGGCVVSVVSSSNHQWWDKDWDFDPPDVFPTKIKIKTAESPDDLVAAAFEEEEDQQAAQADDRHGGDDDHLQRSCRHVVRYMYMYIHAALYHTSGRVRNSPCFLAALPVLLVSVLVVLVSVCVVGVNYDQQRYEYEYAESSLLNQLSNLLPPPVCSDQEYEYELYAQFSSQAGRRVSCSRNNHCVVRVPNRVNSGSLHNLVSLQRHAYAYEYECAEPGRHCVRLVVSVVSNVVSVHDYHYHYHRSAYSCLVPDVCRNVVVSVVVVVSSCVSRVD/DPPPQFAFDADDLCCQVVCVQPFDDDFFAFLFQFKTWDQDPLRWIWIWGDDFLDTDTLTQGPNVVPPPPDADFPDKDAANVRQKIKTWGFDQDDLDDQQGFIFIWMFGADSSYTDDTDDAPPDDRTRWRAKAAALDDGKIWTAHLQWIWIADDVRPDIDTLDDPRDNAFKHKQAADPCCPPAQAVDRGQWDAFNVRQKIKIKMKGCPQADKDKFWAQPPDPDTDIRIHGFAFFPGDDIDMWMWMAGPVVRDIDIAPPPPPPPPPPPVQVRHKDWRDWADAARFWIKTKMARLLAQKIWIWTFGPDNGHIDTQVVPIAGDPLAHWDDGHPLQWDHYNHRQWTWGWGDDPFEIFIKIWGQDPVSNDIDIAGLEDALWHWDGFADAQPVVQKTKGWTQADPVDGRDGDQQFIFIKITGRVSPDSDIDTQCVCVCVVVPQQARYWDKHAHPNRQKIWIWRQGFELGGIWIWIWGQDPVRHTHTSGTPGGPVVSVVSSSNHQWWDKDWDFDPPDVFPTKIKMKTAESPDDLVAAAFEEEEEQQAAQADDRHGGDDDHLQRSCRHVVRYMYMYIHAALYHTSGRVRNSPCFLAALPVLLVSVLVVLVSVCVVGVNYDQQRYEYEYAESSLLNQLSNLLPPPVCSDQEYEYELYAQFSSQAGRSVSCSRNNGCVVRVPNRVNSGSLHNLVSLQRHAYAYEYECAEPGRHCVRLVVSVVSNVVSVHDYHYHYHRSAYSCLVPDVCRNVVVSVVVVVSSCVSNVD

Sequence (1512 aa):
EHLAMPSKQWMEFNDFLEGTFQARSFYPYWVSGNEYVYMNSTAAINKVLLSGNKELMLIITLYQLITSNTEKPFSWKISADQNYLAIFYMKTDGYADYVRTFSCDIYNLLNGFLRTKQILPDFPTENLQKFQWSPTGHDFSYVYEFNVYLYKNTFLNHHQITNDGDEQMVFNGIADFLHWIEITEDDSLMWWSPDSQYLAYATIKQTNVFAVEFSVYNNYQYPEMIRYPYPKPGTPIPTTTVTVVDLSNLSLTQLKTLMLFSRNFSSWSDGYYLNSVTWRGNHILSPTWKNRISNEAVVENCETPMFNCSYVSGMTSKSTTGWLGHYKVAHIIPTNNDNVYITVRSLDGYQHITVFYVKENPKKVMTFIVTDTNEGYSPIYFYDEINDWIYFTSTELESKPGTALPRIRHIWRVKGSGSDKNRSCISCHLNEIFPDRCNWVTPSFSRDGSYVVINCGGSGNAAPVSTLHMRNSSGDYEFVGVVEGNEELIQTLNVVFLPNFMFFFLSHFSARYPFQRLHLPPNFNESKKYPMLVQVYSGPAYQQVRDRFEVSWKDYVSSARDVIVMSFDGRGTGYRGDKIMHQVYKKLGQYEPHDQIAAARKLATENQFIDQSKIAIWGWSYGGYELLNVIGEDADNVFKCGFAVAPVTKWEYYHTIWTEKYMQQPKDNPDGYAKGSALQGIENFRTHHFNLFHGTKDENVHFQNSAQLSKYLIDGDVKFGAFFAADDDHSMSRVNNGYRNIYKQLTRQMDLCFNLEHLAMPSKQWMEFNDFLEGTFQARSFYPYWVSGNEYVYMNSTAAINKVLLSGNKELMLIITLYQLITSNTEKPFSWKISADQNYLAIFYMKTDGYADYVRTFSCDIYNLLNGFLRTKQILPDFPTENLQKFQWSPTGHDFSYVYEFNVYLYKNTFLNHHQITNDGDEQMVFNGIADFLHWIEITEDDSLMWWSPDSQYLAYATIKQTNVFAVEFSVYNNYQYPEMIRYPYPKPGTPIPTTTVTVVDLSNLSLTQLKTLMLFSRNFSSWSDGYYLNSVTWRGNHILSPTWKNRISNEAVVENCETPMFNCSYVSGMTSKSTTGWLGHYKVAHIIPTNNDNVYITVRSLDGYQHITVFYVKENPKKVMTFIVTDTNEGYSPIYFYDEINDWIYFTSTELESKPGTALPRIRHIWRVKGSGSDKNRSCISCHLNEIFPDRCNWVTPSFSRDGSYVVINCGGSGNAAPVSTLHMRNSSGDYEFVGVVEGNEELIQTLNVVFLPNFMFFFLSHFSARYPFQRLHLPPNFNESKKYPMLVQVYSGPAYQQVRDRFEVSWKDYVSSARDVIVMSFDGRGTGYRGDKIMHQVYKKLGQYEPHDQIAAARKLATENQFIDQSKIAIWGWSYGGYELLNVIGEDADNVFKCGFAVAPVTKWEYYHTIWTEKYMQQPKDNPDGYAKGSALQGIENFRTHHFNLFHGTKDENVHFQNSAQLSKYLIDGDVKFGAFFAADDDHSMSRVNNGYRNIYKQLTRQMDLCFNL

Radius of gyration: 39.18 Å; Cα contacts (8 Å, |Δi|>4): 3785; chains: 2; bounding box: 80×118×93 Å

pLDDT: mean 88.21, std 12.74, range [24.34, 98.69]

Organism: Ciona intestinalis (NCBI:txid7719)